Protein 4ZWO (pdb70)

Sequence (859 aa):
NKLAVLYAEHIATLQKRTREIIERENLDGVVFHSGQAKRQFLDDMYYPFKVNPQFKAWLPVIDNPHCWIVANGTDKPKLIFYRPVDFWWHKNEYWADYFDIELLVKPDQVEKLLPYDKARFAYIGEYLEVAQALGFELMNPEPVMNFYHYHRAYKTQYELACMMREANKIAVQGHKAARDAFFQGKSEFEIQQAYLLATQHSENDTPFGNIVALNENCAILHYTHHFDRVAPATHRSFLIDAGANFNGYAADITRTYDFTGEGEFAELVATMKQHQIALCNQLAPGKLYGELHLDCHQRVAQTLSDFNIVNLSADEIVAKGITSTFFPHGLGHHIGLQVHDVGGFMADEQGAFLRCTRKIEANQVFTIEPGLYFIDSLLGDLAATDNNQHINWDKVAELKPFGGIRIEDNIIVHEDSLENMTRELELDKLAVLYAEHIATLQKRTREIIERENLDGVVFHSGQAKRQFLDDMYYPFKVNPQFKAWLPVIDNPHCWIVANGTDKPKLIFYRPVDFWHKVNEYWADYFDIELLVKPDQVEKLLPYDKARFAYIGEYLEVAQALGFELMNPEPVMNFYHYHRAYKTQYELACMREANKIAVQGHKAARDAFFQGKSEFEIQQAYLLATQHSENDTPFGNIVALNENCAILHYTHHFDRVAPATHRSFLIDAGANFNGYAADITRTYDFTGEGEFAELVATMKQHQIALCNQLAPGKLYGELHLDCHQRVAQTLSDFNNIVNLSADEIVAKGITSTFFPHGLGHHIGLQVHDVGGFMADEQGAHQEPPEGHPFLRCTRKIEANQVFTIEPGLYFIDSLLGDLAATDNNQHINWDKVAELKPFGGIRIEDNIIVHEDDSLENMTRELELD

Nearest PDB structures (foldseek):
  4zwo-assembly1_A  TM=1.002E+00  e=3.945E-90  Alteromonas sp.
  4zwu-assembly1_A  TM=1.001E+00  e=1.288E-86  Alteromonas sp.
  4zwp-assembly1_A  TM=1.002E+00  e=2.640E-85  Alteromonas sp.
  3rva-assembly1_A-2  TM=9.895E-01  e=1.900E-66  Alteromonas macleodii
  4qr8-assembly1_B  TM=9.866E-01  e=8.825E-61  Escherichia coli K-12

Radius of gyration: 29.44 Å; Cα contacts (8 Å, |Δi|>4): 1837; chains: 2; bounding box: 80×68×72 Å

Structure (mmCIF, N/CA/C/O backbone):
data_4ZWO
#
_entry.id   4ZWO
#
_cell.length_a   103.391
_cell.length_b   67.944
_cell.length_c   140.450
_cell.angle_alpha   90.000
_cell.angle_beta   110.080
_cell.angle_gamma   90.000
#
_symmetry.space_group_name_H-M   'C 1 2 1'
#
loop_
_entity.id
_entity.type
_entity.pdbx_description
1 polymer 'organophosphate anhydrolase/prolidase'
2 non-polymer 'MANGANESE (II) ION'
3 non-polymer 'GLYCOLIC ACID'
4 non-polymer GLYCEROL
5 water water
#
loop_
_atom_site.group_PDB
_atom_site.id
_atom_site.type_symbol
_atom_site.label_atom_id
_atom_site.label_alt_id
_atom_site.label_comp_id
_atom_site.label_asym_id
_atom_site.label_entity_id
_atom_site.label_seq_id
_atom_site.pdbx_PDB_ins_code
_atom_site.Cartn_x
_atom_site.Cartn_y
_atom_site.Cartn_z
_atom_site.occupancy
_atom_site.B_iso_or_equiv
_atom_site.auth_seq_id
_atom_site.auth_comp_id
_atom_site.auth_asym_id
_atom_site.auth_atom_id
_atom_site.pdbx_PDB_model_num
ATOM 1 N N . ASN A 1 2 ? 120.531 4.287 39.822 1.00 74.82 2 ASN A N 1
ATOM 2 C CA . ASN A 1 2 ? 119.594 3.217 40.139 1.00 69.50 2 ASN A CA 1
ATOM 3 C C . ASN A 1 2 ? 119.156 3.277 41.600 1.00 63.77 2 ASN A C 1
ATOM 4 O O . ASN A 1 2 ? 119.981 3.177 42.509 1.00 61.19 2 ASN A O 1
ATOM 9 N N . LYS A 1 3 ? 117.855 3.442 41.818 1.00 61.26 3 LYS A N 1
ATOM 10 C CA . LYS A 1 3 ? 117.311 3.532 43.168 1.00 55.97 3 LYS A CA 1
ATOM 11 C C . LYS A 1 3 ? 117.383 2.192 43.893 1.00 47.82 3 LYS A C 1
ATOM 12 O O . LYS A 1 3 ? 117.496 2.146 45.119 1.00 47.24 3 LYS A O 1
ATOM 18 N N . LEU A 1 4 ? 117.313 1.104 43.132 1.00 41.83 4 LEU A N 1
ATOM 19 C CA . LEU A 1 4 ? 117.415 -0.234 43.702 1.00 35.54 4 LEU A CA 1
ATOM 20 C C . LEU A 1 4 ? 118.799 -0.483 44.285 1.00 32.25 4 LEU A C 1
ATOM 21 O O . LEU A 1 4 ? 118.937 -1.138 45.318 1.00 29.76 4 LEU A O 1
ATOM 26 N N . ALA A 1 5 ? 119.817 0.044 43.612 1.00 32.27 5 ALA A N 1
ATOM 27 C CA . ALA A 1 5 ? 121.203 -0.168 44.007 1.00 31.23 5 ALA A CA 1
ATOM 28 C C . ALA A 1 5 ? 121.471 0.350 45.415 1.00 30.79 5 ALA A C 1
ATOM 29 O O . ALA A 1 5 ? 122.158 -0.300 46.203 1.00 31.44 5 ALA A O 1
ATOM 31 N N . VAL A 1 6 ? 120.921 1.521 45.724 1.00 30.04 6 VAL A N 1
ATOM 32 C CA . VAL A 1 6 ? 121.065 2.116 47.047 1.00 29.13 6 VAL A CA 1
ATOM 33 C C . VAL A 1 6 ? 120.430 1.226 48.113 1.00 27.45 6 VAL A C 1
ATOM 34 O O . VAL A 1 6 ? 121.029 0.963 49.157 1.00 28.34 6 VAL A O 1
ATOM 38 N N . LEU A 1 7 ? 119.219 0.752 47.837 1.00 24.51 7 LEU A N 1
ATOM 39 C CA . LEU A 1 7 ? 118.505 -0.105 48.773 1.00 22.11 7 LEU A CA 1
ATOM 40 C C . LEU A 1 7 ? 119.174 -1.473 48.895 1.00 20.29 7 LEU A C 1
ATOM 41 O O . LEU A 1 7 ? 119.196 -2.067 49.973 1.00 19.92 7 LEU A O 1
ATOM 46 N N . TYR A 1 8 ? 119.727 -1.964 47.789 1.00 19.06 8 TYR A N 1
ATOM 47 C CA . TYR A 1 8 ? 120.342 -3.288 47.768 1.00 18.70 8 TYR A CA 1
ATOM 48 C C . TYR A 1 8 ? 121.571 -3.373 48.673 1.00 19.23 8 TYR A C 1
ATOM 49 O O . TYR A 1 8 ? 121.867 -4.435 49.221 1.00 18.70 8 TYR A O 1
ATOM 58 N N . ALA A 1 9 ? 122.282 -2.259 48.824 1.00 19.91 9 ALA A N 1
ATOM 59 C CA . ALA A 1 9 ? 123.439 -2.205 49.714 1.00 22.67 9 ALA A CA 1
ATOM 60 C C . ALA A 1 9 ? 123.023 -2.499 51.150 1.00 24.11 9 ALA A C 1
ATOM 61 O O . ALA A 1 9 ? 123.753 -3.149 51.901 1.00 26.49 9 ALA A O 1
ATOM 63 N N . GLU A 1 10 ? 121.845 -2.010 51.521 1.00 22.91 10 GLU A N 1
ATOM 64 C CA . GLU A 1 10 ? 121.294 -2.243 52.849 1.00 24.08 10 GLU A CA 1
ATOM 65 C C . GLU A 1 10 ? 120.783 -3.675 52.971 1.00 21.93 10 GLU A C 1
ATOM 66 O O . GLU A 1 10 ? 120.844 -4.279 54.043 1.00 24.50 10 GLU A O 1
ATOM 72 N N . HIS A 1 11 ? 120.285 -4.209 51.860 1.00 22.52 11 HIS A N 1
ATOM 73 C CA . HIS A 1 11 ? 119.789 -5.579 51.807 1.00 21.61 11 HIS A CA 1
ATOM 74 C C . HIS A 1 11 ? 120.897 -6.586 52.112 1.00 23.04 11 HIS A C 1
ATOM 75 O O . HIS A 1 11 ? 120.724 -7.482 52.938 1.00 23.58 11 HIS A O 1
ATOM 82 N N . ILE A 1 12 ? 122.033 -6.430 51.439 1.00 23.36 12 ILE A N 1
ATOM 83 C CA . ILE A 1 12 ? 123.186 -7.294 51.665 1.00 23.44 12 ILE A CA 1
ATOM 84 C C . ILE A 1 12 ? 123.679 -7.192 53.106 1.00 23.65 12 ILE A C 1
ATOM 85 O O . ILE A 1 12 ? 123.939 -8.208 53.754 1.00 22.84 12 ILE A O 1
ATOM 90 N N . ALA A 1 13 ? 123.790 -5.964 53.606 1.00 20.48 13 ALA A N 1
ATOM 91 C CA . ALA A 1 13 ? 124.233 -5.729 54.976 1.00 21.35 13 ALA A CA 1
ATOM 92 C C . ALA A 1 13 ? 123.315 -6.420 55.983 1.00 23.34 13 ALA A C 1
ATOM 93 O O . ALA A 1 13 ? 123.771 -6.916 57.013 1.00 21.76 13 ALA A O 1
ATOM 95 N N . THR A 1 14 ? 122.023 -6.454 55.674 1.00 23.41 14 THR A N 1
ATOM 96 C CA . THR A 1 14 ? 121.047 -7.111 56.535 1.00 22.71 14 THR A CA 1
ATOM 97 C C . THR A 1 14 ? 121.232 -8.624 56.512 1.00 20.31 14 THR A C 1
ATOM 98 O O . THR A 1 14 ? 121.249 -9.272 57.557 1.00 23.57 14 THR A O 1
ATOM 102 N N . LEU A 1 15 ? 121.376 -9.183 55.315 1.00 20.88 15 LEU A N 1
ATOM 103 C CA . LEU A 1 15 ? 121.579 -10.619 55.167 1.00 21.34 15 LEU A CA 1
ATOM 104 C C . LEU A 1 15 ? 122.892 -11.062 55.804 1.00 21.72 15 LEU A C 1
ATOM 105 O O . LEU A 1 15 ? 122.969 -12.145 56.383 1.00 19.97 15 LEU A O 1
ATOM 110 N N . GLN A 1 16 ? 123.920 -10.223 55.691 1.00 22.37 16 GLN A N 1
ATOM 111 C CA . GLN A 1 16 ? 125.205 -10.497 56.328 1.00 23.49 16 GLN A CA 1
ATOM 112 C C . GLN A 1 16 ? 125.056 -10.556 57.843 1.00 25.44 16 GLN A C 1
ATOM 113 O O . GLN A 1 16 ? 125.642 -11.411 58.505 1.00 26.27 16 GLN A O 1
ATOM 119 N N . LYS A 1 17 ? 124.264 -9.633 58.379 1.00 21.48 17 LYS A N 1
ATOM 120 C CA . LYS A 1 17 ? 124.010 -9.566 59.814 1.00 28.85 17 LYS A CA 1
ATOM 121 C C . LYS A 1 17 ? 123.223 -10.790 60.279 1.00 28.46 17 LYS A C 1
ATOM 122 O O . LYS A 1 17 ? 123.550 -11.387 61.312 1.00 23.02 17 LYS A O 1
ATOM 128 N N . ARG A 1 18 ? 122.192 -11.160 59.518 1.00 23.10 18 ARG A N 1
ATOM 129 C CA . ARG A 1 18 ? 121.413 -12.351 59.816 1.00 24.07 18 ARG A CA 1
ATOM 130 C C . ARG A 1 18 ? 122.281 -13.602 59.741 1.00 24.05 18 ARG A C 1
ATOM 131 O O . ARG A 1 18 ? 122.145 -14.514 60.557 1.00 21.33 18 ARG A O 1
ATOM 139 N N . THR A 1 19 ? 123.169 -13.639 58.754 1.00 20.23 19 THR A N 1
ATOM 140 C CA . THR A 1 19 ? 124.051 -14.782 58.565 1.00 23.59 19 THR A CA 1
ATOM 141 C C . THR A 1 19 ? 125.044 -14.904 59.719 1.00 25.70 19 THR A C 1
ATOM 142 O O . THR A 1 19 ? 125.287 -16.004 60.215 1.00 25.19 19 THR A O 1
ATOM 146 N N . ARG A 1 20 ? 125.603 -13.775 60.147 1.00 27.24 20 ARG A N 1
ATOM 147 C CA . ARG A 1 20 ? 126.524 -13.754 61.282 1.00 31.16 20 ARG A CA 1
ATOM 148 C C . ARG A 1 20 ? 125.895 -14.372 62.523 1.00 29.70 20 ARG A C 1
ATOM 149 O O . ARG A 1 20 ? 126.496 -15.223 63.177 1.00 29.29 20 ARG A O 1
ATOM 157 N N . GLU A 1 21 ? 124.678 -13.938 62.836 1.00 29.04 21 GLU A N 1
ATOM 158 C CA . GLU A 1 21 ? 123.977 -14.393 64.029 1.00 29.74 21 GLU A CA 1
ATOM 159 C C . GLU A 1 21 ? 123.784 -15.907 64.048 1.00 28.64 21 GLU A C 1
ATOM 160 O O . GLU A 1 21 ? 124.072 -16.562 65.051 1.00 29.70 21 GLU A O 1
ATOM 166 N N . ILE A 1 22 ? 123.314 -16.467 62.938 1.00 25.77 22 ILE A N 1
ATOM 167 C CA . ILE A 1 22 ? 122.948 -17.877 62.924 1.00 24.95 22 ILE A CA 1
ATOM 168 C C . ILE A 1 22 ? 124.165 -18.809 62.847 1.00 23.29 22 ILE A C 1
ATOM 169 O O . ILE A 1 22 ? 124.162 -19.876 63.460 1.00 23.91 22 ILE A O 1
ATOM 174 N N . ILE A 1 23 ? 125.209 -18.414 62.124 1.00 22.87 23 ILE A N 1
ATOM 175 C CA . ILE A 1 23 ? 126.381 -19.278 62.010 1.00 26.34 23 ILE A CA 1
ATOM 176 C C . ILE A 1 23 ? 127.173 -19.281 63.317 1.00 27.83 23 ILE A C 1
ATOM 177 O O . ILE A 1 23 ? 127.856 -20.254 63.634 1.00 27.88 23 ILE A O 1
ATOM 182 N N . GLU A 1 24 ? 127.067 -18.196 64.079 1.00 27.97 24 GLU A N 1
ATOM 183 C CA . GLU A 1 24 ? 127.690 -18.134 65.395 1.00 32.96 24 GLU A CA 1
ATOM 184 C C . GLU A 1 24 ? 126.887 -18.966 66.387 1.00 33.19 24 GLU A C 1
ATOM 185 O O . GLU A 1 24 ? 127.451 -19.663 67.229 1.00 29.04 24 GLU A O 1
ATOM 191 N N . ARG A 1 25 ? 125.565 -18.897 66.269 1.00 32.21 25 ARG A N 1
ATOM 192 C CA . ARG A 1 25 ? 124.675 -19.632 67.158 1.00 33.76 25 ARG A CA 1
ATOM 193 C C . ARG A 1 25 ? 124.767 -21.137 66.920 1.00 31.82 25 ARG A C 1
ATOM 194 O O . ARG A 1 25 ? 124.728 -21.925 67.865 1.00 32.14 25 ARG A O 1
ATOM 202 N N . GLU A 1 26 ? 124.896 -21.533 65.657 1.00 29.09 26 GLU A N 1
ATOM 203 C CA . GLU A 1 26 ? 124.954 -22.951 65.312 1.00 29.02 26 GLU A CA 1
ATOM 204 C C . GLU A 1 26 ? 126.387 -23.448 65.137 1.00 30.42 26 GLU A C 1
ATOM 205 O O . GLU A 1 26 ? 126.609 -24.572 64.682 1.00 31.17 26 GLU A O 1
ATOM 211 N N . ASN A 1 27 ? 127.348 -22.604 65.505 1.00 29.34 27 ASN A N 1
ATOM 212 C CA . ASN A 1 27 ? 128.768 -22.953 65.478 1.00 29.89 27 ASN A CA 1
ATOM 213 C C . ASN A 1 27 ? 129.253 -23.416 64.107 1.00 29.33 27 ASN A C 1
ATOM 214 O O . ASN A 1 27 ? 129.973 -24.407 63.999 1.00 27.37 27 ASN A O 1
ATOM 219 N N . LEU A 1 28 ? 128.859 -22.692 63.065 1.00 28.46 28 LEU A N 1
ATOM 220 C CA . LEU A 1 28 ? 129.225 -23.041 61.697 1.00 28.21 28 LEU A CA 1
ATOM 221 C C . LEU A 1 28 ? 130.368 -22.172 61.178 1.00 29.27 28 LEU A C 1
ATOM 222 O O . LEU A 1 28 ? 130.577 -21.057 61.652 1.00 24.82 28 LEU A O 1
ATOM 227 N N . ASP A 1 29 ? 131.104 -22.687 60.198 1.00 28.44 29 ASP A N 1
ATOM 228 C CA . ASP A 1 29 ? 132.117 -21.892 59.515 1.00 28.60 29 ASP A CA 1
ATOM 229 C C . ASP A 1 29 ? 131.459 -20.976 58.493 1.00 28.08 29 ASP A C 1
ATOM 230 O O . ASP A 1 29 ? 131.952 -19.886 58.208 1.00 29.44 29 ASP A O 1
ATOM 235 N N . GLY A 1 30 ? 130.340 -21.429 57.942 1.00 27.17 30 GLY A N 1
ATOM 236 C CA . GLY A 1 30 ? 129.618 -20.650 56.956 1.00 27.14 30 GLY A CA 1
ATOM 237 C C . GLY A 1 30 ? 128.426 -21.391 56.390 1.00 26.99 30 GLY A C 1
ATOM 238 O O . GLY A 1 30 ? 128.106 -22.500 56.816 1.00 27.89 30 GLY A O 1
ATOM 239 N N . VAL A 1 31 ? 127.764 -20.764 55.426 1.00 25.25 31 VAL A N 1
ATOM 240 C CA . VAL A 1 31 ? 126.601 -21.350 54.780 1.00 25.03 31 VAL A CA 1
ATOM 241 C C . VAL A 1 31 ? 126.783 -21.332 53.266 1.00 23.62 31 VAL A C 1
ATOM 242 O O . VAL A 1 31 ? 127.253 -20.343 52.704 1.00 23.79 31 VAL A O 1
ATOM 246 N N . VAL A 1 32 ? 126.419 -22.430 52.611 1.00 21.98 32 VAL A N 1
ATOM 247 C CA . VAL A 1 32 ? 126.538 -22.529 51.162 1.00 20.02 32 VAL A CA 1
ATOM 248 C C . VAL A 1 32 ? 125.168 -22.673 50.508 1.00 20.59 32 VAL A C 1
ATOM 249 O O . VAL A 1 32 ? 124.483 -23.676 50.696 1.00 22.08 32 VAL A O 1
ATOM 253 N N . PHE A 1 33 ? 124.776 -21.663 49.739 1.00 20.56 33 PHE A N 1
ATOM 254 C CA . PHE A 1 33 ? 123.494 -21.679 49.047 1.00 21.27 33 PHE A CA 1
ATOM 255 C C . PHE A 1 33 ? 123.660 -22.155 47.607 1.00 21.02 33 PHE A C 1
ATOM 256 O O . PHE A 1 33 ? 124.446 -21.593 46.844 1.00 21.63 33 PHE A O 1
ATOM 264 N N . HIS A 1 34 ? 122.914 -23.195 47.246 1.00 19.11 34 HIS A N 1
ATOM 265 C CA . HIS A 1 34 ? 122.973 -23.774 45.907 1.00 18.01 34 HIS A CA 1
ATOM 266 C C . HIS A 1 34 ? 121.748 -23.359 45.096 1.00 16.06 34 HIS A C 1
ATOM 267 O O . HIS A 1 34 ? 120.623 -23.693 45.460 1.00 16.53 34 HIS A O 1
ATOM 274 N N . SER A 1 35 ? 121.967 -22.634 44.002 1.00 15.77 35 SER A N 1
ATOM 275 C CA . SER A 1 35 ? 120.863 -22.099 43.204 1.00 16.76 35 SER A CA 1
ATOM 276 C C . SER A 1 35 ? 119.968 -23.209 42.663 1.00 18.45 35 SER A C 1
ATOM 277 O O . SER A 1 35 ? 118.755 -23.038 42.542 1.00 19.42 35 SER A O 1
ATOM 280 N N . GLY A 1 36 ? 120.571 -24.350 42.349 1.00 18.91 36 GLY A N 1
ATOM 281 C CA . GLY A 1 36 ? 119.824 -25.493 41.863 1.00 18.72 36 GLY A CA 1
ATOM 282 C C . GLY A 1 36 ? 120.429 -26.068 40.600 1.00 20.40 36 GLY A C 1
ATOM 283 O O . GLY A 1 36 ? 121.541 -25.707 40.212 1.00 21.23 36 GLY A O 1
ATOM 284 N N . GLN A 1 37 ? 119.698 -26.974 39.962 1.00 19.45 37 GLN A N 1
ATOM 285 C CA . GLN A 1 37 ? 120.152 -27.591 38.722 1.00 22.16 37 GLN A CA 1
ATOM 286 C C . GLN A 1 37 ? 118.999 -27.703 37.734 1.00 22.22 37 GLN A C 1
ATOM 287 O O . GLN A 1 37 ? 117.837 -27.516 38.098 1.00 21.67 37 GLN A O 1
ATOM 293 N N . ALA A 1 38 ? 119.326 -27.998 36.482 1.00 23.66 38 ALA A N 1
ATOM 294 C CA . ALA A 1 38 ? 118.311 -28.273 35.476 1.00 24.20 38 ALA A CA 1
ATOM 295 C C . ALA A 1 38 ? 117.846 -29.720 35.604 1.00 24.16 38 ALA A C 1
ATOM 296 O O . ALA A 1 38 ? 118.663 -30.631 35.733 1.00 26.65 38 ALA A O 1
ATOM 298 N N . LYS A 1 39 ? 116.533 -29.926 35.583 1.00 22.98 39 LYS A N 1
ATOM 299 C CA . LYS A 1 39 ? 115.975 -31.270 35.674 1.00 21.40 39 LYS A CA 1
ATOM 300 C C . LYS A 1 39 ? 115.680 -31.827 34.287 1.00 21.65 39 LYS A C 1
ATOM 301 O O . LYS A 1 39 ? 114.987 -31.195 33.489 1.00 20.87 39 LYS A O 1
ATOM 307 N N . ARG A 1 40 ? 116.210 -33.013 34.004 1.00 21.66 40 ARG A N 1
ATOM 308 C CA . ARG A 1 40 ? 116.031 -33.637 32.699 1.00 22.38 40 ARG A CA 1
ATOM 309 C C . ARG A 1 40 ? 114.797 -34.534 32.684 1.00 19.20 40 ARG A C 1
ATOM 310 O O . ARG A 1 40 ? 114.533 -35.255 33.645 1.00 19.02 40 ARG A O 1
ATOM 318 N N . GLN A 1 41 ? 114.039 -34.481 31.593 1.00 18.63 41 GLN A N 1
ATOM 319 C CA . GLN A 1 41 ? 112.843 -35.307 31.464 1.00 19.10 41 GLN A CA 1
ATOM 320 C C . GLN A 1 41 ? 113.220 -36.769 31.239 1.00 19.11 41 GLN A C 1
ATOM 321 O O . GLN A 1 41 ? 114.168 -37.071 30.514 1.00 16.99 41 GLN A O 1
ATOM 327 N N . PHE A 1 42 ? 112.467 -37.664 31.872 1.00 20.36 42 PHE A N 1
ATOM 328 C CA . PHE A 1 42 ? 112.724 -39.104 31.841 1.00 20.59 42 PHE A CA 1
ATOM 329 C C . PHE A 1 42 ? 112.869 -39.655 30.420 1.00 21.36 42 PHE A C 1
ATOM 330 O O . PHE A 1 42 ? 112.012 -39.422 29.564 1.00 18.36 42 PHE A O 1
ATOM 338 N N . LEU A 1 43 ? 113.975 -40.363 30.184 1.00 20.87 43 LEU A N 1
ATOM 339 C CA . LEU A 1 43 ? 114.287 -40.994 28.896 1.00 22.80 43 LEU A CA 1
ATOM 340 C C . LEU A 1 43 ? 114.453 -40.001 27.749 1.00 22.75 43 LEU A C 1
ATOM 341 O O . LEU A 1 43 ? 114.483 -40.393 26.582 1.00 23.82 43 LEU A O 1
ATOM 346 N N . ASP A 1 44 ? 114.576 -38.721 28.079 1.00 22.73 44 ASP A N 1
ATOM 347 C CA . ASP A 1 44 ? 114.610 -37.674 27.065 1.00 22.92 44 ASP A CA 1
ATOM 348 C C . ASP A 1 44 ? 115.807 -36.751 27.279 1.00 22.68 44 ASP A C 1
ATOM 349 O O . ASP A 1 44 ? 116.480 -36.829 28.306 1.00 19.09 44 ASP A O 1
ATOM 354 N N . ASP A 1 45 ? 116.074 -35.884 26.306 1.00 23.90 45 ASP A N 1
ATOM 355 C CA . ASP A 1 45 ? 117.131 -34.888 26.456 1.00 23.28 45 ASP A CA 1
ATOM 356 C C . ASP A 1 45 ? 116.549 -33.485 26.614 1.00 25.69 45 ASP A C 1
ATOM 357 O O . ASP A 1 45 ? 117.276 -32.493 26.570 1.00 29.09 45 ASP A O 1
ATOM 362 N N . MET A 1 46 ? 115.234 -33.408 26.794 1.00 24.05 46 MET A N 1
ATOM 363 C CA . MET A 1 46 ? 114.578 -32.139 27.082 1.00 23.41 46 MET A CA 1
ATOM 364 C C . MET A 1 46 ? 114.530 -31.919 28.592 1.00 22.16 46 MET A C 1
ATOM 365 O O . MET A 1 46 ? 114.580 -32.874 29.366 1.00 21.29 46 MET A O 1
ATOM 370 N N . TYR A 1 47 ? 114.435 -30.661 29.007 1.00 22.28 47 TYR A N 1
ATOM 371 C CA . TYR A 1 47 ? 114.503 -30.325 30.425 1.00 22.03 47 TYR A CA 1
ATOM 372 C C . TYR A 1 47 ? 113.253 -29.615 30.930 1.00 21.56 47 TYR A C 1
ATOM 373 O O . TYR A 1 47 ? 112.526 -28.984 30.160 1.00 22.96 47 TYR A O 1
ATOM 382 N N . TYR A 1 48 ? 113.004 -29.738 32.229 1.00 19.64 48 TYR A N 1
ATOM 383 C CA . TYR A 1 48 ? 111.985 -28.942 32.900 1.00 19.26 48 TYR A CA 1
ATOM 384 C C . TYR A 1 48 ? 112.469 -27.500 32.976 1.00 20.63 48 TYR A C 1
ATOM 385 O O . TYR A 1 48 ? 113.675 -27.252 32.931 1.00 21.70 48 TYR A O 1
ATOM 394 N N . PRO A 1 49 ? 111.539 -26.539 33.083 1.00 20.59 49 PRO A N 1
ATOM 395 C CA . PRO A 1 49 ? 111.984 -25.159 33.302 1.00 20.19 49 PRO A CA 1
ATOM 396 C C . PRO A 1 49 ? 112.705 -25.021 34.641 1.00 19.24 49 PRO A C 1
ATOM 397 O O . PRO A 1 49 ? 112.314 -25.654 35.622 1.00 17.19 49 PRO A O 1
ATOM 401 N N . PHE A 1 50 ? 113.754 -24.209 34.675 1.00 18.90 50 PHE A N 1
ATOM 402 C CA . PHE A 1 50 ? 114.549 -24.060 35.886 1.00 19.28 50 PHE A CA 1
ATOM 403 C C . PHE A 1 50 ? 113.839 -23.207 36.934 1.00 19.74 50 PHE A C 1
ATOM 404 O O . PHE A 1 50 ? 113.313 -22.137 36.629 1.00 19.48 50 PHE A O 1
ATOM 412 N N . LYS A 1 51 ? 113.826 -23.701 38.169 1.00 18.83 51 LYS A N 1
ATOM 413 C CA . LYS A 1 51 ? 113.290 -22.957 39.303 1.00 18.56 51 LYS A CA 1
ATOM 414 C C . LYS A 1 51 ? 114.363 -22.832 40.377 1.00 19.39 51 LYS A C 1
ATOM 415 O O . LYS A 1 51 ? 114.808 -23.830 40.948 1.00 18.13 51 LYS A O 1
ATOM 421 N N . VAL A 1 52 ? 114.776 -21.599 40.644 1.00 19.83 52 VAL A N 1
ATOM 422 C CA . VAL A 1 52 ? 115.889 -21.339 41.548 1.00 17.86 52 VAL A CA 1
ATOM 423 C C . VAL A 1 52 ? 115.500 -21.557 43.014 1.00 17.02 52 VAL A C 1
ATOM 424 O O . VAL A 1 52 ? 114.366 -21.292 43.418 1.00 15.46 52 VAL A O 1
ATOM 428 N N . ASN A 1 53 ? 116.447 -22.077 43.790 1.00 17.52 53 ASN A N 1
ATOM 429 C CA . ASN A 1 53 ? 116.329 -22.172 45.241 1.00 15.73 53 ASN A CA 1
ATOM 430 C C . ASN A 1 53 ? 116.023 -20.803 45.851 1.00 15.96 53 ASN A C 1
ATOM 431 O O . ASN A 1 53 ? 116.790 -19.858 45.669 1.00 17.40 53 ASN A O 1
ATOM 436 N N . PRO A 1 54 ? 114.889 -20.692 46.564 1.00 15.12 54 PRO A N 1
ATOM 437 C CA . PRO A 1 54 ? 114.469 -19.432 47.191 1.00 15.10 54 PRO A CA 1
ATOM 438 C C . PRO A 1 54 ? 115.517 -18.867 48.150 1.00 16.62 54 PRO A C 1
ATOM 439 O O . PRO A 1 54 ? 115.648 -17.647 48.259 1.00 17.08 54 PRO A O 1
ATOM 443 N N . GLN A 1 55 ? 116.249 -19.746 48.827 1.00 16.56 55 GLN A N 1
ATOM 444 C CA . GLN A 1 55 ? 117.312 -19.334 49.739 1.00 19.39 55 GLN A CA 1
ATOM 445 C C . GLN A 1 55 ? 118.475 -18.696 48.987 1.00 19.84 55 GLN A C 1
ATOM 446 O O . GLN A 1 55 ? 119.222 -17.893 49.547 1.00 21.41 55 GLN A O 1
ATOM 452 N N . PHE A 1 56 ? 118.629 -19.065 47.719 1.00 18.60 56 PHE A N 1
ATOM 453 C CA . PHE A 1 56 ? 119.687 -18.510 46.885 1.00 18.99 56 PHE A CA 1
ATOM 454 C C . PHE A 1 56 ? 119.314 -17.114 46.398 1.00 17.49 56 PHE A C 1
ATOM 455 O O . PHE A 1 56 ? 120.071 -16.162 46.591 1.00 16.06 56 PHE A O 1
ATOM 463 N N . LYS A 1 57 ? 118.143 -16.995 45.775 1.00 14.58 57 LYS A N 1
ATOM 464 C CA . LYS A 1 57 ? 117.710 -15.721 45.204 1.00 16.05 57 LYS A CA 1
ATOM 465 C C . LYS A 1 57 ? 117.361 -14.696 46.283 1.00 15.80 57 LYS A C 1
ATOM 466 O O . LYS A 1 57 ? 117.132 -13.523 45.988 1.00 14.83 57 LYS A O 1
ATOM 472 N N . ALA A 1 58 ? 117.334 -15.140 47.535 1.00 17.72 58 ALA A N 1
ATOM 473 C CA . ALA A 1 58 ? 117.163 -14.232 48.661 1.00 17.63 58 ALA A CA 1
ATOM 474 C C . ALA A 1 58 ? 118.305 -13.216 48.724 1.00 18.75 58 ALA A C 1
ATOM 475 O O . ALA A 1 58 ? 118.139 -12.114 49.250 1.00 20.04 58 ALA A O 1
ATOM 477 N N . TRP A 1 59 ? 119.458 -13.594 48.177 1.00 17.85 59 TRP A N 1
ATOM 478 C CA . TRP A 1 59 ? 120.649 -12.748 48.204 1.00 19.73 59 TRP A CA 1
ATOM 479 C C . TRP A 1 59 ? 120.746 -11.815 47.001 1.00 21.10 59 TRP A C 1
ATOM 480 O O . TRP A 1 59 ? 121.189 -10.676 47.130 1.00 22.54 59 TRP A O 1
ATOM 491 N N . LEU A 1 60 ? 120.339 -12.301 45.832 1.00 21.09 60 LEU A N 1
ATOM 492 C CA . LEU A 1 60 ? 120.557 -11.563 44.592 1.00 21.51 60 LEU A CA 1
ATOM 493 C C . LEU A 1 60 ? 119.555 -11.955 43.508 1.00 21.64 60 LEU A C 1
ATOM 494 O O . LEU A 1 60 ? 119.046 -13.077 43.503 1.00 19.95 60 LEU A O 1
ATOM 499 N N . PRO A 1 61 ? 119.264 -11.024 42.585 1.00 22.46 61 PRO A N 1
ATOM 500 C CA . PRO A 1 61 ? 118.299 -11.281 41.509 1.00 22.85 61 PRO A CA 1
ATOM 501 C C . PRO A 1 61 ? 118.863 -12.139 40.377 1.00 23.06 61 PRO A C 1
ATOM 502 O O . PRO A 1 61 ? 118.869 -11.713 39.223 1.00 25.81 61 PRO A O 1
ATOM 506 N N . VAL A 1 62 ? 119.336 -13.334 40.714 1.00 21.47 62 VAL A N 1
ATOM 507 C CA . VAL A 1 62 ? 119.755 -14.309 39.715 1.00 19.78 62 VAL A CA 1
ATOM 508 C C . VAL A 1 62 ? 118.862 -15.535 39.846 1.00 18.99 62 VAL A C 1
ATOM 509 O O . VAL A 1 62 ? 119.071 -16.381 40.718 1.00 18.37 62 VAL A O 1
ATOM 513 N N . ILE A 1 63 ? 117.854 -15.621 38.986 1.00 18.75 63 ILE A N 1
ATOM 514 C CA . ILE A 1 63 ? 116.831 -16.648 39.128 1.00 20.78 63 ILE A CA 1
ATOM 515 C C . ILE A 1 63 ? 116.758 -17.601 37.940 1.00 21.30 63 ILE A C 1
ATOM 516 O O . ILE A 1 63 ? 115.978 -18.551 37.949 1.00 22.89 63 ILE A O 1
ATOM 521 N N . ASP A 1 64 ? 117.573 -17.351 36.922 1.00 22.50 64 ASP A N 1
ATOM 522 C CA . ASP A 1 64 ? 117.521 -18.151 35.704 1.00 24.12 64 ASP A CA 1
ATOM 523 C C . ASP A 1 64 ? 118.800 -18.951 35.472 1.00 24.94 64 ASP A C 1
ATOM 524 O O . ASP A 1 64 ? 119.009 -19.491 34.387 1.00 25.08 64 ASP A O 1
ATOM 529 N N . ASN A 1 65 ? 119.651 -19.035 36.491 1.00 24.15 65 ASN A N 1
ATOM 530 C CA . ASN A 1 65 ? 120.948 -19.683 36.326 1.00 23.57 65 ASN A CA 1
ATOM 531 C C . ASN A 1 65 ? 121.202 -20.811 37.327 1.00 22.69 65 ASN A C 1
ATOM 532 O O . ASN A 1 65 ? 121.332 -20.572 38.529 1.00 21.91 65 ASN A O 1
ATOM 537 N N . PRO A 1 66 ? 121.276 -22.051 36.826 1.00 21.43 66 PRO A N 1
ATOM 538 C CA . PRO A 1 66 ? 121.612 -23.201 37.669 1.00 21.34 66 PRO A CA 1
ATOM 539 C C . PRO A 1 66 ? 123.101 -23.247 37.994 1.00 21.99 66 PRO A C 1
ATOM 540 O O . PRO A 1 66 ? 123.866 -22.436 37.469 1.00 21.40 66 PRO A O 1
ATOM 544 N N . HIS A 1 67 ? 123.490 -24.179 38.859 1.00 21.89 67 HIS A N 1
ATOM 545 C CA . HIS A 1 67 ? 124.893 -24.435 39.180 1.00 24.04 67 HIS A CA 1
ATOM 546 C C . HIS A 1 67 ? 125.603 -23.214 39.751 1.00 24.13 67 HIS A C 1
ATOM 547 O O . HIS A 1 67 ? 126.814 -23.063 39.597 1.00 27.16 67 HIS A O 1
ATOM 554 N N . CYS A 1 68 ? 124.847 -22.346 40.411 1.00 23.71 68 CYS A N 1
ATOM 555 C CA . CYS A 1 68 ? 125.432 -21.190 41.073 1.00 23.44 68 CYS A CA 1
ATOM 556 C C . CYS A 1 68 ? 125.503 -21.423 42.576 1.00 22.44 68 CYS A C 1
ATOM 557 O O . CYS A 1 68 ? 124.637 -22.081 43.154 1.00 21.89 68 CYS A O 1
ATOM 560 N N . TRP A 1 69 ? 126.545 -20.887 43.202 1.00 22.47 69 TRP A N 1
ATOM 561 C CA . TRP A 1 69 ? 126.807 -21.146 44.612 1.00 22.19 69 TRP A CA 1
ATOM 562 C C . TRP A 1 69 ? 127.174 -19.875 45.364 1.00 23.52 69 TRP A C 1
ATOM 563 O O . TRP A 1 69 ? 127.986 -19.078 44.898 1.00 25.08 69 TRP A O 1
ATOM 574 N N . ILE A 1 70 ? 126.575 -19.696 46.535 1.00 23.43 70 ILE A N 1
ATOM 575 C CA . ILE A 1 70 ? 126.941 -18.596 47.415 1.00 22.65 70 ILE A CA 1
ATOM 576 C C . ILE A 1 70 ? 127.521 -19.126 48.719 1.00 22.37 70 ILE A C 1
ATOM 577 O O . ILE A 1 70 ? 126.870 -19.886 49.433 1.00 22.23 70 ILE A O 1
ATOM 582 N N . VAL A 1 71 ? 128.755 -18.732 49.014 1.00 21.94 71 VAL A N 1
ATOM 583 C CA . VAL A 1 71 ? 129.398 -19.089 50.272 1.00 21.76 71 VAL A CA 1
ATOM 584 C C . VAL A 1 71 ? 129.495 -17.850 51.155 1.00 23.95 71 VAL A C 1
ATOM 585 O O . VAL A 1 71 ? 130.153 -16.873 50.796 1.00 26.12 71 VAL A O 1
ATOM 589 N N . ALA A 1 72 ? 128.833 -17.888 52.307 1.00 23.10 72 ALA A N 1
ATOM 590 C CA . ALA A 1 72 ? 128.772 -16.720 53.179 1.00 25.21 72 ALA A CA 1
ATOM 591 C C . ALA A 1 72 ? 128.984 -17.082 54.644 1.00 26.32 72 ALA A C 1
ATOM 592 O O . ALA A 1 72 ? 128.575 -18.152 55.095 1.00 26.58 72 ALA A O 1
ATOM 594 N N . ASN A 1 73 ? 129.627 -16.181 55.380 1.00 26.56 73 ASN A N 1
ATOM 595 C CA . ASN A 1 73 ? 129.776 -16.337 56.822 1.00 28.38 73 ASN A CA 1
ATOM 596 C C . ASN A 1 73 ? 129.296 -15.092 57.561 1.00 29.51 73 ASN A C 1
ATOM 597 O O . ASN A 1 73 ? 129.211 -15.079 58.789 1.00 29.36 73 ASN A O 1
ATOM 602 N N . GLY A 1 74 ? 128.986 -14.046 56.802 1.00 29.54 74 GLY A N 1
ATOM 603 C CA . GLY A 1 74 ? 128.422 -12.833 57.367 1.00 30.87 74 GLY A CA 1
ATOM 604 C C . GLY A 1 74 ? 129.425 -11.726 57.636 1.00 31.91 74 GLY A C 1
ATOM 605 O O . GLY A 1 74 ? 129.045 -10.563 57.777 1.00 34.38 74 GLY A O 1
ATOM 606 N N . THR A 1 75 ? 130.704 -12.079 57.716 1.00 30.41 75 THR A N 1
ATOM 607 C CA . THR A 1 75 ? 131.749 -11.091 57.974 1.00 33.11 75 THR A CA 1
ATOM 608 C C . THR A 1 75 ? 132.488 -10.725 56.692 1.00 33.30 75 THR A C 1
ATOM 609 O O . THR A 1 75 ? 132.614 -9.549 56.351 1.00 33.31 75 THR A O 1
ATOM 613 N N . ASP A 1 76 ? 132.980 -11.740 55.988 1.00 33.67 76 ASP A N 1
ATOM 614 C CA . ASP A 1 76 ? 133.616 -11.536 54.691 1.00 32.96 76 ASP A CA 1
ATOM 615 C C . ASP A 1 76 ? 132.552 -11.298 53.629 1.00 30.81 76 ASP A C 1
ATOM 616 O O . ASP A 1 76 ? 131.390 -11.658 53.819 1.00 27.01 76 ASP A O 1
ATOM 621 N N . LYS A 1 77 ? 132.946 -10.692 52.513 1.00 31.94 77 LYS A N 1
ATOM 622 C CA . LYS A 1 77 ? 132.037 -10.547 51.387 1.00 32.84 77 LYS A CA 1
ATOM 623 C C . LYS A 1 77 ? 131.619 -11.927 50.901 1.00 30.70 77 LYS A C 1
ATOM 624 O O . LYS A 1 77 ? 132.449 -12.832 50.807 1.00 29.83 77 LYS A O 1
ATOM 630 N N . PRO A 1 78 ? 130.324 -12.096 50.606 1.00 29.48 78 PRO A N 1
ATOM 631 C CA . PRO A 1 78 ? 129.814 -13.387 50.135 1.00 29.00 78 PRO A CA 1
ATOM 632 C C . PRO A 1 78 ? 130.473 -13.818 48.829 1.00 29.41 78 PRO A C 1
ATOM 633 O O . PRO A 1 78 ? 130.599 -13.021 47.897 1.00 29.48 78 PRO A O 1
ATOM 637 N N . LYS A 1 79 ? 130.907 -15.072 48.782 1.00 28.95 79 LYS A N 1
ATOM 638 C CA . LYS A 1 79 ? 131.486 -15.646 47.578 1.00 28.84 79 LYS A CA 1
ATOM 639 C C . LYS A 1 79 ? 130.375 -16.075 46.627 1.00 27.25 79 LYS A C 1
ATOM 640 O O . LYS A 1 79 ? 129.456 -16.787 47.024 1.00 27.13 79 LYS A O 1
ATOM 646 N N . LEU A 1 80 ? 130.448 -15.629 45.378 1.00 25.17 80 LEU A N 1
ATOM 647 C CA . LEU A 1 80 ? 129.479 -16.051 44.374 1.00 24.57 80 LEU A CA 1
ATOM 648 C C . LEU A 1 80 ? 130.147 -16.861 43.273 1.00 26.09 80 LEU A C 1
ATOM 649 O O . LEU A 1 80 ? 130.931 -16.334 42.485 1.00 26.13 80 LEU A O 1
ATOM 654 N N . ILE A 1 81 ? 129.837 -18.151 43.232 1.00 26.79 81 ILE A N 1
ATOM 655 C CA . ILE A 1 81 ? 130.272 -18.997 42.134 1.00 27.68 81 ILE A CA 1
ATOM 656 C C . ILE A 1 81 ? 129.211 -18.934 41.038 1.00 28.28 81 ILE A C 1
ATOM 657 O O . ILE A 1 81 ? 128.116 -19.477 41.187 1.00 26.68 81 ILE A O 1
ATOM 662 N N . PHE A 1 82 ? 129.539 -18.249 39.947 1.00 28.23 82 PHE A N 1
ATOM 663 C CA . PHE A 1 82 ? 128.571 -17.973 38.892 1.00 28.80 82 PHE A CA 1
ATOM 664 C C . PHE A 1 82 ? 128.783 -18.882 37.687 1.00 29.24 82 PHE A C 1
ATOM 665 O O . PHE A 1 82 ? 129.853 -18.885 37.079 1.00 30.69 82 PHE A O 1
ATOM 673 N N . TYR A 1 83 ? 127.755 -19.654 37.347 1.00 27.03 83 TYR A N 1
ATOM 674 C CA . TYR A 1 83 ? 127.828 -20.568 36.215 1.00 26.69 83 TYR A CA 1
ATOM 675 C C . TYR A 1 83 ? 127.808 -19.804 34.897 1.00 25.17 83 TYR A C 1
ATOM 676 O O . TYR A 1 83 ? 126.946 -18.953 34.672 1.00 25.80 83 TYR A O 1
ATOM 685 N N . ARG A 1 84 ? 128.763 -20.116 34.028 1.00 39.32 84 ARG A N 1
ATOM 686 C CA . ARG A 1 84 ? 128.900 -19.419 32.756 1.00 39.29 84 ARG A CA 1
ATOM 687 C C . ARG A 1 84 ? 129.666 -20.279 31.756 1.00 38.75 84 ARG A C 1
ATOM 688 O O . ARG A 1 84 ? 130.876 -20.132 31.601 1.00 39.06 84 ARG A O 1
ATOM 696 N N . PRO A 1 85 ? 128.955 -21.193 31.077 1.00 37.16 85 PRO A N 1
ATOM 697 C CA . PRO A 1 85 ? 129.561 -22.093 30.090 1.00 38.76 85 PRO A CA 1
ATOM 698 C C . PRO A 1 85 ? 130.062 -21.340 28.859 1.00 42.38 85 PRO A C 1
ATOM 699 O O . PRO A 1 85 ? 129.495 -20.307 28.502 1.00 43.30 85 PRO A O 1
ATOM 703 N N . VAL A 1 86 ? 131.111 -21.853 28.222 1.00 45.44 86 VAL A N 1
ATOM 704 C CA . VAL A 1 86 ? 131.738 -21.156 27.103 1.00 50.96 86 VAL A CA 1
ATOM 705 C C . VAL A 1 86 ? 131.661 -21.938 25.793 1.00 52.74 86 VAL A C 1
ATOM 706 O O . VAL A 1 86 ? 132.274 -21.550 24.798 1.00 56.66 86 VAL A O 1
ATOM 710 N N . ASP A 1 87 ? 130.912 -23.036 25.795 1.00 51.01 87 ASP A N 1
ATOM 711 C CA . ASP A 1 87 ? 130.726 -23.839 24.589 1.00 52.96 87 ASP A CA 1
ATOM 712 C C . ASP A 1 87 ? 130.033 -23.030 23.495 1.00 53.45 87 ASP A C 1
ATOM 713 O O . ASP A 1 87 ? 129.379 -22.026 23.778 1.00 54.00 87 ASP A O 1
ATOM 718 N N . PHE A 1 88 ? 130.167 -23.472 22.248 1.00 52.14 88 PHE A N 1
ATOM 719 C CA . PHE A 1 88 ? 129.728 -22.660 21.117 1.00 54.44 88 PHE A CA 1
ATOM 720 C C . PHE A 1 88 ? 128.210 -22.637 20.918 1.00 52.63 88 PHE A C 1
ATOM 721 O O . PHE A 1 88 ? 127.712 -21.861 20.103 1.00 57.19 88 PHE A O 1
ATOM 729 N N . TRP A 1 89 ? 127.471 -23.471 21.646 1.00 47.50 89 TRP A N 1
ATOM 730 C CA A TRP A 1 89 ? 126.011 -23.515 21.584 0.47 46.08 89 TRP A CA 1
ATOM 731 C CA B TRP A 1 89 ? 126.022 -23.430 21.485 0.53 46.74 89 TRP A CA 1
ATOM 732 C C . TRP A 1 89 ? 125.380 -22.428 22.446 1.00 48.06 89 TRP A C 1
ATOM 733 O O . TRP A 1 89 ? 124.168 -22.217 22.406 1.00 47.05 89 TRP A O 1
ATOM 754 N N . HIS A 1 90 ? 126.199 -21.773 23.263 1.00 51.37 90 HIS A N 1
ATOM 755 C CA . HIS A 1 90 ? 125.690 -20.800 24.229 1.00 53.76 90 HIS A CA 1
ATOM 756 C C . HIS A 1 90 ? 126.076 -19.358 23.911 1.00 59.26 90 HIS A C 1
ATOM 757 O O . HIS A 1 90 ? 127.112 -19.101 23.294 1.00 61.16 90 HIS A O 1
ATOM 764 N N . LYS A 1 91 ? 125.225 -18.432 24.350 1.00 62.04 91 LYS A N 1
ATOM 765 C CA . LYS A 1 91 ? 125.453 -16.993 24.220 1.00 67.49 91 LYS A CA 1
ATOM 766 C C . LYS A 1 91 ? 125.822 -16.578 22.799 1.00 72.30 91 LYS A C 1
ATOM 767 O O . LYS A 1 91 ? 126.848 -15.937 22.576 1.00 75.40 91 LYS A O 1
ATOM 773 N N . ASN A 1 97 ? 128.542 -7.450 36.370 1.00 59.31 97 ASN A N 1
ATOM 774 C CA . ASN A 1 97 ? 128.467 -6.226 35.582 1.00 63.74 97 ASN A CA 1
ATOM 775 C C . ASN A 1 97 ? 127.407 -5.265 36.116 1.00 64.29 97 ASN A C 1
ATOM 776 O O . ASN A 1 97 ? 127.553 -4.047 36.012 1.00 67.41 97 ASN A O 1
ATOM 781 N N . GLU A 1 98 ? 126.343 -5.818 36.689 1.00 61.46 98 GLU A N 1
ATOM 782 C CA . GLU A 1 98 ? 125.278 -5.004 37.262 1.00 63.05 98 GLU A CA 1
ATOM 783 C C . GLU A 1 98 ? 125.649 -4.531 38.665 1.00 62.90 98 GLU A C 1
ATOM 784 O O . GLU A 1 98 ? 126.742 -4.814 39.154 1.00 61.39 98 GLU A O 1
ATOM 790 N N . TYR A 1 99 ? 124.733 -3.813 39.308 1.00 35.63 99 TYR A N 1
ATOM 791 C CA . TYR A 1 99 ? 125.016 -3.187 40.597 1.00 35.57 99 TYR A CA 1
ATOM 792 C C . TYR A 1 99 ? 125.245 -4.205 41.712 1.00 32.40 99 TYR A C 1
ATOM 793 O O . TYR A 1 99 ? 126.047 -3.970 42.615 1.00 32.71 99 TYR A O 1
ATOM 802 N N . TRP A 1 100 ? 124.548 -5.335 41.649 1.00 29.95 100 TRP A N 1
ATOM 803 C CA . TRP A 1 100 ? 124.646 -6.333 42.709 1.00 27.94 100 TRP A CA 1
ATOM 804 C C . TRP A 1 100 ? 125.957 -7.117 42.645 1.00 27.57 100 TRP A C 1
ATOM 805 O O . TRP A 1 100 ? 126.344 -7.769 43.614 1.00 27.27 100 TRP A O 1
ATOM 816 N N . ALA A 1 101 ? 126.641 -7.037 41.508 1.00 28.97 101 ALA A N 1
ATOM 817 C CA . ALA A 1 101 ? 127.868 -7.801 41.292 1.00 29.91 101 ALA A CA 1
ATOM 818 C C . ALA A 1 101 ? 129.014 -7.343 42.192 1.00 31.41 101 ALA A C 1
ATOM 819 O O . ALA A 1 101 ? 129.889 -8.135 42.541 1.00 30.78 101 ALA A O 1
ATOM 821 N N . ASP A 1 102 ? 129.005 -6.068 42.568 1.00 33.33 102 ASP A N 1
ATOM 822 C CA . ASP A 1 102 ? 130.096 -5.492 43.350 1.00 36.32 102 ASP A CA 1
ATOM 823 C C . ASP A 1 102 ? 130.057 -5.904 44.821 1.00 33.29 102 ASP A C 1
ATOM 824 O O . ASP A 1 102 ? 130.981 -5.606 45.578 1.00 33.98 102 ASP A O 1
ATOM 829 N N . TYR A 1 103 ? 128.992 -6.589 45.223 1.00 29.96 103 TYR A N 1
ATOM 830 C CA . TYR A 1 103 ? 128.829 -6.979 46.619 1.00 29.13 103 TYR A CA 1
ATOM 831 C C . TYR A 1 103 ? 129.267 -8.420 46.848 1.00 27.01 103 TYR A C 1
ATOM 832 O O . TYR A 1 103 ? 129.237 -8.920 47.973 1.00 25.86 103 TYR A O 1
ATOM 841 N N . PHE A 1 104 ? 129.687 -9.078 45.774 1.00 26.47 104 PHE A N 1
ATOM 842 C CA . PHE A 1 104 ? 130.172 -10.448 45.856 1.00 26.16 104 PHE A CA 1
ATOM 843 C C . PHE A 1 104 ? 131.601 -10.556 45.345 1.00 27.85 104 PHE A C 1
ATOM 844 O O . PHE A 1 104 ? 132.030 -9.771 44.500 1.00 27.53 104 PHE A O 1
ATOM 852 N N . ASP A 1 105 ? 132.336 -11.527 45.875 1.00 27.75 105 ASP A N 1
ATOM 853 C CA . ASP A 1 105 ? 133.571 -11.967 45.250 1.00 29.03 105 ASP A CA 1
ATOM 854 C C . ASP A 1 105 ? 133.195 -13.081 44.283 1.00 28.58 105 ASP A C 1
ATOM 855 O O . ASP A 1 105 ? 132.833 -14.180 44.702 1.00 27.69 105 ASP A O 1
ATOM 860 N N . ILE A 1 106 ? 133.259 -12.787 42.990 1.00 29.31 106 ILE A N 1
ATOM 861 C CA . ILE A 1 106 ? 132.688 -13.676 41.986 1.00 29.17 106 ILE A CA 1
ATOM 862 C C . ILE A 1 106 ? 133.706 -14.609 41.335 1.00 31.02 106 ILE A C 1
ATOM 863 O O . ILE A 1 106 ? 134.705 -14.165 40.771 1.00 33.18 106 ILE A O 1
ATOM 868 N N . GLU A 1 107 ? 133.435 -15.907 41.424 1.00 31.14 107 GLU A N 1
ATOM 869 C CA . GLU A 1 107 ? 134.204 -16.913 40.704 1.00 34.26 107 GLU A CA 1
ATOM 870 C C . GLU A 1 107 ? 133.351 -17.485 39.575 1.00 32.51 107 GLU A C 1
ATOM 871 O O . GLU A 1 107 ? 132.184 -17.816 39.780 1.00 30.70 107 GLU A O 1
ATOM 877 N N . LEU A 1 108 ? 133.932 -17.598 38.386 1.00 33.10 108 LEU A N 1
ATOM 878 C CA . LEU A 1 108 ? 133.201 -18.118 37.235 1.00 33.09 108 LEU A CA 1
ATOM 879 C C . LEU A 1 108 ? 133.326 -19.636 37.138 1.00 32.46 108 LEU A C 1
ATOM 880 O O . LEU A 1 108 ? 134.420 -20.186 37.257 1.00 32.28 108 LEU A O 1
ATOM 885 N N . LEU A 1 109 ? 132.197 -20.305 36.929 1.00 31.18 109 LEU A N 1
ATOM 886 C CA . LEU A 1 109 ? 132.175 -21.756 36.785 1.00 30.56 109 LEU A CA 1
ATOM 887 C C . LEU A 1 109 ? 131.805 -22.129 35.353 1.00 32.21 109 LEU A C 1
ATOM 888 O O . LEU A 1 109 ? 130.711 -21.810 34.885 1.00 32.61 109 LEU A O 1
ATOM 893 N N . VAL A 1 110 ? 132.719 -22.801 34.659 1.00 32.36 110 VAL A N 1
ATOM 894 C CA . VAL A 1 110 ? 132.528 -23.097 33.243 1.00 34.55 110 VAL A CA 1
ATOM 895 C C . VAL A 1 110 ? 131.800 -24.428 33.034 1.00 34.55 110 VAL A C 1
ATOM 896 O O . VAL A 1 110 ? 131.124 -24.623 32.023 1.00 36.36 110 VAL A O 1
ATOM 900 N N . LYS A 1 111 ? 131.921 -25.332 34.002 1.00 33.59 111 LYS A N 1
ATOM 901 C CA . LYS A 1 111 ? 131.242 -26.621 33.940 1.00 35.76 111 LYS A CA 1
ATOM 902 C C . LYS A 1 111 ? 130.868 -27.070 35.359 1.00 35.13 111 LYS A C 1
ATOM 903 O O . LYS A 1 111 ? 131.638 -26.873 36.301 1.00 33.65 111 LYS A O 1
ATOM 909 N N . PRO A 1 112 ? 129.657 -27.634 35.516 1.00 35.07 112 PRO A N 1
ATOM 910 C CA . PRO A 1 112 ? 129.016 -27.948 36.802 1.00 33.86 112 PRO A CA 1
ATOM 911 C C . PRO A 1 112 ? 129.865 -28.733 37.801 1.00 34.55 112 PRO A C 1
ATOM 912 O O . PRO A 1 112 ? 129.907 -28.356 38.971 1.00 31.98 112 PRO A O 1
ATOM 916 N N . ASP A 1 113 ? 130.521 -29.802 37.365 1.00 38.03 113 ASP A N 1
ATOM 917 C CA . ASP A 1 113 ? 131.306 -30.613 38.293 1.00 40.30 113 ASP A CA 1
ATOM 918 C C . ASP A 1 113 ? 132.747 -30.124 38.447 1.00 39.55 113 ASP A C 1
ATOM 919 O O . ASP A 1 113 ? 133.638 -30.901 38.788 1.00 39.28 113 ASP A O 1
ATOM 924 N N . GLN A 1 114 ? 132.964 -28.834 38.205 1.00 38.64 114 GLN A N 1
ATOM 925 C CA . GLN A 1 114 ? 134.247 -28.205 38.495 1.00 37.89 114 GLN A CA 1
ATOM 926 C C . GLN A 1 114 ? 134.140 -27.322 39.730 1.00 32.69 114 GLN A C 1
ATOM 927 O O . GLN A 1 114 ? 135.089 -26.626 40.090 1.00 32.10 114 GLN A O 1
ATOM 933 N N . VAL A 1 115 ? 132.978 -27.354 40.374 1.00 29.27 115 VAL A N 1
ATOM 934 C CA . VAL A 1 115 ? 132.699 -26.465 41.497 1.00 27.98 115 VAL A CA 1
ATOM 935 C C . VAL A 1 115 ? 133.517 -26.823 42.742 1.00 27.23 115 VAL A C 1
ATOM 936 O O . VAL A 1 115 ? 133.828 -25.954 43.558 1.00 25.98 115 VAL A O 1
ATOM 940 N N . GLU A 1 116 ? 133.889 -28.094 42.869 1.00 28.72 116 GLU A N 1
ATOM 941 C CA . GLU A 1 116 ? 134.541 -28.583 44.080 1.00 32.19 116 GLU A CA 1
ATOM 942 C C . GLU A 1 116 ? 135.873 -27.886 44.360 1.00 33.27 116 GLU A C 1
ATOM 943 O O . GLU A 1 116 ? 136.283 -27.763 45.514 1.00 34.19 116 GLU A O 1
ATOM 949 N N . LYS A 1 117 ? 136.539 -27.418 43.310 1.00 33.97 117 LYS A N 1
ATOM 950 C CA . LYS A 1 117 ? 137.801 -26.704 43.472 1.00 36.56 117 LYS A CA 1
ATOM 951 C C . LYS A 1 117 ? 137.580 -25.278 43.975 1.00 34.09 117 LYS A C 1
ATOM 952 O O . LYS A 1 117 ? 138.520 -24.614 44.411 1.00 34.61 117 LYS A O 1
ATOM 958 N N . LEU A 1 118 ? 136.336 -24.814 43.915 1.00 30.35 118 LEU A N 1
ATOM 959 C CA . LEU A 1 118 ? 136.007 -23.450 44.313 1.00 29.32 118 LEU A CA 1
ATOM 960 C C . LEU A 1 118 ? 135.351 -23.398 45.690 1.00 28.45 118 LEU A C 1
ATOM 961 O O . LEU A 1 118 ? 135.254 -22.334 46.302 1.00 28.31 118 LEU A O 1
ATOM 966 N N . LEU A 1 119 ? 134.897 -24.552 46.168 1.00 28.18 119 LEU A N 1
ATOM 967 C CA . LEU A 1 119 ? 134.289 -24.655 47.490 1.00 27.02 119 LEU A CA 1
ATOM 968 C C . LEU A 1 119 ? 135.373 -24.817 48.556 1.00 27.41 119 LEU A C 1
ATOM 969 O O . LEU A 1 119 ? 136.489 -25.226 48.238 1.00 27.48 119 LEU A O 1
ATOM 974 N N . PRO A 1 120 ? 135.057 -24.477 49.820 1.00 27.07 120 PRO A N 1
ATOM 975 C CA . PRO A 1 120 ? 136.035 -24.627 50.905 1.00 28.86 120 PRO A CA 1
ATOM 976 C C . PRO A 1 120 ? 136.567 -26.054 51.020 1.00 29.43 120 PRO A C 1
ATOM 977 O O . PRO A 1 120 ? 135.830 -27.006 50.761 1.00 29.71 120 PRO A O 1
ATOM 981 N N . TYR A 1 121 ? 137.836 -26.190 51.396 1.00 29.39 121 TYR A N 1
ATOM 982 C CA . TYR A 1 121 ? 138.476 -27.497 51.495 1.00 31.80 121 TYR A CA 1
ATOM 983 C C . TYR A 1 121 ? 137.819 -28.366 52.563 1.00 34.55 121 TYR A C 1
ATOM 984 O O . TYR A 1 121 ? 137.501 -29.530 52.320 1.00 34.48 121 TYR A O 1
ATOM 993 N N . ASP A 1 122 ? 137.619 -27.794 53.745 1.00 36.91 122 ASP A N 1
ATOM 994 C CA . ASP A 1 122 ? 136.984 -28.513 54.842 1.00 39.30 122 ASP A CA 1
ATOM 995 C C . ASP A 1 122 ? 135.542 -28.047 55.013 1.00 37.96 122 ASP A C 1
ATOM 996 O O . ASP A 1 122 ? 135.285 -26.966 55.544 1.00 37.93 122 ASP A O 1
ATOM 1001 N N . LYS A 1 123 ? 134.603 -28.871 54.561 1.00 37.15 123 LYS A N 1
ATOM 1002 C CA . LYS A 1 123 ? 133.193 -28.503 54.563 1.00 35.41 123 LYS A CA 1
ATOM 1003 C C . LYS A 1 123 ? 132.450 -29.084 55.759 1.00 36.56 123 LYS A C 1
ATOM 1004 O O . LYS A 1 123 ? 131.219 -29.125 55.770 1.00 37.87 123 LYS A O 1
ATOM 1010 N N . ALA A 1 124 ? 133.201 -29.526 56.764 1.00 37.83 124 ALA A N 1
ATOM 1011 C CA . ALA A 1 124 ? 132.619 -30.172 57.936 1.00 38.48 124 ALA A CA 1
ATOM 1012 C C . ALA A 1 124 ? 131.604 -29.277 58.641 1.00 38.80 124 ALA A C 1
ATOM 1013 O O . ALA A 1 124 ? 130.569 -29.751 59.109 1.00 38.78 124 ALA A O 1
ATOM 1015 N N . ARG A 1 125 ? 131.895 -27.981 58.706 1.00 37.76 125 ARG A N 1
ATOM 1016 C CA . ARG A 1 125 ? 131.011 -27.047 59.392 1.00 36.32 125 ARG A CA 1
ATOM 1017 C C . ARG A 1 125 ? 130.413 -26.007 58.448 1.00 32.70 125 ARG A C 1
ATOM 1018 O O . ARG A 1 125 ? 130.041 -24.909 58.867 1.00 30.95 125 ARG A O 1
ATOM 1026 N N . PHE A 1 126 ? 130.319 -26.362 57.172 1.00 29.76 126 PHE A N 1
ATOM 1027 C CA . PHE A 1 126 ? 129.593 -25.549 56.206 1.00 26.84 126 PHE A CA 1
ATOM 1028 C C . PHE A 1 126 ? 128.234 -26.179 55.931 1.00 26.03 126 PHE A C 1
ATOM 1029 O O . PHE A 1 126 ? 128.149 -27.311 55.454 1.00 25.60 126 PHE A O 1
ATOM 1037 N N . ALA A 1 127 ? 127.171 -25.448 56.246 1.00 24.45 127 ALA A N 1
ATOM 1038 C CA . ALA A 1 127 ? 125.821 -25.952 56.032 1.00 23.81 127 ALA A CA 1
ATOM 1039 C C . ALA A 1 127 ? 125.409 -25.801 54.573 1.00 22.35 127 ALA A C 1
ATOM 1040 O O . ALA A 1 127 ? 125.350 -24.690 54.047 1.00 21.46 127 ALA A O 1
ATOM 1042 N N . TYR A 1 128 ? 125.132 -26.926 53.921 1.00 21.41 128 TYR A N 1
ATOM 1043 C CA . TYR A 1 128 ? 124.613 -26.907 52.560 1.00 20.13 128 TYR A CA 1
ATOM 1044 C C . TYR A 1 128 ? 123.127 -26.574 52.580 1.00 20.41 128 TYR A C 1
ATOM 1045 O O . TYR A 1 128 ? 122.333 -27.278 53.207 1.00 21.65 128 TYR A O 1
ATOM 1054 N N . ILE A 1 129 ? 122.753 -25.497 51.896 1.00 17.90 129 ILE A N 1
ATOM 1055 C CA . ILE A 1 129 ? 121.350 -25.125 51.782 1.00 17.80 129 ILE A CA 1
ATOM 1056 C C . ILE A 1 129 ? 120.897 -25.245 50.332 1.00 18.01 129 ILE A C 1
ATOM 1057 O O . ILE A 1 129 ? 121.120 -24.345 49.522 1.00 19.07 129 ILE A O 1
ATOM 1062 N N . GLY A 1 130 ? 120.268 -26.370 50.011 1.00 17.63 130 GLY A N 1
ATOM 1063 C CA . GLY A 1 130 ? 119.834 -26.643 48.655 1.00 17.81 130 GLY A CA 1
ATOM 1064 C C . GLY A 1 130 ? 119.079 -27.952 48.544 1.00 17.00 130 GLY A C 1
ATOM 1065 O O . GLY A 1 130 ? 118.966 -28.702 49.515 1.00 16.36 130 GLY A O 1
ATOM 1066 N N . GLU A 1 131 ? 118.576 -28.227 47.345 1.00 16.58 131 GLU A N 1
ATOM 1067 C CA . GLU A 1 131 ? 117.701 -29.368 47.093 1.00 25.27 131 GLU A CA 1
ATOM 1068 C C . GLU A 1 131 ? 118.467 -30.670 46.849 1.00 27.33 131 GLU A C 1
ATOM 1069 O O . GLU A 1 131 ? 117.983 -31.758 47.170 1.00 20.05 131 GLU A O 1
ATOM 1075 N N . TYR A 1 132 ? 119.666 -30.553 46.290 1.00 18.73 132 TYR A N 1
ATOM 1076 C CA . TYR A 1 132 ? 120.375 -31.718 45.774 1.00 25.38 132 TYR A CA 1
ATOM 1077 C C . TYR A 1 132 ? 121.320 -32.334 46.803 1.00 25.73 132 TYR A C 1
ATOM 1078 O O . TYR A 1 132 ? 122.530 -32.099 46.787 1.00 19.65 132 TYR A O 1
ATOM 1087 N N . LEU A 1 133 ? 120.738 -33.142 47.685 1.00 25.15 133 LEU A N 1
ATOM 1088 C CA . LEU A 1 133 ? 121.454 -33.754 48.797 1.00 25.93 133 LEU A CA 1
ATOM 1089 C C . LEU A 1 133 ? 122.536 -34.725 48.332 1.00 26.49 133 LEU A C 1
ATOM 1090 O O . LEU A 1 133 ? 123.596 -34.824 48.949 1.00 24.31 133 LEU A O 1
ATOM 1095 N N . GLU A 1 134 ? 122.263 -35.445 47.248 1.00 29.11 134 GLU A N 1
ATOM 1096 C CA . GLU A 1 134 ? 123.233 -36.389 46.703 1.00 32.44 134 GLU A CA 1
ATOM 1097 C C . GLU A 1 134 ? 124.446 -35.650 46.151 1.00 29.19 134 GLU A C 1
ATOM 1098 O O . GLU A 1 134 ? 125.579 -36.106 46.293 1.00 29.52 134 GLU A O 1
ATOM 1104 N N . VAL A 1 135 ? 124.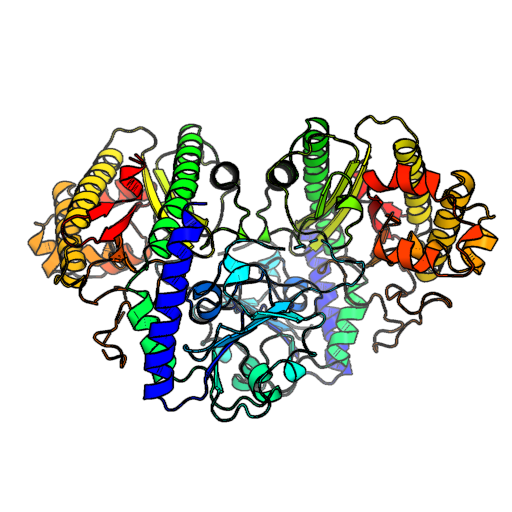200 -34.503 45.526 1.00 26.72 135 VAL A N 1
ATOM 1105 C CA . VAL A 1 135 ? 125.279 -33.662 45.021 1.00 25.56 135 VAL A CA 1
ATOM 1106 C C . VAL A 1 135 ? 126.104 -33.105 46.177 1.00 24.20 135 VAL A C 1
ATOM 1107 O O . VAL A 1 135 ? 127.334 -33.074 46.118 1.00 23.17 135 VAL A O 1
ATOM 1111 N N . ALA A 1 136 ? 125.418 -32.671 47.230 1.00 23.24 136 ALA A N 1
ATOM 1112 C CA . ALA A 1 136 ? 126.083 -32.105 48.398 1.00 23.74 136 ALA A CA 1
ATOM 1113 C C . ALA A 1 136 ? 126.985 -33.137 49.069 1.00 24.78 136 ALA A C 1
ATOM 1114 O O . ALA A 1 136 ? 128.116 -32.833 49.449 1.00 23.78 136 ALA A O 1
ATOM 1116 N N . GLN A 1 137 ? 126.479 -34.359 49.204 1.00 26.55 137 GLN A N 1
ATOM 1117 C CA . GLN A 1 137 ? 127.240 -35.446 49.807 1.00 28.84 137 GLN A CA 1
ATOM 1118 C C . GLN A 1 137 ? 128.466 -35.785 48.970 1.00 27.84 137 GLN A C 1
ATOM 1119 O O . GLN A 1 137 ? 129.538 -36.062 49.506 1.00 25.94 137 GLN A O 1
ATOM 1125 N N . ALA A 1 138 ? 128.297 -35.754 47.652 1.00 28.44 138 ALA A N 1
ATOM 1126 C CA . ALA A 1 138 ? 129.387 -36.039 46.727 1.00 29.43 138 ALA A CA 1
ATOM 1127 C C . ALA A 1 138 ? 130.500 -35.004 46.854 1.00 27.59 138 ALA A C 1
ATOM 1128 O O . ALA A 1 138 ? 131.676 -35.319 46.676 1.00 28.10 138 ALA A O 1
ATOM 1130 N N . LEU A 1 139 ? 130.119 -33.770 47.166 1.00 24.81 139 LEU A N 1
ATOM 1131 C CA . LEU A 1 139 ? 131.081 -32.684 47.292 1.00 25.53 139 LEU A CA 1
ATOM 1132 C C . LEU A 1 139 ? 131.782 -32.692 48.647 1.00 27.25 139 LEU A C 1
ATOM 1133 O O . LEU A 1 139 ? 132.838 -32.086 48.805 1.00 27.60 139 LEU A O 1
ATOM 1138 N N . GLY A 1 140 ? 131.191 -33.376 49.621 1.00 27.81 140 GLY A N 1
ATOM 1139 C CA . GLY A 1 140 ? 131.794 -33.486 50.937 1.00 28.03 140 GLY A CA 1
ATOM 1140 C C . GLY A 1 140 ? 131.028 -32.783 52.043 1.00 27.20 140 GLY A C 1
ATOM 1141 O O . GLY A 1 140 ? 131.494 -32.719 53.180 1.00 26.21 140 GLY A O 1
ATOM 1142 N N . PHE A 1 141 ? 129.854 -32.252 51.719 1.00 26.75 141 PHE A N 1
ATOM 1143 C CA . PHE A 1 141 ? 129.011 -31.625 52.732 1.00 27.32 141 PHE A CA 1
ATOM 1144 C C . PHE A 1 141 ? 128.355 -32.685 53.614 1.00 29.17 141 PHE A C 1
ATOM 1145 O O . PHE A 1 141 ? 127.978 -33.755 53.136 1.00 31.02 141 PHE A O 1
ATOM 1153 N N . GLU A 1 142 ? 128.227 -32.385 54.903 1.00 28.84 142 GLU A N 1
ATOM 1154 C CA . GLU A 1 142 ? 127.615 -33.314 55.845 1.00 30.89 142 GLU A CA 1
ATOM 1155 C C . GLU A 1 142 ? 126.382 -32.693 56.489 1.00 28.02 142 GLU A C 1
ATOM 1156 O O . GLU A 1 142 ? 125.435 -33.393 56.844 1.00 26.64 142 GLU A O 1
ATOM 1162 N N . LEU A 1 143 ? 126.403 -31.373 56.636 1.00 26.76 143 LEU A N 1
ATOM 1163 C CA . LEU A 1 143 ? 125.260 -30.644 57.168 1.00 26.69 143 LEU A CA 1
ATOM 1164 C C . LEU A 1 143 ? 124.399 -30.127 56.023 1.00 25.27 143 LEU A C 1
ATOM 1165 O O . LEU A 1 143 ? 124.829 -29.270 55.250 1.00 25.75 143 LEU A O 1
ATOM 1170 N N . MET A 1 144 ? 123.186 -30.656 55.910 1.00 23.85 144 MET A N 1
ATOM 1171 C CA . MET A 1 144 ? 122.304 -30.294 54.807 1.00 22.12 144 MET A CA 1
ATOM 1172 C C . MET A 1 144 ? 120.966 -29.778 55.316 1.00 21.28 144 MET A C 1
ATOM 1173 O O . MET A 1 144 ? 120.251 -30.486 56.026 1.00 22.67 144 MET A O 1
ATOM 1178 N N . ASN A 1 145 ? 120.642 -28.544 54.939 1.00 18.59 145 ASN A N 1
ATOM 1179 C CA . ASN A 1 145 ? 119.425 -27.869 55.387 1.00 18.83 145 ASN A CA 1
ATOM 1180 C C . ASN A 1 145 ? 119.127 -28.058 56.878 1.00 19.55 145 ASN A C 1
ATOM 1181 O O . ASN A 1 145 ? 118.056 -28.552 57.232 1.00 18.68 145 ASN A O 1
ATOM 1186 N N . PRO A 1 146 ? 120.075 -27.679 57.757 1.00 21.23 146 PRO A N 1
ATOM 1187 C CA . PRO A 1 146 ? 119.842 -27.880 59.193 1.00 23.64 146 PRO A CA 1
ATOM 1188 C C . PRO A 1 146 ? 118.625 -27.094 59.670 1.00 23.23 146 PRO A C 1
ATOM 1189 O O . PRO A 1 146 ? 118.539 -25.896 59.404 1.00 22.18 146 PRO A O 1
ATOM 1193 N N . GLU A 1 147 ? 117.704 -27.767 60.355 1.00 24.44 147 GLU A N 1
ATOM 1194 C CA . GLU A 1 147 ? 116.441 -27.155 60.768 1.00 26.38 147 GLU A CA 1
ATOM 1195 C C . GLU A 1 147 ? 116.590 -25.838 61.551 1.00 24.38 147 GLU A C 1
ATOM 1196 O O . GLU A 1 147 ? 115.838 -24.897 61.295 1.00 24.12 147 GLU A O 1
ATOM 1202 N N . PRO A 1 148 ? 117.543 -25.758 62.505 1.00 24.05 148 PRO A N 1
ATOM 1203 C CA . PRO A 1 148 ? 117.695 -24.456 63.169 1.00 23.57 148 PRO A CA 1
ATOM 1204 C C . PRO A 1 148 ? 118.091 -23.336 62.205 1.00 22.38 148 PRO A C 1
ATOM 1205 O O . PRO A 1 148 ? 117.692 -22.187 62.401 1.00 22.03 148 PRO A O 1
ATOM 1209 N N . VAL A 1 149 ? 118.858 -23.675 61.173 1.00 20.94 149 VAL A N 1
ATOM 1210 C CA . VAL A 1 149 ? 119.300 -22.691 60.192 1.00 17.54 149 VAL A CA 1
ATOM 1211 C C . VAL A 1 149 ? 118.158 -22.285 59.260 1.00 21.48 149 VAL A C 1
ATOM 1212 O O . VAL A 1 149 ? 117.962 -21.099 58.978 1.00 20.39 149 VAL A O 1
ATOM 1216 N N . MET A 1 150 ? 117.405 -23.275 58.788 1.00 20.62 150 MET A N 1
ATOM 1217 C CA . MET A 1 150 ? 116.270 -23.022 57.907 1.00 20.44 150 MET A CA 1
ATOM 1218 C C . MET A 1 150 ? 115.211 -22.179 58.610 1.00 21.40 150 MET A C 1
ATOM 1219 O O . MET A 1 150 ? 114.701 -21.211 58.045 1.00 20.93 150 MET A O 1
ATOM 1224 N N . ASN A 1 151 ? 114.888 -22.552 59.845 1.00 22.81 151 ASN A N 1
ATOM 1225 C CA . ASN A 1 151 ? 113.886 -21.834 60.624 1.00 24.04 151 ASN A CA 1
ATOM 1226 C C . ASN A 1 151 ? 114.280 -20.386 60.893 1.00 22.77 151 ASN A C 1
ATOM 1227 O O . ASN A 1 151 ? 113.437 -19.494 60.855 1.00 21.45 151 ASN A O 1
ATOM 1232 N N . PHE A 1 152 ? 115.562 -20.159 61.165 1.00 24.18 152 PHE A N 1
ATOM 1233 C CA . PHE A 1 152 ? 116.050 -18.815 61.458 1.00 23.69 152 PHE A CA 1
ATOM 1234 C C . PHE A 1 152 ? 115.880 -17.891 60.259 1.00 20.73 152 PHE A C 1
ATOM 1235 O O . PHE A 1 152 ? 115.329 -16.797 60.384 1.00 19.64 152 PHE A O 1
ATOM 1243 N N . TYR A 1 153 ? 116.369 -18.329 59.102 1.00 19.50 153 TYR A N 1
ATOM 1244 C CA . TYR A 1 153 ? 116.232 -17.553 57.876 1.00 19.74 153 TYR A CA 1
ATOM 1245 C C . TYR A 1 153 ? 114.765 -17.351 57.516 1.00 20.78 153 TYR A C 1
ATOM 1246 O O . TYR A 1 153 ? 114.355 -16.255 57.140 1.00 21.49 153 TYR A O 1
ATOM 1255 N N . HIS A 1 154 ? 113.977 -18.413 57.638 1.00 19.70 154 HIS A N 1
ATOM 1256 C CA . HIS A 1 154 ? 112.566 -18.353 57.279 1.00 19.85 154 HIS A CA 1
ATOM 1257 C C . HIS A 1 154 ? 111.792 -17.416 58.196 1.00 20.47 154 HIS A C 1
ATOM 1258 O O . HIS A 1 154 ? 110.849 -16.752 57.762 1.00 20.93 154 HIS A O 1
ATOM 1265 N N . TYR A 1 155 ? 112.192 -17.358 59.462 1.00 18.78 155 TYR A N 1
ATOM 1266 C CA . TYR A 1 155 ? 111.559 -16.448 60.405 1.00 20.45 155 TYR A CA 1
ATOM 1267 C C . TYR A 1 155 ? 111.759 -14.999 59.966 1.00 20.52 155 TYR A C 1
ATOM 1268 O O . TYR A 1 155 ? 110.803 -14.227 59.885 1.00 18.83 155 TYR A O 1
ATOM 1277 N N . HIS A 1 156 ? 113.004 -14.641 59.666 1.00 20.90 156 HIS A N 1
ATOM 1278 C CA . HIS A 1 156 ? 113.342 -13.262 59.336 1.00 20.25 156 HIS A CA 1
ATOM 1279 C C . HIS A 1 156 ? 113.008 -12.899 57.889 1.00 20.21 156 HIS A C 1
ATOM 1280 O O . HIS A 1 156 ? 113.042 -11.725 57.518 1.00 22.33 156 HIS A O 1
ATOM 1287 N N . ARG A 1 157 ? 112.675 -13.902 57.080 1.00 18.23 157 ARG A N 1
ATOM 1288 C CA . ARG A 1 157 ? 112.193 -13.663 55.718 1.00 19.09 157 ARG A CA 1
ATOM 1289 C C . ARG A 1 157 ? 110.863 -12.912 55.730 1.00 20.31 157 ARG A C 1
ATOM 1290 O O . ARG A 1 157 ? 110.507 -12.243 54.757 1.00 19.40 157 ARG A O 1
ATOM 1298 N N . ALA A 1 158 ? 110.131 -13.034 56.834 1.00 20.47 158 ALA A N 1
ATOM 1299 C CA . ALA A 1 158 ? 108.864 -12.332 56.999 1.00 20.27 158 ALA A CA 1
ATOM 1300 C C . ALA A 1 158 ? 109.076 -10.821 57.051 1.00 20.06 158 ALA A C 1
ATOM 1301 O O . ALA A 1 158 ? 108.199 -10.050 56.660 1.00 20.24 158 ALA A O 1
ATOM 1303 N N . TYR A 1 159 ? 110.240 -10.404 57.542 1.00 20.02 159 TYR A N 1
ATOM 1304 C CA . TYR A 1 159 ? 110.583 -8.988 57.592 1.00 20.29 159 TYR A CA 1
ATOM 1305 C C . TYR A 1 159 ? 111.325 -8.588 56.326 1.00 19.68 159 TYR A C 1
ATOM 1306 O O . TYR A 1 159 ? 112.514 -8.871 56.174 1.00 19.48 159 TYR A O 1
ATOM 1315 N N . LYS A 1 160 ? 110.615 -7.930 55.416 1.00 18.06 160 LYS A N 1
ATOM 1316 C CA . LYS A 1 160 ? 111.193 -7.541 54.138 1.00 17.36 160 LYS A CA 1
ATOM 1317 C C . LYS A 1 160 ? 112.051 -6.290 54.274 1.00 19.12 160 LYS A C 1
ATOM 1318 O O . LYS A 1 160 ? 111.654 -5.320 54.919 1.00 21.40 160 LYS A O 1
ATOM 1324 N N . THR A 1 161 ? 113.231 -6.319 53.666 1.00 17.68 161 THR A N 1
ATOM 1325 C CA . THR A 1 161 ? 114.089 -5.144 53.633 1.00 20.45 161 THR A CA 1
ATOM 1326 C C . THR A 1 161 ? 113.492 -4.117 52.679 1.00 20.94 161 THR A C 1
ATOM 1327 O O . THR A 1 161 ? 112.555 -4.424 51.941 1.00 19.86 161 THR A O 1
ATOM 1331 N N . GLN A 1 162 ? 114.028 -2.900 52.697 1.00 22.55 162 GLN A N 1
ATOM 1332 C CA . GLN A 1 162 ? 113.546 -1.850 51.807 1.00 24.68 162 GLN A CA 1
ATOM 1333 C C . GLN A 1 162 ? 113.732 -2.255 50.348 1.00 23.27 162 GLN A C 1
ATOM 1334 O O . GLN A 1 162 ? 112.887 -1.960 49.503 1.00 23.46 162 GLN A O 1
ATOM 1340 N N . TYR A 1 163 ? 114.839 -2.935 50.061 1.00 21.73 163 TYR A N 1
ATOM 1341 C CA . TYR A 1 163 ? 115.093 -3.454 48.721 1.00 21.15 163 TYR A CA 1
ATOM 1342 C C . TYR A 1 163 ? 113.992 -4.416 48.287 1.00 21.28 163 TYR A C 1
ATOM 1343 O O . TYR A 1 163 ? 113.491 -4.337 47.165 1.00 21.89 163 TYR A O 1
ATOM 1352 N N . GLU A 1 164 ? 113.620 -5.320 49.186 1.00 18.61 164 GLU A N 1
ATOM 1353 C CA . GLU A 1 164 ? 112.604 -6.321 48.889 1.00 18.96 164 GLU A CA 1
ATOM 1354 C C . GLU A 1 164 ? 111.234 -5.686 48.669 1.00 19.62 164 GLU A C 1
ATOM 1355 O O . GLU A 1 164 ? 110.513 -6.065 47.747 1.00 19.86 164 GLU A O 1
ATOM 1361 N N . LEU A 1 165 ? 110.884 -4.716 49.509 1.00 19.71 165 LEU A N 1
ATOM 1362 C CA . LEU A 1 165 ? 109.615 -4.010 49.365 1.00 22.19 165 LEU A CA 1
ATOM 1363 C C . LEU A 1 165 ? 109.526 -3.323 48.006 1.00 23.17 165 LEU A C 1
ATOM 1364 O O . LEU A 1 165 ? 108.481 -3.350 47.353 1.00 22.53 165 LEU A O 1
ATOM 1369 N N . ALA A 1 166 ? 110.632 -2.718 47.583 1.00 21.98 166 ALA A N 1
ATOM 1370 C CA . ALA A 1 166 ? 110.705 -2.079 46.275 1.00 22.02 166 ALA A CA 1
ATOM 1371 C C . ALA A 1 166 ? 110.472 -3.088 45.152 1.00 20.91 166 ALA A C 1
ATOM 1372 O O . ALA A 1 166 ? 109.772 -2.798 44.183 1.00 20.35 166 ALA A O 1
ATOM 1374 N N . CYS A 1 167 ? 111.060 -4.274 45.288 1.00 19.61 167 CYS A N 1
ATOM 1375 C CA . CYS A 1 167 ? 110.884 -5.324 44.289 1.00 19.06 167 CYS A CA 1
ATOM 1376 C C . CYS A 1 167 ? 109.434 -5.792 44.236 1.00 19.45 167 CYS A C 1
ATOM 1377 O O . CYS A 1 167 ? 108.900 -6.071 43.161 1.00 18.89 167 CYS A O 1
ATOM 1380 N N A MET A 1 168 ? 108.790 -5.863 45.395 0.59 19.82 168 MET A N 1
ATOM 1381 N N B MET A 1 168 ? 108.811 -5.880 45.408 0.41 19.76 168 MET A N 1
ATOM 1382 C CA A MET A 1 168 ? 107.414 -6.335 45.461 0.59 19.27 168 MET A CA 1
ATOM 1383 C CA B MET A 1 168 ? 107.421 -6.306 45.527 0.41 19.36 168 MET A CA 1
ATOM 1384 C C A MET A 1 168 ? 106.432 -5.298 44.921 0.59 18.80 168 MET A C 1
ATOM 1385 C C B MET A 1 168 ? 106.477 -5.304 44.875 0.41 18.75 168 MET A C 1
ATOM 1386 O O A MET A 1 168 ? 105.369 -5.651 44.408 0.59 18.53 168 MET A O 1
ATOM 1387 O O B MET A 1 168 ? 105.488 -5.684 44.247 0.41 18.39 168 MET A O 1
ATOM 1396 N N . ARG A 1 169 ? 106.790 -4.022 45.035 1.00 17.90 169 ARG A N 1
ATOM 1397 C CA . ARG A 1 169 ? 105.981 -2.952 44.460 1.00 19.33 169 ARG A CA 1
ATOM 1398 C C . ARG A 1 169 ? 106.026 -3.014 42.947 1.00 19.85 169 ARG A C 1
ATOM 1399 O O . ARG A 1 169 ? 104.998 -2.877 42.273 1.00 18.68 169 ARG A O 1
ATOM 1407 N N . GLU A 1 170 ? 107.231 -3.209 42.419 1.00 19.37 170 GLU A N 1
ATOM 1408 C CA . GLU A 1 170 ? 107.393 -3.337 40.978 1.00 21.07 170 GLU A CA 1
ATOM 1409 C C . GLU A 1 170 ? 106.675 -4.586 40.479 1.00 19.56 170 GLU A C 1
ATOM 1410 O O . GLU A 1 170 ? 106.142 -4.594 39.386 1.00 19.02 170 GLU A O 1
ATOM 1416 N N . ALA A 1 171 ? 106.652 -5.616 41.312 1.00 17.21 171 ALA A N 1
ATOM 1417 C CA . ALA A 1 171 ? 105.924 -6.818 40.977 1.00 18.37 171 ALA A CA 1
ATOM 1418 C C . ALA A 1 171 ? 104.443 -6.608 40.851 1.00 18.45 171 ALA A C 1
ATOM 1419 O O . ALA A 1 171 ? 103.821 -7.191 39.979 1.00 18.91 171 ALA A O 1
ATOM 1421 N N . ASN A 1 172 ? 103.901 -5.722 41.660 1.00 19.26 172 ASN A N 1
ATOM 1422 C CA . ASN A 1 172 ? 102.491 -5.608 41.591 1.00 21.40 172 ASN A CA 1
ATOM 1423 C C . ASN A 1 172 ? 102.204 -4.814 40.341 1.00 20.17 172 ASN A C 1
ATOM 1424 O O . ASN A 1 172 ? 101.269 -5.108 39.616 1.00 21.02 172 ASN A O 1
ATOM 1429 N N . LYS A 1 173 ? 103.011 -3.777 40.143 1.00 19.62 173 LYS A N 1
ATOM 1430 C CA . LYS A 1 173 ? 102.879 -2.803 39.063 1.00 21.93 173 LYS A CA 1
ATOM 1431 C C . LYS A 1 173 ? 102.777 -3.508 37.717 1.00 19.77 173 LYS A C 1
ATOM 1432 O O . LYS A 1 173 ? 101.929 -3.184 36.884 1.00 19.83 173 LYS A O 1
ATOM 1438 N N . ILE A 1 174 ? 103.629 -4.502 37.519 1.00 18.06 174 ILE A N 1
ATOM 1439 C CA . ILE A 1 174 ? 103.581 -5.311 36.312 1.00 17.53 174 ILE A CA 1
ATOM 1440 C C . ILE A 1 174 ? 102.295 -6.141 36.267 1.00 17.16 174 ILE A C 1
ATOM 1441 O O . ILE A 1 174 ? 101.612 -6.191 35.242 1.00 18.42 174 ILE A O 1
ATOM 1446 N N . ALA A 1 175 ? 101.955 -6.769 37.390 1.00 15.81 175 ALA A N 1
ATOM 1447 C CA . ALA A 1 175 ? 100.785 -7.643 37.458 1.00 15.95 175 ALA A CA 1
ATOM 1448 C C . ALA A 1 175 ? 99.484 -6.883 37.220 1.00 17.24 175 ALA A C 1
ATOM 1449 O O . ALA A 1 175 ? 98.581 -7.386 36.553 1.00 15.62 175 ALA A O 1
ATOM 1451 N N . VAL A 1 176 ? 99.392 -5.675 37.769 1.00 18.50 176 VAL A N 1
ATOM 1452 C CA . VAL A 1 176 ? 98.194 -4.855 37.621 1.00 18.99 176 VAL A CA 1
ATOM 1453 C C . VAL A 1 176 ? 97.969 -4.492 36.152 1.00 21.21 176 VAL A C 1
ATOM 1454 O O . VAL A 1 176 ? 96.830 -4.449 35.681 1.00 20.69 176 VAL A O 1
ATOM 1458 N N . GLN A 1 177 ? 99.058 -4.254 35.428 1.00 21.79 177 GLN A N 1
ATOM 1459 C CA . GLN A 1 177 ? 98.976 -3.996 33.993 1.00 23.14 177 GLN A CA 1
ATOM 1460 C C . GLN A 1 177 ? 98.348 -5.180 33.271 1.00 20.39 177 GLN A C 1
ATOM 1461 O O . GLN A 1 177 ? 97.525 -5.009 32.372 1.00 20.55 177 GLN A O 1
ATOM 1467 N N . GLY A 1 178 ? 98.738 -6.383 33.676 1.00 18.32 178 GLY A N 1
ATOM 1468 C CA . GLY A 1 178 ? 98.178 -7.592 33.105 1.00 18.38 178 GLY A CA 1
ATOM 1469 C C . GLY A 1 178 ? 96.712 -7.754 33.455 1.00 18.43 178 GLY A C 1
ATOM 1470 O O . GLY A 1 178 ? 95.906 -8.152 32.617 1.00 18.63 178 GLY A O 1
ATOM 1471 N N . HIS A 1 179 ? 96.370 -7.441 34.699 1.00 18.56 179 HIS A N 1
ATOM 1472 C CA . HIS A 1 179 ? 95.003 -7.598 35.179 1.00 19.30 179 HIS A CA 1
ATOM 1473 C C . HIS A 1 179 ? 94.026 -6.677 34.458 1.00 19.76 179 HIS A C 1
ATOM 1474 O O . HIS A 1 179 ? 92.886 -7.059 34.194 1.00 18.98 179 HIS A O 1
ATOM 1481 N N . LYS A 1 180 ? 94.472 -5.468 34.134 1.00 20.38 180 LYS A N 1
ATOM 1482 C CA . LYS A 1 180 ? 93.620 -4.525 33.424 1.00 23.32 180 LYS A CA 1
ATOM 1483 C C . LYS A 1 180 ? 93.427 -4.957 31.972 1.00 23.11 180 LYS A C 1
ATOM 1484 O O . LYS A 1 180 ? 92.341 -4.809 31.412 1.00 23.18 180 LYS A O 1
ATOM 1490 N N . ALA A 1 181 ? 94.481 -5.501 31.371 1.00 22.14 181 ALA A N 1
ATOM 1491 C CA . ALA A 1 181 ? 94.407 -5.981 29.995 1.00 22.40 181 ALA A CA 1
ATOM 1492 C C . ALA A 1 181 ? 93.528 -7.223 29.898 1.00 21.00 181 ALA A C 1
ATOM 1493 O O . ALA A 1 181 ? 92.777 -7.389 28.936 1.00 22.28 181 ALA A O 1
ATOM 1495 N N . ALA A 1 182 ? 93.632 -8.095 30.896 1.00 18.09 182 ALA A N 1
ATOM 1496 C CA . ALA A 1 182 ? 92.816 -9.301 30.944 1.00 19.09 182 ALA A CA 1
ATOM 1497 C C . ALA A 1 182 ? 91.351 -8.939 31.149 1.00 19.32 182 ALA A C 1
ATOM 1498 O O . ALA A 1 182 ? 90.463 -9.528 30.531 1.00 19.45 182 ALA A O 1
ATOM 1500 N N . ARG A 1 183 ? 91.116 -7.966 32.024 1.00 19.36 183 ARG A N 1
ATOM 1501 C CA . ARG A 1 183 ? 89.778 -7.449 32.283 1.00 21.55 183 ARG A CA 1
ATOM 1502 C C . ARG A 1 183 ? 89.123 -6.926 31.005 1.00 22.47 183 ARG A C 1
ATOM 1503 O O . ARG A 1 183 ? 87.954 -7.211 30.740 1.00 20.49 183 ARG A O 1
ATOM 1511 N N . ASP A 1 184 ? 89.881 -6.163 30.220 1.00 23.76 184 ASP A N 1
ATOM 1512 C CA . ASP A 1 184 ? 89.383 -5.620 28.959 1.00 25.38 184 ASP A CA 1
ATOM 1513 C C . ASP A 1 184 ? 89.046 -6.726 27.966 1.00 24.90 184 ASP A C 1
ATOM 1514 O O . ASP A 1 184 ? 88.063 -6.634 27.232 1.00 27.13 184 ASP A O 1
ATOM 1519 N N . ALA A 1 185 ? 89.871 -7.769 27.941 1.00 23.76 185 ALA A N 1
ATOM 1520 C CA . ALA A 1 185 ? 89.647 -8.897 27.045 1.00 23.14 185 ALA A CA 1
ATOM 1521 C C . ALA A 1 185 ? 88.348 -9.615 27.391 1.00 23.06 185 ALA A C 1
ATOM 1522 O O . ALA A 1 185 ? 87.620 -10.061 26.503 1.00 23.67 185 ALA A O 1
ATOM 1524 N N . PHE A 1 186 ? 88.061 -9.720 28.686 1.00 20.74 186 PHE A N 1
ATOM 1525 C CA . PHE A 1 186 ? 86.834 -10.358 29.152 1.00 20.07 186 PHE A CA 1
ATOM 1526 C C . PHE A 1 186 ? 85.588 -9.629 28.653 1.00 20.89 186 PHE A C 1
ATOM 1527 O O . PHE A 1 186 ? 84.666 -10.253 28.132 1.00 20.64 186 PHE A O 1
ATOM 1535 N N . PHE A 1 187 ? 85.564 -8.309 28.807 1.00 22.68 187 PHE A N 1
ATOM 1536 C CA . PHE A 1 187 ? 84.408 -7.522 28.388 1.00 26.46 187 PHE A CA 1
ATOM 1537 C C . PHE A 1 187 ? 84.265 -7.484 26.866 1.00 28.21 187 PHE A C 1
ATOM 1538 O O . PHE A 1 187 ? 83.233 -7.066 26.345 1.00 29.54 187 PHE A O 1
ATOM 1546 N N . GLN A 1 188 ? 85.304 -7.921 26.161 1.00 28.53 188 GLN A N 1
ATOM 1547 C CA . GLN A 1 188 ? 85.253 -8.029 24.708 1.00 29.98 188 GLN A CA 1
ATOM 1548 C C . GLN A 1 188 ? 84.810 -9.427 24.285 1.00 27.71 188 GLN A C 1
ATOM 1549 O O . GLN A 1 188 ? 84.708 -9.721 23.094 1.00 28.29 188 GLN A O 1
ATOM 1555 N N . GLY A 1 189 ? 84.553 -10.284 25.269 1.00 25.39 189 GLY A N 1
ATOM 1556 C CA . GLY A 1 189 ? 84.030 -11.615 25.013 1.00 25.28 189 GLY A CA 1
ATOM 1557 C C . GLY A 1 189 ? 85.065 -12.633 24.568 1.00 26.52 189 GLY A C 1
ATOM 1558 O O . GLY A 1 189 ? 84.729 -13.617 23.909 1.00 27.90 189 GLY A O 1
ATOM 1559 N N . LYS A 1 190 ? 86.322 -12.405 24.932 1.00 25.39 190 LYS A N 1
ATOM 1560 C CA . LYS A 1 190 ? 87.404 -13.303 24.536 1.00 25.91 190 LYS A CA 1
ATOM 1561 C C . LYS A 1 190 ? 87.388 -14.593 25.352 1.00 23.45 190 LYS A C 1
ATOM 1562 O O . LYS A 1 190 ? 86.816 -14.642 26.440 1.00 23.27 190 LYS A O 1
ATOM 1568 N N . SER A 1 191 ? 88.019 -15.635 24.820 1.00 21.87 191 SER A N 1
ATOM 1569 C CA . SER A 1 191 ? 88.115 -16.911 25.520 1.00 21.77 191 SER A CA 1
ATOM 1570 C C . SER A 1 191 ? 89.151 -16.843 26.635 1.00 19.92 191 SER A C 1
ATOM 1571 O O . SER A 1 191 ? 89.944 -15.906 26.693 1.00 18.12 191 SER A O 1
ATOM 1574 N N . GLU A 1 192 ? 89.141 -17.846 27.509 1.00 20.52 192 GLU A N 1
ATOM 1575 C CA . GLU A 1 192 ? 90.102 -17.931 28.603 1.00 20.28 192 GLU A CA 1
ATOM 1576 C C . GLU A 1 192 ? 91.534 -17.890 28.080 1.00 20.65 192 GLU A C 1
ATOM 1577 O O . GLU A 1 192 ? 92.392 -17.214 28.645 1.00 18.74 192 GLU A O 1
ATOM 1583 N N . PHE A 1 193 ? 91.778 -18.613 26.991 1.00 21.35 193 PHE A N 1
ATOM 1584 C CA . PHE A 1 193 ? 93.098 -18.650 26.377 1.00 20.83 193 PHE A CA 1
ATOM 1585 C C . PHE A 1 193 ? 93.518 -17.265 25.900 1.00 21.10 193 PHE A C 1
ATOM 1586 O O . PHE A 1 193 ? 94.627 -16.816 26.182 1.00 21.97 193 PHE A O 1
ATOM 1594 N N . GLU A 1 194 ? 92.623 -16.590 25.185 1.00 20.21 194 GLU A N 1
ATOM 1595 C CA . GLU A 1 194 ? 92.903 -15.257 24.662 1.00 21.16 194 GLU A CA 1
ATOM 1596 C C . GLU A 1 194 ? 93.141 -14.246 25.781 1.00 19.38 194 GLU A C 1
ATOM 1597 O O . GLU A 1 194 ? 93.994 -13.366 25.664 1.00 19.42 194 GLU A O 1
ATOM 1603 N N . ILE A 1 195 ? 92.379 -14.375 26.862 1.00 18.13 195 ILE A N 1
ATOM 16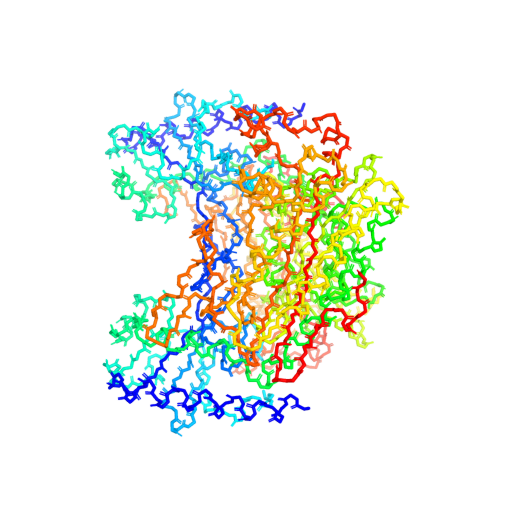04 C CA . ILE A 1 195 ? 92.542 -13.507 28.020 1.00 18.07 195 ILE A CA 1
ATOM 1605 C C . ILE A 1 195 ? 93.921 -13.718 28.641 1.00 18.65 195 ILE A C 1
ATOM 1606 O O . ILE A 1 195 ? 94.593 -12.760 29.025 1.00 18.61 195 ILE A O 1
ATOM 1611 N N . GLN A 1 196 ? 94.345 -14.976 28.715 1.00 18.52 196 GLN A N 1
ATOM 1612 C CA . GLN A 1 196 ? 95.671 -15.307 29.225 1.00 18.46 196 GLN A CA 1
ATOM 1613 C C . GLN A 1 196 ? 96.769 -14.730 28.332 1.00 17.27 196 GLN A C 1
ATOM 1614 O O . GLN A 1 196 ? 97.778 -14.233 28.834 1.00 14.51 196 GLN A O 1
ATOM 1620 N N . GLN A 1 197 ? 96.571 -14.787 27.016 1.00 17.45 197 GLN A N 1
ATOM 1621 C CA . GLN A 1 197 ? 97.543 -14.215 26.085 1.00 19.83 197 GLN A CA 1
ATOM 1622 C C . GLN A 1 197 ? 97.677 -12.714 26.320 1.00 20.41 197 GLN A C 1
ATOM 1623 O O . GLN A 1 197 ? 98.783 -12.168 26.313 1.00 19.83 197 GLN A O 1
ATOM 1629 N N . ALA A 1 198 ? 96.540 -12.056 26.530 1.00 18.54 198 ALA A N 1
ATOM 1630 C CA . ALA A 1 198 ? 96.520 -10.623 26.786 1.00 18.46 198 ALA A CA 1
ATOM 1631 C C . ALA A 1 198 ? 97.263 -10.292 28.077 1.00 16.58 198 ALA A C 1
ATOM 1632 O O . ALA A 1 198 ? 97.974 -9.291 28.149 1.00 16.63 198 ALA A O 1
ATOM 1634 N N . TYR A 1 199 ? 97.097 -11.135 29.092 1.00 14.81 199 TYR A N 1
ATOM 1635 C CA . TYR A 1 199 ? 97.783 -10.933 30.363 1.00 16.54 199 TYR A CA 1
ATOM 1636 C C . TYR A 1 199 ? 99.291 -11.064 30.179 1.00 17.65 199 TYR A C 1
ATOM 1637 O O . TYR A 1 199 ? 100.058 -10.222 30.645 1.00 19.08 199 TYR A O 1
ATOM 1646 N N . LEU A 1 200 ? 99.704 -12.130 29.503 1.00 18.26 200 LEU A N 1
ATOM 1647 C CA . LEU A 1 200 ? 101.118 -12.399 29.277 1.00 19.36 200 LEU A CA 1
ATOM 1648 C C . LEU A 1 200 ? 101.771 -11.302 28.445 1.00 19.72 200 LEU A C 1
ATOM 1649 O O . LEU A 1 200 ? 102.923 -10.932 28.683 1.00 16.78 200 LEU A O 1
ATOM 1654 N N . LEU A 1 201 ? 101.027 -10.784 27.473 1.00 21.05 201 LEU A N 1
ATOM 1655 C CA . LEU A 1 201 ? 101.528 -9.718 26.616 1.00 24.14 201 LEU A CA 1
ATOM 1656 C C . LEU A 1 201 ? 101.720 -8.423 27.397 1.00 24.36 201 LEU A C 1
ATOM 1657 O O . LEU A 1 201 ? 102.751 -7.763 27.276 1.00 24.81 201 LEU A O 1
ATOM 1662 N N . ALA A 1 202 ? 100.723 -8.068 28.203 1.00 22.65 202 ALA A N 1
ATOM 1663 C CA . ALA A 1 202 ? 100.758 -6.822 28.962 1.00 21.18 202 ALA A CA 1
ATOM 1664 C C . ALA A 1 202 ? 101.840 -6.835 30.041 1.00 18.05 202 ALA A C 1
ATOM 1665 O O . ALA A 1 202 ? 102.445 -5.804 30.331 1.00 17.88 202 ALA A O 1
ATOM 1667 N N . THR A 1 203 ? 102.078 -7.999 30.636 1.00 17.10 203 THR A N 1
ATOM 1668 C CA . THR A 1 203 ? 103.100 -8.125 31.670 1.00 16.81 203 THR A CA 1
ATOM 1669 C C . THR A 1 203 ? 104.468 -8.413 31.068 1.00 18.73 203 THR A C 1
ATOM 1670 O O . THR A 1 203 ? 105.477 -8.398 31.776 1.00 19.51 203 THR A O 1
ATOM 1674 N N . GLN A 1 204 ? 104.491 -8.674 29.762 1.00 18.85 204 GLN A N 1
ATOM 1675 C CA . GLN A 1 204 ? 105.701 -9.109 29.067 1.00 20.88 204 GLN A CA 1
ATOM 1676 C C . GLN A 1 204 ? 106.315 -10.324 29.761 1.00 19.44 204 GLN A C 1
ATOM 1677 O O . GLN A 1 204 ? 107.535 -10.446 29.872 1.00 21.01 204 GLN A O 1
ATOM 1683 N N . HIS A 1 205 ? 105.447 -11.214 30.230 1.00 17.80 205 HIS A N 1
ATOM 1684 C CA . HIS A 1 205 ? 105.865 -12.446 30.884 1.00 18.13 205 HIS A CA 1
ATOM 1685 C C . HIS A 1 205 ? 105.647 -13.652 29.986 1.00 19.16 205 HIS A C 1
ATOM 1686 O O . HIS A 1 205 ? 104.616 -13.762 29.324 1.00 19.76 205 HIS A O 1
ATOM 1693 N N . SER A 1 206 ? 106.617 -14.557 29.965 1.00 20.43 206 SER A N 1
ATOM 1694 C CA . SER A 1 206 ? 106.378 -15.888 29.430 1.00 20.81 206 SER A CA 1
ATOM 1695 C C . SER A 1 206 ? 105.628 -16.663 30.504 1.00 19.83 206 SER A C 1
ATOM 1696 O O . SER A 1 206 ? 105.609 -16.247 31.661 1.00 18.27 206 SER A O 1
ATOM 1699 N N . GLU A 1 207 ? 105.012 -17.780 30.129 1.00 21.53 207 GLU A N 1
ATOM 1700 C CA . GLU A 1 207 ? 104.241 -18.572 31.082 1.00 21.57 207 GLU A CA 1
ATOM 1701 C C . GLU A 1 207 ? 105.092 -18.996 32.278 1.00 21.17 207 GLU A C 1
ATOM 1702 O O . GLU A 1 207 ? 104.627 -18.977 33.418 1.00 21.59 207 GLU A O 1
ATOM 1708 N N . ASN A 1 208 ? 106.344 -19.358 32.018 1.00 20.50 208 ASN A N 1
ATOM 1709 C CA . ASN A 1 208 ? 107.236 -19.809 33.079 1.00 22.38 208 ASN A CA 1
ATOM 1710 C C . ASN A 1 208 ? 107.863 -18.663 33.870 1.00 21.39 208 ASN A C 1
ATOM 1711 O O . ASN A 1 208 ? 108.656 -18.896 34.784 1.00 23.29 208 ASN A O 1
ATOM 1716 N N . ASP A 1 209 ? 107.501 -17.432 33.520 1.00 19.78 209 ASP A N 1
ATOM 1717 C CA . ASP A 1 209 ? 107.931 -16.259 34.277 1.00 18.85 209 ASP A CA 1
ATOM 1718 C C . ASP A 1 209 ? 106.971 -15.962 35.426 1.00 17.86 209 ASP A C 1
ATOM 1719 O O . ASP A 1 209 ? 107.373 -15.406 36.452 1.00 17.30 209 ASP A O 1
ATOM 1724 N N . THR A 1 210 ? 105.702 -16.322 35.250 1.00 16.46 210 THR A N 1
ATOM 1725 C CA . THR A 1 210 ? 104.710 -16.110 36.298 1.00 15.50 210 THR A CA 1
ATOM 1726 C C . THR A 1 210 ? 105.061 -16.952 37.523 1.00 14.82 210 THR A C 1
ATOM 1727 O O . THR A 1 210 ? 105.443 -18.111 37.388 1.00 16.35 210 THR A O 1
ATOM 1731 N N . PRO A 1 211 ? 104.951 -16.356 38.722 1.00 15.54 211 PRO A N 1
ATOM 1732 C CA . PRO A 1 211 ? 105.301 -17.003 39.995 1.00 16.32 211 PRO A CA 1
ATOM 1733 C C . PRO A 1 211 ? 104.453 -18.235 40.294 1.00 18.82 211 PRO A C 1
ATOM 1734 O O . PRO A 1 211 ? 104.886 -19.119 41.035 1.00 19.63 211 PRO A O 1
ATOM 1738 N N . PHE A 1 212 ? 103.252 -18.280 39.728 1.00 17.65 212 PHE A N 1
ATOM 1739 C CA . PHE A 1 212 ? 102.388 -19.447 39.839 1.00 17.50 212 PHE A CA 1
ATOM 1740 C C . PHE A 1 212 ? 101.536 -19.555 38.582 1.00 17.79 212 PHE A C 1
ATOM 1741 O O . PHE A 1 212 ? 101.422 -18.593 37.823 1.00 16.33 212 PHE A O 1
ATOM 1749 N N . GLY A 1 213 ? 100.943 -20.723 38.362 1.00 18.55 213 GLY A N 1
ATOM 1750 C CA . GLY A 1 213 ? 100.082 -20.927 37.212 1.00 17.35 213 GLY A CA 1
ATOM 1751 C C . GLY A 1 213 ? 98.854 -20.044 37.291 1.00 17.06 213 GLY A C 1
ATOM 1752 O O . GLY A 1 213 ? 98.070 -20.147 38.234 1.00 16.06 213 GLY A O 1
ATOM 1753 N N . ASN A 1 214 ? 98.697 -19.166 36.304 1.00 17.98 214 ASN A N 1
ATOM 1754 C CA . ASN A 1 214 ? 97.562 -18.252 36.258 1.00 16.92 214 ASN A CA 1
ATOM 1755 C C . ASN A 1 214 ? 96.229 -18.987 36.250 1.00 16.48 214 ASN A C 1
ATOM 1756 O O . ASN A 1 214 ? 96.089 -20.037 35.621 1.00 17.12 214 ASN A O 1
ATOM 1761 N N . ILE A 1 215 ? 95.263 -18.431 36.970 1.00 16.52 215 ILE A N 1
ATOM 1762 C CA . ILE A 1 215 ? 93.899 -18.936 36.960 1.00 17.16 215 ILE 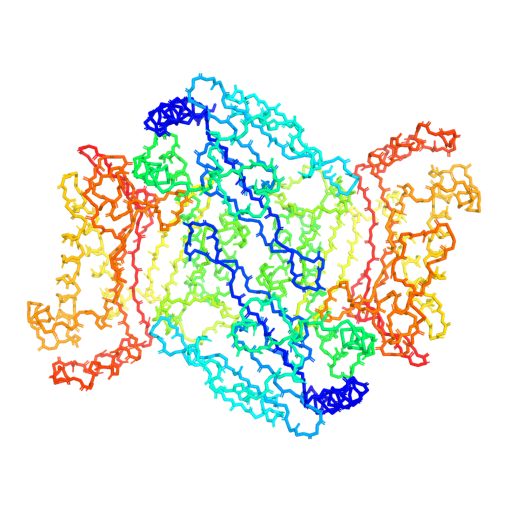A CA 1
ATOM 1763 C C . ILE A 1 215 ? 93.039 -17.988 36.143 1.00 17.17 215 ILE A C 1
ATOM 1764 O O . ILE A 1 215 ? 92.755 -16.875 36.575 1.00 17.65 215 ILE A O 1
ATOM 1769 N N . VAL A 1 216 ? 92.646 -18.423 34.952 1.00 16.58 216 VAL A N 1
ATOM 1770 C CA . VAL A 1 216 ? 91.826 -17.606 34.071 1.00 16.65 216 VAL A CA 1
ATOM 1771 C C . VAL A 1 216 ? 90.521 -18.341 33.795 1.00 17.54 216 VAL A C 1
ATOM 1772 O O . VAL A 1 216 ? 90.462 -19.223 32.939 1.00 18.42 216 VAL A O 1
ATOM 1776 N N . ALA A 1 217 ? 89.480 -17.979 34.537 1.00 16.24 217 ALA A N 1
ATOM 1777 C CA . ALA A 1 217 ? 88.250 -18.758 34.550 1.00 16.80 217 ALA A CA 1
ATOM 1778 C C . ALA A 1 217 ? 87.030 -17.940 34.141 1.00 17.89 217 ALA A C 1
ATOM 1779 O O . ALA A 1 217 ? 86.864 -16.794 34.563 1.00 17.90 217 ALA A O 1
ATOM 1781 N N . LEU A 1 218 ? 86.179 -18.545 33.319 1.00 18.75 218 LEU A N 1
ATOM 1782 C CA . LEU A 1 218 ? 84.922 -17.930 32.912 1.00 19.12 218 LEU A CA 1
ATOM 1783 C C . LEU A 1 218 ? 83.735 -18.757 33.402 1.00 21.12 218 LEU A C 1
ATOM 1784 O O . LEU A 1 218 ? 83.786 -19.989 33.405 1.00 21.48 218 LEU A O 1
ATOM 1789 N N . ASN A 1 219 ? 82.678 -18.066 33.821 1.00 21.65 219 ASN A N 1
ATOM 1790 C CA . ASN A 1 219 ? 81.438 -18.700 34.272 1.00 22.98 219 ASN A CA 1
ATOM 1791 C C . ASN A 1 219 ? 81.637 -19.738 35.380 1.00 24.62 219 ASN A C 1
ATOM 1792 O O . ASN A 1 219 ? 82.179 -19.425 36.441 1.00 23.38 219 ASN A O 1
ATOM 1797 N N . GLU A 1 220 ? 81.190 -20.967 35.128 1.00 25.19 220 GLU A N 1
ATOM 1798 C CA . GLU A 1 220 ? 81.243 -22.033 36.127 1.00 26.82 220 GLU A CA 1
ATOM 1799 C C . GLU A 1 220 ? 82.667 -22.368 36.566 1.00 24.97 220 GLU A C 1
ATOM 1800 O O . GLU A 1 220 ? 82.884 -22.834 37.687 1.00 25.05 220 GLU A O 1
ATOM 1806 N N . ASN A 1 221 ? 83.633 -22.126 35.686 1.00 21.82 221 ASN A N 1
ATOM 1807 C CA . ASN A 1 221 ? 85.029 -22.418 35.990 1.00 21.79 221 ASN A CA 1
ATOM 1808 C C . ASN A 1 221 ? 85.550 -21.601 37.171 1.00 21.93 221 ASN A C 1
ATOM 1809 O O . ASN A 1 221 ? 86.567 -21.945 37.771 1.00 22.74 221 ASN A O 1
ATOM 1814 N N . CYS A 1 222 ? 84.845 -20.525 37.507 1.00 21.52 222 CYS A N 1
ATOM 1815 C CA . CYS A 1 222 ? 85.239 -19.671 38.621 1.00 21.15 222 CYS A CA 1
ATOM 1816 C C . CYS A 1 222 ? 85.099 -20.392 39.961 1.00 22.32 222 CYS A C 1
ATOM 1817 O O . CYS A 1 222 ? 85.757 -20.034 40.937 1.00 22.91 222 CYS A O 1
ATOM 1820 N N . ALA A 1 223 ? 84.246 -21.412 40.004 1.00 23.09 223 ALA A N 1
ATOM 1821 C CA . ALA A 1 223 ? 84.048 -22.188 41.225 1.00 25.25 223 ALA A CA 1
ATOM 1822 C C . ALA A 1 223 ? 85.167 -23.211 41.432 1.00 26.36 223 ALA A C 1
ATOM 1823 O O . ALA A 1 223 ? 85.288 -23.799 42.506 1.00 27.54 223 ALA A O 1
ATOM 1825 N N . ILE A 1 224 ? 85.980 -23.419 40.401 1.00 25.24 224 ILE A N 1
ATOM 1826 C CA . ILE A 1 224 ? 87.077 -24.379 40.474 1.00 26.78 224 ILE A CA 1
ATOM 1827 C C . ILE A 1 224 ? 88.314 -23.731 41.086 1.00 25.10 224 ILE A C 1
ATOM 1828 O O . ILE A 1 224 ? 89.013 -22.965 40.425 1.00 23.58 224 ILE A O 1
ATOM 1833 N N . LEU A 1 225 ? 88.579 -24.046 42.350 1.00 26.35 225 LEU A N 1
ATOM 1834 C CA . LEU A 1 225 ? 89.643 -23.383 43.099 1.00 27.20 225 LEU A CA 1
ATOM 1835 C C . LEU A 1 225 ? 91.022 -23.605 42.483 1.00 27.26 225 LEU A C 1
ATOM 1836 O O . LEU A 1 225 ? 91.811 -22.668 42.366 1.00 24.73 225 LEU A O 1
ATOM 1841 N N . HIS A 1 226 ? 91.309 -24.840 42.087 1.00 29.50 226 HIS A N 1
ATOM 1842 C CA . HIS A 1 226 ? 92.585 -25.147 41.451 1.00 31.69 226 HIS A CA 1
ATOM 1843 C C . HIS A 1 226 ? 92.436 -25.315 39.941 1.00 32.02 226 HIS A C 1
ATOM 1844 O O . HIS A 1 226 ? 92.910 -26.292 39.363 1.00 34.59 226 HIS A O 1
ATOM 1851 N N . TYR A 1 227 ? 91.775 -24.349 39.310 1.00 29.81 227 TYR A N 1
ATOM 1852 C CA . TYR A 1 227 ? 91.600 -24.345 37.862 1.00 28.61 227 TYR A CA 1
ATOM 1853 C C . TYR A 1 227 ? 92.893 -23.917 37.175 1.00 28.66 227 TYR A C 1
ATOM 1854 O O . TYR A 1 227 ? 93.479 -22.894 37.526 1.00 28.01 227 TYR A O 1
ATOM 1863 N N . THR A 1 228 ? 93.337 -24.703 36.198 1.00 29.64 228 THR A N 1
ATOM 1864 C CA . THR A 1 228 ? 94.607 -24.441 35.526 1.00 29.85 228 THR A CA 1
ATOM 1865 C C . THR A 1 228 ? 94.466 -24.324 34.008 1.00 29.38 228 THR A C 1
ATOM 1866 O O . THR A 1 228 ? 95.265 -23.650 33.354 1.00 29.74 228 THR A O 1
ATOM 1870 N N A HIS A 1 229 ? 93.450 -24.981 33.457 0.53 27.88 229 HIS A N 1
ATOM 1871 N N B HIS A 1 229 ? 93.451 -24.984 33.458 0.47 27.91 229 HIS A N 1
ATOM 1872 C CA A HIS A 1 229 ? 93.246 -25.033 32.012 0.53 27.82 229 HIS A CA 1
ATOM 1873 C CA B HIS A 1 229 ? 93.245 -25.019 32.014 0.47 27.80 229 HIS A CA 1
ATOM 1874 C C A HIS A 1 229 ? 92.853 -23.671 31.437 0.53 25.77 229 HIS A C 1
ATOM 1875 C C B HIS A 1 229 ? 92.891 -23.648 31.443 0.47 25.72 229 HIS A C 1
ATOM 1876 O O A HIS A 1 229 ? 92.416 -22.780 32.165 0.53 24.87 229 HIS A O 1
ATOM 1877 O O B HIS A 1 229 ? 92.511 -22.734 32.176 0.47 24.81 229 HIS A O 1
ATOM 1890 N N . PHE A 1 230 ? 93.025 -23.516 30.127 1.00 24.90 230 PHE A N 1
ATOM 1891 C CA . PHE A 1 230 ? 92.601 -22.311 29.425 1.00 23.07 230 PHE A CA 1
ATOM 1892 C C . PHE A 1 230 ? 91.701 -22.706 28.257 1.00 23.21 230 PHE A C 1
ATOM 1893 O O . PHE A 1 230 ? 92.184 -23.201 27.239 1.00 22.86 230 PHE A O 1
ATOM 1901 N N . ASP A 1 231 ? 90.395 -22.501 28.409 1.00 23.74 231 ASP A N 1
ATOM 1902 C CA . ASP A 1 231 ? 89.441 -22.835 27.354 1.00 24.55 231 ASP A CA 1
ATOM 1903 C C . ASP A 1 231 ? 89.729 -22.053 26.077 1.00 22.24 231 ASP A C 1
ATOM 1904 O O . ASP A 1 231 ? 89.754 -20.822 26.085 1.00 21.21 231 ASP A O 1
ATOM 1909 N N . ARG A 1 232 ? 89.950 -22.779 24.985 1.00 21.41 232 ARG A N 1
ATOM 1910 C CA . ARG A 1 232 ? 90.258 -22.170 23.695 1.00 23.18 232 ARG A CA 1
ATOM 1911 C C . ARG A 1 232 ? 89.014 -21.569 23.046 1.00 25.76 232 ARG A C 1
ATOM 1912 O O . ARG A 1 232 ? 89.111 -20.668 22.213 1.00 27.21 232 ARG A O 1
ATOM 1920 N N . VAL A 1 233 ? 87.848 -22.075 23.430 1.00 24.90 233 VAL A N 1
ATOM 1921 C CA . VAL A 1 233 ? 86.590 -21.601 22.871 1.00 25.11 233 VAL A CA 1
ATOM 1922 C C . VAL A 1 233 ? 85.861 -20.701 23.859 1.00 25.58 233 VAL A C 1
ATOM 1923 O O . VAL A 1 233 ? 85.653 -21.071 25.015 1.00 25.11 233 VAL A O 1
ATOM 1927 N N . ALA A 1 234 ? 85.483 -19.511 23.405 1.00 26.59 234 ALA A N 1
ATOM 1928 C CA . ALA A 1 234 ? 84.705 -18.599 24.234 1.00 26.89 234 ALA A CA 1
ATOM 1929 C C . ALA A 1 234 ? 83.294 -19.144 24.423 1.00 28.20 234 ALA A C 1
ATOM 1930 O O . ALA A 1 234 ? 82.705 -19.686 23.488 1.00 30.03 234 ALA A O 1
ATOM 1932 N N . PRO A 1 235 ? 82.750 -19.015 25.641 1.00 27.40 235 PRO A N 1
ATOM 1933 C CA . PRO A 1 235 ? 81.392 -19.492 25.920 1.00 28.73 235 PRO A CA 1
ATOM 1934 C C . PRO A 1 235 ? 80.341 -18.700 25.148 1.00 29.29 235 PRO A C 1
ATOM 1935 O O . PRO A 1 235 ? 80.567 -17.530 24.834 1.00 29.51 235 PRO A O 1
ATOM 1939 N N . ALA A 1 236 ? 79.215 -19.339 24.843 1.00 29.67 236 ALA A N 1
ATOM 1940 C CA . ALA A 1 236 ? 78.133 -18.689 24.110 1.00 30.11 236 ALA A CA 1
ATOM 1941 C C . ALA A 1 236 ? 77.631 -17.459 24.859 1.00 31.60 236 ALA A C 1
ATOM 1942 O O . ALA A 1 236 ? 77.341 -16.426 24.254 1.00 33.89 236 ALA A O 1
ATOM 1944 N N . THR A 1 237 ? 77.537 -17.575 26.179 1.00 34.91 237 THR A N 1
ATOM 1945 C CA . THR A 1 237 ? 77.117 -16.461 27.016 1.00 35.40 237 THR A CA 1
ATOM 1946 C C . THR A 1 237 ? 78.191 -16.133 28.048 1.00 33.46 237 THR A C 1
ATOM 1947 O O . THR A 1 237 ? 78.736 -17.028 28.692 1.00 31.48 237 THR A O 1
ATOM 1951 N N . HIS A 1 238 ? 78.501 -14.849 28.191 1.00 34.03 238 HIS A N 1
ATOM 1952 C CA . HIS A 1 238 ? 79.462 -14.407 29.194 1.00 33.81 238 HIS A CA 1
ATOM 1953 C C . HIS A 1 238 ? 78.749 -13.893 30.436 1.00 31.37 238 HIS A C 1
ATOM 1954 O O . HIS A 1 238 ? 77.924 -12.983 30.355 1.00 31.46 238 HIS A O 1
ATOM 1961 N N . ARG A 1 239 ? 79.071 -14.478 31.584 1.00 29.28 239 ARG A N 1
ATOM 1962 C CA . ARG A 1 239 ? 78.425 -14.099 32.834 1.00 28.71 239 ARG A CA 1
ATOM 1963 C C . ARG A 1 239 ? 79.427 -13.607 33.873 1.00 24.62 239 ARG A C 1
ATOM 1964 O O . ARG A 1 239 ? 79.269 -12.522 34.431 1.00 23.52 239 ARG A O 1
ATOM 1972 N N . SER A 1 240 ? 80.459 -14.403 34.130 1.00 22.58 240 SER A N 1
ATOM 1973 C CA . SER A 1 240 ? 81.424 -14.061 35.167 1.00 19.01 240 SER A CA 1
ATOM 1974 C C . SER A 1 240 ? 82.862 -14.317 34.734 1.00 18.63 240 SER A C 1
ATOM 1975 O O . SER A 1 240 ? 83.120 -15.047 33.778 1.00 18.35 240 SER A O 1
ATOM 1978 N N . PHE A 1 241 ? 83.794 -13.706 35.457 1.00 17.07 241 PHE A N 1
ATOM 1979 C CA . PHE A 1 241 ? 85.214 -13.817 35.155 1.00 17.95 241 PHE A CA 1
ATOM 1980 C C . PHE A 1 241 ? 86.032 -13.722 36.434 1.00 18.30 241 PHE A C 1
ATOM 1981 O O . PHE A 1 241 ? 85.923 -12.750 37.178 1.00 19.35 241 PHE A O 1
ATOM 1989 N N . LEU A 1 242 ? 86.838 -14.745 36.691 1.00 18.49 242 LEU A N 1
ATOM 1990 C CA . LEU A 1 242 ? 87.743 -14.736 37.831 1.00 16.55 242 LEU A CA 1
ATOM 1991 C C . LEU A 1 242 ? 89.162 -14.938 37.328 1.00 16.96 242 LEU A C 1
ATOM 1992 O O . LEU A 1 242 ? 89.458 -15.934 36.668 1.00 18.45 242 LEU A O 1
ATOM 1997 N N . ILE A 1 243 ? 90.041 -13.991 37.634 1.00 15.89 243 ILE A N 1
ATOM 1998 C CA . ILE A 1 243 ? 91.443 -14.155 37.287 1.00 17.20 243 ILE A CA 1
ATOM 1999 C C . ILE A 1 243 ? 92.346 -14.018 38.511 1.00 16.70 243 ILE A C 1
ATOM 2000 O O . ILE A 1 243 ? 92.390 -12.976 39.166 1.00 17.85 243 ILE A O 1
ATOM 2005 N N . ASP A 1 244 ? 93.045 -15.103 38.823 1.00 16.50 244 ASP A N 1
ATOM 2006 C CA . ASP A 1 244 ? 94.072 -15.098 39.852 1.00 15.58 244 ASP A CA 1
ATOM 2007 C C . ASP A 1 244 ? 95.422 -15.163 39.154 1.00 15.88 244 ASP A C 1
ATOM 2008 O O . ASP A 1 244 ? 95.795 -16.197 38.600 1.00 15.44 244 ASP A O 1
ATOM 2013 N N . ALA A 1 245 ? 96.149 -14.052 39.172 1.00 16.18 245 ALA A N 1
ATOM 2014 C CA . ALA A 1 245 ? 97.397 -13.961 38.431 1.00 17.49 245 ALA A CA 1
ATOM 2015 C C . ALA A 1 245 ? 98.339 -12.939 39.049 1.00 17.94 245 ALA A C 1
ATOM 2016 O O . ALA A 1 245 ? 97.901 -11.956 39.647 1.00 18.11 245 ALA A O 1
ATOM 2018 N N . GLY A 1 246 ? 99.637 -13.178 38.901 1.00 18.36 246 GLY A N 1
ATOM 2019 C CA . GLY A 1 246 ? 100.640 -12.282 39.445 1.00 17.26 246 GLY A CA 1
ATOM 2020 C C . GLY A 1 246 ? 101.779 -12.024 38.479 1.00 16.94 246 GLY A C 1
ATOM 2021 O O . GLY A 1 246 ? 101.635 -12.189 37.266 1.00 16.64 246 GLY A O 1
ATOM 2022 N N . ALA A 1 247 ? 102.920 -11.617 39.022 1.00 16.40 247 ALA A N 1
ATOM 2023 C CA . ALA A 1 247 ? 104.087 -11.320 38.207 1.00 16.87 247 ALA A CA 1
ATOM 2024 C C . ALA A 1 247 ? 105.365 -11.464 39.021 1.00 19.04 247 ALA A C 1
ATOM 2025 O O . ALA A 1 247 ? 105.330 -11.550 40.249 1.00 20.08 247 ALA A O 1
ATOM 2027 N N . ASN A 1 248 ? 106.493 -11.491 38.323 1.00 17.92 248 ASN A N 1
ATOM 2028 C CA . ASN A 1 248 ? 107.791 -11.561 38.970 1.00 17.89 248 ASN A CA 1
ATOM 2029 C C . ASN A 1 248 ? 108.627 -10.316 38.724 1.00 17.97 248 ASN A C 1
ATOM 2030 O O . ASN A 1 248 ? 108.620 -9.756 37.629 1.00 18.01 248 ASN A O 1
ATOM 2035 N N . PHE A 1 249 ? 109.337 -9.881 39.759 1.00 18.18 249 PHE A N 1
ATOM 2036 C CA . PHE A 1 249 ? 110.421 -8.928 39.588 1.00 19.14 249 PHE A CA 1
ATOM 2037 C C . PHE A 1 249 ? 111.550 -9.272 40.547 1.00 18.53 249 PHE A C 1
ATOM 2038 O O . PHE A 1 249 ? 111.366 -9.244 41.767 1.00 18.35 249 PHE A O 1
ATOM 2046 N N . ASN A 1 250 ? 112.707 -9.609 39.982 1.00 18.18 250 ASN A N 1
ATOM 2047 C CA . ASN A 1 250 ? 113.900 -9.933 40.756 1.00 18.40 250 ASN A CA 1
ATOM 2048 C C . ASN A 1 250 ? 113.696 -11.076 41.745 1.00 16.77 250 ASN A C 1
ATOM 2049 O O . ASN A 1 250 ? 114.328 -11.111 42.801 1.00 18.08 250 ASN A O 1
ATOM 2054 N N . GLY A 1 251 ? 112.820 -12.011 41.397 1.00 16.21 251 GLY A N 1
ATOM 2055 C CA . GLY A 1 251 ? 112.585 -13.180 42.228 1.00 16.28 251 GLY A CA 1
ATOM 2056 C C . GLY A 1 251 ? 111.409 -13.011 43.169 1.00 15.76 251 GLY A C 1
ATOM 2057 O O . GLY A 1 251 ? 110.995 -13.960 43.837 1.00 15.47 251 GLY A O 1
ATOM 2058 N N . TYR A 1 252 ? 110.866 -11.800 43.222 1.00 15.94 252 TYR A N 1
ATOM 2059 C CA . TYR A 1 252 ? 109.768 -11.500 44.130 1.00 17.01 252 TYR A CA 1
ATOM 2060 C C . TYR A 1 252 ? 108.432 -11.531 43.398 1.00 18.43 252 TYR A C 1
ATOM 2061 O O . TYR A 1 252 ? 108.344 -11.174 42.224 1.00 17.87 252 TYR A O 1
ATOM 2070 N N . ALA A 1 253 ? 107.395 -11.976 44.098 1.00 18.69 253 ALA A N 1
ATOM 2071 C CA . ALA A 1 253 ? 106.131 -12.290 43.449 1.00 18.96 253 ALA A CA 1
ATOM 2072 C C . ALA A 1 253 ? 105.004 -11.323 43.792 1.00 18.77 253 ALA A C 1
ATOM 2073 O O . ALA A 1 253 ? 105.005 -10.690 44.847 1.00 18.50 253 ALA A O 1
ATOM 2075 N N . ALA A 1 254 ? 104.053 -11.213 42.870 1.00 18.41 254 ALA A N 1
ATOM 2076 C CA . ALA A 1 254 ? 102.763 -10.596 43.143 1.00 16.96 254 ALA A CA 1
ATOM 2077 C C . ALA A 1 254 ? 101.698 -11.685 43.046 1.00 17.43 254 ALA A C 1
ATOM 2078 O O . ALA A 1 254 ? 101.918 -12.719 42.412 1.00 18.50 254 ALA A O 1
ATOM 2080 N N . ASP A 1 255 ? 100.553 -11.460 43.681 1.00 16.70 255 ASP A N 1
ATOM 2081 C CA . ASP A 1 255 ? 99.485 -12.453 43.705 1.00 16.10 255 ASP A CA 1
ATOM 2082 C C . ASP A 1 255 ? 98.140 -11.760 43.876 1.00 16.19 255 ASP A C 1
ATOM 2083 O O . ASP A 1 255 ? 97.723 -11.455 44.991 1.00 14.07 255 ASP A O 1
ATOM 2088 N N . ILE A 1 256 ? 97.464 -11.525 42.756 1.00 16.91 256 ILE A N 1
ATOM 2089 C CA . ILE A 1 256 ? 96.261 -10.704 42.733 1.00 17.79 256 ILE A CA 1
ATOM 2090 C C . ILE A 1 256 ? 95.081 -11.429 42.107 1.00 18.84 256 ILE A C 1
ATOM 2091 O O . ILE A 1 256 ? 95.224 -12.080 41.070 1.00 17.90 256 ILE A O 1
ATOM 2096 N N . THR A 1 257 ? 93.911 -11.295 42.724 1.00 18.27 257 THR A N 1
ATOM 2097 C CA . THR A 1 257 ? 92.687 -11.846 42.163 1.00 18.35 257 THR A CA 1
ATOM 2098 C C . THR A 1 257 ? 91.606 -10.781 42.040 1.00 18.84 257 THR A C 1
ATOM 2099 O O . THR A 1 257 ? 91.383 -9.996 42.961 1.00 19.77 257 THR A O 1
ATOM 2103 N N . ARG A 1 258 ? 90.941 -10.761 40.892 1.00 18.40 258 ARG A N 1
ATOM 2104 C CA . ARG A 1 258 ? 89.771 -9.920 40.697 1.00 20.42 258 ARG A CA 1
ATOM 2105 C C . ARG A 1 258 ? 88.650 -10.747 40.082 1.00 20.04 258 ARG A C 1
ATOM 2106 O O . ARG A 1 258 ? 88.903 -11.648 39.279 1.00 19.99 258 ARG A O 1
ATOM 2114 N N . THR A 1 259 ? 87.416 -10.451 40.472 1.00 19.72 259 THR A N 1
ATOM 2115 C CA . THR A 1 259 ? 86.253 -11.125 39.906 1.00 19.18 259 THR A CA 1
ATOM 2116 C C . THR A 1 259 ? 85.320 -10.095 39.279 1.00 18.99 259 THR A C 1
ATOM 2117 O O . THR A 1 259 ? 85.088 -9.030 39.852 1.00 19.72 259 THR A O 1
ATOM 2121 N N . TYR A 1 260 ? 84.797 -10.407 38.097 1.00 18.27 260 TYR A N 1
ATOM 2122 C CA . TYR A 1 260 ? 83.956 -9.461 37.376 1.00 18.70 260 TYR A CA 1
ATOM 2123 C C . TYR A 1 260 ? 82.619 -10.060 36.953 1.00 20.49 260 TYR A C 1
ATOM 2124 O O . TYR A 1 260 ? 82.537 -11.230 36.580 1.00 20.61 260 TYR A O 1
ATOM 2133 N N . ASP A 1 261 ? 81.573 -9.244 37.018 1.00 21.40 261 ASP A N 1
ATOM 2134 C CA . ASP A 1 261 ? 80.307 -9.572 36.380 1.00 22.05 261 ASP A CA 1
ATOM 2135 C C . ASP A 1 261 ? 80.310 -8.954 34.988 1.00 23.47 261 ASP A C 1
ATOM 2136 O O . ASP A 1 261 ? 80.739 -7.813 34.813 1.00 24.82 261 ASP A O 1
ATOM 2141 N N . PHE A 1 262 ? 79.843 -9.706 33.998 1.00 23.81 262 PHE A N 1
ATOM 2142 C CA . PHE A 1 262 ? 79.891 -9.244 32.615 1.00 24.78 262 PHE A CA 1
ATOM 2143 C C . PHE A 1 262 ? 79.004 -8.024 32.373 1.00 24.84 262 PHE A C 1
ATOM 2144 O O . PHE A 1 262 ? 79.414 -7.079 31.700 1.00 25.14 262 PHE A O 1
ATOM 2152 N N . THR A 1 263 ? 77.795 -8.041 32.926 1.00 25.60 263 THR A N 1
ATOM 2153 C CA . THR A 1 263 ? 76.818 -6.988 32.648 1.00 28.34 263 THR A CA 1
ATOM 2154 C C . THR A 1 263 ? 77.011 -5.753 33.525 1.00 29.80 263 THR A C 1
ATOM 2155 O O . THR A 1 263 ? 76.685 -4.638 33.116 1.00 32.55 263 THR A O 1
ATOM 2159 N N . GLY A 1 264 ? 77.531 -5.954 34.731 1.00 28.54 264 GLY A N 1
ATOM 2160 C CA . GLY A 1 264 ? 77.730 -4.856 35.659 1.00 29.17 264 GLY A CA 1
ATOM 2161 C C . GLY A 1 264 ? 76.488 -4.554 36.478 1.00 30.34 264 GLY A C 1
ATOM 2162 O O . GLY A 1 264 ? 76.478 -3.628 37.290 1.00 30.62 264 GLY A O 1
ATOM 2163 N N . GLU A 1 265 ? 75.435 -5.334 36.260 1.00 30.30 265 GLU A N 1
ATOM 2164 C CA . GLU A 1 265 ? 74.216 -5.213 37.048 1.00 32.27 265 GLU A CA 1
ATOM 2165 C C . GLU A 1 265 ? 73.618 -6.592 37.316 1.00 31.25 265 GLU A C 1
ATOM 2166 O O . GLU A 1 265 ? 73.987 -7.575 36.672 1.00 30.37 265 GLU A O 1
ATOM 2172 N N . GLY A 1 266 ? 72.699 -6.663 38.272 1.00 30.93 266 GLY A N 1
ATOM 2173 C CA . GLY A 1 266 ? 72.109 -7.931 38.654 1.00 30.44 266 GLY A CA 1
ATOM 2174 C C . GLY A 1 266 ? 72.631 -8.417 39.993 1.00 30.69 266 GLY A C 1
ATOM 2175 O O . GLY A 1 266 ? 73.471 -7.764 40.614 1.00 30.75 266 GLY A O 1
ATOM 2176 N N . GLU A 1 267 ? 72.143 -9.574 40.430 1.00 30.50 267 GLU A N 1
ATOM 2177 C CA . GLU A 1 267 ? 72.448 -10.087 41.762 1.00 30.89 267 GLU A CA 1
ATOM 2178 C C . GLU A 1 267 ? 73.926 -10.434 41.942 1.00 28.17 267 GLU A C 1
ATOM 2179 O O . GLU A 1 267 ? 74.520 -10.118 42.973 1.00 29.03 267 GLU A O 1
ATOM 2185 N N . PHE A 1 268 ? 74.521 -11.079 40.943 1.00 25.29 268 PHE A N 1
ATOM 2186 C CA . PHE A 1 268 ? 75.924 -11.465 41.038 1.00 25.02 268 PHE A CA 1
ATOM 2187 C C . PHE A 1 268 ? 76.834 -10.241 41.034 1.00 23.68 268 PHE A C 1
ATOM 2188 O O . PHE A 1 268 ? 77.869 -10.233 41.698 1.00 23.93 268 PHE A O 1
ATOM 2196 N N . ALA A 1 269 ? 76.443 -9.211 40.290 1.00 26.68 269 ALA A N 1
ATOM 2197 C CA . ALA A 1 269 ? 77.204 -7.966 40.255 1.00 26.54 269 ALA A CA 1
ATOM 2198 C C . ALA A 1 269 ? 77.229 -7.315 41.635 1.00 26.46 269 ALA A C 1
ATOM 2199 O O . ALA A 1 269 ? 78.261 -6.805 42.075 1.00 24.35 269 ALA A O 1
ATOM 2201 N N . GLU A 1 270 ? 76.085 -7.342 42.312 1.00 27.55 270 GLU A N 1
ATOM 2202 C CA . GLU A 1 270 ? 75.982 -6.817 43.668 1.00 28.28 270 GLU A CA 1
ATOM 2203 C C . GLU A 1 270 ? 76.755 -7.693 44.647 1.00 27.25 270 GLU A C 1
ATOM 2204 O O . GLU A 1 270 ? 77.372 -7.194 45.588 1.00 28.71 270 GLU A O 1
ATOM 2210 N N . LEU A 1 271 ? 76.715 -9.002 44.415 1.00 25.30 271 LEU A N 1
ATOM 2211 C CA . LEU A 1 271 ? 77.415 -9.962 45.259 1.00 23.75 271 LEU A CA 1
ATOM 2212 C C . LEU A 1 271 ? 78.925 -9.735 45.208 1.00 23.78 271 LEU A C 1
ATOM 2213 O O . LEU A 1 271 ? 79.605 -9.777 46.235 1.00 23.08 271 LEU A O 1
ATOM 2218 N N . VAL A 1 272 ? 79.440 -9.492 44.006 1.00 23.33 272 VAL A N 1
ATOM 2219 C CA . VAL A 1 272 ? 80.856 -9.195 43.821 1.00 22.90 272 VAL A CA 1
ATOM 2220 C C . VAL A 1 272 ? 81.245 -7.926 44.577 1.00 22.05 272 VAL A C 1
ATOM 2221 O O . VAL A 1 272 ? 82.236 -7.905 45.307 1.00 20.95 272 VAL A O 1
ATOM 2225 N N . ALA A 1 273 ? 80.447 -6.877 44.406 1.00 23.25 273 ALA A N 1
ATOM 2226 C CA . ALA A 1 273 ? 80.714 -5.594 45.047 1.00 24.05 273 ALA A CA 1
ATOM 2227 C C . ALA A 1 273 ? 80.666 -5.693 46.573 1.00 24.50 273 ALA A C 1
ATOM 2228 O O . ALA A 1 273 ? 81.467 -5.062 47.262 1.00 25.24 273 ALA A O 1
ATOM 2230 N N . THR A 1 274 ? 79.729 -6.482 47.095 1.00 24.04 274 THR A N 1
ATOM 2231 C CA . THR A 1 274 ? 79.645 -6.714 48.536 1.00 24.69 274 THR A CA 1
ATOM 2232 C C . THR A 1 274 ? 80.922 -7.378 49.046 1.00 23.31 274 THR A C 1
ATOM 2233 O O . THR A 1 274 ? 81.475 -6.980 50.075 1.00 20.47 274 THR A O 1
ATOM 2237 N N . MET A 1 275 ? 81.391 -8.385 48.315 1.00 20.60 275 MET A N 1
ATOM 2238 C CA . MET A 1 275 ? 82.642 -9.054 48.651 1.00 19.25 275 MET A CA 1
ATOM 2239 C C . MET A 1 275 ? 83.817 -8.083 48.578 1.00 20.03 275 MET A C 1
ATOM 2240 O O . MET A 1 275 ? 84.766 -8.188 49.352 1.00 20.10 275 MET A O 1
ATOM 2245 N N . LYS A 1 276 ? 83.743 -7.135 47.648 1.00 20.39 276 LYS A N 1
ATOM 2246 C CA . LYS A 1 276 ? 84.775 -6.113 47.513 1.00 20.81 276 LYS A CA 1
ATOM 2247 C C . LYS A 1 276 ? 84.869 -5.236 48.757 1.00 20.40 276 LYS A C 1
ATOM 2248 O O . LYS A 1 276 ? 85.960 -4.997 49.273 1.00 19.72 276 LYS A O 1
ATOM 2254 N N . GLN A 1 277 ? 83.724 -4.757 49.234 1.00 21.61 277 GLN A N 1
ATOM 2255 C CA . GLN A 1 277 ? 83.694 -3.910 50.421 1.00 23.10 277 GLN A CA 1
ATOM 2256 C C . GLN A 1 277 ? 84.181 -4.676 51.647 1.00 22.94 277 GLN A C 1
ATOM 2257 O O . GLN A 1 277 ? 84.854 -4.114 52.512 1.00 23.04 277 GLN A O 1
ATOM 2263 N N . HIS A 1 278 ? 83.845 -5.962 51.710 1.00 20.69 278 HIS A N 1
ATOM 2264 C CA . HIS A 1 278 ? 84.348 -6.831 52.767 1.00 21.32 278 HIS A CA 1
ATOM 2265 C C . HIS A 1 278 ? 85.856 -7.020 52.642 1.00 21.66 278 HIS A C 1
ATOM 2266 O O . HIS A 1 278 ? 86.581 -6.973 53.636 1.00 22.13 278 HIS A O 1
ATOM 2273 N N . GLN A 1 279 ? 86.319 -7.231 51.413 1.00 20.79 279 GLN A N 1
ATOM 2274 C CA . GLN A 1 279 ? 87.735 -7.445 51.143 1.00 20.74 279 GLN A CA 1
ATOM 2275 C C . GLN A 1 279 ? 88.561 -6.231 51.568 1.00 22.63 279 GLN A C 1
ATOM 2276 O O . GLN A 1 279 ? 89.591 -6.368 52.229 1.00 24.81 279 GLN A O 1
ATOM 2282 N N . ILE A 1 280 ? 88.095 -5.045 51.192 1.00 21.45 280 ILE A N 1
ATOM 2283 C CA . ILE A 1 280 ? 88.758 -3.801 51.568 1.00 22.69 280 ILE A CA 1
ATOM 2284 C C . ILE A 1 280 ? 88.728 -3.605 53.084 1.00 24.06 280 ILE A C 1
ATOM 2285 O O . ILE A 1 280 ? 89.721 -3.195 53.688 1.00 24.40 280 ILE A O 1
ATOM 2290 N N . ALA A 1 281 ? 87.587 -3.912 53.695 1.00 24.10 281 ALA A N 1
ATOM 2291 C CA . ALA A 1 281 ? 87.443 -3.797 55.141 1.00 25.26 281 ALA A CA 1
ATOM 2292 C C . ALA A 1 281 ? 88.397 -4.743 55.865 1.00 23.85 281 ALA A C 1
ATOM 2293 O O . ALA A 1 281 ? 88.916 -4.418 56.931 1.00 22.22 281 ALA A O 1
ATOM 2295 N N . LEU A 1 282 ? 88.624 -5.913 55.278 1.00 23.00 282 LEU A N 1
ATOM 2296 C CA . LEU A 1 282 ? 89.539 -6.892 55.856 1.00 23.39 282 LEU A CA 1
ATOM 2297 C C . LEU A 1 282 ? 90.992 -6.441 55.731 1.00 23.16 282 LEU A C 1
ATOM 2298 O O . LEU A 1 282 ? 91.791 -6.648 56.646 1.00 24.25 282 LEU A O 1
ATOM 2303 N N . CYS A 1 283 ? 91.325 -5.823 54.601 1.00 22.31 283 CYS A N 1
ATOM 2304 C CA . CYS A 1 283 ? 92.665 -5.282 54.385 1.00 22.15 283 CYS A CA 1
ATOM 2305 C C . CYS A 1 283 ? 93.018 -4.245 55.444 1.00 23.99 283 CYS A C 1
ATOM 2306 O O . CYS A 1 283 ? 94.113 -4.264 56.009 1.00 24.00 283 CYS A O 1
ATOM 2309 N N . ASN A 1 284 ? 92.077 -3.347 55.717 1.00 25.28 284 ASN A N 1
ATOM 2310 C CA . ASN A 1 284 ? 92.310 -2.249 56.647 1.00 28.25 284 ASN A CA 1
ATOM 2311 C C . ASN A 1 284 ? 92.316 -2.688 58.111 1.00 28.00 284 ASN A C 1
ATOM 2312 O O . ASN A 1 284 ? 92.480 -1.865 59.010 1.00 29.29 284 ASN A O 1
ATOM 2317 N N . GLN A 1 285 ? 92.132 -3.983 58.348 1.00 27.69 285 GLN A N 1
ATOM 2318 C CA . GLN A 1 285 ? 92.200 -4.522 59.702 1.00 28.79 285 GLN A CA 1
ATOM 2319 C C . GLN A 1 285 ? 93.604 -5.031 60.010 1.00 28.46 285 GLN A C 1
ATOM 2320 O O . GLN A 1 285 ? 93.906 -5.394 61.148 1.00 30.94 285 GLN A O 1
ATOM 2326 N N . LEU A 1 286 ? 94.458 -5.061 58.991 1.00 25.58 286 LEU A N 1
ATOM 2327 C CA . LEU A 1 286 ? 95.859 -5.419 59.186 1.00 26.15 286 LEU A CA 1
ATOM 2328 C C . LEU A 1 286 ? 96.536 -4.394 60.089 1.00 28.49 286 LEU A C 1
ATOM 2329 O O . LEU A 1 286 ? 96.521 -3.199 59.803 1.00 30.51 286 LEU A O 1
ATOM 2334 N N . ALA A 1 287 ? 97.122 -4.864 61.185 1.00 28.29 287 ALA A N 1
ATOM 2335 C CA . ALA A 1 287 ? 97.773 -3.973 62.135 1.00 29.15 287 ALA A CA 1
ATOM 2336 C C . ALA A 1 287 ? 98.834 -4.712 62.943 1.00 29.61 287 ALA A C 1
ATOM 2337 O O . ALA A 1 287 ? 98.667 -5.889 63.259 1.00 30.51 287 ALA A O 1
ATOM 2339 N N . PRO A 1 288 ? 99.938 -4.021 63.270 1.00 30.19 288 PRO A N 1
ATOM 2340 C CA . PRO A 1 288 ? 101.004 -4.604 64.091 1.00 32.94 288 PRO A CA 1
ATOM 2341 C C . PRO A 1 288 ? 100.488 -5.099 65.439 1.00 34.85 288 PRO A C 1
ATOM 2342 O O . PRO A 1 288 ? 99.653 -4.440 66.057 1.00 35.80 288 PRO A O 1
ATOM 2346 N N . GLY A 1 289 ? 100.976 -6.255 65.877 1.00 36.13 289 GLY A N 1
ATOM 2347 C CA . GLY A 1 289 ? 100.589 -6.810 67.162 1.00 38.62 289 GLY A CA 1
ATOM 2348 C C . GLY A 1 289 ? 99.317 -7.633 67.100 1.00 37.91 289 GLY A C 1
ATOM 2349 O O . GLY A 1 289 ? 98.957 -8.307 68.064 1.00 38.12 289 GLY A O 1
ATOM 2350 N N . LYS A 1 290 ? 98.638 -7.581 65.960 1.00 37.07 290 LYS A N 1
ATOM 2351 C CA . LYS A 1 290 ? 97.380 -8.297 65.786 1.00 38.81 290 LYS A CA 1
ATOM 2352 C C . LYS A 1 290 ? 97.613 -9.655 65.130 1.00 37.67 290 LYS A C 1
ATOM 2353 O O . LYS A 1 290 ? 98.361 -9.764 64.160 1.00 36.90 290 LYS A O 1
ATOM 2359 N N . LEU A 1 291 ? 96.978 -10.690 65.667 1.00 37.41 291 LEU A N 1
ATOM 2360 C CA . LEU A 1 291 ? 97.101 -12.027 65.099 1.00 36.17 291 LEU A CA 1
ATOM 2361 C C . LEU A 1 291 ? 96.322 -12.122 63.792 1.00 32.98 291 LEU A C 1
ATOM 2362 O O . LEU A 1 291 ? 95.195 -11.635 63.695 1.00 32.83 291 LEU A O 1
ATOM 2367 N N . TYR A 1 292 ? 96.929 -12.746 62.787 1.00 30.03 292 TYR A N 1
ATOM 2368 C CA . TYR A 1 292 ? 96.308 -12.861 61.473 1.00 27.88 292 TYR A CA 1
ATOM 2369 C C . TYR A 1 292 ? 95.051 -13.723 61.532 1.00 29.45 292 TYR A C 1
ATOM 2370 O O . TYR A 1 292 ? 94.121 -13.533 60.747 1.00 29.40 292 TYR A O 1
ATOM 2379 N N . GLY A 1 293 ? 95.028 -14.667 62.469 1.00 30.57 293 GLY A N 1
ATOM 2380 C CA . GLY A 1 293 ? 93.885 -15.544 62.647 1.00 30.43 293 GLY A CA 1
ATOM 2381 C C . GLY A 1 293 ? 92.614 -14.791 62.996 1.00 30.76 293 GLY A C 1
ATOM 2382 O O . GLY A 1 293 ? 91.513 -15.242 62.682 1.00 31.11 293 GLY A O 1
ATOM 2383 N N . GLU A 1 294 ? 92.770 -13.642 63.646 1.00 31.55 294 GLU A N 1
ATOM 2384 C CA . GLU A 1 294 ? 91.632 -12.802 64.005 1.00 32.86 294 GLU A CA 1
ATOM 2385 C C . GLU A 1 294 ? 90.900 -12.312 62.762 1.00 30.68 294 GLU A C 1
ATOM 2386 O O . GLU A 1 294 ? 89.670 -12.243 62.741 1.00 28.72 294 GLU A O 1
ATOM 2392 N N . LEU A 1 295 ? 91.664 -11.974 61.728 1.00 29.40 295 LEU A N 1
ATOM 2393 C CA . LEU A 1 295 ? 91.088 -11.467 60.490 1.00 27.84 295 LEU A CA 1
ATOM 2394 C C . LEU A 1 295 ? 90.363 -12.573 59.735 1.00 26.05 295 LEU A C 1
ATOM 2395 O O . LEU A 1 295 ? 89.305 -12.345 59.149 1.00 26.63 295 LEU A O 1
ATOM 2400 N N . HIS A 1 296 ? 90.944 -13.769 59.748 1.00 24.79 296 HIS A N 1
ATOM 2401 C CA . HIS A 1 296 ? 90.329 -14.927 59.110 1.00 23.42 296 HIS A CA 1
ATOM 2402 C C . HIS A 1 296 ? 88.963 -15.206 59.726 1.00 23.90 296 HIS A C 1
ATOM 2403 O O . HIS A 1 296 ? 88.002 -15.517 59.022 1.00 23.24 296 HIS A O 1
ATOM 2410 N N . LEU A 1 297 ? 88.889 -15.081 61.047 1.00 23.79 297 LEU A N 1
ATOM 2411 C CA . LEU A 1 29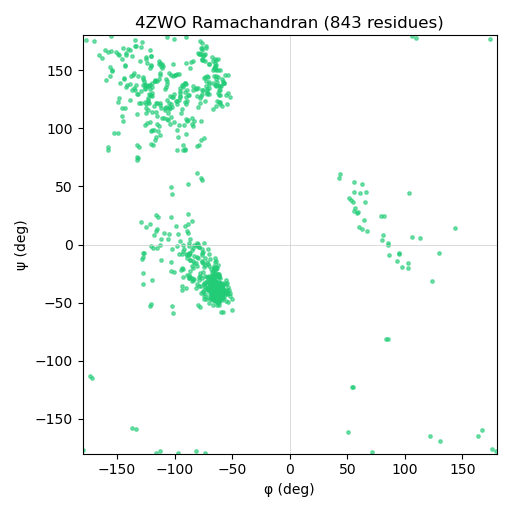7 ? 87.640 -15.266 61.774 1.00 29.28 297 LEU A CA 1
ATOM 2412 C C . LEU A 1 297 ? 86.620 -14.204 61.383 1.00 28.46 297 LEU A C 1
ATOM 2413 O O . LEU A 1 297 ? 85.440 -14.503 61.192 1.00 27.23 297 LEU A O 1
ATOM 2418 N N . ASP A 1 298 ? 87.083 -12.964 61.261 1.00 28.46 298 ASP A N 1
ATOM 2419 C CA . ASP A 1 298 ? 86.215 -11.861 60.871 1.00 29.92 298 ASP A CA 1
ATOM 2420 C C . ASP A 1 298 ? 85.702 -12.047 59.446 1.00 28.31 298 ASP A C 1
ATOM 2421 O O . ASP A 1 298 ? 84.585 -11.640 59.122 1.00 28.63 298 ASP A O 1
ATOM 2426 N N . CYS A 1 299 ? 86.523 -12.663 58.601 1.00 25.64 299 CYS A N 1
ATOM 2427 C CA . CYS A 1 299 ? 86.136 -12.931 57.221 1.00 24.50 299 CYS A CA 1
ATOM 2428 C C . CYS A 1 299 ? 84.948 -13.887 57.171 1.00 25.57 299 CYS A C 1
ATOM 2429 O O . CYS A 1 299 ? 84.028 -13.702 56.375 1.00 24.81 299 CYS A O 1
ATOM 2432 N N . HIS A 1 300 ? 84.971 -14.903 58.029 1.00 26.07 300 HIS A N 1
ATOM 2433 C CA . HIS A 1 300 ? 83.870 -15.856 58.112 1.00 26.77 300 HIS A CA 1
ATOM 2434 C C . HIS A 1 300 ? 82.581 -15.177 58.556 1.00 28.21 300 HIS A C 1
ATOM 2435 O O . HIS A 1 300 ? 81.496 -15.517 58.083 1.00 29.31 300 HIS A O 1
ATOM 2442 N N . GLN A 1 301 ? 82.707 -14.218 59.466 1.00 28.46 301 GLN A N 1
ATOM 2443 C CA . GLN A 1 301 ? 81.565 -13.431 59.908 1.00 31.06 301 GLN A CA 1
ATOM 2444 C C . GLN A 1 301 ? 80.987 -12.632 58.746 1.00 28.20 301 GLN A C 1
ATOM 2445 O O . GLN A 1 301 ? 79.770 -12.533 58.592 1.00 28.20 301 GLN A O 1
ATOM 2451 N N . ARG A 1 302 ? 81.873 -12.076 57.925 1.00 24.99 302 ARG A N 1
ATOM 2452 C CA . ARG A 1 302 ? 81.468 -11.232 56.807 1.00 24.98 302 ARG A CA 1
ATOM 2453 C C . ARG A 1 302 ? 80.879 -12.049 55.661 1.00 24.94 302 ARG A C 1
ATOM 2454 O O . ARG A 1 302 ? 79.975 -11.590 54.963 1.00 24.64 302 ARG A O 1
ATOM 2462 N N . VAL A 1 303 ? 81.394 -13.259 55.467 1.00 24.64 303 VAL A N 1
ATOM 2463 C CA . VAL A 1 303 ? 80.824 -14.173 54.487 1.00 24.28 303 VAL A CA 1
ATOM 2464 C C . VAL A 1 303 ? 79.426 -14.587 54.938 1.00 25.11 303 VAL A C 1
ATOM 2465 O O . VAL A 1 303 ? 78.487 -14.613 54.141 1.00 25.28 303 VAL A O 1
ATOM 2469 N N . ALA A 1 304 ? 79.294 -14.888 56.227 1.00 25.53 304 ALA A N 1
ATOM 2470 C CA . ALA A 1 304 ? 78.009 -15.260 56.811 1.00 28.27 304 ALA A CA 1
ATOM 2471 C C . ALA A 1 304 ? 76.982 -14.139 56.671 1.00 29.94 304 ALA A C 1
ATOM 2472 O O . ALA A 1 304 ? 75.805 -14.395 56.418 1.00 28.67 304 ALA A O 1
ATOM 2474 N N . GLN A 1 305 ? 77.431 -12.900 56.843 1.00 30.82 305 GLN A N 1
ATOM 2475 C CA . GLN A 1 305 ? 76.553 -11.748 56.675 1.00 33.04 305 GLN A CA 1
ATOM 2476 C C . GLN A 1 305 ? 76.144 -11.607 55.212 1.00 31.42 305 GLN A C 1
ATOM 2477 O O . GLN A 1 305 ? 74.996 -11.284 54.906 1.00 32.10 305 GLN A O 1
ATOM 2483 N N . THR A 1 306 ? 77.094 -11.857 54.316 1.00 28.35 306 THR A N 1
ATOM 2484 C CA . THR A 1 306 ? 76.836 -11.804 52.883 1.00 27.18 306 THR A CA 1
ATOM 2485 C C . THR A 1 306 ? 75.822 -12.870 52.474 1.00 26.67 306 THR A C 1
ATOM 2486 O O . THR A 1 306 ? 74.867 -12.584 51.748 1.00 25.97 306 THR A O 1
ATOM 2490 N N . LEU A 1 307 ? 76.037 -14.095 52.947 1.00 25.74 307 LEU A N 1
ATOM 2491 C CA . LEU A 1 307 ? 75.117 -15.198 52.690 1.00 25.71 307 LEU A CA 1
ATOM 2492 C C . LEU A 1 307 ? 73.718 -14.869 53.202 1.00 26.79 307 LEU A C 1
ATOM 2493 O O . LEU A 1 307 ? 72.718 -15.221 52.578 1.00 26.49 307 LEU A O 1
ATOM 2498 N N . SER A 1 308 ? 73.660 -14.183 54.339 1.00 27.85 308 SER A N 1
ATOM 2499 C CA . SER A 1 308 ? 72.390 -13.806 54.945 1.00 30.16 308 SER A CA 1
ATOM 2500 C C . SER A 1 308 ? 71.701 -12.686 54.168 1.00 30.69 308 SER A C 1
ATOM 2501 O O . SER A 1 308 ? 70.506 -12.768 53.879 1.00 31.46 308 SER A O 1
ATOM 2504 N N . ASP A 1 309 ? 72.459 -11.646 53.830 1.00 30.67 309 ASP A N 1
ATOM 2505 C CA . ASP A 1 309 ? 71.912 -10.480 53.138 1.00 31.45 309 ASP A CA 1
ATOM 2506 C C . ASP A 1 309 ? 71.344 -10.836 51.768 1.00 31.55 309 ASP A C 1
ATOM 2507 O O . ASP A 1 309 ? 70.283 -10.346 51.382 1.00 32.59 309 ASP A O 1
ATOM 2512 N N . PHE A 1 310 ? 72.051 -11.692 51.038 1.00 29.43 310 PHE A N 1
ATOM 2513 C CA . PHE A 1 310 ? 71.632 -12.066 49.693 1.00 29.48 310 PHE A CA 1
ATOM 2514 C C . PHE A 1 310 ? 70.701 -13.276 49.704 1.00 29.49 310 PHE A C 1
ATOM 2515 O O . PHE A 1 310 ? 70.419 -13.861 48.659 1.00 28.21 310 PHE A O 1
ATOM 2523 N N . ASN A 1 311 ? 70.228 -13.634 50.895 1.00 30.22 311 ASN A N 1
ATOM 2524 C CA . ASN A 1 311 ? 69.257 -14.710 51.077 1.00 30.93 311 ASN A CA 1
ATOM 2525 C C . ASN A 1 311 ? 69.711 -16.038 50.477 1.00 29.51 311 ASN A C 1
ATOM 2526 O O . ASN A 1 311 ? 68.907 -16.794 49.932 1.00 29.57 311 ASN A O 1
ATOM 2531 N N . ILE A 1 312 ? 71.007 -16.310 50.576 1.00 26.32 312 ILE A N 1
ATOM 2532 C CA . ILE A 1 312 ? 71.558 -17.584 50.138 1.00 25.39 312 ILE A CA 1
ATOM 2533 C C . ILE A 1 312 ? 71.331 -18.621 51.232 1.00 25.89 312 ILE A C 1
ATOM 2534 O O . ILE A 1 312 ? 71.039 -19.785 50.957 1.00 26.21 312 ILE A O 1
ATOM 2539 N N . VAL A 1 313 ? 71.459 -18.178 52.478 1.00 24.85 313 VAL A N 1
ATOM 2540 C CA . VAL A 1 313 ? 71.144 -19.007 53.634 1.00 26.37 313 VAL A CA 1
ATOM 2541 C C . VAL A 1 313 ? 70.093 -18.305 54.484 1.00 30.30 313 VAL A C 1
ATOM 2542 O O . VAL A 1 313 ? 70.286 -17.163 54.901 1.00 31.69 313 VAL A O 1
ATOM 2546 N N . ASN A 1 314 ? 68.980 -18.986 54.736 1.00 32.58 314 ASN A N 1
ATOM 2547 C CA . ASN A 1 314 ? 67.865 -18.390 55.466 1.00 35.91 314 ASN A CA 1
ATOM 2548 C C . ASN A 1 314 ? 68.119 -18.310 56.969 1.00 37.48 314 ASN A C 1
ATOM 2549 O O . ASN A 1 314 ? 67.335 -18.820 57.768 1.00 39.12 314 ASN A O 1
ATOM 2554 N N . LEU A 1 315 ? 69.221 -17.666 57.341 1.00 37.33 315 LEU A N 1
ATOM 2555 C CA . LEU A 1 315 ? 69.599 -17.499 58.739 1.00 38.30 315 LEU A CA 1
ATOM 2556 C C . LEU A 1 315 ? 70.275 -16.148 58.948 1.00 38.39 315 LEU A C 1
ATOM 2557 O O . LEU A 1 315 ? 70.611 -15.458 57.985 1.00 36.93 315 LEU A O 1
ATOM 2562 N N . SER A 1 316 ? 70.469 -15.775 60.209 1.00 40.42 316 SER A N 1
ATOM 2563 C CA . SER A 1 316 ? 71.246 -14.588 60.540 1.00 41.39 316 SER A CA 1
ATOM 2564 C C . SER A 1 316 ? 72.729 -14.920 60.443 1.00 40.46 316 SER A C 1
ATOM 2565 O O . SER A 1 316 ? 73.102 -16.091 60.415 1.00 38.54 316 SER A O 1
ATOM 2568 N N . ALA A 1 317 ? 73.569 -13.890 60.396 1.00 41.37 317 ALA A N 1
ATOM 2569 C CA . ALA A 1 317 ? 75.008 -14.077 60.232 1.00 40.54 317 ALA A CA 1
ATOM 2570 C C . ALA A 1 317 ? 75.610 -14.941 61.340 1.00 41.82 317 ALA A C 1
ATOM 2571 O O . ALA A 1 317 ? 76.385 -15.859 61.068 1.00 40.01 317 ALA A O 1
ATOM 2573 N N . ASP A 1 318 ? 75.243 -14.648 62.584 1.00 44.38 318 ASP A N 1
ATOM 2574 C CA . ASP A 1 318 ? 75.792 -15.362 63.733 1.00 45.87 318 ASP A CA 1
ATOM 2575 C C . ASP A 1 318 ? 75.382 -16.835 63.746 1.00 44.37 318 ASP A C 1
ATOM 2576 O O . ASP A 1 318 ? 76.159 -17.697 64.157 1.00 44.16 318 ASP A O 1
ATOM 2581 N N . GLU A 1 319 ? 74.166 -17.121 63.292 1.00 44.07 319 GLU A N 1
ATOM 2582 C CA . GLU A 1 319 ? 73.688 -18.500 63.216 1.00 43.69 319 GLU A CA 1
ATOM 2583 C C . GLU A 1 319 ? 74.456 -19.301 62.170 1.00 39.53 319 GLU A C 1
ATOM 2584 O O . GLU A 1 319 ? 74.792 -20.465 62.390 1.00 39.17 31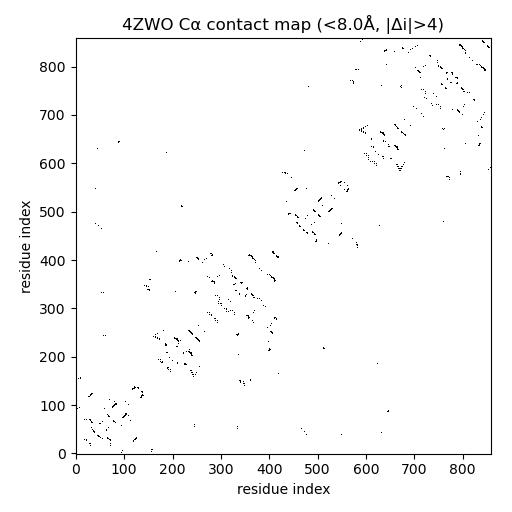9 GLU A O 1
ATOM 2590 N N . ILE A 1 320 ? 74.729 -18.670 61.032 1.00 36.87 320 ILE A N 1
ATOM 2591 C CA . ILE A 1 320 ? 75.474 -19.311 59.955 1.00 34.79 320 ILE A CA 1
ATOM 2592 C C . ILE A 1 320 ? 76.880 -19.685 60.424 1.00 36.87 320 ILE A C 1
ATOM 2593 O O . ILE A 1 320 ? 77.402 -20.744 60.072 1.00 37.26 320 ILE A O 1
ATOM 2598 N N . VAL A 1 321 ? 77.477 -18.820 61.238 1.00 37.88 321 VAL A N 1
ATOM 2599 C CA . VAL A 1 321 ? 78.801 -19.077 61.796 1.00 37.07 321 VAL A CA 1
ATOM 2600 C C . VAL A 1 321 ? 78.777 -20.237 62.792 1.00 38.24 321 VAL A C 1
ATOM 2601 O O . VAL A 1 321 ? 79.627 -21.126 62.744 1.00 39.11 321 VAL A O 1
ATOM 2605 N N . ALA A 1 322 ? 77.794 -20.226 63.688 1.00 39.47 322 ALA A N 1
ATOM 2606 C CA . ALA A 1 322 ? 77.696 -21.236 64.738 1.00 43.17 322 ALA A CA 1
ATOM 2607 C C . ALA A 1 322 ? 77.453 -22.635 64.175 1.00 43.44 322 ALA A C 1
ATOM 2608 O O . ALA A 1 322 ? 77.944 -23.625 64.720 1.00 43.46 322 ALA A O 1
ATOM 2610 N N . LYS A 1 323 ? 76.699 -22.713 63.083 1.00 42.70 323 LYS A N 1
ATOM 2611 C CA . LYS A 1 323 ? 76.366 -23.998 62.476 1.00 41.17 323 LYS A CA 1
ATOM 2612 C C . LYS A 1 323 ? 77.457 -24.483 61.524 1.00 37.98 323 LYS A C 1
ATOM 2613 O O . LYS A 1 323 ? 77.378 -25.591 60.995 1.00 38.21 323 LYS A O 1
ATOM 2619 N N . GLY A 1 324 ? 78.470 -23.649 61.311 1.00 35.67 324 GLY A N 1
ATOM 2620 C CA . GLY A 1 324 ? 79.581 -23.999 60.444 1.00 34.24 324 GLY A CA 1
ATOM 2621 C C . GLY A 1 324 ? 79.178 -24.144 58.989 1.00 33.73 324 GLY A C 1
ATOM 2622 O O . GLY A 1 324 ? 79.581 -25.091 58.314 1.00 35.07 324 GLY A O 1
ATOM 2623 N N . ILE A 1 325 ? 78.382 -23.197 58.503 1.00 32.11 325 ILE A N 1
ATOM 2624 C CA . ILE A 1 325 ? 77.891 -23.235 57.131 1.00 30.22 325 ILE A CA 1
ATOM 2625 C C . ILE A 1 325 ? 78.821 -22.451 56.200 1.00 27.28 325 ILE A C 1
ATOM 2626 O O . ILE A 1 325 ? 78.941 -22.771 55.016 1.00 24.92 325 ILE A O 1
ATOM 2631 N N . THR A 1 326 ? 79.501 -21.447 56.751 1.00 27.06 326 THR A N 1
ATOM 2632 C CA . THR A 1 326 ? 80.344 -20.551 55.959 1.00 25.98 326 THR A CA 1
ATOM 2633 C C . THR A 1 326 ? 81.447 -21.281 55.192 1.00 24.88 326 THR A C 1
ATOM 2634 O O . THR A 1 326 ? 81.816 -20.872 54.091 1.00 23.85 326 THR A O 1
ATOM 2638 N N . SER A 1 327 ? 81.961 -22.362 55.772 1.00 24.53 327 SER A N 1
ATOM 2639 C CA . SER A 1 327 ? 83.066 -23.109 55.174 1.00 24.71 327 SER A CA 1
ATOM 2640 C C . SER A 1 327 ? 82.682 -23.779 53.855 1.00 24.27 327 SER A C 1
ATOM 2641 O O . SER A 1 327 ? 83.547 -24.109 53.043 1.00 22.67 327 SER A O 1
ATOM 2644 N N . THR A 1 328 ? 81.384 -23.985 53.651 1.00 24.27 328 THR A N 1
ATOM 2645 C CA . THR A 1 328 ? 80.876 -24.537 52.400 1.00 22.72 328 THR A CA 1
ATOM 2646 C C . THR A 1 328 ? 81.094 -23.550 51.256 1.00 21.09 328 THR A C 1
ATOM 2647 O O . THR A 1 328 ? 81.384 -23.943 50.124 1.00 19.58 328 THR A O 1
ATOM 2651 N N . PHE A 1 329 ? 80.966 -22.264 51.566 1.00 19.80 329 PHE A N 1
ATOM 2652 C CA . PHE A 1 329 ? 81.072 -21.214 50.558 1.00 19.32 329 PHE A CA 1
ATOM 2653 C C . PHE A 1 329 ? 82.444 -20.540 50.575 1.00 18.33 329 PHE A C 1
ATOM 2654 O O . PHE A 1 329 ? 82.871 -19.964 49.575 1.00 18.40 329 PHE A O 1
ATOM 2662 N N . PHE A 1 330 ? 83.125 -20.613 51.715 1.00 18.19 330 PHE A N 1
ATOM 2663 C CA . PHE A 1 330 ? 84.477 -20.076 51.851 1.00 19.71 330 PHE A CA 1
ATOM 2664 C C . PHE A 1 330 ? 85.376 -21.110 52.525 1.00 18.95 330 PHE A C 1
ATOM 2665 O O . PHE A 1 330 ? 85.553 -21.088 53.743 1.00 18.47 330 PHE A O 1
ATOM 2673 N N . PRO A 1 331 ? 85.946 -22.025 51.724 1.00 19.02 331 PRO A N 1
ATOM 2674 C CA . PRO A 1 331 ? 86.638 -23.211 52.237 1.00 20.60 331 PRO A CA 1
ATOM 2675 C C . PRO A 1 331 ? 88.146 -23.057 52.444 1.00 21.80 331 PRO A C 1
ATOM 2676 O O . PRO A 1 331 ? 88.763 -23.983 52.964 1.00 23.52 331 PRO A O 1
ATOM 2680 N N . HIS A 1 332 ? 88.733 -21.930 52.050 1.00 21.96 332 HIS A N 1
ATOM 2681 C CA . HIS A 1 332 ? 90.183 -21.774 52.163 1.00 20.85 332 HIS A CA 1
ATOM 2682 C C . HIS A 1 332 ? 90.578 -20.662 53.132 1.00 21.70 332 HIS A C 1
ATOM 2683 O O . HIS A 1 332 ? 89.722 -20.020 53.740 1.00 23.44 332 HIS A O 1
ATOM 2690 N N . GLY A 1 333 ? 91.882 -20.449 53.282 1.00 21.36 333 GLY A N 1
ATOM 2691 C CA . GLY A 1 333 ? 92.395 -19.431 54.182 1.00 21.10 333 GLY A CA 1
ATOM 2692 C C . GLY A 1 333 ? 92.207 -18.024 53.647 1.00 20.54 333 GLY A C 1
ATOM 2693 O O . GLY A 1 333 ? 92.058 -17.824 52.441 1.00 18.93 333 GLY A O 1
ATOM 2694 N N . LEU A 1 334 ? 92.212 -17.046 54.549 1.00 20.84 334 LEU A N 1
ATOM 2695 C CA . LEU A 1 334 ? 92.031 -15.648 54.172 1.00 20.38 334 LEU A CA 1
ATOM 2696 C C . LEU A 1 334 ? 93.215 -15.112 53.370 1.00 18.52 334 LEU A C 1
ATOM 2697 O O . LEU A 1 334 ? 93.064 -14.202 52.555 1.00 18.26 334 LEU A O 1
ATOM 2702 N N . GLY A 1 335 ? 94.394 -15.675 53.600 1.00 19.50 335 GLY A N 1
ATOM 2703 C CA . GLY A 1 335 ? 95.579 -15.220 52.899 1.00 20.68 335 GLY A CA 1
ATOM 2704 C C . GLY A 1 335 ? 96.874 -15.671 53.540 1.00 21.06 335 GLY A C 1
ATOM 2705 O O . GLY A 1 335 ? 96.882 -16.562 54.389 1.00 23.67 335 GLY A O 1
ATOM 2706 N N . HIS A 1 336 ? 97.972 -15.037 53.146 1.00 17.94 336 HIS A N 1
ATOM 2707 C CA . HIS A 1 336 ? 99.295 -15.544 53.474 1.00 17.80 336 HIS A CA 1
ATOM 2708 C C . HIS A 1 336 ? 100.381 -14.495 53.305 1.00 18.59 336 HIS A C 1
ATOM 2709 O O . HIS A 1 336 ? 100.194 -13.501 52.602 1.00 19.34 336 HIS A O 1
ATOM 2716 N N . HIS A 1 337 ? 101.519 -14.728 53.952 1.00 17.90 337 HIS A N 1
ATOM 2717 C CA . HIS A 1 337 ? 102.720 -13.956 53.675 1.00 18.00 337 HIS A CA 1
ATOM 2718 C C . HIS A 1 337 ? 103.116 -14.152 52.217 1.00 17.73 337 HIS A C 1
ATOM 2719 O O . HIS A 1 337 ? 102.853 -15.202 51.629 1.00 18.58 337 HIS A O 1
ATOM 2726 N N . ILE A 1 338 ? 103.745 -13.139 51.636 1.00 16.96 338 ILE A N 1
ATOM 2727 C CA . ILE A 1 338 ? 104.202 -13.222 50.257 1.00 17.10 338 ILE A CA 1
ATOM 2728 C C . ILE A 1 338 ? 105.524 -12.476 50.102 1.00 17.68 338 ILE A C 1
ATOM 2729 O O . ILE A 1 338 ? 105.751 -11.454 50.748 1.00 18.75 338 ILE A O 1
ATOM 2734 N N . GLY A 1 339 ? 106.407 -13.015 49.266 1.00 17.18 339 GLY A N 1
ATOM 2735 C CA . GLY A 1 339 ? 107.689 -12.394 48.989 1.00 17.17 339 GLY A CA 1
ATOM 2736 C C . GLY A 1 339 ? 108.418 -13.146 47.893 1.00 18.78 339 GLY A C 1
ATOM 2737 O O . GLY A 1 339 ? 107.981 -13.160 46.741 1.00 18.29 339 GLY A O 1
ATOM 2738 N N . LEU A 1 340 ? 109.531 -13.777 48.256 1.00 19.54 340 LEU A N 1
ATOM 2739 C CA . LEU A 1 340 ? 110.287 -14.613 47.330 1.00 20.45 340 LEU A CA 1
ATOM 2740 C C . LEU A 1 340 ? 109.457 -15.809 46.883 1.00 19.81 340 LEU A C 1
ATOM 2741 O O . LEU A 1 340 ? 109.564 -16.267 45.747 1.00 20.09 340 LEU A O 1
ATOM 2746 N N . GLN A 1 341 ? 108.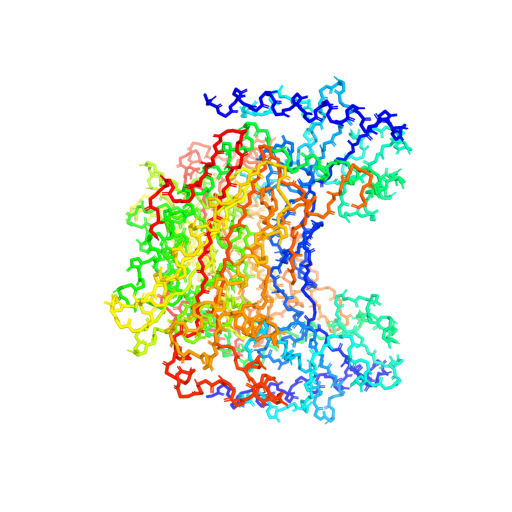635 -16.314 47.794 1.00 16.70 341 GLN A N 1
ATOM 2747 C CA . GLN A 1 341 ? 107.703 -17.384 47.474 1.00 19.49 341 GLN A CA 1
ATOM 2748 C C . GLN A 1 341 ? 106.280 -16.850 47.566 1.00 17.96 341 GLN A C 1
ATOM 2749 O O . GLN A 1 341 ? 105.994 -15.976 48.385 1.00 15.67 341 GLN A O 1
ATOM 2755 N N . VAL A 1 342 ? 105.400 -17.357 46.707 1.00 18.98 342 VAL A N 1
ATOM 2756 C CA . VAL A 1 342 ? 104.007 -16.925 46.697 1.00 18.19 342 VAL A CA 1
ATOM 2757 C C . VAL A 1 342 ? 103.384 -17.162 48.068 1.00 16.76 342 VAL A C 1
ATOM 2758 O O . VAL A 1 342 ? 102.895 -16.234 48.710 1.00 15.56 342 VAL A O 1
ATOM 2762 N N . HIS A 1 343 ? 103.413 -18.413 48.510 1.00 17.00 343 HIS A N 1
ATOM 2763 C CA . HIS A 1 343 ? 103.065 -18.743 49.882 1.00 17.99 343 HIS A CA 1
ATOM 2764 C C . HIS A 1 343 ? 104.345 -18.705 50.707 1.00 19.25 343 HIS A C 1
ATOM 2765 O O . HIS A 1 343 ? 104.964 -19.737 50.963 1.00 20.10 343 HIS A O 1
ATOM 2772 N N . ASP A 1 344 ? 104.740 -17.500 51.105 1.00 18.31 344 ASP A N 1
ATOM 2773 C CA . ASP A 1 344 ? 106.049 -17.277 51.707 1.00 18.39 344 ASP A CA 1
ATOM 2774 C C . ASP A 1 344 ? 106.209 -18.003 53.042 1.00 19.14 344 ASP A C 1
ATOM 2775 O O . ASP A 1 344 ? 105.227 -18.364 53.695 1.00 20.04 344 ASP A O 1
ATOM 2780 N N . VAL A 1 345 ? 107.461 -18.214 53.432 1.00 18.25 345 VAL A N 1
ATOM 2781 C CA . VAL A 1 345 ? 107.791 -18.959 54.639 1.00 19.92 345 VAL A CA 1
ATOM 2782 C C . VAL A 1 345 ? 107.573 -18.139 55.906 1.00 21.41 345 VAL A C 1
ATOM 2783 O O . VAL A 1 345 ? 107.358 -16.930 55.848 1.00 22.26 345 VAL A O 1
ATOM 2787 N N . GLY A 1 346 ? 107.635 -18.812 57.051 1.00 24.14 346 GLY A N 1
ATOM 2788 C CA . GLY A 1 346 ? 107.563 -18.149 58.341 1.00 27.24 346 GLY A CA 1
ATOM 2789 C C . GLY A 1 346 ? 106.162 -17.792 58.800 1.00 29.19 346 GLY A C 1
ATOM 2790 O O . GLY A 1 346 ? 105.995 -17.113 59.808 1.00 30.10 346 GLY A O 1
ATOM 2791 N N . GLY A 1 347 ? 105.155 -18.260 58.069 1.00 29.72 347 GLY A N 1
ATOM 2792 C CA . GLY A 1 347 ? 103.774 -17.916 58.361 1.00 31.34 347 GLY A CA 1
ATOM 2793 C C . GLY A 1 347 ? 103.198 -18.514 59.634 1.00 33.84 347 GLY A C 1
ATOM 2794 O O . GLY A 1 347 ? 102.189 -18.029 60.146 1.00 35.54 347 GLY A O 1
ATOM 2795 N N . PHE A 1 348 ? 103.833 -19.563 60.147 1.00 34.34 348 PHE A N 1
ATOM 2796 C CA . PHE A 1 348 ? 103.334 -20.257 61.333 1.00 37.16 348 PHE A CA 1
ATOM 2797 C C . PHE A 1 348 ? 104.246 -20.087 62.544 1.00 36.84 348 PHE A C 1
ATOM 2798 O O . PHE A 1 348 ? 103.954 -20.600 63.624 1.00 39.58 348 PHE A O 1
ATOM 2806 N N . MET A 1 349 ? 105.348 -19.368 62.363 1.00 34.48 349 MET A N 1
ATOM 2807 C CA . MET A 1 349 ? 106.398 -19.319 63.377 1.00 34.39 349 MET A CA 1
ATOM 2808 C C . MET A 1 349 ? 106.141 -18.291 64.475 1.00 33.70 349 MET A C 1
ATOM 2809 O O . MET A 1 349 ? 105.795 -17.142 64.202 1.00 32.06 349 MET A O 1
ATOM 2814 N N . ALA A 1 350 ? 106.323 -18.719 65.720 1.00 35.97 350 ALA A N 1
ATOM 2815 C CA . ALA A 1 350 ? 106.184 -17.837 66.872 1.00 36.69 350 ALA A CA 1
ATOM 2816 C C . ALA A 1 350 ? 107.539 -17.266 67.281 1.00 38.08 350 ALA A C 1
ATOM 2817 O O . ALA A 1 350 ? 107.612 -16.228 67.938 1.00 39.39 350 ALA A O 1
ATOM 2819 N N . ASP A 1 351 ? 108.608 -17.957 66.892 1.00 37.42 351 ASP A N 1
ATOM 2820 C CA . ASP A 1 351 ? 109.968 -17.502 67.169 1.00 37.96 351 ASP A CA 1
ATOM 2821 C C . ASP A 1 351 ? 110.962 -18.072 66.158 1.00 37.25 351 ASP A C 1
ATOM 2822 O O . ASP A 1 351 ? 110.583 -18.822 65.257 1.00 34.93 351 ASP A O 1
ATOM 2827 N N . GLU A 1 352 ? 112.232 -17.716 66.317 1.00 38.88 352 GLU A N 1
ATOM 2828 C CA . GLU A 1 352 ? 113.283 -18.164 65.407 1.00 38.66 352 GLU A CA 1
ATOM 2829 C C . GLU A 1 352 ? 113.502 -19.673 65.467 1.00 40.29 352 GLU A C 1
ATOM 2830 O O . GLU A 1 352 ? 113.948 -20.281 64.495 1.00 40.27 352 GLU A O 1
ATOM 2836 N N . GLN A 1 353 ? 113.187 -20.269 66.612 1.00 42.87 353 GLN A N 1
ATOM 2837 C CA . GLN A 1 353 ? 113.408 -21.696 66.822 1.00 46.99 353 GLN A CA 1
ATOM 2838 C C . GLN A 1 353 ? 112.479 -22.546 65.960 1.00 47.28 353 GLN A C 1
ATOM 2839 O O . GLN A 1 353 ? 112.837 -23.651 65.555 1.00 49.01 353 GLN A O 1
ATOM 2845 N N . GLY A 1 354 ? 111.287 -22.028 65.681 1.00 46.56 354 GLY A N 1
ATOM 2846 C CA . GLY A 1 354 ? 110.339 -22.727 64.832 1.00 47.92 354 GLY A CA 1
ATOM 2847 C C . GLY A 1 354 ? 109.208 -23.381 65.601 1.00 51.99 354 GLY A C 1
ATOM 2848 O O . GLY A 1 354 ? 108.841 -24.526 65.330 1.00 53.67 354 GLY A O 1
ATOM 2849 N N . ALA A 1 355 ? 108.654 -22.651 66.563 1.00 53.62 355 ALA A N 1
ATOM 2850 C CA . ALA A 1 355 ? 107.539 -23.149 67.359 1.00 55.57 355 ALA A CA 1
ATOM 2851 C C . ALA A 1 355 ? 106.215 -22.619 66.821 1.00 53.09 355 ALA A C 1
ATOM 2852 O O . ALA A 1 355 ? 106.188 -21.650 66.064 1.00 49.71 355 ALA A O 1
ATOM 2854 N N . PHE A 1 365 ? 93.427 -24.855 54.327 1.00 51.68 365 PHE A N 1
ATOM 2855 C CA . PHE A 1 365 ? 93.376 -24.274 55.663 1.00 50.13 365 PHE A CA 1
ATOM 2856 C C . PHE A 1 365 ? 94.090 -22.927 55.726 1.00 45.79 365 PHE A C 1
ATOM 2857 O O . PHE A 1 365 ? 94.601 -22.432 54.720 1.00 44.35 365 PHE A O 1
ATOM 2865 N N . LEU A 1 366 ? 94.116 -22.341 56.918 1.00 44.26 366 LEU A N 1
ATOM 2866 C CA . LEU A 1 366 ? 94.758 -21.052 57.136 1.00 40.60 366 LEU A CA 1
ATOM 2867 C C . LEU A 1 366 ? 96.277 -21.179 57.039 1.00 38.44 366 LEU A C 1
ATOM 2868 O O . LEU A 1 366 ? 96.877 -22.044 57.677 1.00 38.66 366 LEU A O 1
ATOM 2873 N N . ARG A 1 367 ? 96.892 -20.314 56.238 1.00 36.40 367 ARG A N 1
ATOM 2874 C CA . ARG A 1 367 ? 98.329 -20.383 55.992 1.00 35.65 367 ARG A CA 1
ATOM 2875 C C . ARG A 1 367 ? 99.131 -19.437 56.882 1.00 33.90 367 ARG A C 1
ATOM 2876 O O . ARG A 1 367 ? 100.361 -19.488 56.895 1.00 33.65 367 ARG A O 1
ATOM 2884 N N . CYS A 1 368 ? 98.442 -18.572 57.620 1.00 33.13 368 CYS A N 1
ATOM 2885 C CA . CYS A 1 368 ? 99.128 -17.605 58.470 1.00 31.80 368 CYS A CA 1
ATOM 2886 C C . CYS A 1 368 ? 98.465 -17.442 59.834 1.00 34.14 368 CYS A C 1
ATOM 2887 O O . CYS A 1 368 ? 97.275 -17.139 59.928 1.00 35.92 368 CYS A O 1
ATOM 2890 N N . THR A 1 369 ? 99.252 -17.639 60.887 1.00 33.76 369 THR A N 1
ATOM 2891 C CA . THR A 1 369 ? 98.783 -17.461 62.255 1.00 35.03 369 THR A CA 1
ATOM 2892 C C . THR A 1 369 ? 99.711 -16.519 63.017 1.00 34.17 369 THR A C 1
ATOM 2893 O O . THR A 1 369 ? 99.396 -16.074 64.122 1.00 35.76 369 THR A O 1
ATOM 2897 N N . ARG A 1 370 ? 100.855 -16.223 62.408 1.00 31.47 370 ARG A N 1
ATOM 2898 C CA . ARG A 1 370 ? 101.894 -15.409 63.032 1.00 30.05 370 ARG A CA 1
ATOM 2899 C C . ARG A 1 370 ? 101.423 -13.983 63.304 1.00 28.73 370 ARG A C 1
ATOM 2900 O O . ARG A 1 370 ? 100.643 -13.418 62.536 1.00 27.93 370 ARG A O 1
ATOM 2908 N N . LYS A 1 371 ? 101.893 -13.415 64.411 1.00 29.13 371 LYS A N 1
ATOM 2909 C CA . LYS A 1 371 ? 101.572 -12.040 64.770 1.00 29.74 371 LYS A CA 1
ATOM 2910 C C . LYS A 1 371 ? 102.038 -11.079 63.682 1.00 27.79 371 LYS A C 1
ATOM 2911 O O . LYS A 1 371 ? 103.142 -11.212 63.153 1.00 27.08 371 LYS A O 1
ATOM 2917 N N . ILE A 1 372 ? 101.186 -10.118 63.346 1.00 28.28 372 ILE A N 1
ATOM 2918 C CA . ILE A 1 372 ? 101.498 -9.141 62.309 1.00 25.67 372 ILE A CA 1
ATOM 2919 C C . ILE A 1 372 ? 102.473 -8.088 62.830 1.00 26.29 372 ILE A C 1
ATOM 2920 O O . ILE A 1 372 ? 102.295 -7.554 63.925 1.00 28.01 372 ILE A O 1
ATOM 2925 N N . GLU A 1 373 ? 103.510 -7.805 62.046 1.00 24.96 373 GLU A N 1
ATOM 2926 C CA . GLU A 1 373 ? 104.478 -6.768 62.389 1.00 26.98 373 GLU A CA 1
ATOM 2927 C C . GLU A 1 373 ? 104.780 -5.881 61.185 1.00 27.30 373 GLU A C 1
ATOM 2928 O O . GLU A 1 373 ? 104.379 -6.185 60.061 1.00 26.85 373 GLU A O 1
ATOM 2934 N N . ALA A 1 374 ? 105.495 -4.786 61.426 1.00 30.04 374 ALA A N 1
ATOM 2935 C CA . ALA A 1 374 ? 105.904 -3.885 60.355 1.00 30.18 374 ALA A CA 1
ATOM 2936 C C . ALA A 1 374 ? 106.850 -4.586 59.382 1.00 28.70 374 ALA A C 1
ATOM 2937 O O . ALA A 1 374 ? 107.531 -5.544 59.753 1.00 23.44 374 ALA A O 1
ATOM 2939 N N . ASN A 1 375 ? 106.866 -4.101 58.141 1.00 27.44 375 ASN A N 1
ATOM 2940 C CA . ASN A 1 375 ? 107.711 -4.627 57.065 1.00 26.23 375 ASN A CA 1
ATOM 2941 C C . ASN A 1 375 ? 107.330 -6.035 56.619 1.00 22.34 375 ASN A C 1
ATOM 2942 O O . ASN A 1 375 ? 108.071 -6.678 55.877 1.00 20.72 375 ASN A O 1
ATOM 2947 N N . GLN A 1 376 ? 106.172 -6.510 57.066 1.00 22.35 376 GLN A N 1
ATOM 2948 C CA . GLN A 1 376 ? 105.649 -7.793 56.607 1.00 19.75 376 GLN A CA 1
ATOM 2949 C C . GLN A 1 376 ? 104.624 -7.573 55.498 1.00 19.83 376 GLN A C 1
ATOM 2950 O O . GLN A 1 376 ? 103.909 -6.573 55.496 1.00 21.23 376 GLN A O 1
ATOM 2956 N N . VAL A 1 377 ? 104.561 -8.506 54.552 1.00 18.76 377 VAL A N 1
ATOM 2957 C CA . VAL A 1 377 ? 103.678 -8.363 53.397 1.00 18.21 377 VAL A CA 1
ATOM 2958 C C . VAL A 1 377 ? 102.671 -9.508 53.327 1.00 18.00 377 VAL A C 1
ATOM 2959 O O . VAL A 1 377 ? 103.046 -10.680 53.388 1.00 18.58 377 VAL A O 1
ATOM 2963 N N . PHE A 1 378 ? 101.393 -9.164 53.190 1.00 17.08 378 PHE A N 1
ATOM 2964 C CA . PHE A 1 378 ? 100.321 -10.157 53.229 1.00 18.05 378 PHE A CA 1
ATOM 2965 C C . PHE A 1 378 ? 99.426 -10.123 51.998 1.00 19.24 378 PHE A C 1
ATOM 2966 O O . PHE A 1 378 ? 99.387 -9.133 51.266 1.00 18.91 378 PHE A O 1
ATOM 2974 N N . THR A 1 379 ? 98.703 -11.217 51.782 1.00 20.74 379 THR A N 1
ATOM 2975 C CA . THR A 1 379 ? 97.590 -11.223 50.845 1.00 20.84 379 THR A CA 1
ATOM 2976 C C . THR A 1 379 ? 96.291 -11.280 51.637 1.00 20.54 379 THR A C 1
ATOM 2977 O O . THR A 1 379 ? 96.218 -11.934 52.677 1.00 20.00 379 THR A O 1
ATOM 2981 N N . ILE A 1 380 ? 95.277 -10.575 51.152 1.00 20.38 380 ILE A N 1
ATOM 2982 C CA . ILE A 1 380 ? 93.939 -10.666 51.717 1.00 21.16 380 ILE A CA 1
ATOM 2983 C C . ILE A 1 380 ? 92.990 -11.107 50.611 1.00 20.17 380 ILE A C 1
ATOM 2984 O O . ILE A 1 380 ? 92.661 -10.324 49.721 1.00 21.17 380 ILE A O 1
ATOM 2989 N N . GLU A 1 381 ? 92.571 -12.367 50.656 1.00 25.64 381 GLU A N 1
ATOM 2990 C CA . GLU A 1 381 ? 91.758 -12.928 49.581 1.00 27.61 381 GLU A CA 1
ATOM 2991 C C . GLU A 1 381 ? 90.522 -13.670 50.074 1.00 25.08 381 GLU A C 1
ATOM 2992 O O . GLU A 1 381 ? 90.476 -14.899 50.035 1.00 21.11 381 GLU A O 1
ATOM 2998 N N . PRO A 1 382 ? 89.506 -12.923 50.531 1.00 24.04 382 PRO A N 1
ATOM 2999 C CA . PRO A 1 382 ? 88.231 -13.552 50.878 1.00 23.16 382 PRO A CA 1
ATOM 3000 C C . PRO A 1 382 ? 87.575 -14.150 49.641 1.00 22.68 382 PRO A C 1
ATOM 3001 O O . PRO A 1 382 ? 87.805 -13.663 48.533 1.00 18.68 382 PRO A O 1
ATOM 3005 N N . GLY A 1 383 ? 86.780 -15.197 49.831 1.00 21.20 383 GLY A N 1
ATOM 3006 C CA . GLY A 1 383 ? 86.127 -15.858 48.720 1.00 20.73 383 GLY A CA 1
ATOM 3007 C C . GLY A 1 383 ? 84.726 -16.334 49.047 1.00 20.05 383 GLY A C 1
ATOM 3008 O O . GLY A 1 383 ? 84.393 -16.574 50.207 1.00 21.59 383 GLY A O 1
ATOM 3009 N N . LEU A 1 384 ? 83.900 -16.456 48.015 1.00 17.79 384 LEU A N 1
ATOM 3010 C CA . LEU A 1 384 ? 82.559 -17.008 48.152 1.00 17.09 384 LEU A CA 1
ATOM 3011 C C . LEU A 1 384 ? 82.237 -17.785 46.881 1.00 17.57 384 LEU A C 1
ATOM 3012 O O . LEU A 1 384 ? 82.067 -17.198 45.812 1.00 18.02 384 LEU A O 1
ATOM 3017 N N . TYR A 1 385 ? 82.159 -19.106 47.004 1.00 16.26 385 TYR A N 1
ATOM 3018 C CA . TYR A 1 385 ? 82.008 -19.968 45.839 1.00 16.45 385 TYR A CA 1
ATOM 3019 C C . TYR A 1 385 ? 80.794 -20.878 45.949 1.00 18.10 385 TYR A C 1
ATOM 3020 O O . TYR A 1 385 ? 80.284 -21.128 47.041 1.00 18.81 385 TYR A O 1
ATOM 3029 N N . PHE A 1 386 ? 80.346 -21.380 44.804 1.00 17.32 386 PHE A N 1
ATOM 3030 C CA . PHE A 1 386 ? 79.269 -22.354 44.764 1.00 18.41 386 PHE A CA 1
ATOM 3031 C C . PHE A 1 386 ? 79.795 -23.642 44.147 1.00 19.72 386 PHE A C 1
ATOM 3032 O O . PHE A 1 386 ? 79.673 -23.871 42.942 1.00 21.48 386 PHE A O 1
ATOM 3040 N N . ILE A 1 387 ? 80.395 -24.471 44.995 1.00 19.94 387 ILE A N 1
ATOM 3041 C CA . ILE A 1 387 ? 81.084 -25.678 44.561 1.00 21.78 387 ILE A CA 1
ATOM 3042 C C . ILE A 1 387 ? 80.222 -26.912 44.792 1.00 22.25 387 ILE A C 1
ATOM 3043 O O . ILE A 1 387 ? 79.742 -27.143 45.901 1.00 21.36 387 ILE A O 1
ATOM 3048 N N . ASP A 1 388 ? 80.040 -27.696 43.732 1.00 24.30 388 ASP A N 1
ATOM 3049 C CA . ASP A 1 388 ? 79.156 -28.860 43.736 1.00 28.35 388 ASP A CA 1
ATOM 3050 C C . ASP A 1 388 ? 79.376 -29.814 44.908 1.00 27.97 388 ASP A C 1
ATOM 3051 O O . ASP A 1 388 ? 78.443 -30.106 45.657 1.00 28.49 388 ASP A O 1
ATOM 3056 N N . SER A 1 389 ? 80.602 -30.303 45.061 1.00 27.16 389 SER A N 1
ATOM 3057 C CA . SER A 1 389 ? 80.889 -31.313 46.076 1.00 29.57 389 SER A CA 1
ATOM 3058 C C . SER A 1 389 ? 80.690 -30.773 47.491 1.00 25.11 389 SER A C 1
ATOM 3059 O O . SER A 1 389 ? 80.264 -31.505 48.383 1.00 25.97 389 SER A O 1
ATOM 3062 N N . LEU A 1 390 ? 80.988 -29.494 47.693 1.00 22.00 390 LEU A N 1
ATOM 3063 C CA . LEU A 1 390 ? 80.802 -28.874 49.000 1.00 22.04 390 LEU A CA 1
ATOM 3064 C C . LEU A 1 390 ? 79.321 -28.645 49.288 1.00 21.96 390 LEU A C 1
ATOM 3065 O O . LEU A 1 390 ? 78.866 -28.816 50.420 1.00 22.43 390 LEU A O 1
ATOM 3070 N N . LEU A 1 391 ? 78.571 -28.256 48.262 1.00 21.20 391 LEU A N 1
ATOM 3071 C CA . LEU A 1 391 ? 77.132 -28.066 48.403 1.00 22.60 391 LEU A CA 1
ATOM 3072 C C . LEU A 1 391 ? 76.439 -29.404 48.641 1.00 24.25 391 LEU A C 1
ATOM 3073 O O . LEU A 1 391 ? 75.455 -29.483 49.376 1.00 24.86 391 LEU A O 1
ATOM 3078 N N . GLY A 1 392 ? 76.964 -30.455 48.017 1.00 24.96 392 GLY A N 1
ATOM 3079 C CA . GLY A 1 392 ? 76.442 -31.796 48.200 1.00 26.36 392 GLY A CA 1
ATOM 3080 C C . GLY A 1 392 ? 76.637 -32.292 49.621 1.00 27.83 392 GLY A C 1
ATOM 3081 O O . GLY A 1 392 ? 75.767 -32.963 50.176 1.00 30.28 392 GLY A O 1
ATOM 3082 N N . ASP A 1 393 ? 77.783 -31.961 50.209 1.00 26.49 393 ASP A N 1
ATOM 3083 C CA . ASP A 1 393 ? 78.071 -32.328 51.591 1.00 29.30 393 ASP A CA 1
ATOM 3084 C C . ASP A 1 393 ? 77.142 -31.591 52.548 1.00 30.81 393 ASP A C 1
ATOM 3085 O O . ASP A 1 393 ? 76.639 -32.168 53.512 1.00 34.40 393 ASP A O 1
ATOM 3090 N N . LEU A 1 394 ? 76.924 -30.309 52.273 1.00 28.21 394 LEU A N 1
ATOM 3091 C CA . LEU A 1 394 ? 76.040 -29.478 53.081 1.00 27.53 394 LEU A CA 1
ATOM 3092 C C . LEU A 1 394 ? 74.606 -29.996 53.035 1.00 28.35 394 LEU A C 1
ATOM 3093 O O . LEU A 1 394 ? 73.891 -29.972 54.038 1.00 25.58 394 LEU A O 1
ATOM 3098 N N . ALA A 1 395 ? 74.196 -30.472 51.865 1.00 26.31 395 ALA A N 1
ATOM 3099 C CA . ALA A 1 395 ? 72.846 -30.985 51.677 1.00 27.55 395 ALA A CA 1
ATOM 3100 C C . ALA A 1 395 ? 72.630 -32.288 52.444 1.00 30.62 395 ALA A C 1
ATOM 3101 O O . ALA A 1 395 ? 71.494 -32.668 52.728 1.00 28.89 395 ALA A O 1
ATOM 3103 N N . ALA A 1 396 ? 73.723 -32.965 52.783 1.00 31.06 396 ALA A N 1
ATOM 3104 C CA . ALA A 1 396 ? 73.645 -34.239 53.490 1.00 33.71 396 ALA A CA 1
ATOM 3105 C C . ALA A 1 396 ? 73.598 -34.046 55.004 1.00 36.12 396 ALA A C 1
ATOM 3106 O O . ALA A 1 396 ? 73.403 -35.004 55.752 1.00 38.79 396 ALA A O 1
ATOM 3108 N N . THR A 1 397 ? 73.778 -32.808 55.452 1.00 35.44 397 THR A N 1
ATOM 3109 C CA . THR A 1 397 ? 73.736 -32.498 56.878 1.00 37.99 397 THR A CA 1
ATOM 3110 C C . THR A 1 397 ? 72.366 -31.971 57.289 1.00 39.88 397 THR A C 1
ATOM 3111 O O . THR A 1 397 ? 71.461 -31.858 56.462 1.00 39.20 397 THR A O 1
ATOM 3115 N N . ASP A 1 398 ? 72.226 -31.639 58.569 1.00 42.59 398 ASP A N 1
ATOM 3116 C CA . ASP A 1 398 ? 70.968 -31.119 59.095 1.00 45.93 398 ASP A CA 1
ATOM 3117 C C . ASP A 1 398 ? 70.799 -29.633 58.785 1.00 43.38 398 ASP A C 1
ATOM 3118 O O . ASP A 1 398 ? 69.795 -29.024 59.154 1.00 44.99 398 ASP A O 1
ATOM 3123 N N . ASN A 1 399 ? 71.785 -29.054 58.107 1.00 39.96 399 ASN A N 1
ATOM 3124 C CA . ASN A 1 399 ? 71.711 -27.660 57.685 1.00 39.43 399 ASN A CA 1
ATOM 3125 C C . ASN A 1 399 ? 71.017 -27.505 56.335 1.00 37.87 399 ASN A C 1
ATOM 3126 O O . ASN A 1 399 ? 70.902 -26.395 55.815 1.00 37.57 399 ASN A O 1
ATOM 3131 N N . ASN A 1 400 ? 70.566 -28.626 55.778 1.00 37.84 400 ASN A N 1
ATOM 3132 C CA . ASN A 1 400 ? 69.887 -28.652 54.484 1.00 37.77 400 ASN A CA 1
ATOM 3133 C C . ASN A 1 400 ? 68.690 -27.707 54.452 1.00 39.62 400 ASN A C 1
ATOM 3134 O O . ASN A 1 400 ? 68.469 -26.998 53.471 1.00 38.43 400 ASN A O 1
ATOM 3139 N N . GLN A 1 401 ? 67.929 -27.702 55.542 1.00 42.77 401 GLN A N 1
ATOM 3140 C CA . GLN A 1 401 ? 66.707 -26.911 55.645 1.00 45.29 401 GLN A CA 1
ATOM 3141 C C . GLN A 1 401 ? 66.953 -25.403 55.601 1.00 43.38 401 GLN A C 1
ATOM 3142 O O . GLN A 1 401 ? 66.069 -24.635 55.223 1.00 44.67 401 GLN A O 1
ATOM 3148 N N . HIS A 1 402 ? 68.153 -24.984 55.987 1.00 40.64 402 HIS A N 1
ATOM 3149 C CA . HIS A 1 402 ? 68.455 -23.563 56.125 1.00 39.09 402 HIS A CA 1
ATOM 3150 C C . HIS A 1 402 ? 68.923 -22.925 54.820 1.00 34.97 402 HIS A C 1
ATOM 3151 O O . HIS A 1 402 ? 69.077 -21.706 54.739 1.00 35.60 402 HIS A O 1
ATOM 3158 N N . ILE A 1 403 ? 69.141 -23.746 53.800 1.00 31.67 403 ILE A N 1
ATOM 3159 C CA . ILE A 1 403 ? 69.726 -23.261 52.555 1.00 29.14 403 ILE A CA 1
ATOM 3160 C C . ILE A 1 403 ? 68.673 -22.918 51.504 1.00 29.13 403 ILE A C 1
ATOM 3161 O O . ILE A 1 403 ? 67.770 -23.710 51.234 1.00 29.04 403 ILE A O 1
ATOM 3166 N N . ASN A 1 404 ? 68.796 -21.730 50.920 1.00 28.52 404 ASN A N 1
ATOM 3167 C CA . ASN A 1 404 ? 67.952 -21.334 49.798 1.00 29.00 404 ASN A CA 1
ATOM 3168 C C . ASN A 1 404 ? 68.494 -21.940 48.509 1.00 26.10 404 ASN A C 1
ATOM 3169 O O . ASN A 1 404 ? 69.251 -21.297 47.780 1.00 23.46 404 ASN A O 1
ATOM 3174 N N . TRP A 1 405 ? 68.102 -23.181 48.235 1.00 26.96 405 TRP A N 1
ATOM 3175 C CA . TRP A 1 405 ? 68.649 -23.931 47.109 1.00 25.86 405 TRP A CA 1
ATOM 3176 C C . TRP A 1 405 ? 68.265 -23.334 45.758 1.00 27.54 405 TRP A C 1
ATOM 3177 O O . TRP A 1 405 ? 68.998 -23.487 44.780 1.00 27.38 405 TRP A O 1
ATOM 3188 N N . ASP A 1 406 ? 67.121 -22.658 45.703 1.00 28.96 406 ASP A N 1
ATOM 3189 C CA . ASP A 1 406 ? 66.732 -21.941 44.495 1.00 31.68 406 ASP A CA 1
ATOM 3190 C C . ASP A 1 406 ? 67.725 -20.819 44.208 1.00 30.21 406 ASP A C 1
ATOM 3191 O O . ASP A 1 406 ? 68.142 -20.622 43.067 1.00 30.40 406 ASP A O 1
ATOM 3196 N N . LYS A 1 407 ? 68.102 -20.090 45.254 1.00 28.84 407 LYS A N 1
ATOM 3197 C CA . LYS A 1 407 ? 69.058 -18.996 45.133 1.00 27.05 407 LYS A CA 1
ATOM 3198 C C . LYS A 1 407 ? 70.434 -19.524 44.740 1.00 25.20 407 LYS A C 1
ATOM 3199 O O . LYS A 1 407 ? 71.137 -18.914 43.934 1.00 24.36 407 LYS A O 1
ATOM 3205 N N . VAL A 1 408 ? 70.810 -20.662 45.315 1.00 24.59 408 VAL A N 1
ATOM 3206 C CA . VAL A 1 408 ? 72.072 -21.315 44.983 1.00 23.64 408 VAL A CA 1
ATOM 3207 C C . VAL A 1 408 ? 72.108 -21.699 43.506 1.00 25.22 408 VAL A C 1
ATOM 3208 O O . VAL A 1 408 ? 73.122 -21.514 42.829 1.00 24.43 408 VAL A O 1
ATOM 3212 N N . ALA A 1 409 ? 70.991 -22.223 43.010 1.00 26.02 409 ALA A N 1
ATOM 3213 C CA . ALA A 1 409 ? 70.875 -22.610 41.609 1.00 27.32 409 ALA A CA 1
ATOM 3214 C C . ALA A 1 409 ? 70.990 -21.398 40.686 1.00 28.13 409 ALA A C 1
ATOM 3215 O O . ALA A 1 409 ? 71.511 -21.503 39.576 1.00 29.50 409 ALA A O 1
ATOM 3217 N N . GLU A 1 410 ? 70.505 -20.251 41.154 1.00 35.40 410 GLU A N 1
ATOM 3218 C CA . GLU A 1 410 ? 70.562 -19.013 40.381 1.00 34.42 410 GLU A CA 1
ATOM 3219 C C . GLU A 1 410 ? 71.987 -18.487 40.224 1.00 30.32 410 GLU A C 1
ATOM 3220 O O . GLU A 1 410 ? 72.349 -17.962 39.171 1.00 28.52 410 GLU A O 1
ATOM 3226 N N . LEU A 1 411 ? 72.788 -18.625 41.276 1.00 29.39 411 LEU A N 1
ATOM 3227 C CA . LEU A 1 411 ? 74.125 -18.037 41.309 1.00 27.40 411 LEU A CA 1
ATOM 3228 C C . LEU A 1 411 ? 75.215 -19.002 40.843 1.00 25.61 411 LEU A C 1
ATOM 3229 O O . LEU A 1 411 ? 76.309 -18.578 40.464 1.00 23.95 411 LEU A O 1
ATOM 3234 N N . LYS A 1 412 ? 74.907 -20.296 40.874 1.00 25.66 412 LYS A N 1
ATOM 3235 C CA . LYS A 1 412 ? 75.850 -21.340 40.467 1.00 26.97 412 LYS A CA 1
ATOM 3236 C C . LYS A 1 412 ? 76.486 -21.152 39.074 1.00 25.16 412 LYS A C 1
ATOM 3237 O O . LYS A 1 412 ? 77.684 -21.399 38.919 1.00 24.41 412 LYS A O 1
ATOM 3243 N N . PRO A 1 413 ? 75.704 -20.723 38.058 1.00 24.23 413 PRO A N 1
ATOM 3244 C CA . PRO A 1 413 ? 76.348 -20.543 36.748 1.00 22.67 413 PRO A CA 1
ATOM 3245 C C . PRO A 1 413 ? 77.425 -19.455 36.720 1.00 21.63 413 PRO A C 1
ATOM 3246 O O . PRO A 1 413 ? 78.197 -19.397 35.762 1.00 21.31 413 PRO A O 1
ATOM 3250 N N . PHE A 1 414 ? 77.475 -18.609 37.745 1.00 20.01 414 PHE A N 1
ATOM 3251 C CA . PHE A 1 414 ? 78.488 -17.559 37.810 1.00 20.00 414 PHE A CA 1
ATOM 3252 C C . PHE A 1 414 ? 79.767 -18.063 38.479 1.00 18.83 414 PHE A C 1
ATOM 3253 O O . PHE A 1 414 ? 80.791 -17.377 38.484 1.00 17.84 414 PHE A O 1
ATOM 3261 N N . GLY A 1 415 ? 79.697 -19.263 39.047 1.00 19.41 415 GLY A N 1
ATOM 3262 C CA . GLY A 1 415 ? 80.870 -19.923 39.593 1.00 20.27 415 GLY A CA 1
ATOM 3263 C C . GLY A 1 415 ? 81.210 -19.537 41.018 1.00 20.89 415 GLY A C 1
ATOM 3264 O O . GLY A 1 415 ? 80.887 -20.261 41.962 1.00 21.60 415 GLY A O 1
ATOM 3265 N N . GLY A 1 416 ? 81.873 -18.396 41.175 1.00 18.84 416 GLY A N 1
ATOM 3266 C CA . GLY A 1 416 ? 82.307 -17.948 42.484 1.00 18.42 416 GLY A CA 1
ATOM 3267 C C . GLY A 1 416 ? 83.040 -16.621 42.446 1.00 17.70 416 GLY A C 1
ATOM 3268 O O . GLY A 1 416 ? 83.178 -15.998 41.391 1.00 15.47 416 GLY A O 1
ATOM 3269 N N . ILE A 1 417 ? 83.512 -16.188 43.610 1.00 18.06 417 ILE A N 1
ATOM 3270 C CA . ILE A 1 417 ? 84.155 -14.888 43.748 1.00 16.91 417 ILE A CA 1
ATOM 3271 C C . ILE A 1 417 ? 85.408 -14.969 44.615 1.00 17.30 417 ILE A C 1
ATOM 3272 O O . ILE A 1 417 ? 85.391 -15.570 45.687 1.00 18.57 417 ILE A O 1
ATOM 3277 N N . ARG A 1 418 ? 86.495 -14.368 44.145 1.00 17.09 418 ARG A N 1
ATOM 3278 C CA . ARG A 1 418 ? 87.648 -14.111 44.998 1.00 17.83 418 ARG A CA 1
ATOM 3279 C C . ARG A 1 418 ? 88.240 -12.752 44.648 1.00 18.40 418 ARG A C 1
ATOM 3280 O O . ARG A 1 418 ? 88.337 -12.385 43.476 1.00 18.38 418 ARG A O 1
ATOM 3288 N N . ILE A 1 419 ? 88.603 -11.993 45.674 1.00 18.06 419 ILE A N 1
ATOM 3289 C CA . ILE A 1 419 ? 89.244 -10.701 45.485 1.00 18.66 419 ILE A CA 1
ATOM 3290 C C . ILE A 1 419 ? 90.484 -10.637 46.368 1.00 18.79 419 ILE A C 1
ATOM 3291 O O . ILE A 1 419 ? 90.395 -10.790 47.587 1.00 18.92 419 ILE A O 1
ATOM 3296 N N . GLU A 1 420 ? 91.639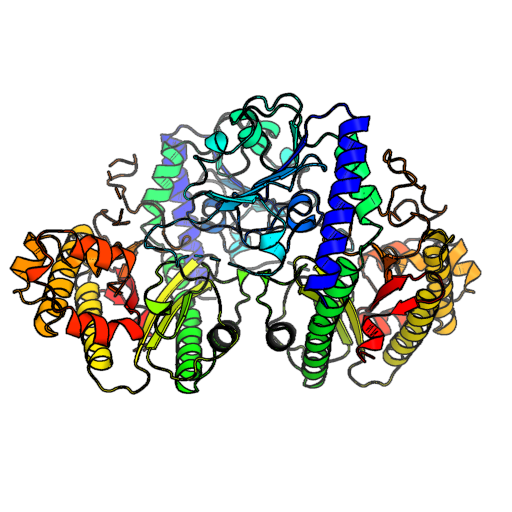 -10.423 45.746 1.00 17.65 420 GLU A N 1
ATOM 3297 C CA . GLU A 1 420 ? 92.912 -10.535 46.447 1.00 16.75 420 GLU A CA 1
ATOM 3298 C C . GLU A 1 420 ? 93.828 -9.340 46.203 1.00 16.18 420 GLU A C 1
ATOM 3299 O O . GLU A 1 420 ? 94.070 -8.954 45.061 1.00 16.40 420 GLU A O 1
ATOM 3305 N N . ASP A 1 421 ? 94.337 -8.767 47.288 1.00 17.35 421 ASP A N 1
ATOM 3306 C CA . ASP A 1 421 ? 95.324 -7.694 47.213 1.00 17.91 421 ASP A CA 1
ATOM 3307 C C . ASP A 1 421 ? 96.612 -8.103 47.919 1.00 17.97 421 ASP A C 1
ATOM 3308 O O . ASP A 1 421 ? 96.623 -9.049 48.706 1.00 17.75 421 ASP A O 1
ATOM 3313 N N . ASN A 1 422 ? 97.698 -7.393 47.627 1.00 17.61 422 ASN A N 1
ATOM 3314 C CA . ASN A 1 422 ? 98.944 -7.559 48.365 1.00 15.77 422 ASN A CA 1
ATOM 3315 C C . ASN A 1 422 ? 99.232 -6.295 49.165 1.00 16.52 422 ASN A C 1
ATOM 3316 O O . ASN A 1 422 ? 99.345 -5.208 48.599 1.00 15.04 422 ASN A O 1
ATOM 3321 N N . ILE A 1 423 ? 99.349 -6.437 50.482 1.00 17.88 423 ILE A N 1
ATOM 3322 C CA . ILE A 1 423 ? 99.463 -5.282 51.362 1.00 17.91 423 ILE A CA 1
ATOM 3323 C C . ILE A 1 423 ? 100.743 -5.309 52.191 1.00 19.00 423 ILE A C 1
ATOM 3324 O O . ILE A 1 423 ? 101.057 -6.309 52.838 1.00 18.50 423 ILE A O 1
ATOM 3329 N N . ILE A 1 424 ? 101.481 -4.205 52.160 1.00 18.60 424 ILE A N 1
ATOM 3330 C CA . ILE A 1 424 ? 102.626 -4.025 53.039 1.00 20.08 424 ILE A CA 1
ATOM 3331 C C . ILE A 1 424 ? 102.162 -3.406 54.349 1.00 22.11 424 ILE A C 1
ATOM 3332 O O . ILE A 1 424 ? 101.466 -2.392 54.349 1.00 21.58 424 ILE A O 1
ATOM 3337 N N . VAL A 1 425 ? 102.542 -4.017 55.464 1.00 23.34 425 VAL A N 1
ATOM 3338 C CA . VAL A 1 425 ? 102.220 -3.459 56.768 1.00 25.10 425 VAL A CA 1
ATOM 3339 C C . VAL A 1 425 ? 103.363 -2.587 57.272 1.00 27.61 425 VAL A C 1
ATOM 3340 O O . VAL A 1 425 ? 104.473 -3.070 57.496 1.00 29.24 425 VAL A O 1
ATOM 3344 N N . HIS A 1 426 ? 103.090 -1.298 57.437 1.00 28.25 426 HIS A N 1
ATOM 3345 C CA . HIS A 1 426 ? 104.065 -0.385 58.015 1.00 30.67 426 HIS A CA 1
ATOM 3346 C C . HIS A 1 426 ? 103.733 -0.142 59.483 1.00 34.26 426 HIS A C 1
ATOM 3347 O O . HIS A 1 426 ? 102.730 -0.643 59.989 1.00 33.95 426 HIS A O 1
ATOM 3354 N N . GLU A 1 427 ? 104.580 0.625 60.161 1.00 37.17 427 GLU A N 1
ATOM 3355 C CA . GLU A 1 427 ? 104.422 0.868 61.591 1.00 42.43 427 GLU A CA 1
ATOM 3356 C C . GLU A 1 427 ? 103.141 1.632 61.915 1.00 41.24 427 GLU A C 1
ATOM 3357 O O . GLU A 1 427 ? 102.431 1.291 62.860 1.00 41.80 427 GLU A O 1
ATOM 3363 N N . ASP A 1 428 ? 102.846 2.662 61.127 1.00 39.98 428 ASP A N 1
ATOM 3364 C CA . ASP A 1 428 ? 101.690 3.508 61.400 1.00 42.04 428 ASP A CA 1
ATOM 3365 C C . ASP A 1 428 ? 100.792 3.694 60.180 1.00 38.98 428 ASP A C 1
ATOM 3366 O O . ASP A 1 428 ? 99.992 4.629 60.127 1.00 40.81 428 ASP A O 1
ATOM 3371 N N . SER A 1 429 ? 100.922 2.800 59.204 1.00 34.05 429 SER A N 1
ATOM 3372 C CA . SER A 1 429 ? 100.079 2.847 58.015 1.00 31.45 429 SER A CA 1
ATOM 3373 C C . SER A 1 429 ? 100.063 1.514 57.279 1.00 30.14 429 SER A C 1
ATOM 3374 O O . SER A 1 429 ? 100.872 0.628 57.553 1.00 30.19 429 SER A O 1
ATOM 3377 N N . LEU A 1 430 ? 99.131 1.384 56.342 1.00 29.14 430 LEU A N 1
ATOM 3378 C CA . LEU A 1 430 ? 99.067 0.220 55.473 1.00 28.25 430 LEU A CA 1
ATOM 3379 C C . LEU A 1 430 ? 99.290 0.639 54.027 1.00 26.97 430 LEU A C 1
ATOM 3380 O O . LEU A 1 430 ? 98.816 1.692 53.598 1.00 27.97 430 LEU A O 1
ATOM 3385 N N . GLU A 1 431 ? 100.020 -0.181 53.282 1.00 24.22 431 GLU A N 1
ATOM 3386 C CA . GLU A 1 431 ? 100.249 0.083 51.870 1.00 22.79 431 GLU A CA 1
ATOM 3387 C C . GLU A 1 431 ? 99.651 -1.030 51.014 1.00 21.60 431 GLU A C 1
ATOM 3388 O O . GLU A 1 431 ? 100.315 -2.024 50.718 1.00 20.59 431 GLU A O 1
ATOM 3394 N N . ASN A 1 432 ? 98.386 -0.867 50.636 1.00 20.98 432 ASN A N 1
ATOM 3395 C CA . ASN A 1 432 ? 97.758 -1.784 49.695 1.00 20.94 432 ASN A CA 1
ATOM 3396 C C . ASN A 1 432 ? 98.300 -1.492 48.304 1.00 21.39 432 ASN A C 1
ATOM 3397 O O . ASN A 1 432 ? 97.763 -0.647 47.590 1.00 22.72 432 ASN A O 1
ATOM 3402 N N . MET A 1 433 ? 99.375 -2.184 47.936 1.00 19.67 433 MET A N 1
ATOM 3403 C CA . MET A 1 433 ? 100.055 -1.947 46.665 1.00 20.12 433 MET A CA 1
ATOM 3404 C C . MET A 1 433 ? 99.103 -2.068 45.481 1.00 20.50 433 MET A C 1
ATOM 3405 O O . MET A 1 433 ? 99.140 -1.261 44.553 1.00 21.74 433 MET A O 1
ATOM 3410 N N . THR A 1 434 ? 98.245 -3.080 45.534 1.00 18.00 434 THR A N 1
ATOM 3411 C CA . THR A 1 434 ? 97.364 -3.413 44.426 1.00 18.51 434 THR A CA 1
ATOM 3412 C C . THR A 1 434 ? 96.328 -2.322 44.164 1.00 19.55 434 THR A C 1
ATOM 3413 O O . THR A 1 434 ? 96.108 -1.932 43.019 1.00 20.91 434 THR A O 1
ATOM 3417 N N . ARG A 1 435 ? 95.701 -1.826 45.224 1.00 18.46 435 ARG A N 1
ATOM 3418 C CA . ARG A 1 435 ? 94.647 -0.831 45.065 1.00 22.24 435 ARG A CA 1
ATOM 3419 C C . ARG A 1 435 ? 95.210 0.584 44.952 1.00 25.14 435 ARG A C 1
ATOM 3420 O O . ARG A 1 435 ? 94.540 1.481 44.441 1.00 27.57 435 ARG A O 1
ATOM 3428 N N . GLU A 1 436 ? 96.443 0.784 45.410 1.00 25.16 436 GLU A N 1
ATOM 3429 C CA . GLU A 1 436 ? 97.112 2.069 45.215 1.00 26.87 436 GLU A CA 1
ATOM 3430 C C . GLU A 1 436 ? 97.544 2.220 43.758 1.00 26.36 436 GLU A C 1
ATOM 3431 O O . GLU A 1 436 ? 97.819 3.325 43.292 1.00 29.11 436 GLU A O 1
ATOM 3437 N N . LEU A 1 437 ? 97.592 1.099 43.043 1.00 23.58 437 LEU A N 1
ATOM 3438 C CA . LEU A 1 437 ? 97.829 1.104 41.603 1.00 25.88 437 LEU A CA 1
ATOM 3439 C C . LEU A 1 437 ? 96.509 1.224 40.842 1.00 27.03 437 LEU A C 1
ATOM 3440 O O . LEU A 1 437 ? 96.463 1.053 39.621 1.00 28.57 437 LEU A O 1
ATOM 3445 N N . GLU A 1 438 ? 95.442 1.502 41.587 1.00 25.92 438 GLU A N 1
ATOM 3446 C CA . GLU A 1 438 ? 94.119 1.776 41.029 1.00 27.01 438 GLU A CA 1
ATOM 3447 C C . GLU A 1 438 ? 93.550 0.608 40.229 1.00 26.39 438 GLU A C 1
ATOM 3448 O O . GLU A 1 438 ? 93.004 0.794 39.143 1.00 27.70 438 GLU A O 1
ATOM 3454 N N . LEU A 1 439 ? 93.681 -0.596 40.774 1.00 24.50 439 LEU A N 1
ATOM 3455 C CA . LEU A 1 439 ? 92.971 -1.748 40.234 1.00 24.37 439 LEU A CA 1
ATOM 3456 C C . LEU A 1 439 ? 91.692 -1.945 41.038 1.00 23.74 439 LEU A C 1
ATOM 3457 O O . LEU A 1 439 ? 91.730 -2.440 42.166 1.00 21.44 439 LEU A O 1
ATOM 3462 N N . ASP A 1 440 ? 90.566 -1.538 40.458 1.00 26.94 440 ASP A N 1
ATOM 3463 C CA . ASP A 1 440 ? 89.275 -1.591 41.138 1.00 27.73 440 ASP A CA 1
ATOM 3464 C C . ASP A 1 440 ? 88.893 -3.014 41.529 1.00 25.75 440 ASP A C 1
ATOM 3465 O O . ASP A 1 440 ? 88.125 -3.223 42.469 1.00 24.95 440 ASP A O 1
ATOM 3471 N N . LYS B 1 3 ? 88.700 -40.877 11.160 1.00 40.63 3 LYS B N 1
ATOM 3472 C CA . LYS B 1 3 ? 89.714 -41.839 10.742 1.00 39.06 3 LYS B CA 1
ATOM 3473 C C . LYS B 1 3 ? 90.623 -42.217 11.907 1.00 36.69 3 LYS B C 1
ATOM 3474 O O . LYS B 1 3 ? 91.091 -43.352 11.998 1.00 36.72 3 LYS B O 1
ATOM 3480 N N . LEU B 1 4 ? 90.862 -41.257 12.796 1.00 34.11 4 LEU B N 1
ATOM 3481 C CA . LEU B 1 4 ? 91.766 -41.449 13.926 1.00 31.19 4 LEU B CA 1
ATOM 3482 C C . LEU B 1 4 ? 91.320 -42.604 14.824 1.00 29.12 4 LEU B C 1
ATOM 3483 O O . LEU B 1 4 ? 92.141 -43.397 15.283 1.00 27.22 4 LEU B O 1
ATOM 3488 N N . ALA B 1 5 ? 90.015 -42.698 15.061 1.00 28.95 5 ALA B N 1
ATOM 3489 C CA . ALA B 1 5 ? 89.464 -43.774 15.878 1.00 28.17 5 ALA B CA 1
ATOM 3490 C C . ALA B 1 5 ? 89.684 -45.129 15.213 1.00 28.45 5 ALA B C 1
ATOM 3491 O O . ALA B 1 5 ? 89.972 -46.118 15.885 1.00 29.43 5 ALA B O 1
ATOM 3493 N N . VAL B 1 6 ? 89.548 -45.166 13.891 1.00 29.03 6 VAL B N 1
ATOM 3494 C CA . VAL B 1 6 ? 89.772 -46.391 13.132 1.00 30.89 6 VAL B CA 1
ATOM 3495 C C . VAL B 1 6 ? 91.239 -46.809 13.199 1.00 29.24 6 VAL B C 1
ATOM 3496 O O . VAL B 1 6 ? 91.554 -47.975 13.443 1.00 26.39 6 VAL B O 1
ATOM 3500 N N . LEU B 1 7 ? 92.131 -45.845 12.994 1.00 24.13 7 LEU B N 1
ATOM 3501 C CA . LEU B 1 7 ? 93.568 -46.102 13.009 1.00 24.47 7 LEU B CA 1
ATOM 3502 C C . LEU B 1 7 ? 94.054 -46.547 14.384 1.00 22.94 7 LEU B C 1
ATOM 3503 O O . LEU B 1 7 ? 94.995 -47.332 14.492 1.00 22.14 7 LEU B O 1
ATOM 3508 N N . TYR B 1 8 ? 93.411 -46.043 15.432 1.00 23.23 8 TYR B N 1
ATOM 3509 C CA . TYR B 1 8 ? 93.847 -46.324 16.794 1.00 22.48 8 TYR B CA 1
ATOM 3510 C C . TYR B 1 8 ? 93.645 -47.789 17.170 1.00 23.84 8 TYR B C 1
ATOM 3511 O O . TYR B 1 8 ? 94.360 -48.323 18.018 1.00 24.10 8 TYR B O 1
ATOM 3520 N N . ALA B 1 9 ? 92.670 -48.434 16.538 1.00 24.72 9 ALA B N 1
ATOM 3521 C CA . ALA B 1 9 ? 92.423 -49.854 16.765 1.00 26.89 9 ALA B CA 1
ATOM 3522 C C . ALA B 1 9 ? 93.633 -50.677 16.339 1.00 27.36 9 ALA B C 1
ATOM 3523 O O . ALA B 1 9 ? 94.031 -51.621 17.020 1.00 27.68 9 ALA B O 1
ATOM 3525 N N . GLU B 1 10 ? 94.214 -50.302 15.205 1.00 27.01 10 GLU B N 1
ATOM 3526 C CA . GLU B 1 10 ? 95.390 -50.977 14.678 1.00 29.51 10 GLU B CA 1
ATOM 3527 C C . GLU B 1 10 ? 96.621 -50.641 15.517 1.00 27.56 10 GLU B C 1
ATOM 3528 O O . GLU B 1 10 ? 97.524 -51.463 15.672 1.00 28.26 10 GLU B O 1
ATOM 3534 N N . HIS B 1 11 ? 96.641 -49.428 16.059 1.00 24.97 11 HIS B N 1
ATOM 3535 C CA . HIS B 1 11 ? 97.725 -48.978 16.925 1.00 23.61 11 HIS B CA 1
ATOM 3536 C C . HIS B 1 11 ? 97.835 -49.851 18.174 1.00 25.11 11 HIS B C 1
ATOM 3537 O O . HIS B 1 11 ? 98.922 -50.314 18.525 1.00 25.64 11 HIS B O 1
ATOM 3544 N N . ILE B 1 12 ? 96.702 -50.072 18.837 1.00 25.13 12 ILE B N 1
ATOM 3545 C CA . ILE B 1 12 ? 96.652 -50.912 20.031 1.00 25.37 12 ILE B CA 1
ATOM 3546 C C . ILE B 1 12 ? 97.054 -52.352 19.714 1.00 26.67 12 ILE B C 1
ATOM 3547 O O . ILE B 1 12 ? 97.815 -52.972 20.458 1.00 28.45 12 ILE B O 1
ATOM 3552 N N . ALA B 1 13 ? 96.545 -52.872 18.600 1.00 25.71 13 ALA B N 1
ATOM 3553 C CA . ALA B 1 13 ? 96.877 -54.223 18.158 1.00 27.68 13 ALA B CA 1
ATOM 3554 C C . ALA B 1 13 ? 98.381 -54.388 17.938 1.00 27.38 13 ALA B C 1
ATOM 3555 O O . ALA B 1 13 ? 98.945 -55.448 18.208 1.00 30.35 13 ALA B O 1
ATOM 3557 N N . THR B 1 14 ? 99.025 -53.333 17.453 1.00 24.96 14 THR B N 1
ATOM 3558 C CA . THR B 1 14 ? 100.462 -53.365 17.206 1.00 25.32 14 THR B CA 1
ATOM 3559 C C . THR B 1 14 ? 101.244 -53.384 18.518 1.00 24.53 14 THR B C 1
ATOM 3560 O O . THR B 1 14 ? 102.186 -54.159 18.677 1.00 22.54 14 THR B O 1
ATOM 3564 N N . LEU B 1 15 ? 100.842 -52.537 19.460 1.00 22.81 15 LEU B N 1
ATOM 3565 C CA . LEU B 1 15 ? 101.522 -52.451 20.747 1.00 24.18 15 LEU B CA 1
ATOM 3566 C C . LEU B 1 15 ? 101.346 -53.732 21.555 1.00 25.54 15 LEU B C 1
ATOM 3567 O O . LEU B 1 15 ? 102.237 -54.126 22.309 1.00 25.07 15 LEU B O 1
ATOM 3572 N N . GLN B 1 16 ? 100.190 -54.371 21.400 1.00 26.47 16 GLN B N 1
ATOM 3573 C CA . GLN B 1 16 ? 99.934 -55.652 22.046 1.00 28.97 16 GLN B CA 1
ATOM 3574 C C . GLN B 1 16 ? 100.904 -56.715 21.546 1.00 30.02 16 GLN B C 1
ATOM 3575 O O . GLN B 1 16 ? 101.486 -57.455 22.335 1.00 31.13 16 GLN B O 1
ATOM 3581 N N . LYS B 1 17 ? 101.077 -56.775 20.229 1.00 30.31 17 LYS B N 1
ATOM 3582 C CA . LYS B 1 17 ? 101.938 -57.778 19.611 1.00 32.89 17 LYS B CA 1
ATOM 3583 C C . LYS B 1 17 ? 103.403 -57.553 19.987 1.00 31.74 17 LYS B C 1
ATOM 3584 O O . LYS B 1 17 ? 104.144 -58.515 20.222 1.00 29.54 17 LYS B O 1
ATOM 3590 N N . ARG B 1 18 ? 103.816 -56.290 20.048 1.00 29.53 18 ARG B N 1
ATOM 3591 C CA . ARG B 1 18 ? 105.162 -55.960 20.486 1.00 28.79 18 ARG B CA 1
ATOM 3592 C C . ARG B 1 18 ? 105.372 -56.398 21.929 1.00 29.22 18 ARG B C 1
ATOM 3593 O O . ARG B 1 18 ? 106.436 -56.904 22.283 1.00 29.00 18 ARG B O 1
ATOM 3601 N N . THR B 1 19 ? 104.349 -56.206 22.755 1.00 29.53 19 THR B N 1
ATOM 3602 C CA . THR B 1 19 ? 104.421 -56.579 24.162 1.00 31.01 19 THR B CA 1
ATOM 3603 C C . THR B 1 19 ? 104.484 -58.096 24.329 1.00 32.77 19 THR B C 1
ATOM 3604 O O . THR B 1 19 ? 105.236 -58.600 25.163 1.00 34.24 19 THR B O 1
ATOM 3608 N N . ARG B 1 20 ? 103.701 -58.819 23.533 1.00 33.58 20 ARG B N 1
ATOM 3609 C CA . ARG B 1 20 ? 103.712 -60.280 23.571 1.00 36.11 20 ARG B CA 1
ATOM 3610 C C . ARG B 1 20 ? 105.100 -60.828 23.268 1.00 36.15 20 ARG B C 1
ATOM 3611 O O . ARG B 1 20 ? 105.565 -61.764 23.917 1.00 36.75 20 ARG B O 1
ATOM 3619 N N . GLU B 1 21 ? 105.755 -60.234 22.277 1.00 34.85 21 GLU B N 1
ATOM 3620 C CA . GLU B 1 21 ? 107.064 -60.694 21.837 1.00 37.06 21 GLU B CA 1
ATOM 3621 C C . GLU B 1 21 ? 108.137 -60.481 22.902 1.00 36.83 21 GLU B C 1
ATOM 3622 O O . GLU B 1 21 ? 108.989 -61.344 23.113 1.00 38.64 21 GLU B O 1
ATOM 3628 N N . ILE B 1 22 ? 108.090 -59.338 23.581 1.00 34.49 22 ILE B N 1
ATOM 3629 C CA . ILE B 1 22 ? 109.158 -58.981 24.507 1.00 35.13 22 ILE B CA 1
ATOM 3630 C C . ILE B 1 22 ? 109.023 -59.675 25.867 1.00 37.15 22 ILE B C 1
ATOM 3631 O O . ILE B 1 22 ? 110.031 -60.023 26.483 1.00 37.58 22 ILE B O 1
ATOM 3636 N N . ILE B 1 23 ? 107.797 -59.901 26.332 1.00 36.73 23 ILE B N 1
ATOM 3637 C CA . ILE B 1 23 ? 107.616 -60.559 27.624 1.00 40.49 23 ILE B CA 1
ATOM 3638 C C . ILE B 1 23 ? 107.834 -62.066 27.506 1.00 44.29 23 ILE B C 1
ATOM 3639 O O . ILE B 1 23 ? 108.170 -62.730 28.486 1.00 46.73 23 ILE B O 1
ATOM 3644 N N . GLU B 1 24 ? 107.647 -62.599 26.303 1.00 44.87 24 GLU B N 1
ATOM 3645 C CA . GLU B 1 24 ? 107.908 -64.010 26.048 1.00 49.38 24 GLU B CA 1
ATOM 3646 C C . GLU B 1 24 ? 109.410 -64.246 25.958 1.00 50.71 24 GLU B C 1
ATOM 3647 O O . GLU B 1 24 ? 109.932 -65.233 26.477 1.00 54.39 24 GLU B O 1
ATOM 3653 N N . ARG B 1 25 ? 110.098 -63.319 25.302 1.00 48.31 25 ARG B N 1
ATOM 3654 C CA . ARG B 1 25 ? 111.538 -63.414 25.103 1.00 50.02 25 ARG B CA 1
ATOM 3655 C C . ARG B 1 25 ? 112.303 -63.216 26.409 1.00 50.49 25 ARG B C 1
ATOM 3656 O O . ARG B 1 25 ? 113.354 -63.820 26.621 1.00 53.07 25 ARG B O 1
ATOM 3664 N N . GLU B 1 26 ? 111.766 -62.372 27.285 1.00 48.75 26 GLU B N 1
ATOM 3665 C CA . GLU B 1 26 ? 112.444 -62.031 28.531 1.00 49.62 26 GLU B CA 1
ATOM 3666 C C . GLU B 1 26 ? 111.826 -62.725 29.742 1.00 50.54 26 GLU B C 1
ATOM 3667 O O . GLU B 1 26 ? 112.171 -62.411 30.882 1.00 51.56 26 GLU B O 1
ATOM 3673 N N . ASN B 1 27 ? 110.918 -63.663 29.483 1.00 51.05 27 ASN B N 1
ATOM 3674 C CA . ASN B 1 27 ? 110.253 -64.432 30.534 1.00 54.75 27 ASN B CA 1
ATOM 3675 C C . ASN B 1 27 ? 109.564 -63.534 31.561 1.00 54.08 27 ASN B C 1
ATOM 3676 O O . ASN B 1 27 ? 109.807 -63.641 32.763 1.00 55.83 27 ASN B O 1
ATOM 3681 N N . LEU B 1 28 ? 108.704 -62.645 31.074 1.00 36.75 28 LEU B N 1
ATOM 3682 C CA . LEU B 1 28 ? 107.997 -61.703 31.935 1.00 36.37 28 LEU B CA 1
ATOM 3683 C C . LEU B 1 28 ? 106.506 -62.018 31.996 1.00 36.10 28 LEU B C 1
ATOM 3684 O O . LEU B 1 28 ? 105.955 -62.630 31.083 1.00 34.82 28 LEU B O 1
ATOM 3689 N N . ASP B 1 29 ? 105.856 -61.594 33.076 1.00 36.97 29 ASP B N 1
ATOM 3690 C CA . ASP B 1 29 ? 104.415 -61.769 33.213 1.00 38.10 29 ASP B CA 1
ATOM 3691 C C . ASP B 1 29 ? 103.670 -60.601 32.579 1.00 36.95 29 ASP B C 1
ATOM 3692 O O . ASP B 1 29 ? 102.522 -60.739 32.154 1.00 37.10 29 ASP B O 1
ATOM 3697 N N . GLY B 1 30 ? 104.332 -59.451 32.516 1.00 36.34 30 GLY B N 1
ATOM 3698 C CA . GLY B 1 30 ? 103.740 -58.261 31.936 1.00 34.39 30 GLY B CA 1
ATOM 3699 C C . GLY B 1 30 ? 104.616 -57.036 32.108 1.00 33.76 30 GLY B C 1
ATOM 3700 O O . GLY B 1 30 ? 105.676 -57.101 32.731 1.00 34.17 30 GLY B O 1
ATOM 3701 N N . VAL B 1 31 ? 104.173 -55.916 31.548 1.00 32.82 31 VAL B N 1
ATOM 3702 C CA . VAL B 1 31 ? 104.917 -54.666 31.638 1.00 31.47 31 VAL B CA 1
ATOM 3703 C C . VAL B 1 31 ? 104.044 -53.565 32.236 1.00 30.86 31 VAL B C 1
ATOM 3704 O O . VAL B 1 31 ? 102.875 -53.424 31.875 1.00 30.86 31 VAL B O 1
ATOM 3708 N N . VAL B 1 32 ? 104.615 -52.792 33.154 1.00 29.71 32 VAL B N 1
ATOM 3709 C CA . VAL B 1 32 ? 103.886 -51.707 33.799 1.00 29.38 32 VAL B CA 1
ATOM 3710 C C . VAL B 1 32 ? 104.450 -50.346 33.401 1.00 29.24 32 VAL B C 1
ATOM 3711 O O . VAL B 1 32 ? 105.623 -50.055 33.637 1.00 29.24 32 VAL B O 1
ATOM 3715 N N . PHE B 1 33 ? 103.605 -49.517 32.796 1.00 28.41 33 PHE B N 1
ATOM 3716 C CA . PHE B 1 33 ? 104.011 -48.186 32.358 1.00 26.65 33 PHE B CA 1
ATOM 3717 C C . PHE B 1 33 ? 103.451 -47.108 33.284 1.00 27.70 33 PHE B C 1
ATOM 3718 O O . PHE B 1 33 ? 102.236 -46.933 33.384 1.00 29.01 33 PHE B O 1
ATOM 3726 N N . HIS B 1 34 ? 104.344 -46.387 33.955 1.00 25.32 34 HIS B N 1
ATOM 3727 C CA . HIS B 1 34 ? 103.949 -45.345 34.897 1.00 23.67 34 HIS B CA 1
ATOM 3728 C C . HIS B 1 34 ? 104.020 -43.970 34.239 1.00 22.50 34 HIS B C 1
ATOM 3729 O O . HIS B 1 34 ? 105.083 -43.557 33.777 1.00 21.51 34 HIS B O 1
ATOM 3736 N N . SER B 1 35 ? 102.892 -43.264 34.199 1.00 21.77 35 SER B N 1
ATOM 3737 C CA . SER B 1 35 ? 102.833 -41.952 33.556 1.00 21.39 35 SER B CA 1
ATOM 3738 C C . SER B 1 35 ? 103.784 -40.962 34.221 1.00 21.32 35 SER B C 1
ATOM 3739 O O . SER B 1 35 ? 104.343 -40.087 33.561 1.00 20.52 35 SER B O 1
ATOM 3742 N N . GLY B 1 36 ? 103.964 -41.110 35.530 1.00 20.98 36 GLY B N 1
ATOM 3743 C CA . GLY B 1 36 ? 104.868 -40.255 36.275 1.00 21.61 36 GLY B CA 1
ATOM 3744 C C . GLY B 1 36 ? 104.177 -39.514 37.402 1.00 24.07 36 GLY B C 1
ATOM 3745 O O . GLY B 1 36 ? 103.069 -39.868 37.804 1.00 25.58 36 GLY B O 1
ATOM 3746 N N . GLN B 1 37 ? 104.841 -38.485 37.921 1.00 24.42 37 GLN B N 1
ATOM 3747 C CA . GLN B 1 37 ? 104.285 -37.673 38.998 1.00 26.43 37 GLN B CA 1
ATOM 3748 C C . GLN B 1 37 ? 104.613 -36.200 38.785 1.00 24.61 37 GLN B C 1
ATOM 3749 O O . GLN B 1 37 ? 105.440 -35.855 37.942 1.00 23.01 37 GLN B O 1
ATOM 3755 N N . ALA B 1 38 ? 103.960 -35.333 39.551 1.00 24.94 38 ALA B N 1
ATOM 3756 C CA . ALA B 1 38 ? 104.286 -33.914 39.527 1.00 24.66 38 ALA B CA 1
ATOM 3757 C C . ALA B 1 38 ? 105.459 -33.643 40.463 1.00 23.42 38 ALA B C 1
ATOM 3758 O O . ALA B 1 38 ? 105.513 -34.174 41.572 1.00 25.07 38 ALA B O 1
ATOM 3760 N N . LYS B 1 39 ? 106.401 -32.825 40.007 1.00 21.51 39 LYS B N 1
ATOM 3761 C CA . LYS B 1 39 ? 107.572 -32.495 40.807 1.00 22.73 39 LYS B CA 1
ATOM 3762 C C . LYS B 1 39 ? 107.354 -31.190 41.570 1.00 22.38 39 LYS B C 1
ATOM 3763 O O . LYS B 1 39 ? 106.983 -30.175 40.984 1.00 20.93 39 LYS B O 1
ATOM 3769 N N . ARG B 1 40 ? 107.582 -31.230 42.880 1.00 23.29 40 ARG B N 1
ATOM 3770 C CA . ARG B 1 40 ? 107.400 -30.060 43.733 1.00 23.87 40 ARG B CA 1
ATOM 3771 C C . ARG B 1 40 ? 108.684 -29.241 43.826 1.00 21.11 40 ARG B C 1
ATOM 3772 O O . ARG B 1 40 ? 109.775 -29.796 43.944 1.00 21.37 40 ARG B O 1
ATOM 3780 N N . GLN B 1 41 ? 108.549 -27.920 43.769 1.00 19.62 41 GLN B N 1
ATOM 3781 C CA . GLN B 1 41 ? 109.702 -27.029 43.853 1.00 19.56 41 GLN B CA 1
ATOM 3782 C C . GLN B 1 41 ? 110.266 -26.993 45.272 1.00 19.59 41 GLN B C 1
ATOM 3783 O O . GLN B 1 41 ? 109.520 -27.075 46.249 1.00 19.79 41 GLN B O 1
ATOM 3789 N N . PHE B 1 42 ? 111.588 -26.868 45.367 1.00 19.29 42 PHE B N 1
ATOM 3790 C CA . PHE B 1 42 ? 112.309 -26.922 46.639 1.00 19.10 42 PHE B CA 1
ATOM 3791 C C . PHE B 1 42 ? 111.793 -25.901 47.655 1.00 18.74 42 PHE B C 1
ATOM 3792 O O . PHE B 1 42 ? 111.671 -24.714 47.347 1.00 18.09 42 PHE B O 1
ATOM 3800 N N . LEU B 1 43 ? 111.482 -26.389 48.857 1.00 19.21 43 LEU B N 1
ATOM 3801 C CA . LEU B 1 43 ? 110.986 -25.574 49.972 1.00 19.71 43 LEU B CA 1
ATOM 3802 C C . LEU B 1 43 ? 109.673 -24.859 49.664 1.00 18.62 43 LEU B C 1
ATOM 3803 O O . LEU B 1 43 ? 109.279 -23.945 50.386 1.00 19.56 43 LEU B O 1
ATOM 3808 N N . ASP B 1 44 ? 108.991 -25.282 48.606 1.00 18.74 44 ASP B N 1
ATOM 3809 C CA . ASP B 1 44 ? 107.811 -24.570 48.134 1.00 19.83 44 ASP B CA 1
ATOM 3810 C C . ASP B 1 44 ? 106.621 -25.510 47.964 1.00 19.76 44 ASP B C 1
ATOM 3811 O O . ASP B 1 44 ? 106.757 -26.725 48.109 1.00 19.36 44 ASP B O 1
ATOM 3816 N N . ASP B 1 45 ? 105.457 -24.946 47.654 1.00 20.55 45 ASP B N 1
ATOM 3817 C CA . ASP B 1 45 ? 104.285 -25.759 47.354 1.00 21.20 45 ASP B CA 1
ATOM 3818 C C . ASP B 1 45 ? 103.835 -25.537 45.911 1.00 22.09 45 ASP B C 1
ATOM 3819 O O . ASP B 1 45 ? 102.746 -25.953 45.515 1.00 24.35 45 ASP B O 1
ATOM 3824 N N . MET B 1 46 ? 104.685 -24.871 45.135 1.00 22.49 46 MET B N 1
ATOM 3825 C CA . MET B 1 46 ? 104.495 -24.752 43.695 1.00 22.94 46 MET B CA 1
ATOM 3826 C C . MET B 1 46 ? 105.127 -25.954 43.005 1.00 23.97 46 MET B C 1
ATOM 3827 O O . MET B 1 46 ? 106.092 -26.530 43.509 1.00 23.21 46 MET B O 1
ATOM 3832 N N . TYR B 1 47 ? 104.591 -26.325 41.848 1.00 24.16 47 TYR B N 1
ATOM 3833 C CA . TYR B 1 47 ? 105.058 -27.513 41.148 1.00 25.01 47 TYR B CA 1
ATOM 3834 C C . TYR B 1 47 ? 105.588 -27.196 39.755 1.00 22.34 47 TYR B C 1
ATOM 3835 O O . TYR B 1 47 ? 105.195 -26.207 39.137 1.00 22.37 47 TYR B O 1
ATOM 3844 N N . TYR B 1 48 ? 106.497 -28.039 39.277 1.00 20.23 48 TYR B N 1
ATOM 3845 C CA . TYR B 1 48 ? 106.957 -27.977 37.897 1.00 18.84 48 TYR B CA 1
ATOM 3846 C C . TYR B 1 48 ? 105.826 -28.427 36.983 1.00 19.19 48 TYR B C 1
ATOM 3847 O O . TYR B 1 48 ? 104.938 -29.158 37.418 1.00 21.11 48 TYR B O 1
ATOM 3856 N N . PRO B 1 49 ? 105.844 -27.990 35.715 1.00 19.46 49 PRO B N 1
ATOM 3857 C CA . PRO B 1 49 ? 104.848 -28.516 34.776 1.00 19.26 49 PRO B CA 1
ATOM 3858 C C . PRO B 1 49 ? 105.025 -30.017 34.586 1.00 19.13 49 PRO B C 1
ATOM 3859 O O . PRO B 1 49 ? 106.158 -30.493 34.522 1.00 19.47 49 PRO B O 1
ATOM 3863 N N . PHE B 1 50 ? 103.919 -30.750 34.515 1.00 19.06 50 PHE B N 1
ATOM 3864 C CA . PHE B 1 50 ? 103.975 -32.201 34.388 1.00 19.69 50 PHE B CA 1
ATOM 3865 C C . PHE B 1 50 ? 104.448 -32.627 33.003 1.00 19.04 50 PHE B C 1
ATOM 3866 O O . PHE B 1 50 ? 103.943 -32.147 31.988 1.00 18.74 50 PHE B O 1
ATOM 3874 N N . LYS B 1 51 ? 105.427 -33.525 32.974 1.00 18.48 51 LYS B N 1
ATOM 3875 C CA . LYS B 1 51 ? 105.894 -34.118 31.727 1.00 19.60 51 LYS B CA 1
ATOM 3876 C C . LYS B 1 51 ? 105.701 -35.627 31.776 1.00 19.28 51 LYS B C 1
ATOM 3877 O O . LYS B 1 51 ? 106.334 -36.318 32.575 1.00 18.29 51 LYS B O 1
ATOM 3883 N N . VAL B 1 52 ? 104.824 -36.131 30.915 1.00 19.90 52 VAL B N 1
ATOM 3884 C CA . VAL B 1 52 ? 104.443 -37.540 30.928 1.00 18.75 52 VAL B CA 1
ATOM 3885 C C . VAL B 1 52 ? 105.569 -38.453 30.428 1.00 18.67 52 VAL B C 1
ATOM 3886 O O . VAL B 1 52 ? 106.341 -38.082 29.541 1.00 17.94 52 VAL B O 1
ATOM 3890 N N . ASN B 1 53 ? 105.671 -39.635 31.029 1.00 19.15 53 ASN B N 1
ATOM 3891 C CA . ASN B 1 53 ? 106.561 -40.691 30.554 1.00 20.13 53 ASN B CA 1
ATOM 3892 C C . ASN B 1 53 ? 106.216 -41.081 29.118 1.00 21.13 53 ASN B C 1
ATOM 3893 O O . ASN B 1 53 ? 105.097 -41.519 28.845 1.00 20.96 53 ASN B O 1
ATOM 3898 N N . PRO B 1 54 ? 107.176 -40.910 28.196 1.00 21.54 54 PRO B N 1
ATOM 3899 C CA . PRO B 1 54 ? 106.999 -41.241 26.777 1.00 21.31 54 PRO B CA 1
ATOM 3900 C C . PRO B 1 54 ? 106.525 -42.677 26.559 1.00 22.57 54 PRO B C 1
ATOM 3901 O O . PRO B 1 54 ? 105.724 -42.929 25.658 1.00 23.34 54 PRO B O 1
ATOM 3905 N N . GLN B 1 55 ? 107.012 -43.601 27.382 1.00 21.02 55 GLN B N 1
ATOM 3906 C CA . GLN B 1 55 ? 106.605 -45.000 27.295 1.00 23.19 55 GLN B CA 1
ATOM 3907 C C . GLN B 1 55 ? 105.132 -45.178 27.653 1.00 23.92 55 GLN B C 1
ATOM 3908 O O . GLN B 1 55 ? 104.491 -46.136 27.220 1.00 24.58 55 GLN B O 1
ATOM 3914 N N . PHE B 1 56 ? 104.604 -44.251 28.447 1.00 22.95 56 PHE B N 1
ATOM 3915 C CA . PHE B 1 56 ? 103.200 -44.287 28.838 1.00 22.45 56 PHE B CA 1
ATOM 3916 C C . PHE B 1 56 ? 102.301 -43.734 27.732 1.00 20.60 56 PHE B C 1
ATOM 3917 O O . PHE B 1 56 ? 101.341 -44.386 27.323 1.00 21.08 56 PHE B O 1
ATOM 3925 N N . LYS B 1 57 ? 102.617 -42.535 27.246 1.00 18.50 57 LYS B N 1
ATOM 3926 C CA . LYS B 1 57 ? 101.799 -41.890 26.220 1.00 17.76 57 LYS B CA 1
ATOM 3927 C C . LYS B 1 57 ? 101.946 -42.581 24.868 1.00 19.90 57 LYS B C 1
ATOM 3928 O O . LYS B 1 57 ? 101.271 -42.225 23.904 1.00 19.32 57 LYS B O 1
ATOM 3934 N N . ALA B 1 58 ? 102.825 -43.576 24.805 1.00 23.25 58 ALA B N 1
ATOM 3935 C CA . ALA B 1 58 ? 102.969 -44.396 23.609 1.00 22.90 58 ALA B CA 1
ATOM 3936 C C . ALA B 1 58 ? 101.713 -45.225 23.354 1.00 21.36 58 ALA B C 1
ATOM 3937 O O . ALA B 1 58 ? 101.456 -45.642 22.226 1.00 21.28 58 ALA B O 1
ATOM 3939 N N . TRP B 1 59 ? 100.935 -45.456 24.409 1.00 21.66 59 TRP B N 1
ATOM 3940 C CA . TRP B 1 59 ? 99.719 -46.266 24.322 1.00 23.69 59 TRP B CA 1
ATOM 3941 C C . TRP B 1 59 ? 98.464 -45.433 24.068 1.00 23.86 59 TRP B C 1
ATOM 3942 O O . TRP B 1 59 ? 97.555 -45.866 23.358 1.00 25.00 59 TRP B O 1
ATOM 3953 N N . LEU B 1 60 ? 98.429 -44.244 24.661 1.00 22.68 60 LEU B N 1
ATOM 3954 C CA . LEU B 1 60 ? 97.239 -43.400 24.670 1.00 24.50 60 LEU B CA 1
ATOM 3955 C C . LEU B 1 60 ? 97.551 -41.904 24.619 1.00 23.83 60 LEU B C 1
ATOM 3956 O O . LEU B 1 60 ? 98.665 -41.494 24.932 1.00 24.99 60 LEU B O 1
ATOM 3961 N N . PRO B 1 61 ? 96.566 -41.088 24.201 1.00 22.35 61 PRO B N 1
ATOM 3962 C CA . PRO B 1 61 ? 96.740 -39.632 24.234 1.00 21.63 61 PRO B CA 1
ATOM 3963 C C . PRO B 1 61 ? 96.322 -38.989 25.562 1.00 23.50 61 PRO B C 1
ATOM 3964 O O . PRO B 1 61 ? 95.536 -38.038 25.568 1.00 24.37 61 PRO B O 1
ATOM 3968 N N . VAL B 1 62 ? 96.849 -39.500 26.671 1.00 23.26 62 VAL B N 1
ATOM 3969 C CA . VAL B 1 62 ? 96.684 -38.846 27.967 1.00 23.54 62 VAL B CA 1
ATOM 3970 C C . VAL B 1 62 ? 98.050 -38.384 28.465 1.00 22.94 62 VAL B C 1
ATOM 3971 O O . VAL B 1 62 ? 98.856 -39.188 28.927 1.00 21.86 62 VAL B O 1
ATOM 3975 N N . ILE B 1 63 ? 98.312 -37.086 28.357 1.00 23.23 63 ILE B N 1
ATOM 3976 C CA . ILE B 1 63 ? 99.647 -36.561 28.614 1.00 24.19 63 ILE B CA 1
ATOM 3977 C C . ILE B 1 63 ? 99.673 -35.529 29.736 1.00 24.37 63 ILE B C 1
ATOM 3978 O O . ILE B 1 63 ? 100.733 -35.023 30.089 1.00 24.54 63 ILE B O 1
ATOM 3983 N N . ASP B 1 64 ? 98.509 -35.226 30.300 1.00 25.78 64 ASP B N 1
ATOM 3984 C CA . ASP B 1 64 ? 98.416 -34.223 31.356 1.00 26.78 64 ASP B CA 1
ATOM 3985 C C . ASP B 1 64 ? 97.984 -34.823 32.692 1.00 27.13 64 ASP B C 1
ATOM 3986 O O . ASP B 1 64 ? 97.451 -34.119 33.549 1.00 27.99 64 ASP B O 1
ATOM 3991 N N . ASN B 1 65 ? 98.210 -36.120 32.870 1.00 26.59 65 ASN B N 1
ATOM 3992 C CA . ASN B 1 65 ? 97.736 -36.803 34.068 1.00 27.24 65 ASN B CA 1
ATOM 3993 C C . ASN B 1 65 ? 98.803 -37.681 34.719 1.00 27.62 65 ASN B C 1
ATOM 3994 O O . ASN B 1 65 ? 99.216 -38.693 34.152 1.00 27.54 65 ASN B O 1
ATOM 3999 N N . PRO B 1 66 ? 99.256 -37.287 35.919 1.00 27.59 66 PRO B N 1
ATOM 4000 C CA . PRO B 1 66 ? 100.208 -38.088 36.695 1.00 27.48 66 PRO B CA 1
ATOM 4001 C C . PRO B 1 66 ? 99.525 -39.262 37.390 1.00 27.17 66 PRO B C 1
ATOM 4002 O O . PRO B 1 66 ? 98.302 -39.377 37.322 1.00 27.54 66 PRO B O 1
ATOM 4006 N N . HIS B 1 67 ? 100.313 -40.116 38.038 1.00 27.98 67 HIS B N 1
ATOM 4007 C CA . HIS B 1 67 ? 99.799 -41.240 38.822 1.00 29.87 67 HIS B CA 1
ATOM 4008 C C . HIS B 1 67 ? 98.936 -42.198 38.004 1.00 31.21 67 HIS B C 1
ATOM 4009 O O . HIS B 1 67 ? 98.050 -42.858 38.546 1.00 33.61 67 HIS B O 1
ATOM 4016 N N . CYS B 1 68 ? 99.191 -42.269 36.703 1.00 29.79 68 CYS B N 1
ATOM 4017 C CA . CYS B 1 68 ? 98.486 -43.216 35.851 1.00 30.36 68 CYS B CA 1
ATOM 4018 C C . CYS B 1 68 ? 99.371 -44.420 35.559 1.00 30.62 68 CYS B C 1
ATOM 4019 O O . CYS B 1 68 ? 100.589 -44.293 35.430 1.00 30.14 68 CYS B O 1
ATOM 4022 N N . TRP B 1 69 ? 98.750 -45.591 35.462 1.00 30.86 69 TRP B N 1
ATOM 4023 C CA . TRP B 1 69 ? 99.489 -46.833 35.288 1.00 30.39 69 TRP B CA 1
ATOM 4024 C C . TRP B 1 69 ? 98.880 -47.698 34.192 1.00 30.19 69 TRP B C 1
ATOM 4025 O O . TRP B 1 69 ? 97.660 -47.837 34.106 1.00 31.55 69 TRP B O 1
ATOM 4036 N N . ILE B 1 70 ? 99.736 -48.278 33.357 1.00 29.16 70 ILE B N 1
ATOM 4037 C CA . ILE B 1 70 ? 99.287 -49.223 32.341 1.00 29.46 70 ILE B CA 1
ATOM 4038 C C . ILE B 1 70 ? 99.899 -50.600 32.570 1.00 28.64 70 ILE B C 1
ATOM 4039 O O . ILE B 1 70 ? 101.118 -50.755 32.558 1.00 29.08 70 ILE B O 1
ATOM 4044 N N . VAL B 1 71 ? 99.043 -51.594 32.786 1.00 28.80 71 VAL B N 1
ATOM 4045 C CA . VAL B 1 71 ? 99.489 -52.974 32.943 1.00 28.94 71 VAL B CA 1
ATOM 4046 C C . VAL B 1 71 ? 99.127 -53.780 31.701 1.00 30.60 71 VAL B C 1
ATOM 4047 O O . VAL B 1 71 ? 97.950 -53.924 31.368 1.00 30.13 71 VAL B O 1
ATOM 4051 N N . ALA B 1 72 ? 100.138 -54.305 31.016 1.00 31.63 72 ALA B N 1
ATOM 4052 C CA . ALA B 1 72 ? 99.907 -55.010 29.759 1.00 31.78 72 ALA B CA 1
ATOM 4053 C C . ALA B 1 72 ? 100.744 -56.281 29.631 1.00 32.97 72 ALA B C 1
ATOM 4054 O O . ALA B 1 72 ? 101.883 -56.339 30.096 1.00 33.76 72 ALA B O 1
ATOM 4056 N N . ASN B 1 73 ? 100.167 -57.300 29.000 1.00 33.09 73 ASN B N 1
ATOM 4057 C CA . ASN B 1 73 ? 100.906 -58.513 28.665 1.00 34.50 73 ASN B CA 1
ATOM 4058 C C . ASN B 1 73 ? 100.770 -58.840 27.180 1.00 35.30 73 ASN B C 1
ATOM 4059 O O . ASN B 1 73 ? 101.427 -59.745 26.668 1.00 36.87 73 ASN B O 1
ATOM 4064 N N . GLY B 1 74 ? 99.908 -58.095 26.495 1.00 34.54 74 GLY B N 1
ATOM 4065 C CA . GLY B 1 74 ? 99.752 -58.236 25.059 1.00 35.52 74 GLY B CA 1
ATOM 4066 C C . GLY B 1 74 ? 98.654 -59.190 24.626 1.00 37.10 74 GLY B C 1
ATOM 4067 O O . GLY B 1 74 ? 98.258 -59.197 23.460 1.00 37.71 74 GLY B O 1
ATOM 4068 N N . THR B 1 75 ? 98.162 -60.003 25.554 1.00 38.10 75 THR B N 1
ATOM 4069 C CA . THR B 1 75 ? 97.085 -60.935 25.239 1.00 40.05 75 THR B CA 1
ATOM 4070 C C . THR B 1 75 ? 95.747 -60.403 25.739 1.00 38.95 75 THR B C 1
ATOM 4071 O O . THR B 1 75 ? 94.818 -60.204 24.957 1.00 40.01 75 THR B O 1
ATOM 4075 N N . ASP B 1 76 ? 95.650 -60.173 27.043 1.00 38.41 76 ASP B N 1
ATOM 4076 C CA . ASP B 1 76 ? 94.460 -59.554 27.609 1.00 40.24 76 ASP B CA 1
ATOM 4077 C C . ASP B 1 76 ? 94.454 -58.070 27.274 1.00 39.77 76 ASP B C 1
ATOM 4078 O O . ASP B 1 76 ? 95.482 -57.512 26.887 1.00 37.62 76 ASP B O 1
ATOM 4083 N N . LYS B 1 77 ? 93.295 -57.435 27.413 1.00 40.35 77 LYS B N 1
ATOM 4084 C CA . LYS B 1 77 ? 93.197 -55.996 27.214 1.00 39.52 77 LYS B CA 1
ATOM 4085 C C . LYS B 1 77 ? 94.136 -55.277 28.172 1.00 37.93 77 LYS B C 1
ATOM 4086 O O . LYS B 1 77 ? 94.255 -55.666 29.334 1.00 39.07 77 LYS B O 1
ATOM 4092 N N . PRO B 1 78 ? 94.823 -54.236 27.680 1.00 35.94 78 PRO B N 1
ATOM 4093 C CA . PRO B 1 78 ? 95.704 -53.447 28.544 1.00 36.79 78 PRO B CA 1
ATOM 4094 C C . PRO B 1 78 ? 94.919 -52.787 29.670 1.00 36.98 78 PRO B C 1
ATOM 4095 O O . PRO B 1 78 ? 93.859 -52.208 29.430 1.00 36.35 78 PRO B O 1
ATOM 4099 N N . LYS B 1 79 ? 95.433 -52.890 30.889 1.00 37.35 79 LYS B N 1
ATOM 4100 C CA . LYS B 1 79 ? 94.761 -52.318 32.045 1.00 37.50 79 LYS B CA 1
ATOM 4101 C C . LYS B 1 79 ? 95.210 -50.881 32.275 1.00 35.17 79 LYS B C 1
ATOM 4102 O O . LYS B 1 79 ? 96.400 -50.611 32.419 1.00 33.01 79 LYS B O 1
ATOM 4108 N N . LEU B 1 80 ? 94.253 -49.960 32.303 1.00 34.31 80 LEU B N 1
ATOM 4109 C CA . LEU B 1 80 ? 94.565 -48.555 32.532 1.00 32.63 80 LEU B CA 1
ATOM 4110 C C . LEU B 1 80 ? 94.086 -48.085 33.899 1.00 33.43 80 LEU B C 1
ATOM 4111 O O . LEU B 1 80 ? 92.886 -47.949 34.138 1.00 33.93 80 LEU B O 1
ATOM 4116 N N . ILE B 1 81 ? 95.035 -47.845 34.796 1.00 32.50 81 ILE B N 1
ATOM 4117 C CA . ILE B 1 81 ? 94.729 -47.219 36.072 1.00 33.22 81 ILE B CA 1
ATOM 4118 C C . ILE B 1 81 ? 94.738 -45.709 35.872 1.00 33.50 81 ILE B C 1
ATOM 4119 O O . ILE B 1 81 ? 95.790 -45.108 35.658 1.00 33.52 81 ILE B O 1
ATOM 4124 N N . PHE B 1 82 ? 93.556 -45.106 35.923 1.00 34.78 82 PHE B N 1
ATOM 4125 C CA . PHE B 1 82 ? 93.398 -43.698 35.584 1.00 33.65 82 PHE B CA 1
ATOM 4126 C C . PHE B 1 82 ? 93.200 -42.842 36.829 1.00 34.31 82 PHE B C 1
ATOM 4127 O O . PHE B 1 82 ? 92.265 -43.058 37.601 1.00 35.08 82 PHE B O 1
ATOM 4135 N N . TYR B 1 83 ? 94.086 -41.871 37.015 1.00 34.03 83 TYR B N 1
ATOM 4136 C CA . TYR B 1 83 ? 94.037 -40.993 38.179 1.00 36.66 83 TYR B CA 1
ATOM 4137 C C . TYR B 1 83 ? 92.945 -39.940 38.026 1.00 38.28 83 TYR B C 1
ATOM 4138 O O . TYR B 1 83 ? 92.883 -39.235 37.020 1.00 36.65 83 TYR B O 1
ATOM 4147 N N . ARG B 1 84 ? 92.087 -39.841 39.035 1.00 40.82 84 ARG B N 1
ATOM 4148 C CA . ARG B 1 84 ? 90.931 -38.957 38.974 1.00 42.28 84 ARG B CA 1
ATOM 4149 C C . ARG B 1 84 ? 90.434 -38.620 40.379 1.00 41.71 84 ARG B C 1
ATOM 4150 O O . ARG B 1 84 ? 89.480 -39.226 40.867 1.00 42.95 84 ARG B O 1
ATOM 4158 N N . PRO B 1 85 ? 91.090 -37.650 41.037 1.00 39.97 85 PRO B N 1
ATOM 4159 C CA . PRO B 1 85 ? 90.752 -37.239 42.406 1.00 40.05 85 PRO B CA 1
ATOM 4160 C C . PRO B 1 85 ? 89.362 -36.615 42.503 1.00 39.72 85 PRO B C 1
ATOM 4161 O O . PRO B 1 85 ? 88.823 -36.163 41.493 1.00 40.78 85 PRO B O 1
ATOM 4165 N N . VAL B 1 86 ? 88.796 -36.591 43.706 1.00 67.10 86 VAL B N 1
ATOM 4166 C CA . VAL B 1 86 ? 87.433 -36.106 43.897 1.00 69.01 86 VAL B CA 1
ATOM 4167 C C . VAL B 1 86 ? 87.335 -34.987 44.933 1.00 68.95 86 VAL B C 1
ATOM 4168 O O . VAL B 1 86 ? 86.243 -34.663 45.400 1.00 72.05 86 VAL B O 1
ATOM 4172 N N . ASP B 1 87 ? 88.473 -34.399 45.290 1.00 65.57 87 ASP B N 1
ATOM 4173 C CA . ASP B 1 87 ? 88.490 -33.287 46.236 1.00 65.26 87 ASP B CA 1
ATOM 4174 C C . ASP B 1 87 ? 87.821 -32.051 45.632 1.00 64.37 87 ASP B C 1
ATOM 4175 O O . ASP B 1 87 ? 87.668 -31.954 44.414 1.00 63.65 87 ASP B O 1
ATOM 4180 N N . PHE B 1 88 ? 87.424 -31.107 46.481 1.00 65.78 88 PHE B N 1
ATOM 4181 C CA . PHE B 1 88 ? 86.614 -29.977 46.028 1.00 68.93 88 PHE B CA 1
ATOM 4182 C C . PHE B 1 88 ? 87.432 -28.873 45.354 1.00 62.66 88 PHE B C 1
ATOM 4183 O O . PHE B 1 88 ? 86.869 -27.868 44.909 1.00 64.54 88 PHE B O 1
ATOM 4191 N N . TRP B 1 89 ? 88.749 -29.052 45.281 1.00 60.17 89 TRP B N 1
ATOM 4192 C CA . TRP B 1 89 ? 89.602 -28.069 44.622 1.00 59.63 89 TRP B CA 1
ATOM 4193 C C . TRP B 1 89 ? 89.659 -28.323 43.120 1.00 59.05 89 TRP B C 1
ATOM 4194 O O . TRP B 1 89 ? 90.035 -27.440 42.347 1.00 59.59 89 TRP B O 1
ATOM 4205 N N . HIS B 1 90 ? 89.285 -29.534 42.715 1.00 58.31 90 HIS B N 1
ATOM 4206 C CA . HIS B 1 90 ? 89.391 -29.939 41.320 1.00 64.23 90 HIS B CA 1
ATOM 4207 C C . HIS B 1 90 ? 88.029 -30.139 40.668 1.00 67.90 90 HIS B C 1
ATOM 4208 O O . HIS B 1 90 ? 87.035 -30.407 41.343 1.00 61.97 90 HIS B O 1
ATOM 4215 N N . LYS B 1 91 ? 87.998 -30.019 39.345 1.00 69.05 91 LYS B N 1
ATOM 4216 C CA . LYS B 1 91 ? 86.794 -30.302 38.574 1.00 72.91 91 LYS B CA 1
ATOM 4217 C C . LYS B 1 91 ? 86.784 -31.763 38.148 1.00 73.58 91 LYS B C 1
ATOM 4218 O O . LYS B 1 91 ? 87.777 -32.271 37.627 1.00 70.15 91 LYS B O 1
ATOM 4224 N N . VAL B 1 92 ? 85.658 -32.434 38.369 1.00 77.41 92 VAL B N 1
ATOM 4225 C CA . VAL B 1 92 ? 85.551 -33.855 38.066 1.00 78.44 92 VAL B CA 1
ATOM 4226 C C . VAL B 1 92 ? 84.681 -34.097 36.837 1.00 81.24 92 VAL B C 1
ATOM 4227 O O . VAL B 1 92 ? 85.190 -34.277 35.730 1.00 80.28 92 VAL B O 1
ATOM 4231 N N . ASN B 1 97 ? 85.800 -40.666 27.959 1.00 77.01 97 ASN B N 1
ATOM 4232 C CA . ASN B 1 97 ? 84.812 -41.444 27.221 1.00 80.83 97 ASN B CA 1
ATOM 4233 C C . ASN B 1 97 ? 85.098 -41.457 25.724 1.00 80.95 97 ASN B C 1
ATOM 4234 O O . ASN B 1 97 ? 84.246 -41.844 24.925 1.00 84.62 97 ASN B O 1
ATOM 4239 N N . GLU B 1 98 ? 86.302 -41.036 25.351 1.00 77.60 98 GLU B N 1
ATOM 4240 C CA . GLU B 1 98 ? 86.688 -40.969 23.947 1.00 78.63 98 GLU B CA 1
ATOM 4241 C C . GLU B 1 98 ? 86.935 -42.358 23.368 1.00 78.15 98 GLU B C 1
ATOM 4242 O O . GLU B 1 98 ? 86.797 -43.365 24.062 1.00 68.53 98 GLU B O 1
ATOM 4248 N N . TYR B 1 99 ? 87.309 -42.397 22.092 1.00 36.25 99 TYR B N 1
ATOM 4249 C CA . TYR B 1 99 ? 87.453 -43.653 21.361 1.00 34.83 99 TYR B CA 1
ATOM 4250 C C . TYR B 1 99 ? 88.492 -44.588 21.974 1.00 33.08 99 TYR B C 1
ATOM 4251 O O . TYR B 1 99 ? 88.336 -45.808 21.929 1.00 34.29 99 TYR B O 1
ATOM 4260 N N . TRP B 1 100 ? 89.547 -44.019 22.552 1.00 29.68 100 TRP B N 1
ATOM 4261 C CA . TRP B 1 100 ? 90.648 -44.829 23.064 1.00 29.23 100 TRP B CA 1
ATOM 4262 C C . TRP B 1 100 ? 90.302 -45.518 24.382 1.00 30.06 100 TRP B C 1
ATOM 4263 O O . TRP B 1 100 ? 90.992 -46.448 24.800 1.00 30.03 100 TRP B O 1
ATOM 4274 N N . ALA B 1 101 ? 89.232 -45.068 25.028 1.00 31.74 101 ALA B N 1
ATOM 4275 C CA . ALA B 1 101 ? 88.823 -45.625 26.314 1.00 33.31 101 ALA B CA 1
ATOM 4276 C C . ALA B 1 101 ? 88.361 -47.075 26.191 1.00 35.77 101 ALA B C 1
ATOM 4277 O O . ALA B 1 101 ? 88.609 -47.888 27.080 1.00 36.55 101 ALA B O 1
ATOM 4279 N N . ASP B 1 102 ? 87.698 -47.396 25.084 1.00 37.51 102 ASP B N 1
ATOM 4280 C CA . ASP B 1 102 ? 87.139 -48.731 24.878 1.00 40.05 102 ASP B CA 1
ATOM 4281 C C . ASP B 1 102 ? 88.206 -49.820 24.770 1.00 39.38 102 ASP B C 1
ATOM 4282 O O . ASP B 1 102 ? 87.900 -51.008 24.878 1.00 41.66 102 ASP B O 1
ATOM 4287 N N . TYR B 1 103 ? 89.454 -49.414 24.559 1.00 36.70 103 TYR B N 1
ATOM 4288 C CA . TYR B 1 103 ? 90.541 -50.366 24.361 1.00 36.54 103 TYR B CA 1
ATOM 4289 C C . TYR B 1 103 ? 91.291 -50.667 25.657 1.00 35.28 103 TYR B C 1
ATOM 4290 O O . TYR B 1 103 ? 92.270 -51.410 25.657 1.00 36.53 103 TYR B O 1
ATOM 4299 N N . PHE B 1 104 ? 90.821 -50.097 26.760 1.00 33.52 104 PHE B N 1
ATOM 4300 C CA . PHE B 1 104 ? 91.436 -50.338 28.061 1.00 34.18 104 PHE B CA 1
ATOM 4301 C C . PHE B 1 104 ? 90.407 -50.778 29.098 1.00 36.30 104 PHE B C 1
ATOM 4302 O O . PHE B 1 104 ? 89.266 -50.319 29.086 1.00 36.44 104 PHE B O 1
ATOM 4310 N N . ASP B 1 105 ? 90.815 -51.675 29.990 1.00 37.41 105 ASP B N 1
ATOM 4311 C CA . ASP B 1 105 ? 90.028 -51.960 31.183 1.00 39.00 105 ASP B CA 1
ATOM 4312 C C . ASP B 1 105 ? 90.380 -50.913 32.234 1.00 38.52 105 ASP B C 1
ATOM 4313 O O . ASP B 1 105 ? 91.425 -50.991 32.877 1.00 37.14 105 ASP B O 1
ATOM 4318 N N . ILE B 1 106 ? 89.505 -49.925 32.390 1.00 39.69 106 ILE B N 1
ATOM 4319 C CA . ILE B 1 106 ? 89.811 -48.747 33.194 1.00 40.58 106 ILE B CA 1
ATOM 4320 C C . ILE B 1 106 ? 89.301 -48.851 34.628 1.00 45.26 106 ILE B C 1
ATOM 4321 O O . ILE B 1 106 ? 88.157 -49.222 34.866 1.00 45.94 106 ILE B O 1
ATOM 4326 N N . GLU B 1 107 ? 90.171 -48.530 35.580 1.00 47.90 107 GLU B N 1
ATOM 4327 C CA . GLU B 1 107 ? 89.771 -48.368 36.974 1.00 50.49 107 GLU B CA 1
ATOM 4328 C C . GLU B 1 107 ? 90.295 -47.043 37.509 1.00 47.81 107 GLU B C 1
ATOM 4329 O O . GLU B 1 107 ? 91.465 -46.707 37.336 1.00 46.90 107 GLU B O 1
ATOM 4335 N N . LEU B 1 108 ? 89.412 -46.296 38.161 1.00 45.69 108 LEU B N 1
ATOM 4336 C CA . LEU B 1 108 ? 89.728 -44.942 38.598 1.00 43.04 108 LEU B CA 1
ATOM 4337 C C . LEU B 1 108 ? 90.513 -44.916 39.906 1.00 42.49 108 LEU B C 1
ATOM 4338 O O . LEU B 1 108 ? 90.179 -45.616 40.860 1.00 44.32 108 LEU B O 1
ATOM 4343 N N . LEU B 1 109 ? 91.561 -44.100 39.939 1.00 40.07 109 LEU B N 1
ATOM 4344 C CA . LEU B 1 109 ? 92.363 -43.919 41.143 1.00 40.52 109 LEU B CA 1
ATOM 4345 C C . LEU B 1 109 ? 92.108 -42.536 41.735 1.00 41.04 109 LEU B C 1
ATOM 4346 O O . LEU B 1 109 ? 92.415 -41.523 41.108 1.00 40.15 109 LEU B O 1
ATOM 4351 N N . VAL B 1 110 ? 91.543 -42.496 42.937 1.00 42.81 110 VAL B N 1
ATOM 4352 C CA . VAL B 1 110 ? 91.177 -41.227 43.560 1.00 43.93 110 VAL B CA 1
ATOM 4353 C C . VAL B 1 110 ? 92.350 -40.584 44.300 1.00 44.56 110 VAL B C 1
ATOM 4354 O O . VAL B 1 110 ? 92.438 -39.360 44.388 1.00 45.62 110 VAL B O 1
ATOM 4358 N N . LYS B 1 111 ? 93.246 -41.409 44.833 1.00 44.85 111 LYS B N 1
ATOM 4359 C CA . LYS B 1 111 ? 94.448 -40.913 45.496 1.00 46.15 111 LYS B CA 1
ATOM 4360 C C . LYS B 1 111 ? 95.652 -41.771 45.121 1.00 45.68 111 LYS B C 1
ATOM 4361 O O . LYS B 1 111 ? 95.552 -42.996 45.076 1.00 46.73 111 LYS B O 1
ATOM 4367 N N . PRO B 1 112 ? 96.797 -41.123 44.854 1.00 44.68 112 PRO B N 1
ATOM 4368 C CA . PRO B 1 112 ? 98.019 -41.775 44.364 1.00 43.40 112 PRO B CA 1
ATOM 4369 C C . PRO B 1 112 ? 98.516 -42.928 45.239 1.00 45.59 112 PRO B C 1
ATOM 4370 O O . PRO B 1 112 ? 99.075 -43.887 44.707 1.00 44.13 112 PRO B O 1
ATOM 4374 N N . ASP B 1 113 ? 98.314 -42.843 46.551 1.00 48.46 113 ASP B N 1
ATOM 4375 C CA . ASP B 1 113 ? 98.823 -43.869 47.459 1.00 51.70 113 ASP B CA 1
ATOM 4376 C C . ASP B 1 113 ? 97.878 -45.063 47.595 1.00 51.49 113 ASP B C 1
ATOM 4377 O O . ASP B 1 113 ? 97.963 -45.822 48.558 1.00 54.05 113 ASP B O 1
ATOM 4382 N N . GLN B 1 114 ? 96.983 -45.227 46.627 1.00 49.75 114 GLN B N 1
ATOM 4383 C CA . GLN B 1 114 ? 96.017 -46.318 46.660 1.00 50.54 114 GLN B CA 1
ATOM 4384 C C . GLN B 1 114 ? 96.139 -47.205 45.425 1.00 47.98 114 GLN B C 1
ATOM 4385 O O . GLN B 1 114 ? 95.234 -47.980 45.114 1.00 48.37 114 GLN B O 1
ATOM 4391 N N . VAL B 1 115 ? 97.268 -47.091 44.732 1.00 45.93 115 VAL B N 1
ATOM 4392 C CA . VAL B 1 115 ? 97.472 -47.790 43.468 1.00 43.98 115 VAL B CA 1
ATOM 4393 C C . VAL B 1 115 ? 97.836 -49.262 43.676 1.00 45.76 115 VAL B C 1
ATOM 4394 O O . VAL B 1 115 ? 97.542 -50.107 42.826 1.00 44.18 115 VAL B O 1
ATOM 4398 N N . GLU B 1 116 ? 98.454 -49.569 44.813 1.00 49.55 116 GLU B N 1
ATOM 4399 C CA . GLU B 1 116 ? 98.867 -50.937 45.128 1.00 53.79 116 GLU B CA 1
ATOM 4400 C C . GLU B 1 116 ? 97.710 -51.925 45.069 1.00 54.97 116 GLU B C 1
ATOM 4401 O O . GLU B 1 116 ? 97.888 -53.094 44.739 1.00 55.84 116 GLU B O 1
ATOM 4407 N N . LYS B 1 117 ? 96.520 -51.432 45.382 1.00 55.41 117 LYS B N 1
ATOM 4408 C CA . LYS B 1 117 ? 95.317 -52.254 45.404 1.00 57.52 117 LYS B CA 1
ATOM 4409 C C . LYS B 1 117 ? 94.842 -52.593 43.992 1.00 53.75 117 LYS B C 1
ATOM 4410 O O . LYS B 1 117 ? 93.979 -53.449 43.807 1.00 55.14 117 LYS B O 1
ATOM 4416 N N . LEU B 1 118 ? 95.416 -51.921 42.998 1.00 49.16 118 LEU B N 1
ATOM 4417 C CA . LEU B 1 118 ? 95.014 -52.109 41.607 1.00 46.67 118 LEU B CA 1
ATOM 4418 C C . LEU B 1 118 ? 96.112 -52.782 40.787 1.00 44.55 118 LEU B C 1
ATOM 4419 O O . LEU B 1 118 ? 95.875 -53.237 39.668 1.00 42.74 118 LEU B O 1
ATOM 4424 N N . LEU B 1 119 ? 97.312 -52.840 41.353 1.00 44.38 119 LEU B N 1
ATOM 4425 C CA . LEU B 1 119 ? 98.454 -53.459 40.690 1.00 42.35 119 LEU B CA 1
ATOM 4426 C C . LEU B 1 119 ? 98.475 -54.966 40.945 1.00 44.82 119 LEU B C 1
ATOM 4427 O O . LEU B 1 119 ? 97.888 -55.433 41.920 1.00 47.19 119 LEU B O 1
ATOM 4432 N N . PRO B 1 120 ? 99.136 -55.733 40.058 1.00 44.92 120 PRO B N 1
ATOM 4433 C CA . PRO B 1 120 ? 99.266 -57.186 40.228 1.00 48.12 120 PRO B CA 1
ATOM 4434 C C . PRO B 1 120 ? 99.845 -57.574 41.587 1.00 50.64 120 PRO B C 1
ATOM 4435 O O . PRO B 1 120 ? 100.683 -56.853 42.127 1.00 49.97 120 PRO B O 1
ATOM 4439 N N . TYR B 1 121 ? 99.396 -58.703 42.127 1.00 53.64 121 TYR B N 1
ATOM 4440 C CA . TYR B 1 121 ? 99.836 -59.153 43.442 1.00 56.91 121 TYR B CA 1
ATOM 4441 C C . TYR B 1 121 ? 101.316 -59.519 43.441 1.00 58.02 121 TYR B C 1
ATOM 4442 O O . TYR B 1 121 ? 102.085 -59.039 44.274 1.00 58.29 121 TYR B O 1
ATOM 4451 N N . ASP B 1 122 ? 101.710 -60.374 42.503 1.00 58.57 122 ASP B N 1
ATOM 4452 C CA . ASP B 1 122 ? 103.107 -60.770 42.371 1.00 58.84 122 ASP B CA 1
ATOM 4453 C C . ASP B 1 122 ? 103.790 -59.954 41.279 1.00 54.30 122 ASP B C 1
ATOM 4454 O O . ASP B 1 122 ? 103.675 -60.263 40.094 1.00 53.31 122 ASP B O 1
ATOM 4459 N N . LYS B 1 123 ? 104.503 -58.910 41.690 1.00 52.05 123 LYS B N 1
ATOM 4460 C CA . LYS B 1 123 ? 105.144 -57.994 40.753 1.00 49.20 123 LYS B CA 1
ATOM 4461 C C . LYS B 1 123 ? 106.565 -58.430 40.412 1.00 49.19 123 LYS B C 1
ATOM 4462 O O . LYS B 1 123 ? 107.349 -57.647 39.875 1.00 46.91 123 LYS B O 1
ATOM 4468 N N . ALA B 1 124 ? 106.887 -59.681 40.724 1.00 51.63 124 ALA B N 1
ATOM 4469 C CA . ALA B 1 124 ? 108.232 -60.211 40.523 1.00 52.07 124 ALA B CA 1
ATOM 4470 C C . ALA B 1 124 ? 108.643 -60.201 39.053 1.00 50.73 124 ALA B C 1
ATOM 4471 O O . ALA B 1 124 ? 109.732 -59.743 38.710 1.00 50.45 124 ALA B O 1
ATOM 4473 N N . ARG B 1 125 ? 107.769 -60.706 38.188 1.00 50.33 125 ARG B N 1
ATOM 4474 C CA . ARG B 1 125 ? 108.078 -60.785 36.765 1.00 48.88 125 ARG B CA 1
ATOM 4475 C C . ARG B 1 125 ? 107.364 -59.696 35.970 1.00 44.25 125 ARG B C 1
ATOM 4476 O O . ARG B 1 125 ? 107.132 -59.842 34.770 1.00 42.58 125 ARG B O 1
ATOM 4484 N N . PHE B 1 126 ? 107.015 -58.607 36.648 1.00 42.73 126 PHE B N 1
ATOM 4485 C CA . PHE B 1 126 ? 106.456 -57.434 35.985 1.00 39.77 126 PHE B CA 1
ATOM 4486 C C . PHE B 1 126 ? 107.499 -56.329 35.891 1.00 38.51 126 PHE B C 1
ATOM 4487 O O . PHE B 1 126 ? 107.993 -55.843 36.909 1.00 38.70 126 PHE B O 1
ATOM 4495 N N . ALA B 1 127 ? 107.837 -55.936 34.668 1.00 37.15 127 ALA B N 1
ATOM 4496 C CA . ALA B 1 127 ? 108.813 -54.875 34.458 1.00 35.54 127 ALA B CA 1
ATOM 4497 C C . ALA B 1 127 ? 108.187 -53.507 34.695 1.00 34.77 127 ALA B C 1
ATOM 4498 O O . ALA B 1 127 ? 107.162 -53.173 34.101 1.00 34.43 127 ALA B O 1
ATOM 4500 N N . TYR B 1 128 ? 108.804 -52.721 35.570 1.00 34.86 128 TYR B N 1
ATOM 4501 C CA . TYR B 1 128 ? 108.364 -51.352 35.806 1.00 33.34 128 TYR B CA 1
ATOM 4502 C C . TYR B 1 128 ? 109.079 -50.392 34.865 1.00 31.00 128 TYR B C 1
ATOM 4503 O O . TYR B 1 128 ? 110.307 -50.303 34.870 1.00 31.35 128 TYR B O 1
ATOM 4512 N N . ILE B 1 129 ? 108.305 -49.675 34.060 1.00 28.53 129 ILE B N 1
ATOM 4513 C CA . ILE B 1 129 ? 108.866 -48.696 33.142 1.00 27.61 129 ILE B CA 1
ATOM 4514 C C . ILE B 1 129 ? 108.449 -47.292 33.562 1.00 26.67 129 ILE B C 1
ATOM 4515 O O . ILE B 1 129 ? 107.375 -46.817 33.197 1.00 25.84 129 ILE B O 1
ATOM 4520 N N . GLY B 1 130 ? 109.304 -46.639 34.340 1.00 26.76 130 GLY B N 1
ATOM 4521 C CA . GLY B 1 130 ? 109.011 -45.311 34.841 1.00 26.62 130 GLY B CA 1
ATOM 4522 C C . GLY B 1 130 ? 110.209 -44.659 35.503 1.00 25.70 130 GLY B C 1
ATOM 4523 O O . GLY B 1 130 ? 111.259 -45.279 35.668 1.00 27.62 130 GLY B O 1
ATOM 4524 N N . GLU B 1 131 ? 110.039 -43.401 35.890 1.00 24.89 131 GLU B N 1
ATOM 4525 C CA . GLU B 1 131 ? 111.119 -42.600 36.451 1.00 25.50 131 GLU B CA 1
ATOM 4526 C C . GLU B 1 131 ? 111.276 -42.825 37.952 1.00 27.45 131 GLU B C 1
ATOM 4527 O O . GLU B 1 131 ? 112.373 -42.707 38.501 1.00 27.31 131 GLU B O 1
ATOM 4533 N N . TYR B 1 132 ? 110.173 -43.165 38.608 1.00 28.66 132 TYR B N 1
ATOM 4534 C CA . TYR B 1 132 ? 110.132 -43.206 40.064 1.00 32.08 132 TYR B CA 1
ATOM 4535 C C . TYR B 1 132 ? 110.450 -44.597 40.598 1.00 34.05 132 TYR B C 1
ATOM 4536 O O . TYR B 1 132 ? 109.556 -45.400 40.871 1.00 34.69 132 TYR B O 1
ATOM 4545 N N . LEU B 1 133 ? 111.743 -44.861 40.753 1.00 34.38 133 LEU B N 1
ATOM 4546 C CA . LEU B 1 133 ? 112.234 -46.188 41.094 1.00 36.31 133 LEU B CA 1
ATOM 4547 C C . LEU B 1 133 ? 111.896 -46.594 42.525 1.00 37.79 133 LEU B C 1
ATOM 4548 O O . LEU B 1 133 ? 111.368 -47.681 42.756 1.00 38.64 133 LEU B O 1
ATOM 4553 N N . GLU B 1 134 ? 112.197 -45.722 43.483 1.00 41.91 134 GLU B N 1
ATOM 4554 C CA . GLU B 1 134 ? 111.965 -46.042 44.889 1.00 44.62 134 GLU B CA 1
ATOM 4555 C C . GLU B 1 134 ? 110.471 -46.157 45.184 1.00 43.54 134 GLU B C 1
ATOM 4556 O O . GLU B 1 134 ? 110.065 -46.899 46.078 1.00 44.11 134 GLU B O 1
ATOM 4562 N N . VAL B 1 135 ? 109.657 -45.428 44.425 1.00 41.16 135 VAL B N 1
ATOM 4563 C CA . VAL B 1 135 ? 108.209 -45.552 44.532 1.00 40.83 135 VAL B CA 1
ATOM 4564 C C . VAL B 1 135 ? 107.780 -46.942 44.074 1.00 40.94 135 VAL B C 1
ATOM 4565 O O . VAL B 1 135 ? 107.004 -47.618 44.750 1.00 42.26 135 VAL B O 1
ATOM 4569 N N . ALA B 1 136 ? 108.307 -47.367 42.928 1.00 39.18 136 ALA B N 1
ATOM 4570 C CA . ALA B 1 136 ? 108.014 -48.689 42.384 1.00 39.49 136 ALA B CA 1
ATOM 4571 C C . ALA B 1 136 ? 108.546 -49.796 43.291 1.00 42.33 136 ALA B C 1
ATOM 4572 O O . ALA B 1 136 ? 107.889 -50.819 43.484 1.00 43.73 136 ALA B O 1
ATOM 4574 N N . GLN B 1 137 ? 109.739 -49.587 43.841 1.00 42.94 137 GLN B N 1
ATOM 4575 C CA . GLN B 1 137 ? 110.337 -50.542 44.768 1.00 44.63 137 GLN B CA 1
ATOM 4576 C C . GLN B 1 137 ? 109.480 -50.692 46.019 1.00 45.39 137 GLN B C 1
ATOM 4577 O O . GLN B 1 137 ? 109.327 -51.791 46.551 1.00 44.73 137 GLN B O 1
ATOM 4583 N N . ALA B 1 138 ? 108.920 -49.577 46.478 1.00 45.85 138 ALA B N 1
ATOM 4584 C CA . ALA B 1 138 ? 108.073 -49.571 47.665 1.00 48.07 138 ALA B CA 1
ATOM 4585 C C . ALA B 1 138 ? 106.772 -50.324 47.413 1.00 48.33 138 ALA B C 1
ATOM 4586 O O . ALA B 1 138 ? 106.177 -50.879 48.337 1.00 50.54 138 ALA B O 1
ATOM 4588 N N . LEU B 1 139 ? 106.337 -50.338 46.156 1.00 46.20 139 LEU B N 1
ATOM 4589 C CA . LEU B 1 139 ? 105.118 -51.042 45.775 1.00 46.55 139 LEU B CA 1
ATOM 4590 C C . LEU B 1 139 ? 105.367 -52.543 45.680 1.00 48.62 139 LEU B C 1
ATOM 4591 O O . LEU B 1 139 ? 104.452 -53.345 45.867 1.00 50.57 139 LEU B O 1
ATOM 4596 N N . GLY B 1 140 ? 106.608 -52.917 45.384 1.00 48.17 140 GLY B N 1
ATOM 4597 C CA . GLY B 1 140 ? 106.977 -54.318 45.300 1.00 49.25 140 GLY B CA 1
ATOM 4598 C C . GLY B 1 140 ? 107.707 -54.690 44.021 1.00 47.44 140 GLY B C 1
ATOM 4599 O O . GLY B 1 140 ? 108.195 -55.813 43.885 1.00 48.67 140 GLY B O 1
ATOM 4600 N N . PHE B 1 141 ? 107.781 -53.752 43.081 1.00 44.02 141 PHE B N 1
ATOM 4601 C CA . PHE B 1 141 ? 108.466 -53.994 41.814 1.00 43.23 141 PHE B CA 1
ATOM 4602 C C . PHE B 1 141 ? 109.960 -54.212 42.027 1.00 44.28 141 PHE B C 1
ATOM 4603 O O . PHE B 1 141 ? 110.545 -53.676 42.968 1.00 44.96 141 PHE B O 1
ATOM 4611 N N . GLU B 1 142 ? 110.572 -54.996 41.146 1.00 44.45 142 GLU B N 1
ATOM 4612 C CA . GLU B 1 142 ? 111.985 -55.331 41.282 1.00 44.97 142 GLU B CA 1
ATOM 4613 C C . GLU B 1 142 ? 112.770 -55.043 40.007 1.00 43.20 142 GLU B C 1
ATOM 4614 O O . GLU B 1 142 ? 113.937 -54.659 40.065 1.00 44.98 142 GLU B O 1
ATOM 4620 N N . LEU B 1 143 ? 112.131 -55.233 38.858 1.00 41.00 143 LEU B N 1
ATOM 4621 C CA . LEU B 1 143 ? 112.776 -54.964 37.579 1.00 40.26 143 LEU B CA 1
ATOM 4622 C C . LEU B 1 143 ? 112.558 -53.514 37.162 1.00 37.84 143 LEU B C 1
ATOM 4623 O O . LEU B 1 143 ? 111.459 -53.133 36.761 1.00 37.14 143 LEU B O 1
ATOM 4628 N N . MET B 1 144 ? 113.613 -52.713 37.263 1.00 37.64 144 MET B N 1
ATOM 4629 C CA . MET B 1 144 ? 113.534 -51.282 36.985 1.00 34.97 144 MET B CA 1
ATOM 4630 C C . MET B 1 144 ? 114.063 -50.944 35.598 1.00 33.39 144 MET B C 1
ATOM 4631 O O . MET B 1 144 ? 115.276 -50.932 35.379 1.00 35.63 144 MET B O 1
ATOM 4636 N N . ASN B 1 145 ? 113.146 -50.656 34.677 1.00 30.10 145 ASN B N 1
ATOM 4637 C CA . ASN B 1 145 ? 113.484 -50.336 33.289 1.00 29.08 145 ASN B CA 1
ATOM 4638 C C . ASN B 1 145 ? 114.544 -51.262 32.689 1.00 31.04 145 ASN B C 1
ATOM 4639 O O . ASN B 1 145 ? 115.614 -50.795 32.296 1.00 29.10 145 ASN B O 1
ATOM 4644 N N . PRO B 1 146 ? 114.256 -52.575 32.625 1.00 32.33 146 PRO B N 1
ATOM 4645 C CA . PRO B 1 146 ? 115.263 -53.519 32.125 1.00 34.29 146 PRO B CA 1
ATOM 4646 C C . PRO B 1 146 ? 115.662 -53.217 30.684 1.00 34.07 146 PRO B C 1
ATOM 4647 O O . PRO B 1 146 ? 114.797 -53.079 29.818 1.00 32.70 146 PRO B O 1
ATOM 4651 N N . GLU B 1 147 ? 116.967 -53.115 30.448 1.00 35.90 147 GLU B N 1
ATOM 4652 C CA . GLU B 1 147 ? 117.503 -52.666 29.163 1.00 37.04 147 GLU B CA 1
ATOM 4653 C C . GLU B 1 147 ? 117.036 -53.456 27.927 1.00 35.06 147 GLU B C 1
ATOM 4654 O O . GLU B 1 147 ? 116.791 -52.850 26.884 1.00 33.35 147 GLU B O 1
ATOM 4660 N N . PRO B 1 148 ? 116.918 -54.798 28.021 1.00 36.69 148 PRO B N 1
ATOM 4661 C CA . PRO B 1 148 ? 116.406 -55.486 26.827 1.00 37.25 148 PRO B CA 1
ATOM 4662 C C . PRO B 1 148 ? 114.971 -55.090 26.478 1.00 34.60 148 PRO B C 1
ATOM 4663 O O . PRO B 1 148 ? 114.605 -55.079 25.304 1.00 34.27 148 PRO B O 1
ATOM 4667 N N . VAL B 1 149 ? 114.174 -54.766 27.489 1.00 33.16 149 VAL B N 1
ATOM 4668 C CA . VAL B 1 149 ? 112.808 -54.316 27.262 1.00 31.48 149 VAL B CA 1
ATOM 4669 C C . VAL B 1 149 ? 112.805 -52.889 26.716 1.00 29.38 149 VAL B C 1
ATOM 4670 O O . VAL B 1 149 ? 112.058 -52.571 25.788 1.00 29.40 149 VAL B O 1
ATOM 4674 N N . MET B 1 150 ? 113.654 -52.038 27.287 1.00 28.24 150 MET B N 1
ATOM 4675 C CA . MET B 1 150 ? 113.782 -50.658 26.834 1.00 26.73 150 MET B CA 1
ATOM 4676 C C . MET B 1 150 ? 114.250 -50.600 25.385 1.00 26.73 150 MET B C 1
ATOM 4677 O O . MET B 1 150 ? 113.680 -49.876 24.570 1.00 22.14 150 MET B O 1
ATOM 4682 N N . ASN B 1 151 ? 115.289 -51.370 25.070 1.00 28.47 151 ASN B N 1
ATOM 4683 C CA . ASN B 1 151 ? 115.844 -51.389 23.720 1.00 29.28 151 ASN B CA 1
ATOM 4684 C C . ASN B 1 151 ? 114.846 -51.891 22.681 1.00 28.21 151 ASN B C 1
ATOM 4685 O O . ASN B 1 151 ? 114.748 -51.331 21.590 1.00 26.69 151 ASN B O 1
ATOM 4690 N N . PHE B 1 152 ? 114.109 -52.943 23.026 1.00 27.99 152 PHE B N 1
ATOM 4691 C CA . PHE B 1 152 ? 113.123 -53.522 22.118 1.00 29.18 152 PHE B CA 1
ATOM 4692 C C . PHE B 1 152 ? 112.030 -52.517 21.768 1.00 28.22 152 PHE B C 1
ATOM 4693 O O . PHE B 1 152 ? 111.733 -52.295 20.593 1.00 27.74 152 PHE B O 1
ATOM 4701 N N . TYR B 1 153 ? 111.434 -51.916 22.793 1.00 27.44 153 TYR B N 1
ATOM 4702 C CA . TYR B 1 153 ? 110.388 -50.921 22.591 1.00 26.32 153 TYR B CA 1
ATOM 4703 C C . TYR B 1 153 ? 110.915 -49.715 21.820 1.00 25.31 153 TYR B C 1
ATOM 4704 O O . TYR B 1 153 ? 110.269 -49.240 20.886 1.00 24.40 153 TYR B O 1
ATOM 4713 N N . HIS B 1 154 ? 112.093 -49.233 22.205 1.00 24.10 154 HIS B N 1
ATOM 4714 C CA . HIS B 1 154 ? 112.685 -48.062 21.565 1.00 24.01 154 HIS B CA 1
ATOM 4715 C C . HIS B 1 154 ? 113.044 -48.320 20.104 1.00 24.06 154 HIS B C 1
ATOM 4716 O O . HIS B 1 154 ? 112.959 -47.419 19.271 1.00 22.97 154 HIS B O 1
ATOM 4723 N N . TYR B 1 155 ? 113.442 -49.551 19.799 1.00 25.59 155 TYR B N 1
ATOM 4724 C CA . TYR B 1 155 ? 113.771 -49.925 18.429 1.00 26.62 155 TYR B CA 1
ATOM 4725 C C . TYR B 1 155 ? 112.538 -49.863 17.533 1.00 25.58 155 TYR B C 1
ATOM 4726 O O . TYR B 1 155 ? 112.589 -49.328 16.424 1.00 25.62 155 TYR B O 1
ATOM 4735 N N . HIS B 1 156 ? 111.429 -50.412 18.018 1.00 23.78 156 HIS B N 1
ATOM 4736 C CA . HIS B 1 156 ? 110.212 -50.484 17.220 1.00 23.14 156 HIS B CA 1
ATOM 4737 C C . HIS B 1 156 ? 109.420 -49.183 17.277 1.00 21.44 156 HIS B C 1
ATOM 4738 O O . HIS B 1 156 ? 108.474 -48.993 16.514 1.00 21.22 156 HIS B O 1
ATOM 4745 N N . ARG B 1 157 ? 109.819 -48.285 18.174 1.00 20.82 157 ARG B N 1
ATOM 4746 C CA . ARG B 1 157 ? 109.251 -46.941 18.224 1.00 20.40 157 ARG B CA 1
ATOM 4747 C C . ARG B 1 157 ? 109.581 -46.166 16.950 1.00 19.98 157 ARG B C 1
ATOM 4748 O O . ARG B 1 157 ? 108.930 -45.174 16.631 1.00 18.88 157 ARG B O 1
ATOM 4756 N N . ALA B 1 158 ? 110.601 -46.624 16.231 1.00 20.11 158 ALA B N 1
ATOM 4757 C CA . ALA B 1 158 ? 111.005 -45.987 14.984 1.00 21.13 158 ALA B CA 1
ATOM 4758 C C . ALA B 1 158 ? 109.990 -46.259 13.880 1.00 21.30 158 ALA B C 1
ATOM 4759 O O . ALA B 1 158 ? 109.843 -45.465 12.952 1.00 20.91 158 ALA B O 1
ATOM 4761 N N . TYR B 1 159 ? 109.297 -47.389 13.985 1.00 21.69 159 TYR B N 1
ATOM 4762 C CA . TYR B 1 159 ? 108.244 -47.728 13.035 1.00 22.93 159 TYR B CA 1
ATOM 4763 C C . TYR B 1 159 ? 106.909 -47.184 13.521 1.00 21.10 159 TYR B C 1
ATOM 4764 O O . TYR B 1 159 ? 106.225 -47.819 14.324 1.00 20.89 159 TYR B O 1
ATOM 4773 N N . LYS B 1 160 ? 106.549 -46.001 13.036 1.00 20.16 160 LYS B N 1
ATOM 4774 C CA . LYS B 1 160 ? 105.307 -45.355 13.444 1.00 19.61 160 LYS B CA 1
ATOM 4775 C C . LYS B 1 160 ? 104.098 -46.063 12.844 1.00 21.41 160 LYS B C 1
ATOM 4776 O O . LYS B 1 160 ? 104.086 -46.386 11.657 1.00 23.26 160 LYS B O 1
ATOM 4782 N N . THR B 1 161 ? 103.083 -46.308 13.668 1.00 24.42 161 THR B N 1
ATOM 4783 C CA . THR B 1 161 ? 101.837 -46.880 13.173 1.00 22.96 161 THR B CA 1
ATOM 4784 C C . THR B 1 161 ? 101.079 -45.823 12.380 1.00 22.64 161 THR B C 1
ATOM 4785 O O . THR B 1 161 ? 101.451 -44.650 12.387 1.00 22.56 161 THR B O 1
ATOM 4789 N N . GLN B 1 162 ? 100.017 -46.238 11.699 1.00 23.64 162 GLN B N 1
ATOM 4790 C CA . GLN B 1 162 ? 99.228 -45.313 10.898 1.00 24.67 162 GLN B CA 1
ATOM 4791 C C . GLN B 1 162 ? 98.574 -44.255 11.782 1.00 21.98 162 GLN B C 1
ATOM 4792 O O . GLN B 1 162 ? 98.420 -43.100 11.378 1.00 21.24 162 GLN B O 1
ATOM 4798 N N . TYR B 1 163 ? 98.201 -44.656 12.994 1.00 20.94 163 TYR B N 1
ATOM 4799 C CA . TYR B 1 163 ? 97.653 -43.729 13.977 1.00 19.07 163 TYR B CA 1
ATOM 4800 C C . TYR B 1 163 ? 98.674 -42.658 14.351 1.00 18.61 163 TYR B C 1
ATOM 4801 O O . TYR B 1 163 ? 98.344 -41.474 14.438 1.00 17.46 163 TYR B O 1
ATOM 4810 N N . GLU B 1 164 ? 99.913 -43.086 14.571 1.00 19.12 164 GLU B N 1
ATOM 4811 C CA . GLU B 1 164 ? 100.982 -42.175 14.960 1.00 19.09 164 GLU B CA 1
ATOM 4812 C C . GLU B 1 164 ? 101.308 -41.194 13.839 1.00 19.78 164 GLU B C 1
ATOM 4813 O O . GLU B 1 164 ? 101.536 -40.012 14.089 1.00 20.51 164 GLU B O 1
ATOM 4819 N N . LEU B 1 165 ? 101.330 -41.690 12.605 1.00 19.52 165 LEU B N 1
ATOM 4820 C CA . LEU B 1 165 ? 101.563 -40.831 11.451 1.00 18.49 165 LEU B CA 1
ATOM 4821 C C . LEU B 1 165 ? 100.485 -39.754 11.357 1.00 22.00 165 LEU B C 1
ATOM 4822 O O . LEU B 1 165 ? 100.787 -38.585 11.115 1.00 17.92 165 LEU B O 1
ATOM 4827 N N . ALA B 1 166 ? 99.233 -40.153 11.564 1.00 18.40 166 ALA B N 1
ATOM 4828 C CA . ALA B 1 166 ? 98.114 -39.217 11.544 1.00 19.78 166 ALA B CA 1
ATOM 4829 C C . ALA B 1 166 ? 98.268 -38.142 12.619 1.00 18.69 166 ALA B C 1
ATOM 4830 O O . ALA B 1 166 ? 98.013 -36.963 12.372 1.00 19.80 166 ALA B O 1
ATOM 4832 N N . CYS B 1 167 ? 98.684 -38.555 13.811 1.00 18.16 167 CYS B N 1
ATOM 4833 C CA . CYS B 1 167 ? 98.917 -37.610 14.897 1.00 19.48 167 CYS B CA 1
ATOM 4834 C C . CYS B 1 167 ? 100.030 -36.627 14.545 1.00 19.51 167 CYS B C 1
ATOM 4835 O O . CYS B 1 167 ? 99.941 -35.439 14.853 1.00 17.82 167 CYS B O 1
ATOM 4838 N N . MET B 1 168 ? 101.074 -37.124 13.892 1.00 19.82 168 MET B N 1
ATOM 4839 C CA . MET B 1 168 ? 102.206 -36.275 13.544 1.00 20.71 168 MET B CA 1
ATOM 4840 C C . MET B 1 168 ? 101.852 -35.302 12.424 1.00 18.97 168 MET B C 1
ATOM 4841 O O . MET B 1 168 ? 102.383 -34.191 12.373 1.00 18.27 168 MET B O 1
ATOM 4846 N N . ARG B 1 169 ? 100.952 -35.711 11.535 1.00 20.11 169 ARG B N 1
ATOM 4847 C CA . ARG B 1 169 ? 100.454 -34.809 10.500 1.00 21.20 169 ARG B CA 1
ATOM 4848 C C . ARG B 1 169 ? 99.736 -33.623 11.136 1.00 21.22 169 ARG B C 1
ATOM 4849 O O . ARG B 1 169 ? 99.950 -32.473 10.750 1.00 17.39 169 ARG B O 1
ATOM 4857 N N . GLU B 1 170 ? 98.889 -33.913 12.118 1.00 20.44 170 GLU B N 1
ATOM 4858 C CA . GLU B 1 170 ? 98.123 -32.880 12.802 1.00 20.66 170 GLU B CA 1
ATOM 4859 C C . GLU B 1 170 ? 99.030 -31.964 13.619 1.00 18.12 170 GLU B C 1
ATOM 4860 O O . GLU B 1 170 ? 98.817 -30.753 13.666 1.00 17.43 170 GLU B O 1
ATOM 4866 N N . ALA B 1 171 ? 100.040 -32.543 14.260 1.00 17.19 171 ALA B N 1
ATOM 4867 C CA . ALA B 1 171 ? 101.008 -31.754 15.011 1.00 17.77 171 ALA B CA 1
ATOM 4868 C C . ALA B 1 171 ? 101.716 -30.779 14.082 1.00 18.68 171 ALA B C 1
ATOM 4869 O O . ALA B 1 171 ? 101.969 -29.629 14.442 1.00 17.40 171 ALA B O 1
ATOM 4871 N N . ASN B 1 172 ? 102.023 -31.243 12.875 1.00 18.74 172 ASN B N 1
ATOM 4872 C CA . ASN B 1 172 ? 102.704 -30.404 11.903 1.00 19.60 172 ASN B CA 1
ATOM 4873 C C . ASN B 1 172 ? 101.775 -29.317 11.376 1.00 19.72 172 ASN B C 1
ATOM 4874 O O . ASN B 1 172 ? 102.205 -28.188 11.133 1.00 19.02 172 ASN B O 1
ATOM 4879 N N . LYS B 1 173 ? 100.502 -29.665 11.203 1.00 18.57 173 LYS B N 1
ATOM 4880 C CA . LYS B 1 173 ? 99.497 -28.716 10.730 1.00 20.27 173 LYS B CA 1
ATOM 4881 C C . LYS B 1 173 ? 99.399 -27.517 11.664 1.00 19.74 173 LYS B C 1
ATOM 4882 O O . LYS B 1 173 ? 99.326 -26.370 11.220 1.00 20.34 173 LYS B O 1
ATOM 4888 N N . ILE B 1 174 ? 99.411 -27.794 12.963 1.00 18.53 174 ILE B N 1
ATOM 4889 C CA . ILE B 1 174 ? 99.334 -26.752 13.976 1.00 19.59 174 ILE B CA 1
ATOM 4890 C C . ILE B 1 174 ? 100.582 -25.869 13.968 1.00 18.37 174 ILE B C 1
ATOM 4891 O O . ILE B 1 174 ? 100.481 -24.641 13.976 1.00 17.71 174 ILE B O 1
ATOM 4896 N N . ALA B 1 175 ? 101.751 -26.503 13.948 1.00 17.52 175 ALA B N 1
ATOM 4897 C CA . ALA B 1 175 ? 103.028 -25.794 13.982 1.00 17.51 175 ALA B CA 1
ATOM 4898 C C . ALA B 1 175 ? 103.182 -24.827 12.810 1.00 18.45 175 ALA B C 1
ATOM 4899 O O . ALA B 1 175 ? 103.677 -23.713 12.978 1.00 18.99 175 ALA B O 1
ATOM 4901 N N . VAL B 1 176 ? 102.756 -25.258 11.628 1.00 18.94 176 VAL B N 1
ATOM 4902 C CA . VAL B 1 176 ? 102.859 -24.436 10.427 1.00 20.95 176 VAL B CA 1
ATOM 4903 C C . VAL B 1 176 ? 102.034 -23.154 10.566 1.00 22.97 176 VAL B C 1
ATOM 4904 O O . VAL B 1 176 ? 102.461 -22.083 10.127 1.00 24.17 176 VAL B O 1
ATOM 4908 N N . GLN B 1 177 ? 100.866 -23.262 11.196 1.00 21.89 177 GLN B N 1
ATOM 4909 C CA . GLN B 1 177 ? 100.038 -22.091 11.466 1.00 22.90 177 GLN B CA 1
ATOM 4910 C C . GLN B 1 177 ? 100.800 -21.081 12.320 1.00 21.59 177 GLN B C 1
ATOM 4911 O O . GLN B 1 177 ? 100.715 -19.874 12.098 1.00 22.46 177 GLN B O 1
ATOM 4917 N N . GLY B 1 178 ? 101.553 -21.584 13.291 1.00 20.76 178 GLY B N 1
ATOM 4918 C CA . GLY B 1 178 ? 102.369 -20.730 14.132 1.00 20.56 178 GLY B CA 1
ATOM 4919 C C . GLY B 1 178 ? 103.507 -20.087 13.364 1.00 19.80 178 GLY B C 1
ATOM 4920 O O . GLY B 1 178 ? 103.784 -18.899 13.527 1.00 19.66 178 GLY B O 1
ATOM 4921 N N . HIS B 1 179 ? 104.169 -20.877 12.524 1.00 20.36 179 HIS B N 1
ATOM 4922 C CA . HIS B 1 179 ? 105.312 -20.392 11.756 1.00 20.66 179 HIS B CA 1
ATOM 4923 C C . HIS B 1 179 ? 104.918 -19.286 10.785 1.00 22.49 179 HIS B C 1
ATOM 4924 O O . HIS B 1 179 ? 105.689 -18.355 10.550 1.00 23.08 179 HIS B O 1
ATOM 4931 N N . LYS B 1 180 ? 103.715 -19.389 10.228 1.00 23.74 180 LYS B N 1
ATOM 4932 C CA . LYS B 1 180 ? 103.203 -18.363 9.328 1.00 25.38 180 LYS B CA 1
ATOM 4933 C C . LYS B 1 180 ? 102.926 -17.068 10.084 1.00 25.07 180 LYS B C 1
ATOM 4934 O O . LYS B 1 180 ? 103.255 -15.980 9.609 1.00 26.24 180 LYS B O 1
ATOM 4940 N N . ALA B 1 181 ? 102.326 -17.192 11.264 1.00 23.52 181 ALA B N 1
ATOM 4941 C CA . ALA B 1 181 ? 102.030 -16.033 12.099 1.00 24.17 181 ALA B CA 1
ATOM 4942 C C . ALA B 1 181 ? 103.313 -15.380 12.596 1.00 23.14 181 ALA B C 1
ATOM 4943 O O . ALA B 1 181 ? 103.410 -14.156 12.672 1.00 23.79 181 ALA B O 1
ATOM 4945 N N . ALA B 1 182 ? 104.296 -16.208 12.933 1.00 22.43 182 ALA B N 1
ATOM 4946 C CA . ALA B 1 182 ? 105.588 -15.719 13.398 1.00 22.70 182 ALA B CA 1
ATOM 4947 C C . ALA B 1 182 ? 106.315 -14.971 12.288 1.00 22.33 182 ALA B C 1
ATOM 4948 O O . ALA B 1 182 ? 106.902 -13.914 12.519 1.00 22.74 182 ALA B O 1
ATOM 4950 N N . ARG B 1 183 ? 106.267 -15.531 11.084 1.00 23.07 183 ARG B N 1
ATOM 4951 C CA . ARG B 1 183 ? 106.880 -14.917 9.913 1.00 24.16 183 ARG B CA 1
ATOM 4952 C C . ARG B 1 183 ? 106.294 -13.535 9.641 1.00 25.00 183 ARG B C 1
ATOM 4953 O O . ARG B 1 183 ? 107.028 -12.576 9.399 1.00 24.74 183 ARG B O 1
ATOM 4961 N N . ASP B 1 184 ? 104.969 -13.440 9.686 1.00 25.84 184 ASP B N 1
ATOM 4962 C CA . ASP B 1 184 ? 104.280 -12.170 9.486 1.00 27.28 184 ASP B CA 1
ATOM 4963 C C . ASP B 1 184 ? 104.709 -11.139 10.525 1.00 25.43 184 ASP B C 1
ATOM 4964 O O . ASP B 1 184 ? 104.965 -9.983 10.194 1.00 27.42 184 ASP B O 1
ATOM 4969 N N . ALA B 1 185 ? 104.785 -11.567 11.781 1.00 23.07 185 ALA B N 1
ATOM 4970 C CA . ALA B 1 185 ? 105.187 -10.686 12.871 1.00 24.06 185 ALA B CA 1
ATOM 4971 C C . ALA B 1 185 ? 106.598 -10.144 12.654 1.00 24.51 185 ALA B C 1
ATOM 4972 O O . ALA B 1 185 ? 106.871 -8.976 12.933 1.00 25.22 185 ALA B O 1
ATOM 4974 N N . PHE B 1 186 ? 107.487 -10.996 12.151 1.00 22.86 186 PHE B N 1
ATOM 4975 C CA . PHE B 1 186 ? 108.863 -10.591 11.878 1.00 23.33 186 PHE B CA 1
ATOM 4976 C C . PHE B 1 186 ? 108.936 -9.459 10.859 1.00 24.12 186 PHE B C 1
ATOM 4977 O O . PHE B 1 186 ? 109.653 -8.480 11.062 1.00 21.34 186 PHE B O 1
ATOM 4985 N N . PHE B 1 187 ? 108.200 -9.595 9.761 1.00 25.31 187 PHE B N 1
ATOM 4986 C CA . PHE B 1 187 ? 108.233 -8.588 8.708 1.00 28.72 187 PHE B CA 1
ATOM 4987 C C . PHE B 1 187 ? 107.533 -7.302 9.139 1.00 29.29 187 PHE B C 1
ATOM 4988 O O . PHE B 1 187 ? 107.725 -6.250 8.533 1.00 29.60 187 PHE B O 1
ATOM 4996 N N . GLN B 1 188 ? 106.727 -7.391 10.193 1.00 29.32 188 GLN B N 1
ATOM 4997 C CA . GLN B 1 188 ? 106.085 -6.213 10.768 1.00 31.18 188 GLN B CA 1
ATOM 4998 C C . GLN B 1 188 ? 107.028 -5.507 11.740 1.00 29.79 188 GLN B C 1
ATOM 4999 O O . GLN B 1 188 ? 106.697 -4.458 12.291 1.00 29.38 188 GLN B O 1
ATOM 5005 N N . GLY B 1 189 ? 108.204 -6.095 11.945 1.00 28.65 189 GLY B N 1
ATOM 5006 C CA . GLY B 1 189 ? 109.237 -5.486 12.765 1.00 28.96 189 GLY B CA 1
ATOM 5007 C C . GLY B 1 189 ? 109.065 -5.703 14.256 1.00 28.84 189 GLY B C 1
ATOM 5008 O O . GLY B 1 189 ? 109.566 -4.920 15.064 1.00 29.77 189 GLY B O 1
ATOM 5009 N N . LYS B 1 190 ? 108.365 -6.771 14.624 1.00 27.72 190 LYS B N 1
ATOM 5010 C CA . LYS B 1 190 ? 108.096 -7.063 16.029 1.00 28.44 190 LYS B CA 1
ATOM 5011 C C . LYS B 1 190 ? 109.319 -7.626 16.749 1.00 26.77 190 LYS B C 1
ATOM 5012 O O . LYS B 1 190 ? 110.269 -8.091 16.118 1.00 25.35 190 LYS B O 1
ATOM 5018 N N . SER B 1 191 ? 109.288 -7.578 18.077 1.00 26.54 191 SER B N 1
ATOM 5019 C CA . SER B 1 191 ? 110.365 -8.133 18.889 1.00 24.10 191 SER B CA 1
ATOM 5020 C C . SER B 1 191 ? 110.259 -9.651 18.949 1.00 21.54 191 SER B C 1
ATOM 5021 O O . SER B 1 191 ? 109.252 -10.222 18.535 1.00 21.88 191 SER B O 1
ATOM 5024 N N . GLU B 1 192 ? 111.297 -10.297 19.471 1.00 19.17 192 GLU B N 1
ATOM 5025 C CA . GLU B 1 192 ? 111.289 -11.746 19.639 1.00 20.09 192 GLU B CA 1
ATOM 5026 C C . GLU B 1 192 ? 110.123 -12.192 20.519 1.00 21.38 192 GLU B C 1
ATOM 5027 O O . GLU B 1 192 ? 109.450 -13.179 20.217 1.00 21.37 192 GLU B O 1
ATOM 5033 N N . PHE B 1 193 ? 109.883 -11.454 21.599 1.00 20.51 193 PHE B N 1
ATOM 5034 C CA . PHE B 1 193 ? 108.804 -11.784 22.524 1.00 21.60 193 PHE B CA 1
ATOM 5035 C C . PHE B 1 193 ? 107.443 -11.691 21.844 1.00 22.93 193 PHE B C 1
ATOM 5036 O O . PHE B 1 193 ? 106.582 -12.548 22.044 1.00 24.17 193 PHE B O 1
ATOM 5044 N N . GLU B 1 194 ? 107.255 -10.650 21.040 1.00 22.54 194 GLU B N 1
ATOM 5045 C CA . GLU B 1 194 ? 106.003 -10.460 20.317 1.00 24.31 194 GLU B CA 1
ATOM 5046 C C . GLU B 1 194 ? 105.799 -11.556 19.276 1.00 22.66 194 GLU B C 1
ATOM 5047 O O . GLU B 1 194 ? 104.689 -12.054 19.101 1.00 23.16 194 GLU B O 1
ATOM 5053 N N . ILE B 1 195 ? 106.876 -11.930 18.592 1.00 21.85 195 ILE B N 1
ATOM 5054 C CA . ILE B 1 195 ? 106.824 -13.004 17.607 1.00 22.18 195 ILE B CA 1
ATOM 5055 C C . ILE B 1 195 ? 106.411 -14.323 18.261 1.00 22.08 195 ILE B C 1
ATOM 5056 O O . ILE B 1 195 ? 105.583 -15.059 17.721 1.00 21.86 195 ILE B O 1
ATOM 5061 N N . GLN B 1 196 ? 106.979 -14.606 19.431 1.00 20.92 196 GLN B N 1
ATOM 5062 C CA . GLN B 1 196 ? 106.627 -15.806 20.187 1.00 19.71 196 GLN B CA 1
ATOM 5063 C C . GLN B 1 196 ? 105.151 -15.805 20.587 1.00 20.51 196 GLN B C 1
ATOM 5064 O O . GLN B 1 196 ? 104.476 -16.833 20.497 1.00 18.38 196 GLN B O 1
ATOM 5070 N N . GLN B 1 197 ? 104.658 -14.647 21.021 1.00 22.73 197 GLN B N 1
ATOM 5071 C CA . GLN B 1 197 ? 103.248 -14.482 21.367 1.00 24.47 197 GLN B CA 1
ATOM 5072 C C . GLN B 1 197 ? 102.341 -14.799 20.183 1.00 24.04 197 GLN B C 1
ATOM 5073 O O . GLN B 1 197 ? 101.281 -15.406 20.344 1.00 23.00 197 GLN B O 1
ATOM 5079 N N . ALA B 1 198 ? 102.762 -14.374 18.996 1.00 23.45 198 ALA B N 1
ATOM 5080 C CA . ALA B 1 198 ? 102.003 -14.628 17.779 1.00 22.66 198 ALA B CA 1
ATOM 5081 C C . ALA B 1 198 ? 101.972 -16.121 17.475 1.00 21.90 198 ALA B C 1
ATOM 5082 O O . ALA B 1 198 ? 100.943 -16.661 17.067 1.00 23.01 198 ALA B O 1
ATOM 5084 N N . TYR B 1 199 ? 103.106 -16.783 17.684 1.00 20.85 199 TYR B N 1
ATOM 5085 C CA . TYR B 1 199 ? 103.213 -18.218 17.454 1.00 19.59 199 TYR B CA 1
ATOM 5086 C C . TYR B 1 199 ? 102.278 -18.989 18.375 1.00 19.86 199 TYR B C 1
ATOM 5087 O O . TYR B 1 199 ? 101.541 -19.867 17.928 1.00 18.57 199 TYR B O 1
ATOM 5096 N N . LEU B 1 200 ? 102.325 -18.664 19.665 1.00 20.35 200 LEU B N 1
ATOM 5097 C CA . LEU B 1 200 ? 101.515 -19.353 20.664 1.00 19.42 200 LEU B CA 1
ATOM 5098 C C . LEU B 1 200 ? 100.027 -19.159 20.397 1.00 20.01 200 LEU B C 1
ATOM 5099 O O . LEU B 1 200 ? 99.236 -20.088 20.556 1.00 19.42 200 LEU B O 1
ATOM 5104 N N . LEU B 1 201 ? 99.652 -17.951 19.990 1.00 21.33 201 LEU B N 1
ATOM 5105 C CA . LEU B 1 201 ? 98.255 -17.654 19.694 1.00 22.37 201 LEU B CA 1
ATOM 5106 C C . LEU B 1 201 ? 97.764 -18.473 18.506 1.00 21.77 201 LEU B C 1
ATOM 5107 O O . LEU B 1 201 ? 96.703 -19.093 18.566 1.00 21.56 201 LEU B O 1
ATOM 5112 N N . ALA B 1 202 ? 98.549 -18.485 17.433 1.00 21.84 202 ALA B N 1
ATOM 5113 C CA . ALA B 1 202 ? 98.152 -19.159 16.201 1.00 23.80 202 ALA B CA 1
ATOM 5114 C C . ALA B 1 202 ? 98.112 -20.676 16.363 1.00 21.75 202 ALA B C 1
ATOM 5115 O O . ALA B 1 202 ? 97.339 -21.354 15.692 1.00 22.06 202 ALA B O 1
ATOM 5117 N N . THR B 1 203 ? 98.946 -21.204 17.251 1.00 20.17 203 THR B N 1
ATOM 5118 C CA . THR B 1 203 ? 98.966 -22.639 17.515 1.00 19.12 203 THR B CA 1
ATOM 5119 C C . THR B 1 203 ? 98.011 -23.013 18.641 1.00 18.52 203 THR B C 1
ATOM 5120 O O . THR B 1 203 ? 97.781 -24.196 18.901 1.00 17.48 203 THR B O 1
ATOM 5124 N N . GLN B 1 204 ? 97.465 -21.996 19.302 1.00 18.34 204 GLN B N 1
ATOM 5125 C CA . GLN B 1 204 ? 96.654 -22.179 20.503 1.00 21.69 204 GLN B CA 1
ATOM 5126 C C . GLN B 1 204 ? 97.389 -23.040 21.530 1.00 21.04 204 GLN B C 1
ATOM 5127 O O . GLN B 1 204 ? 96.795 -23.891 22.192 1.00 18.54 204 GLN B O 1
ATOM 5133 N N . HIS B 1 205 ? 98.691 -22.806 21.646 1.00 20.01 205 HIS B N 1
ATOM 5134 C CA . HIS B 1 205 ? 99.526 -23.509 22.610 1.00 20.05 205 HIS B CA 1
ATOM 5135 C C . HIS B 1 205 ? 99.913 -22.601 23.769 1.00 20.86 205 HIS B C 1
ATOM 5136 O O . HIS B 1 205 ? 100.186 -21.414 23.575 1.00 17.37 205 HIS B O 1
ATOM 5143 N N . SER B 1 206 ? 99.927 -23.160 24.974 1.00 20.46 206 SER B N 1
ATOM 5144 C CA . SER B 1 206 ? 100.614 -22.524 26.085 1.00 20.43 206 SER B CA 1
ATOM 5145 C C . SER B 1 206 ? 102.094 -22.845 25.925 1.00 17.01 206 SER B C 1
ATOM 5146 O O . SER B 1 206 ? 102.449 -23.735 25.154 1.00 16.17 206 SER B O 1
ATOM 5149 N N . GLU B 1 207 ? 102.954 -22.127 26.641 1.00 19.96 207 GLU B N 1
ATOM 5150 C CA . GLU B 1 207 ? 104.394 -22.338 26.526 1.00 18.85 207 GLU B CA 1
ATOM 5151 C C . GLU B 1 207 ? 104.776 -23.777 26.861 1.00 17.54 207 GLU B C 1
ATOM 5152 O O . GLU B 1 207 ? 105.610 -24.378 26.187 1.00 15.56 207 GLU B O 1
ATOM 5158 N N . ASN B 1 208 ? 104.150 -24.331 27.894 1.00 18.70 208 ASN B N 1
ATOM 5159 C CA . ASN B 1 208 ? 104.464 -25.687 28.334 1.00 19.55 208 ASN B CA 1
ATOM 5160 C C . ASN B 1 208 ? 103.807 -26.770 27.482 1.00 20.59 208 ASN B C 1
ATOM 5161 O O . ASN B 1 208 ? 103.984 -27.960 27.740 1.00 20.32 208 ASN B O 1
ATOM 5166 N N . ASP B 1 209 ? 103.060 -26.355 26.463 1.00 20.72 209 ASP B N 1
ATOM 5167 C CA . ASP B 1 209 ? 102.467 -27.294 25.514 1.00 19.49 209 ASP B CA 1
ATOM 5168 C C . ASP B 1 209 ? 103.435 -27.615 24.382 1.00 17.51 209 ASP B C 1
ATOM 5169 O O . ASP B 1 209 ? 103.372 -28.693 23.792 1.00 16.24 209 ASP B O 1
ATOM 5174 N N . THR B 1 210 ? 104.320 -26.673 24.069 1.00 18.33 210 THR B N 1
ATOM 5175 C CA . THR B 1 210 ? 105.296 -26.885 23.006 1.00 18.01 210 THR B CA 1
ATOM 5176 C C . THR B 1 210 ? 106.249 -28.011 23.398 1.00 16.51 210 THR B C 1
ATOM 5177 O O . THR B 1 210 ? 106.688 -28.081 24.546 1.00 16.94 210 THR B O 1
ATOM 5181 N N . PRO B 1 211 ? 106.554 -28.908 22.446 1.00 16.03 211 PRO B N 1
ATOM 5182 C CA . PRO B 1 211 ? 107.376 -30.099 22.693 1.00 16.73 211 PRO B CA 1
ATOM 5183 C C . PRO B 1 211 ? 108.805 -29.754 23.097 1.00 18.23 211 PRO B C 1
ATOM 5184 O O . PRO B 1 211 ? 109.501 -30.577 23.691 1.00 19.45 211 PRO B O 1
ATOM 5188 N N . PHE B 1 212 ? 109.235 -28.544 22.760 1.00 17.82 212 PHE B N 1
ATOM 5189 C CA . PHE B 1 212 ? 110.523 -28.036 23.203 1.00 17.61 212 PHE B CA 1
ATOM 5190 C C . PHE B 1 212 ? 110.455 -26.519 23.304 1.00 18.55 212 PHE B C 1
ATOM 5191 O O . PHE B 1 212 ? 109.521 -25.899 22.790 1.00 18.67 212 PHE B O 1
ATOM 5199 N N . GLY B 1 213 ? 111.440 -25.927 23.973 1.00 18.48 213 GLY B N 1
ATOM 5200 C CA . GLY B 1 213 ? 111.506 -24.485 24.102 1.00 18.21 213 GLY B CA 1
ATOM 5201 C C . GLY B 1 213 ? 111.752 -23.837 22.755 1.00 18.66 213 GLY B C 1
ATOM 5202 O O . GLY B 1 213 ? 112.785 -24.066 22.129 1.00 18.82 213 GLY B O 1
ATOM 5203 N N . ASN B 1 214 ? 110.791 -23.035 22.307 1.00 19.45 214 ASN B N 1
ATOM 5204 C CA . ASN B 1 214 ? 110.892 -22.354 21.022 1.00 19.17 214 ASN B CA 1
ATOM 5205 C C . ASN B 1 214 ? 112.137 -21.485 20.913 1.00 19.02 214 ASN B C 1
ATOM 5206 O O . ASN B 1 214 ? 112.522 -20.805 21.865 1.00 17.00 214 ASN B O 1
ATOM 5211 N N . ILE B 1 215 ? 112.761 -21.521 19.742 1.00 18.61 215 ILE B N 1
ATOM 5212 C CA . ILE B 1 215 ? 113.857 -20.620 19.425 1.00 19.42 215 ILE B CA 1
ATOM 5213 C C . ILE B 1 215 ? 113.348 -19.522 18.499 1.00 19.90 215 ILE B C 1
ATOM 5214 O O . ILE B 1 215 ? 113.024 -19.781 17.342 1.00 19.63 215 ILE B O 1
ATOM 5219 N N . VAL B 1 216 ? 113.259 -18.303 19.022 1.00 19.52 216 VAL B N 1
ATOM 5220 C CA . VAL B 1 216 ? 112.833 -17.155 18.233 1.00 19.60 216 VAL B CA 1
ATOM 5221 C C . VAL B 1 216 ? 113.953 -16.120 18.216 1.00 20.49 216 VAL B C 1
ATOM 5222 O O . VAL B 1 216 ? 114.112 -15.348 19.162 1.00 21.44 216 VAL B O 1
ATOM 5226 N N . ALA B 1 217 ? 114.731 -16.116 17.138 1.00 19.99 217 ALA B N 1
ATOM 5227 C CA . ALA B 1 217 ? 115.967 -15.343 17.093 1.00 18.84 217 ALA B CA 1
ATOM 5228 C C . ALA B 1 217 ? 115.979 -14.290 15.990 1.00 18.97 217 ALA B C 1
ATOM 5229 O O . ALA B 1 217 ? 115.591 -14.557 14.852 1.00 17.86 217 ALA B O 1
ATOM 5231 N N . LEU B 1 218 ? 116.443 -13.095 16.338 1.00 19.65 218 LEU B N 1
ATOM 5232 C CA . LEU B 1 218 ? 116.603 -12.016 15.373 1.00 20.11 218 LEU B CA 1
ATOM 5233 C C . LEU B 1 218 ? 118.072 -11.626 15.241 1.00 21.62 218 LEU B C 1
ATOM 5234 O O . LEU B 1 218 ? 118.803 -11.585 16.233 1.00 23.45 218 LEU B O 1
ATOM 5239 N N . ASN B 1 219 ? 118.492 -11.350 14.009 1.00 20.31 219 ASN B N 1
ATOM 5240 C CA . ASN B 1 219 ? 119.850 -10.894 13.711 1.00 22.03 219 ASN B CA 1
ATOM 5241 C C . ASN B 1 219 ? 120.940 -11.832 14.235 1.00 23.15 219 ASN B C 1
ATOM 5242 O O . ASN B 1 219 ? 120.966 -13.012 13.887 1.00 22.50 219 ASN B O 1
ATOM 5247 N N . GLU B 1 220 ? 121.836 -11.307 15.069 1.00 25.08 220 GLU B N 1
ATOM 5248 C CA . GLU B 1 220 ? 122.977 -12.081 15.559 1.00 25.92 220 GLU B CA 1
ATOM 5249 C C . GLU B 1 220 ? 122.558 -13.285 16.397 1.00 23.49 220 GLU B C 1
ATOM 5250 O O . GLU B 1 220 ? 123.288 -14.274 16.477 1.00 22.89 220 GLU B O 1
ATOM 5256 N N . ASN B 1 221 ? 121.385 -13.203 17.018 1.00 22.35 221 ASN B N 1
ATOM 5257 C CA . ASN B 1 221 ? 120.887 -14.297 17.847 1.00 21.18 221 ASN B CA 1
ATOM 5258 C C . ASN B 1 221 ? 120.649 -15.577 17.045 1.00 21.00 221 ASN B C 1
ATOM 5259 O O . ASN B 1 221 ? 120.597 -16.670 17.612 1.00 20.61 221 ASN B O 1
ATOM 5264 N N . CYS B 1 222 ? 120.518 -15.434 15.727 1.00 19.83 222 CYS B N 1
ATOM 5265 C CA . CYS B 1 222 ? 120.306 -16.575 14.841 1.00 20.83 222 CYS B CA 1
ATOM 5266 C C . CYS B 1 222 ? 121.508 -17.521 14.836 1.00 23.38 222 CYS B C 1
ATOM 5267 O O . CYS B 1 222 ? 121.383 -18.692 14.477 1.00 18.37 222 CYS B O 1
ATOM 5270 N N . ALA B 1 223 ? 122.669 -17.007 15.236 1.00 24.10 223 ALA B N 1
ATOM 5271 C CA . ALA B 1 223 ? 123.889 -17.808 15.289 1.00 26.52 223 ALA B CA 1
ATOM 5272 C C . ALA B 1 223 ? 123.989 -18.594 16.593 1.00 28.38 223 ALA B C 1
ATOM 5273 O O . ALA B 1 223 ? 124.803 -19.509 16.714 1.00 28.84 223 ALA B O 1
ATOM 5275 N N . ILE B 1 224 ? 123.161 -18.229 17.568 1.00 28.16 224 ILE B N 1
ATOM 5276 C CA . ILE B 1 224 ? 123.134 -18.926 18.850 1.00 27.54 224 ILE B CA 1
ATOM 5277 C C . ILE B 1 224 ? 122.264 -20.175 18.753 1.00 25.69 224 ILE B C 1
ATOM 5278 O O . ILE B 1 224 ? 121.036 -20.084 18.707 1.00 23.99 224 ILE B O 1
ATOM 5283 N N . LEU B 1 225 ? 122.905 -21.339 18.727 1.00 25.96 225 LEU B N 1
ATOM 5284 C CA . LEU B 1 225 ? 122.203 -22.595 18.478 1.00 26.67 225 LEU B CA 1
ATOM 5285 C C . LEU B 1 225 ? 121.211 -22.952 19.583 1.00 27.53 225 LEU B C 1
ATOM 5286 O O . LEU B 1 225 ? 120.089 -23.373 19.300 1.00 26.39 225 LEU B O 1
ATOM 5291 N N . HIS B 1 226 ? 121.621 -22.784 20.837 1.00 30.03 226 HIS B N 1
ATOM 5292 C CA . HIS B 1 226 ? 120.738 -23.065 21.965 1.00 32.43 226 HIS B CA 1
ATOM 5293 C C . HIS B 1 226 ? 120.166 -21.785 22.571 1.00 31.88 226 HIS B C 1
ATOM 5294 O O . HIS B 1 226 ? 120.112 -21.636 23.792 1.00 32.92 226 HIS B O 1
ATOM 5301 N N . TYR B 1 227 ? 119.741 -20.867 21.709 1.00 30.57 227 TYR B N 1
ATOM 5302 C CA . TYR B 1 227 ? 119.130 -19.615 22.144 1.00 30.41 227 TYR B CA 1
ATOM 5303 C C . TYR B 1 227 ? 117.735 -19.870 22.709 1.00 32.07 227 TYR B C 1
ATOM 5304 O O . TYR B 1 227 ? 116.934 -20.571 22.095 1.00 31.03 227 TYR B O 1
ATOM 5313 N N . THR B 1 228 ? 117.447 -19.303 23.877 1.00 36.69 228 THR B N 1
ATOM 5314 C CA . THR B 1 228 ? 116.178 -19.565 24.555 1.00 38.78 228 THR B CA 1
ATOM 5315 C C . THR B 1 228 ? 115.415 -18.295 24.938 1.00 39.05 228 THR B C 1
ATOM 5316 O O . THR B 1 228 ? 114.191 -18.322 25.088 1.00 39.63 228 THR B O 1
ATOM 5320 N N . HIS B 1 229 ? 116.140 -17.191 25.093 1.00 34.04 229 HIS B N 1
ATOM 5321 C CA A HIS B 1 229 ? 115.549 -15.930 25.534 0.52 31.20 229 HIS B CA 1
ATOM 5322 C CA B HIS B 1 229 ? 115.546 -15.931 25.531 0.48 31.21 229 HIS B CA 1
ATOM 5323 C C . HIS B 1 229 ? 114.607 -15.335 24.487 1.00 28.71 229 HIS B C 1
ATOM 5324 O O . HIS B 1 229 ? 114.665 -15.687 23.309 1.00 28.02 229 HIS B O 1
ATOM 5337 N N . PHE B 1 230 ? 113.734 -14.435 24.933 1.00 26.25 230 PHE B N 1
ATOM 5338 C CA . PHE B 1 230 ? 112.857 -13.685 24.041 1.00 26.41 230 PHE B CA 1
ATOM 5339 C C . PHE B 1 230 ? 113.037 -12.192 24.296 1.00 27.42 230 PHE B C 1
ATOM 5340 O O . PHE B 1 230 ? 112.530 -11.668 25.288 1.00 28.92 230 PHE B O 1
ATOM 5348 N N . ASP B 1 231 ? 113.764 -11.513 23.413 1.00 26.49 231 ASP B N 1
ATOM 5349 C CA . ASP B 1 231 ? 113.991 -10.076 23.557 1.00 27.84 231 ASP B CA 1
ATOM 5350 C C . ASP B 1 231 ? 112.679 -9.296 23.538 1.00 25.24 231 ASP B C 1
ATOM 5351 O O . ASP B 1 231 ? 111.926 -9.354 22.567 1.00 24.96 231 ASP B O 1
ATOM 5356 N N . ARG B 1 232 ? 112.416 -8.567 24.619 1.00 23.70 232 ARG B N 1
ATOM 5357 C CA . ARG B 1 232 ? 111.213 -7.748 24.729 1.00 24.21 232 ARG B CA 1
ATOM 5358 C C . ARG B 1 232 ? 111.313 -6.492 23.868 1.00 25.82 232 ARG B C 1
ATOM 5359 O O . ARG B 1 232 ? 110.303 -5.868 23.543 1.00 25.77 232 ARG B O 1
ATOM 5367 N N . VAL B 1 233 ? 112.538 -6.126 23.507 1.00 26.18 233 VAL B N 1
ATOM 5368 C CA . VAL B 1 233 ? 112.777 -4.931 22.707 1.00 26.65 233 VAL B CA 1
ATOM 5369 C C . VAL B 1 233 ? 113.159 -5.290 21.275 1.00 25.20 233 VAL B C 1
ATOM 5370 O O . VAL B 1 233 ? 114.108 -6.041 21.045 1.00 23.09 233 VAL B O 1
ATOM 5374 N N . ALA B 1 234 ? 112.411 -4.755 20.315 1.00 25.84 234 ALA B N 1
ATOM 5375 C CA . ALA B 1 234 ? 112.709 -4.972 18.906 1.00 26.93 234 ALA B CA 1
ATOM 5376 C C . ALA B 1 234 ? 114.026 -4.301 18.532 1.00 29.53 234 ALA B C 1
ATOM 5377 O O . ALA B 1 234 ? 114.309 -3.191 18.981 1.00 32.85 234 ALA B O 1
ATOM 5379 N N . PRO B 1 235 ? 114.842 -4.980 17.713 1.00 37.15 235 PRO B N 1
ATOM 5380 C CA . PRO B 1 235 ? 116.124 -4.416 17.280 1.00 38.57 235 PRO B CA 1
ATOM 5381 C C . PRO B 1 235 ? 115.931 -3.182 16.405 1.00 40.79 235 PRO B C 1
ATOM 5382 O O . PRO B 1 235 ? 114.967 -3.119 15.640 1.00 40.07 235 PRO B O 1
ATOM 5386 N N . ALA B 1 236 ? 116.833 -2.213 16.527 1.00 42.94 236 ALA B N 1
ATOM 5387 C CA . ALA B 1 236 ? 116.758 -0.990 15.737 1.00 45.35 236 ALA B CA 1
ATOM 5388 C C . ALA B 1 236 ? 116.940 -1.298 14.255 1.00 45.85 236 ALA B C 1
ATOM 5389 O O . ALA B 1 236 ? 116.432 -0.580 13.393 1.00 48.19 236 ALA B O 1
ATOM 5391 N N . THR B 1 237 ? 117.670 -2.373 13.972 1.00 43.11 237 THR B N 1
ATOM 5392 C CA . THR B 1 237 ? 117.887 -2.827 12.605 1.00 44.58 237 THR B CA 1
ATOM 5393 C C . THR B 1 237 ? 117.346 -4.242 12.425 1.00 43.98 237 THR B C 1
ATOM 5394 O O . THR B 1 237 ? 117.636 -5.134 13.223 1.00 42.18 237 THR B O 1
ATOM 5398 N N . HIS B 1 238 ? 116.558 -4.441 11.374 1.00 44.03 238 HIS B N 1
ATOM 5399 C CA . HIS B 1 238 ? 115.981 -5.746 11.083 1.00 42.20 238 HIS B CA 1
ATOM 5400 C C . HIS B 1 238 ? 116.689 -6.389 9.895 1.00 38.65 238 HIS B C 1
ATOM 5401 O O . HIS B 1 238 ? 116.593 -5.901 8.769 1.00 39.52 238 HIS B O 1
ATOM 5408 N N . ARG B 1 239 ? 117.399 -7.484 10.148 1.00 32.80 239 ARG B N 1
ATOM 5409 C CA . ARG B 1 239 ? 118.178 -8.136 9.101 1.00 30.86 239 ARG B CA 1
ATOM 5410 C C . ARG B 1 239 ? 117.755 -9.580 8.855 1.00 26.42 239 ARG B C 1
ATOM 5411 O O . ARG B 1 239 ? 117.504 -9.971 7.715 1.00 25.02 239 ARG B O 1
ATOM 5419 N N . SER B 1 240 ? 117.678 -10.372 9.918 1.00 20.87 240 SER B N 1
ATOM 5420 C CA . SER B 1 240 ? 117.386 -11.793 9.771 1.00 19.86 240 SER B CA 1
ATOM 5421 C C . SER B 1 240 ? 116.489 -12.337 10.877 1.00 21.94 240 SER B C 1
ATOM 5422 O O . SER B 1 240 ? 116.336 -11.724 11.935 1.00 19.87 240 SER B O 1
ATOM 5425 N N . PHE B 1 241 ? 115.907 -13.503 10.618 1.00 20.68 241 PHE B N 1
ATOM 5426 C CA . PHE B 1 241 ? 115.000 -14.150 11.556 1.00 20.62 241 PHE B CA 1
ATOM 5427 C C . PHE B 1 241 ? 115.092 -15.665 11.435 1.00 21.00 241 PHE B C 1
ATOM 5428 O O . PHE B 1 241 ? 114.946 -16.220 10.348 1.00 21.75 241 PHE B O 1
ATOM 5436 N N . LEU B 1 242 ? 115.345 -16.327 12.556 1.00 18.78 242 LEU B N 1
ATOM 5437 C CA . LEU B 1 242 ? 115.345 -17.779 12.596 1.00 18.45 242 LEU B CA 1
ATOM 5438 C C . LEU B 1 242 ? 114.387 -18.242 13.683 1.00 18.46 242 LEU B C 1
ATOM 5439 O O . LEU B 1 242 ? 114.529 -17.864 14.847 1.00 18.03 242 LEU B O 1
ATOM 5444 N N . ILE B 1 243 ? 113.405 -19.051 13.304 1.00 17.94 243 ILE B N 1
ATOM 5445 C CA . ILE B 1 243 ? 112.513 -19.628 14.296 1.00 18.44 243 ILE B CA 1
ATOM 5446 C C . ILE B 1 243 ? 112.518 -21.150 14.232 1.00 18.36 243 ILE B C 1
ATOM 5447 O O . ILE B 1 243 ? 112.239 -21.749 13.197 1.00 17.73 243 ILE B O 1
ATOM 5452 N N . ASP B 1 244 ? 112.872 -21.763 15.355 1.00 18.45 244 ASP B N 1
ATOM 5453 C CA . ASP B 1 244 ? 112.789 -23.205 15.509 1.00 18.03 244 ASP B CA 1
ATOM 5454 C C . ASP B 1 244 ? 111.681 -23.487 16.510 1.00 18.17 244 ASP B C 1
ATOM 5455 O O . ASP B 1 244 ? 111.823 -23.210 17.700 1.00 18.87 244 ASP B O 1
ATOM 5460 N N . ALA B 1 245 ? 110.569 -24.019 16.020 1.00 17.84 245 ALA B N 1
ATOM 5461 C CA . ALA B 1 245 ? 109.396 -24.203 16.861 1.00 18.40 245 ALA B CA 1
ATOM 5462 C C . ALA B 1 245 ? 108.516 -25.336 16.354 1.00 19.23 245 ALA B C 1
ATOM 5463 O O . ALA B 1 245 ? 108.453 -25.605 15.151 1.00 19.19 245 ALA B O 1
ATOM 5465 N N . GLY B 1 246 ? 107.837 -25.998 17.282 1.00 18.41 246 GLY B N 1
ATOM 5466 C CA . GLY B 1 246 ? 106.980 -27.112 16.937 1.00 16.58 246 GLY B CA 1
ATOM 5467 C C . GLY B 1 246 ? 105.627 -27.027 17.610 1.00 18.03 246 GLY B C 1
ATOM 5468 O O . GLY B 1 246 ? 105.191 -25.953 18.028 1.00 18.54 246 GLY B O 1
ATOM 5469 N N . ALA B 1 247 ? 104.962 -28.171 17.710 1.00 15.63 247 ALA B N 1
ATOM 5470 C CA . ALA B 1 247 ? 103.655 -28.252 18.340 1.00 16.15 247 ALA B CA 1
ATOM 5471 C C . ALA B 1 247 ? 103.396 -29.676 18.803 1.00 16.10 247 ALA B C 1
ATOM 5472 O O . ALA B 1 247 ? 104.094 -30.607 18.398 1.00 15.75 247 ALA B O 1
ATOM 5474 N N . ASN B 1 248 ? 102.390 -29.838 19.651 1.00 16.55 248 ASN B N 1
ATOM 5475 C CA . ASN B 1 248 ? 101.997 -31.152 20.135 1.00 18.49 248 ASN B CA 1
ATOM 5476 C C . ASN B 1 248 ? 100.615 -31.565 19.642 1.00 18.61 248 ASN B C 1
ATOM 5477 O O . ASN B 1 248 ? 99.717 -30.734 19.530 1.00 19.40 248 ASN B O 1
ATOM 5482 N N . PHE B 1 249 ? 100.459 -32.848 19.334 1.00 18.35 249 PHE B N 1
ATOM 5483 C CA . PHE B 1 249 ? 99.136 -33.440 19.166 1.00 17.98 249 PHE B CA 1
ATOM 5484 C C . PHE B 1 249 ? 99.148 -34.879 19.657 1.00 18.07 249 PHE B C 1
ATOM 5485 O O . PHE B 1 249 ? 99.874 -35.719 19.119 1.00 17.82 249 PHE B O 1
ATOM 5493 N N . ASN B 1 250 ? 98.345 -35.147 20.686 1.00 18.53 250 ASN B N 1
ATOM 5494 C CA . ASN B 1 250 ? 98.240 -36.476 21.290 1.00 22.02 250 ASN B CA 1
ATOM 5495 C C . ASN B 1 250 ? 99.578 -37.041 21.761 1.00 20.60 250 ASN B C 1
ATOM 5496 O O . ASN B 1 250 ? 99.768 -38.255 21.795 1.00 21.04 250 ASN B O 1
ATOM 5501 N N . GLY B 1 251 ? 100.502 -36.160 22.130 1.00 20.68 251 GLY B N 1
ATOM 5502 C CA . GLY B 1 251 ? 101.791 -36.586 22.643 1.00 18.86 251 GLY B CA 1
ATOM 5503 C C . GLY B 1 251 ? 102.869 -36.642 21.580 1.00 17.62 251 GLY B C 1
ATOM 5504 O O . GLY B 1 251 ? 104.045 -36.845 21.887 1.00 16.71 251 GLY B O 1
ATOM 5505 N N . TYR B 1 252 ? 102.470 -36.462 20.324 1.00 16.92 252 TYR B N 1
ATOM 5506 C CA . TYR B 1 252 ? 103.413 -36.503 19.212 1.00 18.87 252 TYR B CA 1
ATOM 5507 C C . TYR B 1 252 ? 103.851 -35.097 18.831 1.00 19.10 252 TYR B C 1
ATOM 5508 O O . TYR B 1 252 ? 103.085 -34.143 18.954 1.00 20.73 252 TYR B O 1
ATOM 5517 N N . ALA B 1 253 ? 105.095 -34.971 18.382 1.00 17.13 253 ALA B N 1
ATOM 5518 C CA . ALA B 1 253 ? 105.701 -33.658 18.209 1.00 17.81 253 ALA B CA 1
ATOM 5519 C C . ALA B 1 253 ? 105.947 -33.284 16.753 1.00 18.44 253 ALA B C 1
ATOM 5520 O O . ALA B 1 253 ? 106.114 -34.144 15.889 1.00 17.81 253 ALA B O 1
ATOM 5522 N N . ALA B 1 254 ? 105.957 -31.979 16.502 1.00 17.80 254 ALA B N 1
ATOM 5523 C CA . ALA B 1 254 ? 106.462 -31.423 15.256 1.00 17.67 254 ALA B CA 1
ATOM 5524 C C . ALA B 1 254 ? 107.717 -30.615 15.575 1.00 16.97 254 ALA B C 1
ATOM 5525 O O . ALA B 1 254 ? 107.883 -30.151 16.703 1.00 16.12 254 ALA B O 1
ATOM 5527 N N . ASP B 1 255 ? 108.596 -30.452 14.591 1.00 16.91 255 ASP B N 1
ATOM 5528 C CA . ASP B 1 255 ? 109.864 -29.754 14.803 1.00 17.10 255 ASP B CA 1
ATOM 5529 C C . ASP B 1 255 ? 110.301 -29.046 13.523 1.00 18.94 255 ASP B C 1
ATOM 5530 O O . ASP B 1 255 ? 110.924 -29.649 12.649 1.00 18.93 255 ASP B O 1
ATOM 5535 N N . ILE B 1 256 ? 109.979 -27.759 13.429 1.00 18.87 256 ILE B N 1
ATOM 5536 C CA . ILE B 1 256 ? 110.164 -27.005 12.195 1.00 18.68 256 ILE B CA 1
ATOM 5537 C C . ILE B 1 256 ? 111.053 -25.776 12.391 1.00 18.37 256 ILE B C 1
ATOM 5538 O O . ILE B 1 256 ? 110.915 -25.047 13.374 1.00 19.17 256 ILE B O 1
ATOM 5543 N N . THR B 1 257 ? 111.970 -25.556 11.452 1.00 17.15 257 THR B N 1
ATOM 5544 C CA . THR B 1 257 ? 112.797 -24.355 11.456 1.00 16.52 257 THR B CA 1
ATOM 5545 C C . THR B 1 257 ? 112.704 -23.629 10.120 1.00 16.72 257 THR B C 1
ATOM 5546 O O . THR B 1 257 ? 112.703 -24.254 9.058 1.00 16.31 257 THR B O 1
ATOM 5550 N N . ARG B 1 258 ? 112.615 -22.306 10.186 1.00 17.79 258 ARG B N 1
ATOM 5551 C CA . ARG B 1 258 ? 112.649 -21.471 8.996 1.00 18.94 258 ARG B CA 1
ATOM 5552 C C . ARG B 1 258 ? 113.562 -20.274 9.233 1.00 20.33 258 ARG B C 1
ATOM 5553 O O . ARG B 1 258 ? 113.673 -19.781 10.357 1.00 18.59 258 ARG B O 1
ATOM 5561 N N . THR B 1 259 ? 114.223 -19.819 8.174 1.00 20.43 259 THR B N 1
ATOM 5562 C CA . THR B 1 259 ? 115.087 -18.649 8.260 1.00 21.75 259 THR B CA 1
ATOM 5563 C C . THR B 1 259 ? 114.678 -17.625 7.207 1.00 22.32 259 THR B C 1
ATOM 5564 O O . THR B 1 259 ? 114.444 -17.972 6.048 1.00 22.54 259 THR B O 1
ATOM 5568 N N . TYR B 1 260 ? 114.585 -16.364 7.615 1.00 21.59 260 TYR B N 1
ATOM 5569 C CA . TYR B 1 260 ? 114.129 -15.312 6.716 1.00 22.58 260 TYR B CA 1
ATOM 5570 C C . TYR B 1 260 ? 115.104 -14.142 6.646 1.00 23.43 260 TYR B C 1
ATOM 5571 O O . TYR B 1 260 ? 115.676 -13.735 7.657 1.00 21.14 260 TYR B O 1
ATOM 5580 N N . ASP B 1 261 ? 115.286 -13.606 5.444 1.00 24.76 261 ASP B N 1
ATOM 5581 C CA . ASP B 1 261 ? 115.957 -12.325 5.279 1.00 25.65 261 ASP B CA 1
ATOM 5582 C C . ASP B 1 261 ? 114.890 -11.236 5.266 1.00 27.29 261 ASP B C 1
ATOM 5583 O O . ASP B 1 261 ? 113.850 -11.390 4.625 1.00 29.39 261 ASP B O 1
ATOM 5588 N N . PHE B 1 262 ? 115.140 -10.145 5.982 1.00 27.04 262 PHE B N 1
ATOM 5589 C CA . PHE B 1 262 ? 114.125 -9.111 6.174 1.00 28.72 262 PHE B CA 1
ATOM 5590 C C . PHE B 1 262 ? 113.726 -8.412 4.876 1.00 29.22 262 PHE B C 1
ATOM 5591 O O . PHE B 1 262 ? 112.540 -8.221 4.610 1.00 28.10 262 PHE B O 1
ATOM 5599 N N . THR B 1 263 ? 114.716 -8.029 4.075 1.00 31.09 263 THR B N 1
ATOM 5600 C CA . THR B 1 263 ? 114.452 -7.277 2.852 1.00 34.06 263 THR B CA 1
ATOM 5601 C C . THR B 1 263 ? 114.145 -8.190 1.670 1.00 34.62 263 THR B C 1
ATOM 5602 O O . THR B 1 263 ? 113.508 -7.772 0.704 1.00 36.75 263 THR B O 1
ATOM 5606 N N . GLY B 1 264 ? 114.603 -9.435 1.746 1.00 33.62 264 GLY B N 1
ATOM 5607 C CA . GLY B 1 264 ? 114.408 -10.379 0.662 1.00 34.85 264 GLY B CA 1
ATOM 5608 C C . GLY B 1 264 ? 115.404 -10.174 -0.465 1.00 36.52 264 GLY B C 1
ATOM 5609 O O . GLY B 1 264 ? 115.329 -10.833 -1.502 1.00 36.79 264 GLY B O 1
ATOM 5610 N N . GLU B 1 265 ? 116.337 -9.250 -0.261 1.00 36.94 265 GLU B N 1
ATOM 5611 C CA . GLU B 1 265 ? 117.391 -8.985 -1.234 1.00 38.05 265 GLU B CA 1
ATOM 5612 C C . GLU B 1 265 ? 118.751 -8.985 -0.547 1.00 33.85 265 GLU B C 1
ATOM 5613 O O . GLU B 1 265 ? 118.842 -8.784 0.663 1.00 32.94 265 GLU B O 1
ATOM 5619 N N . GLY B 1 266 ? 119.808 -9.214 -1.319 1.00 32.59 266 GLY B N 1
ATOM 5620 C CA . GLY B 1 266 ? 121.155 -9.190 -0.779 1.00 31.17 266 GLY B CA 1
ATOM 5621 C C . GLY B 1 266 ? 121.798 -10.561 -0.719 1.00 30.37 266 GLY B C 1
ATOM 5622 O O . GLY B 1 266 ? 121.171 -11.569 -1.049 1.00 29.79 266 GLY B O 1
ATOM 5623 N N . GLU B 1 267 ? 123.053 -10.597 -0.282 1.00 28.92 267 GLU B N 1
ATOM 5624 C CA . GLU B 1 267 ? 123.834 -11.828 -0.274 1.00 27.90 267 GLU B CA 1
ATOM 5625 C C . GLU B 1 267 ? 123.284 -12.861 0.707 1.00 24.46 267 GLU B C 1
ATOM 5626 O O . GLU B 1 267 ? 123.273 -14.056 0.414 1.00 24.32 267 GLU B O 1
ATOM 5632 N N . PHE B 1 268 ? 122.828 -12.404 1.869 1.00 22.25 268 PHE B N 1
ATOM 5633 C CA . PHE B 1 268 ? 122.269 -13.316 2.859 1.00 23.12 268 PHE B CA 1
ATOM 5634 C C . PHE B 1 268 ? 120.955 -13.909 2.363 1.00 22.82 268 PHE B C 1
ATOM 5635 O O . PHE B 1 268 ? 120.677 -15.088 2.581 1.00 21.76 268 PHE B O 1
ATOM 5643 N N . ALA B 1 269 ? 120.152 -13.087 1.693 1.00 23.41 269 ALA B N 1
ATOM 5644 C CA . ALA B 1 269 ? 118.904 -13.558 1.103 1.00 24.26 269 ALA B CA 1
ATOM 5645 C C . ALA B 1 269 ? 119.180 -14.659 0.084 1.00 25.20 269 ALA B C 1
ATOM 5646 O O . ALA B 1 269 ? 118.459 -15.656 0.024 1.00 25.72 269 ALA B O 1
ATOM 5648 N N . GLU B 1 270 ? 120.232 -14.474 -0.710 1.00 24.51 270 GLU B N 1
ATOM 5649 C CA . GLU B 1 270 ? 120.632 -15.465 -1.702 1.00 26.14 270 GLU B CA 1
ATOM 5650 C C . GLU B 1 270 ? 121.196 -16.704 -1.022 1.00 24.25 270 GLU B C 1
ATOM 5651 O O . GLU B 1 270 ? 121.061 -17.820 -1.525 1.00 24.08 270 GLU B O 1
ATOM 5657 N N . LEU B 1 271 ? 121.833 -16.496 0.125 1.00 23.51 271 LEU B N 1
ATOM 5658 C CA . LEU B 1 271 ? 122.395 -17.596 0.896 1.00 22.20 271 LEU B CA 1
ATOM 5659 C C . LEU B 1 271 ? 121.280 -18.477 1.449 1.00 20.65 271 LEU B C 1
ATOM 5660 O O . LEU B 1 271 ? 121.362 -19.705 1.399 1.00 18.39 271 LEU B O 1
ATOM 5665 N N . VAL B 1 272 ? 120.239 -17.840 1.976 1.00 21.71 272 VAL B N 1
ATOM 5666 C CA . VAL B 1 272 ? 119.073 -18.561 2.473 1.00 21.70 272 VAL B CA 1
ATOM 5667 C C . VAL B 1 272 ? 118.406 -19.332 1.339 1.00 21.18 272 VAL B C 1
ATOM 5668 O O . VAL B 1 272 ? 118.022 -20.490 1.504 1.00 20.30 272 VAL B O 1
ATOM 5672 N N . ALA B 1 273 ? 118.287 -18.684 0.184 1.00 21.73 273 ALA B N 1
ATOM 5673 C CA . ALA B 1 273 ? 117.672 -19.300 -0.986 1.00 23.76 273 ALA B CA 1
ATOM 5674 C C . ALA B 1 273 ? 118.452 -20.528 -1.450 1.00 24.56 273 ALA B C 1
ATOM 5675 O O . ALA B 1 273 ? 117.861 -21.533 -1.847 1.00 24.72 273 ALA B O 1
ATOM 5677 N N . THR B 1 274 ? 119.778 -20.444 -1.397 1.00 23.95 274 THR B N 1
ATOM 5678 C CA . THR B 1 274 ? 120.630 -21.561 -1.792 1.00 22.83 274 THR B CA 1
ATOM 5679 C C . THR B 1 274 ? 120.512 -22.710 -0.795 1.00 21.33 274 THR B C 1
ATOM 5680 O O . THR B 1 274 ? 120.434 -23.876 -1.186 1.00 22.17 274 THR B O 1
ATOM 5684 N N . MET B 1 275 ? 120.486 -22.376 0.491 1.00 19.47 275 MET B N 1
ATOM 5685 C CA . MET B 1 275 ? 120.346 -23.385 1.535 1.00 19.25 275 MET B CA 1
ATOM 5686 C C . MET B 1 275 ? 119.000 -24.099 1.443 1.00 20.48 275 MET B C 1
ATOM 5687 O O . MET B 1 275 ? 118.900 -25.290 1.745 1.00 19.77 275 MET B O 1
ATOM 5692 N N . LYS B 1 276 ? 117.971 -23.371 1.019 1.00 20.86 276 LYS B N 1
ATOM 5693 C CA . LYS B 1 276 ? 116.641 -23.949 0.853 1.00 21.49 276 LYS B CA 1
ATOM 5694 C C . LYS B 1 276 ? 116.627 -25.035 -0.217 1.00 21.17 276 LYS B C 1
ATOM 5695 O O . LYS B 1 276 ? 116.047 -26.104 -0.019 1.00 20.41 276 LYS B O 1
ATOM 5701 N N . GLN B 1 277 ? 117.261 -24.755 -1.351 1.00 22.51 277 GLN B N 1
ATOM 5702 C CA . GLN B 1 277 ? 117.330 -25.723 -2.438 1.00 25.71 277 GLN B CA 1
ATOM 5703 C C . GLN B 1 277 ? 118.131 -26.952 -2.021 1.00 24.42 277 GLN B C 1
ATOM 5704 O O . GLN B 1 277 ? 117.803 -28.073 -2.407 1.00 25.57 277 GLN B O 1
ATOM 5710 N N . HIS B 1 278 ? 119.178 -26.738 -1.230 1.00 21.66 278 HIS B N 1
ATOM 5711 C CA . HIS B 1 278 ? 119.943 -27.850 -0.678 1.00 21.07 278 HIS B CA 1
ATOM 5712 C C . HIS B 1 278 ? 119.083 -28.661 0.285 1.00 19.62 278 HIS B C 1
ATOM 5713 O O . HIS B 1 278 ? 119.103 -29.891 0.263 1.00 20.51 278 HIS B O 1
ATOM 5720 N N . GLN B 1 279 ? 118.326 -27.960 1.123 1.00 18.19 279 GLN B N 1
ATOM 5721 C CA . GLN B 1 279 ? 117.465 -28.595 2.116 1.00 18.48 279 GLN B CA 1
ATOM 5722 C C . GLN B 1 279 ? 116.417 -29.490 1.459 1.00 19.29 279 GLN B C 1
ATOM 5723 O O . GLN B 1 279 ? 116.197 -30.620 1.891 1.00 19.98 279 GLN B O 1
ATOM 5729 N N . ILE B 1 280 ? 115.776 -28.983 0.411 1.00 21.20 280 ILE B N 1
ATOM 5730 C CA . ILE B 1 280 ? 114.774 -29.754 -0.317 1.00 21.34 280 ILE B CA 1
ATOM 5731 C C . ILE B 1 280 ? 115.408 -30.975 -0.985 1.00 22.43 280 ILE B C 1
ATOM 5732 O O . ILE B 1 280 ? 114.848 -32.071 -0.955 1.00 22.32 280 ILE B O 1
ATOM 5737 N N . ALA B 1 281 ? 116.587 -30.783 -1.570 1.00 23.02 281 ALA B N 1
ATOM 5738 C CA . ALA B 1 281 ? 117.318 -31.877 -2.205 1.00 24.70 281 ALA B CA 1
ATOM 5739 C C . ALA B 1 281 ? 117.687 -32.956 -1.192 1.00 22.46 281 ALA B C 1
ATOM 5740 O O . ALA B 1 281 ? 117.642 -34.147 -1.497 1.00 22.73 281 ALA B O 1
ATOM 5742 N N . LEU B 1 282 ? 118.048 -32.534 0.016 1.00 20.34 282 LEU B N 1
ATOM 5743 C CA . LEU B 1 282 ? 118.390 -33.472 1.079 1.00 20.00 282 LEU B CA 1
ATOM 5744 C C . LEU B 1 282 ? 117.161 -34.238 1.561 1.00 20.66 282 LEU B C 1
ATOM 5745 O O . LEU B 1 282 ? 117.258 -35.406 1.933 1.00 22.78 282 LEU B O 1
ATOM 5750 N N . CYS B 1 283 ? 116.006 -33.578 1.553 1.00 19.60 283 CYS B N 1
ATOM 5751 C CA . CYS B 1 283 ? 114.758 -34.233 1.931 1.00 20.09 283 CYS B CA 1
ATOM 5752 C C . CYS B 1 283 ? 114.456 -35.389 0.986 1.00 21.91 283 CYS B C 1
ATOM 5753 O O . CYS B 1 283 ? 114.041 -36.464 1.416 1.00 21.06 283 CYS B O 1
ATOM 5756 N N . ASN B 1 284 ? 114.685 -35.161 -0.303 1.00 24.44 284 ASN B N 1
ATOM 5757 C CA . ASN B 1 284 ? 114.378 -36.151 -1.329 1.00 26.98 284 ASN B CA 1
ATOM 5758 C C . ASN B 1 284 ? 115.421 -37.261 -1.436 1.00 27.37 284 ASN B C 1
ATOM 5759 O O . ASN B 1 284 ? 115.268 -38.182 -2.238 1.00 29.31 284 ASN B O 1
ATOM 5764 N N . GLN B 1 285 ? 116.476 -37.170 -0.631 1.00 25.46 285 GLN B N 1
ATOM 5765 C CA . GLN B 1 285 ? 117.490 -38.219 -0.585 1.00 26.70 285 GLN B CA 1
ATOM 5766 C C . GLN B 1 285 ? 117.098 -39.310 0.408 1.00 25.70 285 GLN B C 1
ATOM 5767 O O . GLN B 1 285 ? 117.689 -40.391 0.418 1.00 25.02 285 GLN B O 1
ATOM 5773 N N . LEU B 1 286 ? 116.102 -39.019 1.241 1.00 24.07 286 LEU B N 1
ATOM 5774 C CA . LEU B 1 286 ? 115.555 -40.011 2.161 1.00 23.96 286 LEU B CA 1
ATOM 5775 C C . LEU B 1 286 ? 114.977 -41.183 1.380 1.00 26.36 286 LEU B C 1
ATOM 5776 O O . LEU B 1 286 ? 114.108 -40.999 0.531 1.00 28.20 286 LEU B O 1
ATOM 5781 N N . ALA B 1 287 ? 115.467 -42.384 1.662 1.00 26.62 287 ALA B N 1
ATOM 5782 C CA . ALA B 1 287 ? 115.004 -43.575 0.959 1.00 26.44 287 ALA B CA 1
ATOM 5783 C C . ALA B 1 287 ? 115.302 -44.837 1.757 1.00 25.93 287 ALA B C 1
ATOM 5784 O O . ALA B 1 287 ? 116.354 -44.940 2.386 1.00 25.97 287 ALA B O 1
ATOM 5786 N N . PRO B 1 288 ? 114.367 -45.801 1.736 1.00 27.40 288 PRO B N 1
ATOM 5787 C CA . PRO B 1 288 ? 114.558 -47.097 2.397 1.00 28.32 288 PRO B CA 1
ATOM 5788 C C . PRO B 1 288 ? 115.847 -47.784 1.956 1.00 29.60 288 PRO B C 1
ATOM 5789 O O . PRO B 1 288 ? 116.111 -47.881 0.758 1.00 31.94 288 PRO B O 1
ATOM 5793 N N . GLY B 1 289 ? 116.642 -48.242 2.917 1.00 29.18 289 GLY B N 1
ATOM 5794 C CA . GLY B 1 289 ? 117.868 -48.957 2.612 1.00 29.82 289 GLY B CA 1
ATOM 5795 C C . GLY B 1 289 ? 119.120 -48.118 2.775 1.00 29.24 289 GLY B C 1
ATOM 5796 O O . GLY B 1 289 ? 120.227 -48.651 2.834 1.00 29.93 289 GLY B O 1
ATOM 5797 N N . LYS B 1 290 ? 118.946 -46.803 2.849 1.00 28.35 290 LYS B N 1
ATOM 5798 C CA . LYS B 1 290 ? 120.078 -45.894 2.978 1.00 29.64 290 LYS B CA 1
ATOM 5799 C C . LYS B 1 290 ? 120.378 -45.569 4.437 1.00 27.09 290 LYS B C 1
ATOM 5800 O O . LYS B 1 290 ? 119.467 -45.335 5.231 1.00 26.20 290 LYS B O 1
ATOM 5806 N N . LEU B 1 291 ? 121.660 -45.565 4.787 1.00 26.18 291 LEU B N 1
ATOM 5807 C CA . LEU B 1 291 ? 122.088 -45.094 6.097 1.00 25.64 291 LEU B CA 1
ATOM 5808 C C . LEU B 1 291 ? 121.904 -43.586 6.163 1.00 25.74 291 LEU B C 1
ATOM 5809 O O . LEU B 1 291 ? 122.211 -42.880 5.203 1.00 26.88 291 LEU B O 1
ATOM 5814 N N . TYR B 1 292 ? 121.404 -43.091 7.291 1.00 24.49 292 TYR B N 1
ATOM 5815 C CA . TYR B 1 292 ? 121.159 -41.662 7.441 1.00 24.55 292 TYR B CA 1
ATOM 5816 C C . TYR B 1 292 ? 122.461 -40.870 7.339 1.00 25.24 292 TYR B C 1
ATOM 5817 O O . TYR B 1 292 ? 122.463 -39.712 6.922 1.00 24.67 292 TYR B O 1
ATOM 5826 N N . GLY B 1 293 ? 123.567 -41.510 7.711 1.00 26.11 293 GLY B N 1
ATOM 5827 C CA . GLY B 1 293 ? 124.879 -40.896 7.618 1.00 25.14 293 GLY B CA 1
ATOM 5828 C C . GLY B 1 293 ? 125.269 -40.532 6.198 1.00 25.92 293 GLY B C 1
ATOM 5829 O O . GLY B 1 293 ? 126.054 -39.610 5.982 1.00 26.80 293 GLY B O 1
ATOM 5830 N N . GLU B 1 294 ? 124.720 -41.256 5.227 1.00 26.64 294 GLU B N 1
ATOM 5831 C CA . GLU B 1 294 ? 124.973 -40.962 3.819 1.00 27.57 294 GLU B CA 1
ATOM 5832 C C . GLU B 1 294 ? 124.437 -39.580 3.454 1.00 25.13 294 GLU B C 1
ATOM 5833 O O . GLU B 1 294 ? 125.054 -38.846 2.683 1.00 23.87 294 GLU B O 1
ATOM 5839 N N . LEU B 1 295 ? 123.283 -39.233 4.017 1.00 22.71 295 LEU B N 1
ATOM 5840 C CA . LEU B 1 295 ? 122.684 -37.926 3.784 1.00 21.86 295 LEU B CA 1
ATOM 5841 C C . LEU B 1 295 ? 123.452 -36.842 4.531 1.00 21.63 295 LEU B C 1
ATOM 5842 O O . LEU B 1 295 ? 123.611 -35.727 4.034 1.00 22.11 295 LEU B O 1
ATOM 5847 N N . HIS B 1 296 ? 123.923 -37.176 5.728 1.00 20.57 296 HIS B N 1
ATOM 5848 C CA . HIS B 1 296 ? 124.714 -36.247 6.524 1.00 20.53 296 HIS B CA 1
ATOM 5849 C C . HIS B 1 296 ? 125.987 -35.858 5.779 1.00 21.65 296 HIS B C 1
ATOM 5850 O O . HIS B 1 296 ? 126.375 -34.690 5.763 1.00 22.18 296 HIS B O 1
ATOM 5857 N N . LEU B 1 297 ? 126.625 -36.845 5.157 1.00 22.08 297 LEU B N 1
ATOM 5858 C CA . LEU B 1 297 ? 127.820 -36.604 4.355 1.00 24.27 297 LEU B CA 1
ATOM 5859 C C . LEU B 1 297 ? 127.520 -35.683 3.176 1.00 23.80 297 LEU B C 1
ATOM 5860 O O . LEU B 1 297 ? 128.294 -34.773 2.877 1.00 22.89 297 LEU B O 1
ATOM 5865 N N . ASP B 1 298 ? 126.391 -35.919 2.514 1.00 24.17 298 ASP B N 1
ATOM 5866 C CA . ASP B 1 298 ? 125.997 -35.109 1.367 1.00 25.38 298 ASP B CA 1
ATOM 5867 C C . ASP B 1 298 ? 125.690 -33.674 1.781 1.00 23.78 298 ASP B C 1
ATOM 5868 O O . ASP B 1 298 ? 125.914 -32.738 1.013 1.00 24.25 298 ASP B O 1
ATOM 5873 N N . CYS B 1 299 ? 125.177 -33.506 2.996 1.00 21.56 299 CYS B N 1
ATOM 5874 C CA . CYS B 1 299 ? 124.904 -32.174 3.521 1.00 21.55 299 CYS B CA 1
ATOM 5875 C C . CYS B 1 299 ? 126.196 -31.378 3.673 1.00 21.32 299 CYS B C 1
ATOM 5876 O O . CYS B 1 299 ? 126.262 -30.209 3.293 1.00 21.59 299 CYS B O 1
ATOM 5879 N N . HIS B 1 300 ? 127.221 -32.016 4.228 1.00 22.49 300 HIS B N 1
ATOM 5880 C CA . HIS B 1 300 ? 128.525 -31.376 4.369 1.00 21.92 300 HIS B CA 1
ATOM 5881 C C . HIS B 1 300 ? 129.098 -31.008 3.005 1.00 21.94 300 HIS B C 1
ATOM 5882 O O . HIS B 1 300 ? 129.689 -29.940 2.841 1.00 21.88 300 HIS B O 1
ATOM 5889 N N . GLN B 1 301 ? 128.912 -31.891 2.030 1.00 21.65 301 GLN B N 1
ATOM 5890 C CA . GLN B 1 301 ? 129.347 -31.625 0.663 1.00 23.60 301 GLN B CA 1
ATOM 5891 C C . GLN B 1 301 ? 128.632 -30.402 0.094 1.00 23.16 301 GLN B C 1
ATOM 5892 O O . GLN B 1 301 ? 129.245 -29.567 -0.571 1.00 23.44 301 GLN B O 1
ATOM 5898 N N . ARG B 1 302 ? 127.334 -30.302 0.365 1.00 22.60 302 ARG B N 1
ATOM 5899 C CA . ARG B 1 302 ? 126.524 -29.199 -0.144 1.00 21.63 302 ARG B CA 1
ATOM 5900 C C . ARG B 1 302 ? 126.814 -27.891 0.586 1.00 20.75 302 ARG B C 1
ATOM 5901 O O . ARG B 1 302 ? 126.748 -26.815 -0.009 1.00 21.04 302 ARG B O 1
ATOM 5909 N N . VAL B 1 303 ? 127.124 -27.982 1.875 1.00 20.34 303 VAL B N 1
ATOM 5910 C CA . VAL B 1 303 ? 127.505 -26.799 2.637 1.00 19.77 303 VAL B CA 1
ATOM 5911 C C . VAL B 1 303 ? 128.848 -26.286 2.129 1.00 19.92 303 VAL B C 1
ATOM 5912 O O . VAL B 1 303 ? 129.046 -25.081 1.975 1.00 18.63 303 VAL B O 1
ATOM 5916 N N . ALA B 1 304 ? 129.758 -27.215 1.846 1.00 21.05 304 ALA B N 1
ATOM 5917 C CA . ALA B 1 304 ? 131.059 -26.876 1.279 1.00 23.12 304 ALA B CA 1
ATOM 5918 C C . ALA B 1 304 ? 130.905 -26.199 -0.078 1.00 24.93 304 ALA B C 1
ATOM 5919 O O . ALA B 1 304 ? 131.613 -25.241 -0.388 1.00 25.31 304 ALA B O 1
ATOM 5921 N N . GLN B 1 305 ? 129.973 -26.701 -0.882 1.00 25.37 305 GLN B N 1
ATOM 5922 C CA . GLN B 1 305 ? 129.727 -26.138 -2.205 1.00 25.42 305 GLN B CA 1
ATOM 5923 C C . GLN B 1 305 ? 129.167 -24.725 -2.094 1.00 24.08 305 GLN B C 1
ATOM 5924 O O . GLN B 1 305 ? 129.499 -23.851 -2.895 1.00 24.01 305 GLN B O 1
ATOM 5930 N N . THR B 1 306 ? 128.322 -24.508 -1.091 1.00 22.20 306 THR B N 1
ATOM 5931 C CA . THR B 1 306 ? 127.750 -23.192 -0.835 1.00 22.20 306 THR B CA 1
ATOM 5932 C C . THR B 1 306 ? 128.830 -22.198 -0.413 1.00 21.97 306 THR B C 1
ATOM 5933 O O . THR B 1 306 ? 128.891 -21.079 -0.924 1.00 23.61 306 THR B O 1
ATOM 5937 N N . LEU B 1 307 ? 129.677 -22.617 0.523 1.00 20.09 307 LEU B N 1
ATOM 5938 C CA . LEU B 1 307 ? 130.798 -21.799 0.975 1.00 20.90 307 LEU B CA 1
ATOM 5939 C C . LEU B 1 307 ? 131.728 -21.449 -0.183 1.00 21.87 307 LEU B C 1
ATOM 5940 O O . LEU B 1 307 ? 132.301 -20.359 -0.225 1.00 22.87 307 LEU B O 1
ATOM 5945 N N . SER B 1 308 ? 131.865 -22.381 -1.122 1.00 22.23 308 SER B N 1
ATOM 5946 C CA . SER B 1 308 ? 132.725 -22.187 -2.283 1.00 24.03 308 SER B CA 1
ATOM 5947 C C . SER B 1 308 ? 132.097 -21.229 -3.295 1.00 25.06 308 SER B C 1
ATOM 5948 O O . SER B 1 308 ? 132.758 -20.314 -3.790 1.00 27.13 308 SER B O 1
ATOM 5951 N N . ASP B 1 309 ? 130.819 -21.443 -3.593 1.00 23.84 309 ASP B N 1
ATOM 5952 C CA . ASP B 1 309 ? 130.109 -20.638 -4.582 1.00 24.62 309 ASP B CA 1
ATOM 5953 C C . ASP B 1 309 ? 129.967 -19.182 -4.147 1.00 22.91 309 ASP B C 1
ATOM 5954 O O . ASP B 1 309 ? 130.041 -18.273 -4.972 1.00 23.02 309 ASP B O 1
ATOM 5959 N N . PHE B 1 310 ? 129.756 -18.964 -2.854 1.00 21.26 310 PHE B N 1
ATOM 5960 C CA . PHE B 1 310 ? 129.602 -17.610 -2.334 1.00 25.43 310 PHE B CA 1
ATOM 5961 C C . PHE B 1 310 ? 130.954 -16.988 -1.995 1.00 24.18 310 PHE B C 1
ATOM 5962 O O . PHE B 1 310 ? 131.018 -15.883 -1.456 1.00 22.78 310 PHE B O 1
ATOM 5970 N N . ASN B 1 311 ? 132.021 -17.717 -2.317 1.00 24.21 311 ASN B N 1
ATOM 5971 C CA A ASN B 1 311 ? 133.388 -17.258 -2.091 0.50 24.81 311 ASN B CA 1
ATOM 5972 C CA B ASN B 1 311 ? 133.391 -17.260 -2.092 0.50 24.81 311 ASN B CA 1
ATOM 5973 C C . ASN B 1 311 ? 133.649 -16.879 -0.635 1.00 24.45 311 ASN B C 1
ATOM 5974 O O . ASN B 1 311 ? 134.400 -15.948 -0.347 1.00 22.06 311 ASN B O 1
ATOM 5983 N N . ILE B 1 312 ? 133.019 -17.605 0.282 1.00 23.85 312 ILE B N 1
ATOM 5984 C CA . ILE B 1 312 ? 133.262 -17.414 1.705 1.00 23.89 312 ILE B CA 1
ATOM 5985 C C . ILE B 1 312 ? 134.564 -18.124 2.058 1.00 24.79 312 ILE B C 1
ATOM 5986 O O . ILE B 1 312 ? 135.347 -17.657 2.889 1.00 24.88 312 ILE B O 1
ATOM 5991 N N . VAL B 1 313 ? 134.786 -19.258 1.404 1.00 24.58 313 VAL B N 1
ATOM 5992 C CA . VAL B 1 313 ? 136.038 -19.990 1.511 1.00 23.81 313 VAL B CA 1
ATOM 5993 C C . VAL B 1 313 ? 136.631 -20.154 0.116 1.00 25.40 313 VAL B C 1
ATOM 5994 O O . VAL B 1 313 ? 135.962 -20.641 -0.793 1.00 27.02 313 VAL B O 1
ATOM 5998 N N . ASN B 1 314 ? 137.881 -19.738 -0.054 1.00 26.56 314 ASN B N 1
ATOM 5999 C CA . ASN B 1 314 ? 138.525 -19.796 -1.362 1.00 26.96 314 ASN B CA 1
ATOM 6000 C C . ASN B 1 314 ? 139.051 -21.192 -1.683 1.00 26.64 314 ASN B C 1
ATOM 6001 O O . ASN B 1 314 ? 140.252 -21.389 -1.869 1.00 27.20 314 ASN B O 1
ATOM 6006 N N . LEU B 1 315 ? 138.143 -22.158 -1.744 1.00 26.63 315 LEU B N 1
ATOM 6007 C CA . LEU B 1 315 ? 138.500 -23.539 -2.046 1.00 26.69 315 LEU B CA 1
ATOM 6008 C C . LEU B 1 315 ? 137.367 -24.220 -2.799 1.00 26.96 315 LEU B C 1
ATOM 6009 O O . LEU B 1 315 ? 136.237 -23.729 -2.809 1.00 25.83 315 LEU B O 1
ATOM 6014 N N . SER B 1 316 ? 137.670 -25.348 -3.432 1.00 27.93 316 SER B N 1
ATOM 6015 C CA . SER B 1 316 ? 136.633 -26.175 -4.032 1.00 29.44 316 SER B CA 1
ATOM 6016 C C . SER B 1 316 ? 135.876 -26.897 -2.926 1.00 28.15 316 SER B C 1
ATOM 6017 O O . SER B 1 316 ? 136.348 -26.964 -1.791 1.00 26.77 316 SER B O 1
ATOM 6020 N N . ALA B 1 317 ? 134.707 -27.436 -3.258 1.00 27.25 317 ALA B N 1
ATOM 6021 C CA . ALA B 1 317 ? 133.886 -28.140 -2.280 1.00 26.21 317 ALA B CA 1
ATOM 6022 C C . ALA B 1 317 ? 134.635 -29.323 -1.672 1.00 27.29 317 ALA B C 1
ATOM 6023 O O . ALA B 1 317 ? 134.556 -29.558 -0.466 1.00 28.55 317 ALA B O 1
ATOM 6025 N N . ASP B 1 318 ? 135.366 -30.057 -2.508 1.00 26.27 318 ASP B N 1
ATOM 6026 C CA . ASP B 1 318 ? 136.128 -31.212 -2.045 1.00 28.38 318 ASP B CA 1
ATOM 6027 C C . ASP B 1 318 ? 137.232 -30.794 -1.078 1.00 30.37 318 ASP B C 1
ATOM 6028 O O . ASP B 1 318 ? 137.465 -31.456 -0.065 1.00 31.40 318 ASP B O 1
ATOM 6033 N N . GLU B 1 319 ? 137.909 -29.695 -1.399 1.00 29.13 319 GLU B N 1
ATOM 6034 C CA . GLU B 1 319 ? 138.981 -29.175 -0.555 1.00 29.56 319 GLU B CA 1
ATOM 6035 C C . GLU B 1 319 ? 138.464 -28.750 0.817 1.00 29.06 319 GLU B C 1
ATOM 6036 O O . GLU B 1 319 ? 139.107 -29.002 1.835 1.00 29.26 319 GLU B O 1
ATOM 6042 N N . ILE B 1 320 ? 137.303 -28.104 0.838 1.00 26.76 320 ILE B N 1
ATOM 6043 C CA . ILE B 1 320 ? 136.709 -27.646 2.088 1.00 26.89 320 ILE B CA 1
ATOM 6044 C C . ILE B 1 320 ? 136.325 -28.834 2.970 1.00 27.43 320 ILE B C 1
ATOM 6045 O O . ILE B 1 320 ? 136.532 -28.810 4.183 1.00 26.62 320 ILE B O 1
ATOM 6050 N N . VAL B 1 321 ? 135.778 -29.876 2.350 1.00 28.18 321 VAL B N 1
ATOM 6051 C CA . VAL B 1 321 ? 135.418 -31.092 3.073 1.00 28.19 321 VAL B CA 1
ATOM 6052 C C . VAL B 1 321 ? 136.659 -31.816 3.595 1.00 29.18 321 VAL B C 1
ATOM 6053 O O . VAL B 1 321 ? 136.706 -32.228 4.754 1.00 31.39 321 VAL B O 1
ATOM 6057 N N . ALA B 1 322 ? 137.664 -31.956 2.735 1.00 28.27 322 ALA B N 1
ATOM 6058 C CA . ALA B 1 322 ? 138.885 -32.676 3.086 1.00 29.22 322 ALA B CA 1
ATOM 6059 C C . ALA B 1 322 ? 139.627 -32.010 4.240 1.00 29.00 322 ALA B C 1
ATOM 6060 O O . ALA B 1 322 ? 140.186 -32.687 5.101 1.00 29.20 322 ALA B O 1
ATOM 6062 N N . LYS B 1 323 ? 139.621 -30.681 4.258 1.00 28.46 323 LYS B N 1
ATOM 6063 C CA . LYS B 1 323 ? 140.322 -29.929 5.293 1.00 29.30 323 LYS B CA 1
ATOM 6064 C C . LYS B 1 323 ? 139.490 -29.791 6.566 1.00 28.82 323 LYS B C 1
ATOM 6065 O O . LYS B 1 323 ? 139.938 -29.195 7.545 1.00 29.54 323 LYS B O 1
ATOM 6071 N N . GLY B 1 324 ? 138.280 -30.343 6.546 1.00 27.45 324 GLY B N 1
ATOM 6072 C CA . GLY B 1 324 ? 137.409 -30.324 7.708 1.00 28.15 324 GLY B CA 1
ATOM 6073 C C . GLY B 1 324 ? 136.967 -28.928 8.105 1.00 29.51 324 GLY B C 1
ATOM 6074 O O . GLY B 1 324 ? 136.826 -28.624 9.290 1.00 32.20 324 GLY B O 1
ATOM 6075 N N . ILE B 1 325 ? 136.738 -28.081 7.108 1.00 27.15 325 ILE B N 1
ATOM 6076 C CA . ILE B 1 325 ? 136.365 -26.691 7.344 1.00 24.59 325 ILE B CA 1
ATOM 6077 C C . ILE B 1 325 ? 134.846 -26.524 7.492 1.00 23.70 325 ILE B C 1
ATOM 6078 O O . ILE B 1 325 ? 134.381 -25.632 8.204 1.00 24.67 325 ILE B O 1
ATOM 6083 N N . THR B 1 326 ? 134.081 -27.402 6.845 1.00 20.53 326 THR B N 1
ATOM 6084 C CA . THR B 1 326 ? 132.620 -27.304 6.846 1.00 21.85 326 THR B CA 1
ATOM 6085 C C . THR B 1 326 ? 132.019 -27.278 8.252 1.00 20.88 326 THR B C 1
ATOM 6086 O O . THR B 1 326 ? 131.016 -26.605 8.492 1.00 19.79 326 THR B O 1
ATOM 6090 N N . SER B 1 327 ? 132.642 -28.002 9.178 1.00 20.58 327 SER B N 1
ATOM 6091 C CA . SER B 1 327 ? 132.123 -28.119 10.538 1.00 22.66 327 SER B CA 1
ATOM 6092 C C . SER B 1 327 ? 132.153 -26.793 11.298 1.00 21.98 327 SER B C 1
ATOM 6093 O O . SER B 1 327 ? 131.463 -26.634 12.304 1.00 21.39 327 SER B O 1
ATOM 6096 N N . THR B 1 328 ? 132.953 -25.848 10.818 1.00 22.71 328 THR B N 1
ATOM 6097 C CA . THR B 1 328 ? 132.975 -24.510 11.397 1.00 22.67 328 THR B CA 1
ATOM 6098 C C . THR B 1 328 ? 131.637 -23.810 11.152 1.00 22.57 328 THR B C 1
ATOM 6099 O O . THR B 1 328 ? 131.149 -23.059 11.999 1.00 23.02 328 THR B O 1
ATOM 6103 N N . PHE B 1 329 ? 131.038 -24.081 9.996 1.00 21.31 329 PHE B N 1
ATOM 6104 C CA . PHE B 1 329 ? 129.796 -23.424 9.597 1.00 20.49 329 PHE B CA 1
ATOM 6105 C C . PHE B 1 329 ? 128.578 -24.330 9.775 1.00 20.13 329 PHE B C 1
ATOM 6106 O O . PHE B 1 329 ? 127.451 -23.849 9.895 1.00 19.94 329 PHE B O 1
ATOM 6114 N N . PHE B 1 330 ? 128.811 -25.640 9.787 1.00 19.94 330 PHE B N 1
ATOM 6115 C CA . PHE B 1 330 ? 127.750 -26.619 10.017 1.00 19.77 330 PHE B CA 1
ATOM 6116 C C . PHE B 1 330 ? 128.197 -27.614 11.085 1.00 19.51 330 PHE B C 1
ATOM 6117 O O . PHE B 1 330 ? 128.695 -28.694 10.767 1.00 20.44 330 PHE B O 1
ATOM 6125 N N . PRO B 1 331 ? 128.022 -27.242 12.363 1.00 18.63 331 PRO B N 1
ATOM 6126 C CA . PRO B 1 331 ? 128.592 -27.970 13.501 1.00 19.46 331 PRO B CA 1
ATOM 6127 C C . PRO B 1 331 ? 127.719 -29.090 14.064 1.00 20.82 331 PRO B C 1
ATOM 6128 O O . PRO B 1 331 ? 128.218 -29.876 14.870 1.00 21.20 331 PRO B O 1
ATOM 6132 N N . HIS B 1 332 ? 126.452 -29.167 13.665 1.00 19.36 332 HIS B N 1
ATOM 6133 C CA . HIS B 1 332 ? 125.560 -30.177 14.231 1.00 19.20 332 HIS B CA 1
ATOM 6134 C C . HIS B 1 332 ? 125.141 -31.227 13.204 1.00 20.42 332 HIS B C 1
ATOM 6135 O O . HIS B 1 332 ? 125.587 -31.206 12.056 1.00 20.26 332 HIS B O 1
ATOM 6142 N N . GLY B 1 333 ? 124.288 -32.152 13.631 1.00 20.99 333 GLY B N 1
ATOM 6143 C CA . GLY B 1 333 ? 123.823 -33.219 12.765 1.00 19.98 333 GLY B CA 1
ATOM 6144 C C . GLY B 1 333 ? 122.773 -32.753 11.776 1.00 20.00 333 GLY B C 1
ATOM 6145 O O . GLY B 1 333 ? 122.118 -31.732 11.987 1.00 20.04 333 GLY B O 1
ATOM 6146 N N . LEU B 1 334 ? 122.613 -33.508 10.694 1.00 19.24 334 LEU B N 1
ATOM 6147 C CA . LEU B 1 334 ? 121.636 -33.182 9.660 1.00 18.75 334 LEU B CA 1
ATOM 6148 C C . LEU B 1 334 ? 120.201 -33.295 10.172 1.00 20.11 334 LEU B C 1
ATOM 6149 O O . LEU B 1 334 ? 119.305 -32.601 9.689 1.00 22.55 334 LEU B O 1
ATOM 6154 N N . GLY B 1 335 ? 119.982 -34.170 11.148 1.00 19.25 335 GLY B N 1
ATOM 6155 C CA . GLY B 1 335 ? 118.650 -34.362 11.693 1.00 17.47 335 GLY B CA 1
ATOM 6156 C C . GLY B 1 335 ? 118.511 -35.595 12.564 1.00 17.14 335 GLY B C 1
ATOM 6157 O O . GLY B 1 335 ? 119.501 -36.141 13.051 1.00 19.91 335 GLY B O 1
ATOM 6158 N N . HIS B 1 336 ? 117.274 -36.047 12.744 1.00 17.07 336 HIS B N 1
ATOM 6159 C CA . HIS B 1 336 ? 116.977 -37.086 13.722 1.00 17.84 336 HIS B CA 1
ATOM 6160 C C . HIS B 1 336 ? 115.594 -37.687 13.525 1.00 18.15 336 HIS B C 1
ATOM 6161 O O . HIS B 1 336 ? 114.744 -37.106 12.847 1.00 19.49 336 HIS B O 1
ATOM 6168 N N . HIS B 1 337 ? 115.372 -38.851 14.126 1.00 17.19 337 HIS B N 1
ATOM 6169 C CA . HIS B 1 337 ? 114.029 -39.404 14.229 1.00 18.48 337 HIS B CA 1
ATOM 6170 C C . HIS B 1 337 ? 113.178 -38.477 15.085 1.00 18.31 337 HIS B C 1
ATOM 6171 O O . HIS B 1 337 ? 113.690 -37.804 15.981 1.00 17.83 337 HIS B O 1
ATOM 6178 N N . ILE B 1 338 ? 111.881 -38.441 14.808 1.00 19.40 338 ILE B N 1
ATOM 6179 C CA . ILE B 1 338 ? 110.959 -37.643 15.604 1.00 18.27 338 ILE B CA 1
ATOM 6180 C C . ILE B 1 338 ? 109.618 -38.361 15.725 1.00 18.53 338 ILE B C 1
ATOM 6181 O O . ILE B 1 338 ? 109.170 -39.019 14.790 1.00 21.38 338 ILE B O 1
ATOM 6186 N N . GLY B 1 339 ? 108.998 -38.254 16.896 1.00 18.09 339 GLY B N 1
ATOM 6187 C CA . GLY B 1 339 ? 107.698 -38.852 17.139 1.00 17.57 339 GLY B CA 1
ATOM 6188 C C . GLY B 1 339 ? 107.152 -38.397 18.478 1.00 18.54 339 GLY B C 1
ATOM 6189 O O . GLY B 1 339 ? 106.868 -37.214 18.669 1.00 19.40 339 GLY B O 1
ATOM 6190 N N . LEU B 1 340 ? 107.010 -39.337 19.407 1.00 18.62 340 LEU B N 1
ATOM 6191 C CA . LEU B 1 340 ? 106.595 -39.023 20.770 1.00 18.19 340 LEU B CA 1
ATOM 6192 C C . LEU B 1 340 ? 107.600 -38.098 21.441 1.00 18.37 340 LEU B C 1
ATOM 6193 O O . LEU B 1 340 ? 107.237 -37.237 22.241 1.00 16.97 340 LEU B O 1
ATOM 6198 N N . GLN B 1 341 ? 108.871 -38.291 21.113 1.00 17.80 341 GLN B N 1
ATOM 6199 C CA . GLN B 1 341 ? 109.923 -37.412 21.592 1.00 18.45 341 GLN B CA 1
ATOM 6200 C C . GLN B 1 341 ? 110.496 -36.636 20.414 1.00 18.36 341 GLN B C 1
ATOM 6201 O O . GLN B 1 341 ? 110.522 -37.141 19.291 1.00 19.54 341 GLN B O 1
ATOM 6207 N N . VAL B 1 342 ? 110.929 -35.404 20.667 1.00 17.86 342 VAL B N 1
ATOM 6208 C CA . VAL B 1 342 ? 111.471 -34.549 19.614 1.00 16.52 342 VAL B CA 1
ATOM 6209 C C . VAL B 1 342 ? 112.683 -35.213 18.973 1.00 17.14 342 VAL B C 1
ATOM 6210 O O . VAL B 1 342 ? 112.709 -35.453 17.765 1.00 16.34 342 VAL B O 1
ATOM 6214 N N . HIS B 1 343 ? 113.681 -35.514 19.796 1.00 15.70 343 HIS B N 1
ATOM 6215 C CA . HIS B 1 343 ? 114.786 -36.362 19.377 1.00 17.25 343 HIS B CA 1
ATOM 6216 C C . HIS B 1 343 ? 114.423 -37.801 19.722 1.00 18.28 343 HIS B C 1
ATOM 6217 O O . HIS B 1 343 ? 114.828 -38.322 20.761 1.00 18.96 343 HIS B O 1
ATOM 6224 N N . ASP B 1 344 ? 113.643 -38.433 18.849 1.00 17.42 344 ASP B N 1
ATOM 6225 C CA . ASP B 1 344 ? 113.025 -39.714 19.169 1.00 18.42 344 ASP B CA 1
ATOM 6226 C C . ASP B 1 344 ? 114.047 -40.837 19.328 1.00 18.36 344 ASP B C 1
ATOM 6227 O O . ASP B 1 344 ? 115.168 -40.757 18.823 1.00 18.58 344 ASP B O 1
ATOM 6232 N N . VAL B 1 345 ? 113.641 -41.882 20.040 1.00 17.87 345 VAL B N 1
ATOM 6233 C CA . VAL B 1 345 ? 114.524 -42.990 20.379 1.00 20.06 345 VAL B CA 1
ATOM 6234 C C . VAL B 1 345 ? 114.755 -43.941 19.205 1.00 21.34 345 VAL B C 1
ATOM 6235 O O . VAL B 1 345 ? 114.025 -43.912 18.215 1.00 22.16 345 VAL B O 1
ATOM 6239 N N . GLY B 1 346 ? 115.783 -44.776 19.324 1.00 23.24 346 GLY B N 1
ATOM 6240 C CA . GLY B 1 346 ? 116.045 -45.820 18.348 1.00 23.78 346 GLY B CA 1
ATOM 6241 C C . GLY B 1 346 ? 116.853 -45.388 17.138 1.00 23.96 346 GLY B C 1
ATOM 6242 O O . GLY B 1 346 ? 117.150 -46.203 16.266 1.00 24.73 346 GLY B O 1
ATOM 6243 N N . GLY B 1 347 ? 117.221 -44.112 17.086 1.00 22.25 347 GLY B N 1
ATOM 6244 C CA . GLY B 1 347 ? 117.909 -43.564 15.929 1.00 23.07 347 GLY B CA 1
ATOM 6245 C C . GLY B 1 347 ? 119.348 -44.019 15.762 1.00 24.43 347 GLY B C 1
ATOM 6246 O O . GLY B 1 347 ? 119.937 -43.858 14.691 1.00 25.39 347 GLY B O 1
ATOM 6247 N N . PHE B 1 348 ? 119.916 -44.592 16.818 1.00 35.01 348 PHE B N 1
ATOM 6248 C CA . PHE B 1 348 ? 121.313 -45.011 16.807 1.00 35.97 348 PHE B CA 1
ATOM 6249 C C . PHE B 1 348 ? 121.430 -46.535 16.843 1.00 36.62 348 PHE B C 1
ATOM 6250 O O . PHE B 1 348 ? 122.531 -47.082 16.915 1.00 38.45 348 PHE B O 1
ATOM 6258 N N . MET B 1 349 ? 120.288 -47.215 16.783 1.00 34.28 349 MET B N 1
ATOM 6259 C CA . MET B 1 349 ? 120.252 -48.668 16.923 1.00 36.33 349 MET B CA 1
ATOM 6260 C C . MET B 1 349 ? 120.378 -49.404 15.592 1.00 36.38 349 MET B C 1
ATOM 6261 O O . MET B 1 349 ? 119.779 -49.010 14.592 1.00 33.62 349 MET B O 1
ATOM 6266 N N . ALA B 1 350 ? 121.157 -50.482 15.595 1.00 39.59 350 ALA B N 1
ATOM 6267 C CA . ALA B 1 350 ? 121.303 -51.333 14.421 1.00 40.44 350 ALA B CA 1
ATOM 6268 C C . ALA B 1 350 ? 120.309 -52.490 14.474 1.00 41.15 350 ALA B C 1
ATOM 6269 O O . ALA B 1 350 ? 119.739 -52.877 13.454 1.00 40.62 350 ALA B O 1
ATOM 6271 N N . ASP B 1 351 ? 120.110 -53.039 15.668 1.00 42.94 351 ASP B N 1
ATOM 6272 C CA . ASP B 1 351 ? 119.124 -54.097 15.872 1.00 43.03 351 ASP B CA 1
ATOM 6273 C C . ASP B 1 351 ? 118.288 -53.827 17.121 1.00 43.41 351 ASP B C 1
ATOM 6274 O O . ASP B 1 351 ? 118.535 -52.860 17.844 1.00 42.70 351 ASP B O 1
ATOM 6279 N N . GLU B 1 352 ? 117.304 -54.685 17.372 1.00 43.94 352 GLU B N 1
ATOM 6280 C CA . GLU B 1 352 ? 116.411 -54.504 18.512 1.00 42.48 352 GLU B CA 1
ATOM 6281 C C . GLU B 1 352 ? 117.073 -54.907 19.831 1.00 45.03 352 GLU B C 1
ATOM 6282 O O . GLU B 1 352 ? 116.485 -54.750 20.901 1.00 44.24 352 GLU B O 1
ATOM 6288 N N . GLN B 1 353 ? 118.297 -55.421 19.749 1.00 48.60 353 GLN B N 1
ATOM 6289 C CA . GLN B 1 353 ? 119.064 -55.761 20.944 1.00 54.36 353 GLN B CA 1
ATOM 6290 C C . GLN B 1 353 ? 119.770 -54.530 21.503 1.00 54.80 353 GLN B C 1
ATOM 6291 O O . GLN B 1 353 ? 120.230 -54.531 22.644 1.00 58.35 353 GLN B O 1
ATOM 6297 N N . GLY B 1 354 ? 119.855 -53.482 20.690 1.00 51.47 354 GLY B N 1
ATOM 6298 C CA . GLY B 1 354 ? 120.428 -52.223 21.129 1.00 52.21 354 GLY B CA 1
ATOM 6299 C C . GLY B 1 354 ? 121.805 -51.937 20.563 1.00 54.50 354 GLY B C 1
ATOM 6300 O O . GLY B 1 354 ? 122.451 -50.966 20.957 1.00 54.52 354 GLY B O 1
ATOM 6301 N N . ALA B 1 355 ? 122.258 -52.782 19.641 1.00 55.22 355 ALA B N 1
ATOM 6302 C CA . ALA B 1 355 ? 123.559 -52.597 19.007 1.00 56.65 355 ALA B CA 1
ATOM 6303 C C . ALA B 1 355 ? 123.593 -51.284 18.234 1.00 51.32 355 ALA B C 1
ATOM 6304 O O . ALA B 1 355 ? 122.591 -50.871 17.654 1.00 44.96 355 ALA B O 1
ATOM 6306 N N . HIS B 1 356 ? 124.748 -50.630 18.232 1.00 54.77 356 HIS B N 1
ATOM 6307 C CA . HIS B 1 356 ? 124.877 -49.313 17.620 1.00 52.68 356 HIS B CA 1
ATOM 6308 C C . HIS B 1 356 ? 125.262 -49.376 16.147 1.00 51.52 356 HIS B C 1
ATOM 6309 O O . HIS B 1 356 ? 126.242 -50.024 15.777 1.00 55.90 356 HIS B O 1
ATOM 6316 N N . GLN B 1 357 ? 124.483 -48.700 15.309 1.00 46.14 357 GLN B N 1
ATOM 6317 C CA . GLN B 1 357 ? 124.883 -48.466 13.930 1.00 45.26 357 GLN B CA 1
ATOM 6318 C C . GLN B 1 357 ? 125.918 -47.349 13.924 1.00 47.15 357 GLN B C 1
ATOM 6319 O O . GLN B 1 357 ? 125.584 -46.183 14.134 1.00 45.86 357 GLN B O 1
ATOM 6325 N N . GLU B 1 358 ? 127.175 -47.716 13.698 1.00 50.58 358 GLU B N 1
ATOM 6326 C CA . GLU B 1 358 ? 128.284 -46.775 13.798 1.00 54.13 358 GLU B CA 1
ATOM 6327 C C . GLU B 1 358 ? 128.154 -45.634 12.791 1.00 51.88 358 GLU B C 1
ATOM 6328 O O . GLU B 1 358 ? 127.812 -45.861 11.631 1.00 49.60 358 GLU B O 1
ATOM 6334 N N . PRO B 1 359 ? 128.416 -44.396 13.242 1.00 53.47 359 PRO B N 1
ATOM 6335 C CA . PRO B 1 359 ? 128.367 -43.211 12.378 1.00 53.24 359 PRO B CA 1
ATOM 6336 C C . PRO B 1 359 ? 129.435 -43.247 11.289 1.00 56.72 359 PRO B C 1
ATOM 6337 O O . PRO B 1 359 ? 130.448 -43.924 11.462 1.00 59.33 359 PRO B O 1
ATOM 6341 N N . PRO B 1 360 ? 129.208 -42.531 10.176 1.00 57.16 360 PRO B N 1
ATOM 6342 C CA . PRO B 1 360 ? 130.193 -42.481 9.091 1.00 60.57 360 PRO B CA 1
ATOM 6343 C C . PRO B 1 360 ? 131.505 -41.851 9.549 1.00 65.23 360 PRO B C 1
ATOM 6344 O O . PRO B 1 360 ? 131.496 -41.004 10.443 1.00 65.33 360 PRO B O 1
ATOM 6348 N N . GLU B 1 361 ? 132.615 -42.269 8.949 1.00 69.66 361 GLU B N 1
ATOM 6349 C CA . GLU B 1 361 ? 133.929 -41.770 9.339 1.00 74.74 361 GLU B CA 1
ATOM 6350 C C . GLU B 1 361 ? 134.049 -40.271 9.083 1.00 72.83 361 GLU B C 1
ATOM 6351 O O . GLU B 1 361 ? 133.620 -39.770 8.043 1.00 71.22 361 GLU B O 1
ATOM 6357 N N . GLY B 1 362 ? 134.631 -39.561 10.044 1.00 72.35 362 GLY B N 1
ATOM 6358 C CA . GLY B 1 362 ? 134.756 -38.118 9.963 1.00 70.50 362 GLY B CA 1
ATOM 6359 C C . GLY B 1 362 ? 133.724 -37.430 10.834 1.00 66.27 362 GLY B C 1
ATOM 6360 O O . GLY B 1 362 ? 133.879 -36.264 11.198 1.00 67.47 362 GLY B O 1
ATOM 6361 N N . HIS B 1 363 ? 132.666 -38.160 11.170 1.00 61.71 363 HIS B N 1
ATOM 6362 C CA . HIS B 1 363 ? 131.599 -37.627 12.009 1.00 57.81 363 HIS B CA 1
ATOM 6363 C C . HIS B 1 363 ? 131.235 -38.604 13.122 1.00 56.70 363 HIS B C 1
ATOM 6364 O O . HIS B 1 363 ? 130.194 -39.257 13.063 1.00 52.72 363 HIS B O 1
ATOM 6371 N N . PRO B 1 364 ? 132.092 -38.701 14.150 1.00 59.51 364 PRO B N 1
ATOM 6372 C CA . PRO B 1 364 ? 131.864 -39.647 15.247 1.00 60.12 364 PRO B CA 1
ATOM 6373 C C . PRO B 1 364 ? 130.767 -39.196 16.211 1.00 59.54 364 PRO B C 1
ATOM 6374 O O . PRO B 1 364 ? 130.392 -39.956 17.104 1.00 60.21 364 PRO B O 1
ATOM 6378 N N . PHE B 1 365 ? 130.258 -37.981 16.027 1.00 59.25 365 PHE B N 1
ATOM 6379 C CA . PHE B 1 365 ? 129.265 -37.424 16.940 1.00 60.03 365 PHE B CA 1
ATOM 6380 C C . PHE B 1 365 ? 127.850 -37.485 16.373 1.00 56.46 365 PHE B C 1
ATOM 6381 O O . PHE B 1 365 ? 126.891 -37.110 17.046 1.00 55.69 365 PHE B O 1
ATOM 6389 N N . LEU B 1 366 ? 127.720 -37.951 15.135 1.00 55.57 366 LEU B N 1
ATOM 6390 C CA . LEU B 1 366 ? 126.405 -38.153 14.534 1.00 54.19 366 LEU B CA 1
ATOM 6391 C C . LEU B 1 366 ? 125.742 -39.382 15.143 1.00 56.69 366 LEU B C 1
ATOM 6392 O O . LEU B 1 366 ? 126.306 -40.479 15.105 1.00 56.73 366 LEU B O 1
ATOM 6397 N N . ARG B 1 367 ? 124.548 -39.198 15.704 1.00 60.09 367 ARG B N 1
ATOM 6398 C CA . ARG B 1 367 ? 123.879 -40.287 16.413 1.00 61.42 367 ARG B CA 1
ATOM 6399 C C . ARG B 1 367 ? 122.580 -40.725 15.737 1.00 56.58 367 ARG B C 1
ATOM 6400 O O . ARG B 1 367 ? 121.936 -41.680 16.181 1.00 56.12 367 ARG B O 1
ATOM 6408 N N . CYS B 1 368 ? 122.205 -40.041 14.659 1.00 49.17 368 CYS B N 1
ATOM 6409 C CA . CYS B 1 368 ? 121.134 -40.531 13.802 1.00 41.58 368 CYS B CA 1
ATOM 6410 C C . CYS B 1 368 ? 121.760 -41.271 12.630 1.00 35.78 368 CYS B C 1
ATOM 6411 O O . CYS B 1 368 ? 122.092 -40.671 11.611 1.00 34.70 368 CYS B O 1
ATOM 6414 N N . THR B 1 369 ? 121.925 -42.580 12.786 1.00 33.68 369 THR B N 1
ATOM 6415 C CA . THR B 1 369 ? 122.719 -43.366 11.849 1.00 32.87 369 THR B CA 1
ATOM 6416 C C . THR B 1 369 ? 121.984 -44.594 11.321 1.00 31.40 369 THR B C 1
ATOM 6417 O O . THR B 1 369 ? 122.431 -45.229 10.365 1.00 31.39 369 THR B O 1
ATOM 6421 N N . ARG B 1 370 ? 120.865 -44.925 11.957 1.00 28.26 370 ARG B N 1
ATOM 6422 C CA . ARG B 1 370 ? 120.100 -46.124 11.625 1.00 27.77 370 ARG B CA 1
ATOM 6423 C C . ARG B 1 370 ? 119.648 -46.135 10.168 1.00 27.13 370 ARG B C 1
ATOM 6424 O O . ARG B 1 370 ? 119.304 -45.094 9.608 1.00 27.08 370 ARG B O 1
ATOM 6432 N N . LYS B 1 371 ? 119.661 -47.317 9.559 1.00 27.84 371 LYS B N 1
ATOM 6433 C CA . LYS B 1 371 ? 119.229 -47.471 8.176 1.00 28.43 371 LYS B CA 1
ATOM 6434 C C . LYS B 1 371 ? 117.758 -47.092 8.022 1.00 28.29 371 LYS B C 1
ATOM 6435 O O . LYS B 1 371 ? 116.900 -47.549 8.779 1.00 23.96 371 LYS B O 1
ATOM 6441 N N . ILE B 1 372 ? 117.480 -46.243 7.039 1.00 29.95 372 ILE B N 1
ATOM 6442 C CA . ILE B 1 372 ? 116.138 -45.717 6.818 1.00 27.90 372 ILE B CA 1
ATOM 6443 C C . ILE B 1 372 ? 115.179 -46.790 6.307 1.00 28.82 372 ILE B C 1
ATOM 6444 O O . ILE B 1 372 ? 115.523 -47.569 5.420 1.00 27.66 372 ILE B O 1
ATOM 6449 N N . GLU B 1 373 ? 113.983 -46.835 6.888 1.00 26.76 373 GLU B N 1
ATOM 6450 C CA . GLU B 1 373 ? 112.934 -47.744 6.433 1.00 28.76 373 GLU B CA 1
ATOM 6451 C C . GLU B 1 373 ? 111.601 -47.016 6.309 1.00 27.07 373 GLU B C 1
ATOM 6452 O O . GLU B 1 373 ? 111.464 -45.873 6.745 1.00 25.87 373 GLU B O 1
ATOM 6458 N N . ALA B 1 374 ? 110.620 -47.688 5.718 1.00 27.80 374 ALA B N 1
ATOM 6459 C CA . ALA B 1 374 ? 109.286 -47.121 5.575 1.00 26.14 374 ALA B CA 1
ATOM 6460 C C . ALA B 1 374 ? 108.637 -46.927 6.941 1.00 23.42 374 ALA B C 1
ATOM 6461 O O . ALA B 1 374 ? 108.977 -47.624 7.899 1.00 23.09 374 ALA B O 1
ATOM 6463 N N . ASN B 1 375 ? 107.716 -45.968 7.013 1.00 22.31 375 ASN B N 1
ATOM 6464 C CA . ASN B 1 375 ? 106.991 -45.626 8.239 1.00 21.71 375 ASN B CA 1
ATOM 6465 C C . ASN B 1 375 ? 107.888 -45.067 9.338 1.00 21.96 375 ASN B C 1
ATOM 6466 O O . ASN B 1 375 ? 107.532 -45.086 10.518 1.00 21.23 375 ASN B O 1
ATOM 6471 N N . GLN B 1 376 ? 109.050 -44.560 8.943 1.00 21.87 376 GLN B N 1
ATOM 6472 C CA . GLN B 1 376 ? 109.913 -43.831 9.861 1.00 20.36 376 GLN B CA 1
ATOM 6473 C C . GLN B 1 376 ? 109.803 -42.341 9.555 1.00 20.11 376 GLN B C 1
ATOM 6474 O O . GLN B 1 376 ? 109.579 -41.953 8.407 1.00 20.89 376 GLN B O 1
ATOM 6480 N N . VAL B 1 377 ? 109.939 -41.509 10.584 1.00 18.33 377 VAL B N 1
ATOM 6481 C CA . VAL B 1 377 ? 109.783 -40.067 10.421 1.00 18.69 377 VAL B CA 1
ATOM 6482 C C . VAL B 1 377 ? 111.061 -39.328 10.808 1.00 18.09 377 VAL B C 1
ATOM 6483 O O . VAL B 1 377 ? 111.596 -39.520 11.902 1.00 17.75 377 VAL B O 1
ATOM 6487 N N . PHE B 1 378 ? 111.539 -38.475 9.908 1.00 19.04 378 PHE B N 1
ATOM 6488 C CA . PHE B 1 378 ? 112.816 -37.797 10.096 1.00 19.19 378 PHE B CA 1
ATOM 6489 C C . PHE B 1 378 ? 112.699 -36.279 10.022 1.00 18.95 378 PHE B C 1
ATOM 6490 O O . PHE B 1 378 ? 111.776 -35.741 9.406 1.00 19.05 378 PHE B O 1
ATOM 6498 N N . THR B 1 379 ? 113.648 -35.595 10.651 1.00 17.73 379 THR B N 1
ATOM 6499 C CA . THR B 1 379 ? 113.841 -34.178 10.397 1.00 19.75 379 THR B CA 1
ATOM 6500 C C . THR B 1 379 ? 115.010 -34.024 9.434 1.00 20.63 379 THR B C 1
ATOM 6501 O O . THR B 1 379 ? 115.949 -34.819 9.457 1.00 22.26 379 THR B O 1
ATOM 6505 N N . ILE B 1 380 ? 114.933 -33.018 8.572 1.00 20.40 380 ILE B N 1
ATOM 6506 C CA . ILE B 1 380 ? 116.047 -32.650 7.709 1.00 18.63 380 ILE B CA 1
ATOM 6507 C C . ILE B 1 380 ? 116.367 -31.183 7.958 1.00 18.86 380 ILE B C 1
ATOM 6508 O O . ILE B 1 380 ? 115.634 -30.299 7.518 1.00 18.93 380 ILE B O 1
ATOM 6513 N N . GLU B 1 381 ? 117.450 -30.925 8.685 1.00 18.61 381 GLU B N 1
ATOM 6514 C CA . GLU B 1 381 ? 117.759 -29.558 9.090 1.00 18.49 381 GLU B CA 1
ATOM 6515 C C . GLU B 1 381 ? 119.210 -29.158 8.841 1.00 18.94 381 GLU B C 1
ATOM 6516 O O . GLU B 1 381 ? 119.990 -29.022 9.782 1.00 20.70 381 GLU B O 1
ATOM 6522 N N . PRO B 1 382 ? 119.573 -28.950 7.567 1.00 19.40 382 PRO B N 1
ATOM 6523 C CA . PRO B 1 382 ? 120.904 -28.424 7.258 1.00 18.99 382 PRO B CA 1
ATOM 6524 C C . PRO B 1 382 ? 121.066 -27.012 7.805 1.00 19.63 382 PRO B C 1
ATOM 6525 O O . PRO B 1 382 ? 120.075 -26.291 7.945 1.00 18.98 382 PRO B O 1
ATOM 6529 N N . GLY B 1 383 ? 122.297 -26.627 8.114 1.00 18.60 383 GLY B N 1
ATOM 6530 C CA . GLY B 1 383 ? 122.549 -25.319 8.682 1.00 18.56 383 GLY B CA 1
ATOM 6531 C C . GLY B 1 383 ? 123.831 -24.684 8.187 1.00 18.66 383 GLY B C 1
ATOM 6532 O O . GLY B 1 383 ? 124.769 -25.373 7.792 1.00 18.73 383 GLY B O 1
ATOM 6533 N N . LEU B 1 384 ? 123.858 -23.357 8.204 1.00 18.13 384 LEU B N 1
ATOM 6534 C CA . LEU B 1 384 ? 125.051 -22.600 7.861 1.00 18.23 384 LEU B CA 1
ATOM 6535 C C . LEU B 1 384 ? 125.088 -21.361 8.746 1.00 19.90 384 LEU B C 1
ATOM 6536 O O . LEU B 1 384 ? 124.320 -20.418 8.546 1.00 21.25 384 LEU B O 1
ATOM 6541 N N . TYR B 1 385 ? 125.978 -21.373 9.731 1.00 17.93 385 TYR B N 1
ATOM 6542 C CA . TYR B 1 385 ? 126.008 -20.320 10.732 1.00 19.21 385 TYR B CA 1
ATOM 6543 C C . TYR B 1 385 ? 127.350 -19.601 10.757 1.00 20.63 385 TYR B C 1
ATOM 6544 O O . TYR B 1 385 ? 128.350 -20.106 10.248 1.00 20.45 385 TYR B O 1
ATOM 6553 N N . PHE B 1 386 ? 127.357 -18.418 11.360 1.00 20.00 386 PHE B N 1
ATOM 6554 C CA . PHE B 1 386 ? 128.584 -17.663 11.567 1.00 20.95 386 PHE B CA 1
ATOM 6555 C C . PHE B 1 386 ? 128.774 -17.434 13.061 1.00 20.83 386 PHE B C 1
ATOM 6556 O O . PHE B 1 386 ? 128.360 -16.410 13.607 1.00 22.08 386 PHE B O 1
ATOM 6564 N N . ILE B 1 387 ? 129.396 -18.412 13.713 1.00 21.10 387 ILE B N 1
ATOM 6565 C CA . ILE B 1 387 ? 129.535 -18.427 15.164 1.00 23.47 387 ILE B CA 1
ATOM 6566 C C . ILE B 1 387 ? 130.935 -17.995 15.590 1.00 23.47 387 ILE B C 1
ATOM 6567 O O . ILE B 1 387 ? 131.930 -18.557 15.129 1.00 21.76 387 ILE B O 1
ATOM 6572 N N . ASP B 1 388 ? 130.994 -17.004 16.476 1.00 25.74 388 ASP B N 1
ATOM 6573 C CA . ASP B 1 388 ? 132.252 -16.384 16.893 1.00 27.50 388 ASP B CA 1
ATOM 6574 C C . ASP B 1 388 ? 133.285 -17.385 17.403 1.00 25.98 388 ASP B C 1
ATOM 6575 O O . ASP B 1 388 ? 134.442 -17.354 16.986 1.00 26.09 388 ASP B O 1
ATOM 6580 N N . SER B 1 389 ? 132.861 -18.264 18.306 1.00 26.37 389 SER B N 1
ATOM 6581 C CA . SER B 1 389 ? 133.756 -19.242 18.918 1.00 29.07 389 SER B CA 1
ATOM 6582 C C . SER B 1 389 ? 134.393 -20.160 17.880 1.00 26.89 389 SER B C 1
ATOM 6583 O O . SER B 1 389 ? 135.600 -20.403 17.909 1.00 27.69 389 SER B O 1
ATOM 6586 N N . LEU B 1 390 ? 133.577 -20.666 16.962 1.00 24.40 390 LEU B N 1
ATOM 6587 C CA . LEU B 1 390 ? 134.061 -21.580 15.935 1.00 24.55 390 LEU B CA 1
ATOM 6588 C C . LEU B 1 390 ? 134.931 -20.854 14.912 1.00 23.29 390 LEU B C 1
ATOM 6589 O O . LEU B 1 390 ? 135.943 -21.388 14.457 1.00 22.81 390 LEU B O 1
ATOM 6594 N N . LEU B 1 391 ? 134.534 -19.637 14.555 1.00 22.59 391 LEU B N 1
ATOM 6595 C CA . LEU B 1 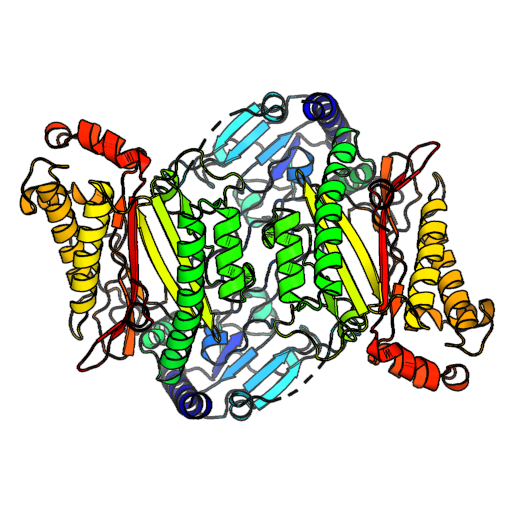391 ? 135.306 -18.827 13.619 1.00 22.33 391 LEU B CA 1
ATOM 6596 C C . LEU B 1 391 ? 136.661 -18.457 14.217 1.00 23.35 391 LEU B C 1
ATOM 6597 O O . LEU B 1 391 ? 137.666 -18.397 13.508 1.00 25.22 391 LEU B O 1
ATOM 6602 N N . GLY B 1 392 ? 136.682 -18.217 15.524 1.00 22.39 392 GLY B N 1
ATOM 6603 C CA . GLY B 1 392 ? 137.922 -17.958 16.232 1.00 23.76 392 GLY B CA 1
ATOM 6604 C C . GLY B 1 392 ? 138.844 -19.163 16.204 1.00 24.48 392 GLY B C 1
ATOM 6605 O O . GLY B 1 392 ? 140.054 -19.024 16.015 1.00 24.48 392 GLY B O 1
ATOM 6606 N N . ASP B 1 393 ? 138.269 -20.349 16.391 1.00 24.15 393 ASP B N 1
ATOM 6607 C CA . ASP B 1 393 ? 139.029 -21.594 16.328 1.00 25.97 393 ASP B CA 1
ATOM 6608 C C . ASP B 1 393 ? 139.636 -21.791 14.944 1.00 25.65 393 ASP B C 1
ATOM 6609 O O . ASP B 1 393 ? 140.790 -22.197 14.812 1.00 28.00 393 ASP B O 1
ATOM 6614 N N . LEU B 1 394 ? 138.846 -21.495 13.917 1.00 22.72 394 LEU B N 1
ATOM 6615 C CA . LEU B 1 394 ? 139.288 -21.628 12.535 1.00 23.40 394 LEU B CA 1
ATOM 6616 C C . LEU B 1 394 ? 140.436 -20.675 12.219 1.00 23.42 394 LEU B C 1
ATOM 6617 O O . LEU B 1 394 ? 141.394 -21.043 11.538 1.00 25.86 394 LEU B O 1
ATOM 6622 N N . ALA B 1 395 ? 140.339 -19.450 12.727 1.00 21.99 395 ALA B N 1
ATOM 6623 C CA . ALA B 1 395 ? 141.354 -18.432 12.475 1.00 23.06 395 ALA B CA 1
ATOM 6624 C C . ALA B 1 395 ? 142.698 -18.803 13.099 1.00 25.12 395 ALA B C 1
ATOM 6625 O O . ALA B 1 395 ? 143.742 -18.292 12.694 1.00 22.84 395 ALA B O 1
ATOM 6627 N N . ALA B 1 396 ? 142.668 -19.697 14.082 1.00 25.73 396 ALA B N 1
ATOM 6628 C CA . ALA B 1 396 ? 143.881 -20.122 14.766 1.00 28.65 396 ALA B CA 1
ATOM 6629 C C . ALA B 1 396 ? 144.559 -21.286 14.045 1.00 32.27 396 ALA B C 1
ATOM 6630 O O . ALA B 1 396 ? 145.710 -21.614 14.331 1.00 35.17 396 ALA B O 1
ATOM 6632 N N . THR B 1 397 ? 143.848 -21.908 13.111 1.00 32.87 397 THR B N 1
ATOM 6633 C CA . THR B 1 397 ? 144.396 -23.045 12.378 1.00 35.22 397 THR B CA 1
ATOM 6634 C C . THR B 1 397 ? 145.121 -22.600 11.115 1.00 36.90 397 THR B C 1
ATOM 6635 O O . THR B 1 397 ? 145.158 -21.414 10.791 1.00 34.37 397 THR B O 1
ATOM 6639 N N . ASP B 1 398 ? 145.687 -23.567 10.400 1.00 41.43 398 ASP B N 1
ATOM 6640 C CA . ASP B 1 398 ? 146.394 -23.294 9.155 1.00 45.86 398 ASP B CA 1
ATOM 6641 C C . ASP B 1 398 ? 145.427 -23.079 7.992 1.00 42.65 398 ASP B C 1
ATOM 6642 O O . ASP B 1 398 ? 145.849 -22.796 6.871 1.00 44.65 398 ASP B O 1
ATOM 6647 N N . ASN B 1 399 ? 144.132 -23.217 8.262 1.00 39.55 399 ASN B N 1
ATOM 6648 C CA . ASN B 1 399 ? 143.112 -22.980 7.246 1.00 37.36 399 ASN B CA 1
ATOM 6649 C C . ASN B 1 399 ? 142.696 -21.515 7.192 1.00 35.78 399 ASN B C 1
ATOM 6650 O O . ASN B 1 399 ? 141.852 -21.131 6.383 1.00 35.72 399 ASN B O 1
ATOM 6655 N N . ASN B 1 400 ? 143.293 -20.708 8.063 1.00 35.54 400 ASN B N 1
ATOM 6656 C CA . ASN B 1 400 ? 142.995 -19.282 8.150 1.00 35.48 400 ASN B CA 1
ATOM 6657 C C . ASN B 1 400 ? 143.110 -18.567 6.806 1.00 34.39 400 ASN B C 1
ATOM 6658 O O . ASN B 1 400 ? 142.293 -17.705 6.475 1.00 32.79 400 ASN B O 1
ATOM 6663 N N . GLN B 1 401 ? 144.123 -18.949 6.034 1.00 34.70 401 GLN B N 1
ATOM 6664 C CA . GLN B 1 401 ? 144.435 -18.311 4.758 1.00 35.11 401 GLN B CA 1
ATOM 6665 C C . GLN B 1 401 ? 143.355 -18.505 3.695 1.00 33.42 401 GLN B C 1
ATOM 6666 O O . GLN B 1 401 ? 143.294 -17.752 2.724 1.00 34.12 401 GLN B O 1
ATOM 6672 N N . HIS B 1 402 ? 142.511 -19.518 3.877 1.00 30.59 402 HIS B N 1
ATOM 6673 C CA . HIS B 1 402 ? 141.519 -19.875 2.869 1.00 29.41 402 HIS B CA 1
ATOM 6674 C C . HIS B 1 402 ? 140.186 -19.169 3.086 1.00 32.83 402 HIS B C 1
ATOM 6675 O O . HIS B 1 402 ? 139.265 -19.305 2.278 1.00 31.94 402 HIS B O 1
ATOM 6682 N N . ILE B 1 403 ? 140.084 -18.417 4.176 1.00 30.56 403 ILE B N 1
ATOM 6683 C CA . ILE B 1 403 ? 138.811 -17.822 4.561 1.00 27.53 403 ILE B CA 1
ATOM 6684 C C . ILE B 1 403 ? 138.708 -16.352 4.165 1.00 27.50 403 ILE B C 1
ATOM 6685 O O . ILE B 1 403 ? 139.602 -15.555 4.453 1.00 26.59 403 ILE B O 1
ATOM 6690 N N . ASN B 1 404 ? 137.612 -16.006 3.497 1.00 26.78 404 ASN B N 1
ATOM 6691 C CA . ASN B 1 404 ? 137.312 -14.616 3.178 1.00 27.37 404 ASN B CA 1
ATOM 6692 C C . ASN B 1 404 ? 136.732 -13.927 4.406 1.00 26.12 404 ASN B C 1
ATOM 6693 O O . ASN B 1 404 ? 135.514 -13.851 4.567 1.00 24.90 404 ASN B O 1
ATOM 6698 N N . TRP B 1 405 ? 137.610 -13.429 5.271 1.00 26.67 405 TRP B N 1
ATOM 6699 C CA . TRP B 1 405 ? 137.194 -12.882 6.558 1.00 27.36 405 TRP B CA 1
ATOM 6700 C C . TRP B 1 405 ? 136.382 -11.597 6.422 1.00 27.75 405 TRP B C 1
ATOM 6701 O O . TRP B 1 405 ? 135.532 -11.307 7.264 1.00 23.97 405 TRP B O 1
ATOM 6712 N N . ASP B 1 406 ? 136.643 -10.830 5.368 1.00 28.23 406 ASP B N 1
ATOM 6713 C CA . ASP B 1 406 ? 135.876 -9.615 5.117 1.00 29.23 406 ASP B CA 1
ATOM 6714 C C . ASP B 1 406 ? 134.415 -9.952 4.839 1.00 26.84 406 ASP B C 1
ATOM 6715 O O . ASP B 1 406 ? 133.509 -9.280 5.331 1.00 26.00 406 ASP B O 1
ATOM 6720 N N . LYS B 1 407 ? 134.194 -11.003 4.056 1.00 26.09 407 LYS B N 1
ATOM 6721 C CA . LYS B 1 407 ? 132.842 -11.434 3.721 1.00 25.71 407 LYS B CA 1
ATOM 6722 C C . LYS B 1 407 ? 132.140 -12.033 4.936 1.00 24.70 407 LYS B C 1
ATOM 6723 O O . LYS B 1 407 ? 130.941 -11.837 5.126 1.00 23.51 407 LYS B O 1
ATOM 6729 N N . VAL B 1 408 ? 132.896 -12.762 5.751 1.00 24.19 408 VAL B N 1
ATOM 6730 C CA . VAL B 1 408 ? 132.372 -13.328 6.990 1.00 23.38 408 VAL B CA 1
ATOM 6731 C C . VAL B 1 408 ? 131.866 -12.224 7.917 1.00 22.84 408 VAL B C 1
ATOM 6732 O O . VAL B 1 408 ? 130.801 -12.348 8.526 1.00 21.44 408 VAL B O 1
ATOM 6736 N N . ALA B 1 409 ? 132.631 -11.141 8.007 1.00 23.92 409 ALA B N 1
ATOM 6737 C CA . ALA B 1 409 ? 132.261 -9.997 8.836 1.00 24.79 409 ALA B CA 1
ATOM 6738 C C . ALA B 1 409 ? 130.972 -9.343 8.342 1.00 25.56 409 ALA B C 1
ATOM 6739 O O . ALA B 1 409 ? 130.191 -8.815 9.131 1.00 26.38 409 ALA B O 1
ATOM 6741 N N . GLU B 1 410 ? 130.757 -9.380 7.032 1.00 26.50 410 GLU B N 1
ATOM 6742 C CA . GLU B 1 410 ? 129.559 -8.798 6.442 1.00 29.72 410 GLU B CA 1
ATOM 6743 C C . GLU B 1 410 ? 128.336 -9.681 6.673 1.00 26.69 410 GLU B C 1
ATOM 6744 O O . GLU B 1 410 ? 127.212 -9.189 6.749 1.00 26.06 410 GLU B O 1
ATOM 6750 N N . LEU B 1 411 ? 128.565 -10.985 6.794 1.00 25.63 411 LEU B N 1
ATOM 6751 C CA . LEU B 1 411 ? 127.476 -11.944 6.950 1.00 24.89 411 LEU B CA 1
ATOM 6752 C C . LEU B 1 411 ? 127.167 -12.240 8.415 1.00 23.60 411 LEU B C 1
ATOM 6753 O O . LEU B 1 411 ? 126.071 -12.692 8.747 1.00 22.52 411 LEU B O 1
ATOM 6758 N N . LYS B 1 412 ? 128.137 -11.981 9.285 1.00 22.71 412 LYS B N 1
ATOM 6759 C CA . LYS B 1 412 ? 127.985 -12.222 10.720 1.00 21.84 412 LYS B CA 1
ATOM 6760 C C . LYS B 1 412 ? 126.767 -11.543 11.379 1.00 21.37 412 LYS B C 1
ATOM 6761 O O . LYS B 1 412 ? 126.111 -12.162 12.218 1.00 20.76 412 LYS B O 1
ATOM 6767 N N . PRO B 1 413 ? 126.454 -10.278 11.019 1.00 20.86 413 PRO B N 1
ATOM 6768 C CA . PRO B 1 413 ? 125.287 -9.668 11.673 1.00 21.57 413 PRO B CA 1
ATOM 6769 C C . PRO B 1 413 ? 123.954 -10.353 11.355 1.00 23.11 413 PRO B C 1
ATOM 6770 O O . PRO B 1 413 ? 122.952 -10.065 12.009 1.00 23.87 413 PRO B O 1
ATOM 6774 N N . PHE B 1 414 ? 123.943 -11.242 10.368 1.00 21.43 414 PHE B N 1
ATOM 6775 C CA . PHE B 1 414 ? 122.729 -11.970 10.018 1.00 21.50 414 PHE B CA 1
ATOM 6776 C C . PHE B 1 414 ? 122.620 -13.265 10.821 1.00 20.12 414 PHE B C 1
ATOM 6777 O O . PHE B 1 414 ? 121.587 -13.936 10.801 1.00 18.57 414 PHE B O 1
ATOM 6785 N N . GLY B 1 415 ? 123.692 -13.606 11.531 1.00 19.07 415 GLY B N 1
ATOM 6786 C CA . GLY B 1 415 ? 123.683 -14.742 12.435 1.00 19.63 415 GLY B CA 1
ATOM 6787 C C . GLY B 1 415 ? 123.944 -16.078 11.769 1.00 20.25 415 GLY B C 1
ATOM 6788 O O . GLY B 1 415 ? 125.063 -16.595 11.805 1.00 20.41 415 GLY B O 1
ATOM 6789 N N . GLY B 1 416 ? 122.906 -16.647 11.165 1.00 20.05 416 GLY B N 1
ATOM 6790 C CA . GLY B 1 416 ? 123.019 -17.955 10.552 1.00 19.86 416 GLY B CA 1
ATOM 6791 C C . GLY B 1 416 ? 121.724 -18.435 9.931 1.00 19.43 416 GLY B C 1
ATOM 6792 O O . GLY B 1 416 ? 120.713 -17.727 9.940 1.00 19.37 416 GLY B O 1
ATOM 6793 N N . ILE B 1 417 ? 121.758 -19.649 9.390 1.00 18.28 417 ILE B N 1
ATOM 6794 C CA . ILE B 1 417 ? 120.626 -20.212 8.664 1.00 16.94 417 ILE B CA 1
ATOM 6795 C C . ILE B 1 417 ? 120.356 -21.656 9.073 1.00 19.26 417 ILE B C 1
ATOM 6796 O O . ILE B 1 417 ? 121.277 -22.469 9.159 1.00 19.02 417 ILE B O 1
ATOM 6801 N N . ARG B 1 418 ? 119.090 -21.967 9.333 1.00 19.34 418 ARG B N 1
ATOM 6802 C CA . ARG B 1 418 ? 118.653 -23.353 9.461 1.00 19.05 418 ARG B CA 1
ATOM 6803 C C . ARG B 1 418 ? 117.266 -23.515 8.848 1.00 18.69 418 ARG B C 1
ATOM 6804 O O . ARG B 1 418 ? 116.383 -22.680 9.049 1.00 16.34 418 ARG B O 1
ATOM 6812 N N . ILE B 1 419 ? 117.091 -24.583 8.079 1.00 19.80 419 ILE B N 1
ATOM 6813 C CA . ILE B 1 419 ? 115.799 -24.902 7.489 1.00 20.36 419 ILE B CA 1
ATOM 6814 C C . ILE B 1 419 ? 115.461 -26.357 7.788 1.00 20.37 419 ILE B C 1
ATOM 6815 O O . ILE B 1 419 ? 116.216 -27.263 7.434 1.00 19.85 419 ILE B O 1
ATOM 6820 N N . GLU B 1 420 ? 114.326 -26.575 8.443 1.00 19.91 420 GLU B N 1
ATOM 6821 C CA . GLU B 1 420 ? 113.980 -27.897 8.951 1.00 17.73 420 GLU B CA 1
ATOM 6822 C C . GLU B 1 420 ? 112.547 -28.301 8.614 1.00 19.51 420 GLU B C 1
ATOM 6823 O O . GLU B 1 420 ? 111.601 -27.550 8.857 1.00 18.71 420 GLU B O 1
ATOM 6829 N N . ASP B 1 421 ? 112.401 -29.495 8.049 1.00 20.33 421 ASP B N 1
ATOM 6830 C CA . ASP B 1 421 ? 111.090 -30.075 7.796 1.00 20.79 421 ASP B CA 1
ATOM 6831 C C . ASP B 1 421 ? 110.968 -31.412 8.511 1.00 20.82 421 ASP B C 1
ATOM 6832 O O . ASP B 1 421 ? 111.959 -31.965 8.989 1.00 21.44 421 ASP B O 1
ATOM 6837 N N . ASN B 1 422 ? 109.747 -31.926 8.586 1.00 19.53 422 ASN B N 1
ATOM 6838 C CA . ASN B 1 422 ? 109.515 -33.270 9.092 1.00 18.82 422 ASN B CA 1
ATOM 6839 C C . ASN B 1 422 ? 108.951 -34.139 7.974 1.00 20.05 422 ASN B C 1
ATOM 6840 O O . ASN B 1 422 ? 107.914 -33.818 7.392 1.00 20.60 422 ASN B O 1
ATOM 6845 N N . ILE B 1 423 ? 109.640 -35.232 7.666 1.00 21.14 423 ILE B N 1
ATOM 6846 C CA . ILE B 1 423 ? 109.283 -36.047 6.510 1.00 21.80 423 ILE B CA 1
ATOM 6847 C C . ILE B 1 423 ? 108.987 -37.495 6.887 1.00 21.43 423 ILE B C 1
ATOM 6848 O O . ILE B 1 423 ? 109.771 -38.142 7.582 1.00 20.66 423 ILE B O 1
ATOM 6853 N N . ILE B 1 424 ? 107.844 -37.993 6.427 1.00 21.47 424 ILE B N 1
ATOM 6854 C CA . ILE B 1 424 ? 107.514 -39.405 6.563 1.00 20.86 424 ILE B CA 1
ATOM 6855 C C . ILE B 1 424 ? 108.068 -40.184 5.375 1.00 20.63 424 ILE B C 1
ATOM 6856 O O . ILE B 1 424 ? 107.841 -39.816 4.222 1.00 20.65 424 ILE B O 1
ATOM 6861 N N . VAL B 1 425 ? 108.798 -41.257 5.654 1.00 19.99 425 VAL B N 1
ATOM 6862 C CA . VAL B 1 425 ? 109.271 -42.135 4.595 1.00 22.25 425 VAL B CA 1
ATOM 6863 C C . VAL B 1 425 ? 108.267 -43.255 4.347 1.00 24.93 425 VAL B C 1
ATOM 6864 O O . VAL B 1 425 ? 107.916 -44.000 5.264 1.00 23.66 425 VAL B O 1
ATOM 6868 N N . HIS B 1 426 ? 107.791 -43.353 3.109 1.00 26.48 426 HIS B N 1
ATOM 6869 C CA . HIS B 1 426 ? 106.933 -44.456 2.701 1.00 29.07 426 HIS B CA 1
ATOM 6870 C C . HIS B 1 426 ? 107.732 -45.406 1.814 1.00 31.52 426 HIS B C 1
ATOM 6871 O O . HIS B 1 426 ? 108.905 -45.159 1.538 1.00 27.57 426 HIS B O 1
ATOM 6878 N N . GLU B 1 427 ? 107.102 -46.487 1.367 1.00 36.86 427 GLU B N 1
ATOM 6879 C CA . GLU B 1 427 ? 107.808 -47.498 0.593 1.00 42.75 427 GLU B CA 1
ATOM 6880 C C . GLU B 1 427 ? 108.158 -47.015 -0.808 1.00 42.59 427 GLU B C 1
ATOM 6881 O O . GLU B 1 427 ? 109.188 -47.396 -1.362 1.00 43.64 427 GLU B O 1
ATOM 6887 N N A ASP B 1 428 ? 107.296 -46.189 -1.390 0.40 42.60 428 ASP B N 1
ATOM 6888 N N B ASP B 1 428 ? 107.300 -46.168 -1.364 0.60 42.53 428 ASP B N 1
ATOM 6889 C CA A ASP B 1 428 ? 107.515 -45.713 -2.753 0.40 43.44 428 ASP B CA 1
ATOM 6890 C CA B ASP B 1 428 ? 107.432 -45.723 -2.744 0.60 43.58 428 ASP B CA 1
ATOM 6891 C C A ASP B 1 428 ? 107.781 -44.214 -2.816 0.40 41.96 428 ASP B C 1
ATOM 6892 C C B ASP B 1 428 ? 107.691 -44.224 -2.852 0.60 42.22 428 ASP B C 1
ATOM 6893 O O A ASP B 1 428 ? 108.447 -43.733 -3.734 0.40 42.57 428 ASP B O 1
ATOM 6894 O O B ASP B 1 428 ? 108.264 -43.754 -3.836 0.60 42.80 428 ASP B O 1
ATOM 6903 N N . SER B 1 429 ? 107.265 -43.477 -1.839 1.00 38.81 429 SER B N 1
ATOM 6904 C CA . SER B 1 429 ? 107.355 -42.025 -1.878 1.00 33.66 429 SER B CA 1
ATOM 6905 C C . SER B 1 429 ? 107.803 -41.401 -0.567 1.00 28.27 429 SER B C 1
ATOM 6906 O O . SER B 1 429 ? 108.024 -42.086 0.430 1.00 28.94 429 SER B O 1
ATOM 6909 N N . LEU B 1 430 ? 107.929 -40.081 -0.590 1.00 24.76 430 LEU B N 1
ATOM 6910 C CA . LEU B 1 430 ? 108.260 -39.312 0.593 1.00 24.98 430 LEU B CA 1
ATOM 6911 C C . LEU B 1 430 ? 107.148 -38.322 0.884 1.00 23.54 430 LEU B C 1
ATOM 6912 O O . LEU B 1 430 ? 106.598 -37.707 -0.027 1.00 23.96 430 LEU B O 1
ATOM 6917 N N . GLU B 1 431 ? 106.814 -38.175 2.158 1.00 22.59 431 GLU B N 1
ATOM 6918 C CA . GLU B 1 431 ? 105.779 -37.236 2.552 1.00 23.38 431 GLU B CA 1
ATOM 6919 C C . GLU B 1 431 ? 106.369 -36.137 3.425 1.00 22.87 431 GLU B C 1
ATOM 6920 O O . GLU B 1 431 ? 106.477 -36.286 4.642 1.00 21.72 431 GLU B O 1
ATOM 6926 N N . ASN B 1 432 ? 106.764 -35.040 2.791 1.00 23.60 432 ASN B N 1
ATOM 6927 C CA . ASN B 1 432 ? 107.253 -33.879 3.520 1.00 23.94 432 ASN B CA 1
ATOM 6928 C C . ASN B 1 432 ? 106.068 -33.135 4.115 1.00 24.90 432 ASN B C 1
ATOM 6929 O O . ASN B 1 432 ? 105.511 -32.242 3.481 1.00 25.42 432 ASN B O 1
ATOM 6934 N N . MET B 1 433 ? 105.692 -33.513 5.334 1.00 23.03 433 MET B N 1
ATOM 6935 C CA . MET B 1 433 ? 104.517 -32.952 5.993 1.00 22.82 433 MET B CA 1
ATOM 6936 C C . MET B 1 433 ? 104.563 -31.430 6.065 1.00 23.44 433 MET B C 1
ATOM 6937 O O . MET B 1 433 ? 103.547 -30.765 5.882 1.00 26.07 433 MET B O 1
ATOM 6942 N N . THR B 1 434 ? 105.747 -30.884 6.314 1.00 22.02 434 THR B N 1
ATOM 6943 C CA . THR B 1 434 ? 105.897 -29.447 6.512 1.00 22.71 434 THR B CA 1
ATOM 6944 C C . THR B 1 434 ? 105.626 -28.654 5.237 1.00 25.07 434 THR B C 1
ATOM 6945 O O . THR B 1 434 ? 104.891 -27.665 5.257 1.00 25.61 434 THR B O 1
ATOM 6949 N N . ARG B 1 435 ? 106.212 -29.094 4.130 1.00 26.24 435 ARG B N 1
ATOM 6950 C CA . ARG B 1 435 ? 106.075 -28.370 2.874 1.00 29.06 435 ARG B CA 1
ATOM 6951 C C . ARG B 1 435 ? 104.762 -28.697 2.165 1.00 32.72 435 ARG B C 1
ATOM 6952 O O . ARG B 1 435 ? 104.350 -27.974 1.263 1.00 35.41 435 ARG B O 1
ATOM 6960 N N . GLU B 1 436 ? 104.102 -29.776 2.575 1.00 33.70 436 GLU B N 1
ATOM 6961 C CA . GLU B 1 436 ? 102.763 -30.068 2.068 1.00 36.78 436 GLU B CA 1
ATOM 6962 C C . GLU B 1 436 ? 101.768 -29.077 2.648 1.00 36.02 436 GLU B C 1
ATOM 6963 O O . GLU B 1 436 ? 100.744 -28.775 2.037 1.00 37.45 436 GLU B O 1
ATOM 6969 N N . LEU B 1 437 ? 102.083 -28.573 3.836 1.00 33.41 437 LEU B N 1
ATOM 6970 C CA . LEU B 1 437 ? 101.213 -27.634 4.530 1.00 34.14 437 LEU B CA 1
ATOM 6971 C C . LEU B 1 437 ? 101.521 -26.196 4.134 1.00 35.24 437 LEU B C 1
ATOM 6972 O O . LEU B 1 437 ? 101.152 -25.255 4.837 1.00 35.68 437 LEU B O 1
ATOM 6977 N N . GLU B 1 438 ? 102.212 -26.046 3.007 1.00 35.89 438 GLU B N 1
ATOM 6978 C CA . GLU B 1 438 ? 102.421 -24.752 2.365 1.00 38.09 438 GLU B CA 1
ATOM 6979 C C . GLU B 1 438 ? 103.208 -23.766 3.222 1.00 37.58 438 GLU B C 1
ATOM 6980 O O . GLU B 1 438 ? 102.784 -22.631 3.432 1.00 40.07 438 GLU B O 1
ATOM 6986 N N . LEU B 1 439 ? 104.362 -24.208 3.707 1.00 36.28 439 LEU B N 1
ATOM 6987 C CA . LEU B 1 439 ? 105.284 -23.326 4.411 1.00 34.36 439 LEU B CA 1
ATOM 6988 C C . LEU B 1 439 ? 106.565 -23.170 3.598 1.00 32.91 439 LEU B C 1
ATOM 6989 O O . LEU B 1 439 ? 107.416 -24.059 3.596 1.00 30.36 439 LEU B O 1
ATOM 6994 N N . ASP B 1 440 ? 106.688 -22.043 2.902 1.00 35.01 440 ASP B N 1
ATOM 6995 C CA . ASP B 1 440 ? 107.849 -21.778 2.056 1.00 35.98 440 ASP B CA 1
ATOM 6996 C C . ASP B 1 440 ? 109.141 -21.751 2.865 1.00 33.89 440 ASP B C 1
ATOM 6997 O O . ASP B 1 440 ? 110.221 -22.029 2.341 1.00 32.91 440 ASP B O 1
#

CATH classification: 3.40.350.10 (+1 more: 3.90.230.10)

B-factor: mean 29.82, std 12.07, range [12.85, 108.89]

Secondary structure (DSSP, 8-state):
-HHHHHHHHHHHHHHHHHHHHHHHTT-SEEEEE---PPBPTTSS-BPPP---HHHHTTSS--S-SS-EEEE-SSSPPEEEEE---STT----GGGGGSEEEEESSGGGGGGTS-S--TTEEEESS-HHHHHHHT--EES-HHHHHHHHHHTTS--HHHHHHHHHHHHHHHHHHHHHHHHHHTT--HHHHHHHHHHHHT--GGGSSS--EEEEGGGGG-TT-----SS--SS--EEEEEE--EETTEE--EEEEEESSS-SHHHHHHHHHHHHHHHHHTT--TT-BHHHHHHHHHHHHHHHHHHTTSBSS-HHHHHHTT-HHHH--S-S--B-SSSSS-S-TT-SSTT-------SBP-TTEEEEE--EEE--HHHHHHHHTSTTGGGB-HHHHHHHGGG-EEE-BEEEEE-SS-EEEHHHHTT--/-HHHHHHHHHHHHHHHHHHHHHHTT-SEEEEE---PPBPTTSS-BPPP---HHHHTTSS--S-SS-EEEE-SSSPPEEEEE----TTS----GGGGGSEEEEESSGGGGGGTS-S--TTEEEESS-HHHHHHHT--EES-HHHHHHHHHHTTS--HHHHHHHHHHHHHHHHHHHHHHHHHHTT--HHHHHHHHHHHHT--GGGSSS--EEEEGGGGG-TT-----SS--SS--EEEEEE--EETTEE--EEEEEESSS-SHHHHHHHHHHHHHHHHHTT--TT-BHHHHHHHHHHHHHHHHHHTTSBSS-HHHHHHTT-HHHH--S-S--B-SSSSS-TTTTBSSTT--B-PPPTT-TT----SBP-TTEEEEE--EEE--HHHHHHHHTSTTGGGB-HHHHHHHGGG-EEE-BEEEEE-SS-EEEHHHHTT--

InterPro domains:
  IPR000994 Peptidase M24 [PF00557] (166-427)
  IPR001131 Peptidase M24B, X-Pro dipeptidase/aminopeptidase P, conserved site [PS00491] (332-344)
  IPR022846 Xaa-Pro dipeptidase [MF_01279] (1-440)
  IPR022846 Xaa-Pro dipeptidase [NF010133] (1-438)
  IPR029149 Creatinase/Aminopeptidase P/Spt16, N-terminal [G3DSA:3.40.350.10] (1-157)
  IPR036005 Creatinase/aminopeptidase-like [G3DSA:3.90.230.10] (159-440)
  IPR036005 Creatinase/aminopeptidase-like [SSF55920] (161-435)
  IPR048819 Xaa-Pro dipeptidase, N-terminal domain [PF21216] (7-155)
  IPR052433 Xaa-Pro dipeptidase-like [PTHR43226] (8-436)

Solvent-accessible surface area: 34502 Å² total; per-residue (Å²): 127,180,28,22,112,50,0,41,95,0,11,57,35,11,18,136,31,0,82,76,1,18,115,93,48,113,14,80,0,0,0,1,1,0,6,45,42,37,134,28,36,50,18,63,34,118,12,28,41,50,16,5,8,5,0,28,12,5,2,28,8,55,119,18,23,27,0,5,0,22,2,39,1,97,93,104,2,57,0,0,48,35,118,30,112,61,47,77,72,198,180,101,44,24,11,113,62,8,68,69,71,100,1,58,98,54,114,59,4,96,138,38,11,33,216,91,19,47,106,25,0,0,0,0,52,34,77,138,44,0,128,83,17,38,4,131,46,52,36,29,124,65,0,15,25,5,15,22,32,34,13,0,44,7,14,85,4,7,0,22,0,1,82,61,0,1,110,35,0,2,96,0,0,57,29,0,56,68,7,0,92,120,22,79,2,1,3,66,0,4,16,27,0,6,90,41,6,92,13,15,33,46,56,10,31,21,59,5,21,0,0,6,8,86,23,3,12,24,9,96,6,101,97,13,53,64,123,38,40,116,81,27,58,0,0,2,0,11,0,0,0,32,53,29,4,2,4,0,6,0,0,5,7,30,15,69,96,60,134,40,66,3,15,101,0,18,47,35,2,58,112,27,0,49,29,0,3,104,41,4,40,65,52,58,89,0,17,82,1,24,122,40,0,29,71,62,2,0,71,0,0,24,86,26,86,0,1,88,27,58,10,96,81,0,60,90,87,48,0,5,59,15,0,1,26,25,10,0,3,5,2,0,0,6,6,6,46,12,21,9,8,125,20,80,52,38,118,40,82,211,32,110,0,66,12,98,0,52,23,56,0,0,0,0,0,19,0,0,0,0,4,15,102,48,23,9,42,89,8,39,90,66,120,15,59,138,34,7,39,81,112,33,3,58,105,4,79,42,40,0,0,0,12,6,0,0,0,1,0,0,45,133,142,68,54,28,22,6,0,43,112,55,131,1,107,176,46,45,99,23,0,40,102,1,12,58,40,12,16,138,29,0,95,82,1,21,141,96,55,116,16,72,0,0,0,1,1,0,6,43,43,42,130,25,31,51,19,51,30,120,10,29,41,50,17,5,8,5,0,29,12,5,3,27,11,53,120,17,22,30,0,5,0,22,2,40,1,103,98,102,2,66,0,0,47,36,93,23,88,57,47,70,70,128,98,182,102,57,23,16,116,64,7,67,72,66,91,4,56,113,42,113,56,6,93,156,48,13,30,220,88,16,35,90,27,0,0,0,0,54,37,75,141,47,0,102,84,26,37,4,125,52,45,30,25,122,60,1,15,23,6,15,19,30,35,14,0,47,7,14,70,3,7,0,22,0,1,81,60,0,0,111,33,0,0,85,0,0,56,27,0,60,71,6,3,89,123,18,78,2,1,3,65,0,7,18,26,0,8,88,41,6,91,14,15,33,44,57,11,31,23,57,5,21,0,0,10,10,88,28,3,11,32,9,97,20,102,101,14,50,66,120,39,35,110,71,57,52,0,0,3,0,13,0,0,0,36,52,30,2,2,3,1,7,0,0,5,8,27,14,59,95,53,140,42,57,3,15,104,0,18,55,38,1,55,113,26,0,53,29,0,4,102,38,2,33,54,47,61,52,0,2,79,0,6,78,41,0,7,64,64,2,0,70,0,0,21,88,28,92,0,1,121,23,56,8,99,78,0,59,89,92,49,1,5,52,16,0,1,33,29,27,0,9,24,1,0,0,6,6,6,69,12,21,7,9,51,23,49,56,39,114,17,48,117,46,122,18,31,171,59,33,96,182,12,156,9,2,7,106,0,70,16,56,0,0,0,0,0,19,1,0,0,0,2,14,95,52,24,6,42,84,8,45,92,67,131,26,60,138,36,11,56,80,115,38,3,61,111,3,76,40,42,0,0,0,14,6,0,0,0,0,0,0,43,125,150,66,56,28,24,6,0,50,112,51,130,2,111

Foldseek 3Di:
DVLLVLLVVLQLVVLVLLQVLCVVVVFPWEKEFQADWAADPPDRDTDQFATDLVVLSNFLDGRFGLWMWTGRSPDQIAIEGEDADDPVDDDDSSVVSHNYHYDHDNVVCLVVDDPAQARYEYEDDCPVVCVVSPHDHYPDLLSVLQCQQCVQFDGPSQVVQQLVFLLLQLQLVVQLVVCLLVQAFQVVSVVSSCVRSVHDCVQWLDQKDWDFFQSLQVPPHRDTDRDGDPDGAKIKIWTTGGGSLFIFTWIAMDGNVCDDLVNVLRVLVVVLLVVLQQVQAAQDWNVVSQLVLLLSLLCSCCVSVQFQDHSVVCVVVVVSCLFWVAAQKAWGTSHRRGGSQDAADSSRPSHSHGYGHHASGKMKGKTKTFLDDVSVVVCCVDPSVVRGPVVSSVVCSRRGIGIGMFMWGYHNPDIRRSNCVSPND/DLLVLLVVLQLVVLVLLQVLCVVVVFPWEKEFQADWAADPPDRDTDQAAGDLVVLSNFLDGRAGLWMWTGNSPDQIAIEGEFADDPVDDGDDSSVVRHNYDYDRDSVVCLVVDDPQQARYAYEDDDDVVCVVSPHDHYPDQLSVLLCQQCVQQAGPSQVVQQLVQLLLQLQLVVQLVVCLLVQAFQVVSVVSSCVRSVHDCVQWLDQKDWDFFQCLQVPPDRDTDNDGDPDGFKIKIWTTGGGSLFIFTWIFMDGNVCDDDVNVLSVLVVVLLVVLLQVQAFQDWNLVSQLVLLLSLLCSCCVSQQFVDHSVVCVVVVVSCLFWVDTQKAWGTSHRRGGSQQAADSSRHGDQHDPPCRPDRRTYGHDASGKMKGKTKTFLDPVSVVVCCPDPSVVRGPVVVSVVCSRNGIGIGMFMWGHHNPDIRGSNVVSPRD

Organism: Alteromonas sp. (NCBI:txid232)